Protein 4Z6M (pdb70)

Solvent-accessible surface area: 44351 Å² total; per-residue (Å²): 171,10,85,147,11,144,21,82,31,2,44,3,10,12,1,0,0,0,3,0,7,0,63,61,20,75,133,0,73,78,11,0,26,78,14,5,20,5,26,53,29,91,69,58,152,88,28,3,1,0,19,0,0,2,11,1,0,17,0,0,0,0,0,19,108,17,131,59,19,0,0,75,0,0,0,0,1,0,99,48,58,108,7,1,74,76,0,41,49,4,0,102,85,31,69,19,101,31,50,77,111,152,119,14,41,10,99,16,7,15,25,0,0,4,0,34,7,33,16,14,0,0,0,0,0,0,35,81,18,77,82,38,100,33,9,14,18,73,6,42,75,28,35,10,6,1,1,0,78,7,6,1,0,4,0,5,3,28,61,0,64,97,0,61,57,2,0,74,34,0,21,3,94,17,1,1,4,0,56,16,131,140,68,21,12,2,1,0,19,0,5,42,38,12,33,0,4,0,0,0,1,6,17,10,56,1,10,30,3,3,3,1,0,0,4,1,17,2,14,29,1,0,0,15,7,0,3,36,0,0,22,67,64,41,1,27,64,0,10,6,12,6,0,8,18,0,5,1,2,0,0,3,0,4,0,28,0,60,27,96,3,6,0,2,0,2,5,27,22,3,38,0,19,3,70,46,17,43,89,45,83,23,52,0,41,12,17,0,7,12,3,16,0,0,34,19,10,7,20,39,4,33,68,99,27,13,93,0,10,30,30,91,40,88,63,37,138,71,98,127,33,133,62,69,42,12,19,98,29,2,13,5,89,145,6,65,4,25,0,53,82,92,52,120,98,15,18,31,102,22,60,1,1,17,31,4,94,46,60,173,7,90,137,12,142,20,88,32,2,40,3,10,12,1,0,0,0,4,0,8,0,59,68,21,75,132,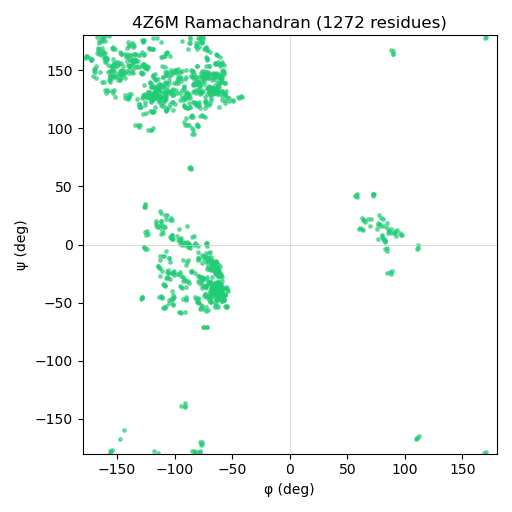0,74,73,11,0,27,76,12,4,22,6,28,54,29,92,68,51,149,77,25,2,1,0,19,1,0,3,10,0,0,16,0,0,0,0,0,18,110,14,131,60,22,0,0,75,0,0,0,0,2,0,77,48,61,109,2,1,80,73,0,40,49,4,0,94,86,30,70,20,119,34,52,65,107,128,132,14,36,10,99,16,8,16,16,0,0,7,0,27,6,32,16,14,0,1,0,0,0,0,37,81,18,77,81,38,99,34,9,12,20,73,6,43,78,30,37,9,6,2,2,0,76,6,7,1,0,4,0,5,4,26,60,0,61,99,0,50,53,2,0,74,28,1,28,4,90,5,0,0,1,0,54,16,130,146,67,21,10,2,0,0,18,0,14,79,21,24,34,0,4,0,0,0,1,6,17,10,51,0,9,34,3,3,3,1,0,1,4,1,17,2,14,29,1,0,2,14,7,0,3,37,0,0,21,66,63,41,1,28,64,1,11,6,12,7,0,8,17,0,4,0,1,0,1,3,0,4,0,30,0,62,26,96,3,7,0,2,0,2,4,28,20,3,33,0,18,1,42,36,0,42,61,45,78,25,51,0,42,13,17,0,7,11,4,15,0,0,34,18,10,8,20,39,4,32,69,100,28,12,99,0,10,28,38,96,37,89,63,32,129,72,89,128,33,136,61,70,42,13,17,95,30,2,13,0,87,146,5,68,4,28,1,55,85,91,51,120,95,13,18,38,109,18,38,2,2,21,31,4,83,54,59,146,11,81,136,11,139,20,81,34,2,45,3,9,12,0,0,0,0,3,0,8,0,67,60,21,68,125,0,70,77,11,0,26,82,22,5,20,5,28,58,26,90,70,43,134,80,28,2,1,0,19,1,0,4,10,1,0,15,0,0,0,0,0,18,119,16,131,60,20,0,0,76,0,0,0,0,1,0,89,43,66,107,6,1,81,88,0,40,47,4,0,101,86,36,69,21,109,33,51,55,110,132,132,14,36,10,99,17,8,17,16,0,0,5,0,34,7,34,15,15,0,2,0,0,0,0,37,80,18,79,82,37,97,34,9,13,20,74,6,42,78,30,37,10,4,2,2,4,80,7,10,1,0,5,0,4,3,27,60,0,61,99,0,54,74,2,0,74,25,1,22,3,115,17,1,1,1,0,55,22,147,143,57,19,11,2,0,0,19,0,10,80,41,13,29,0,4,0,0,0,1,7,17,9,56,0,9,28,4,3,3,0,0,0,12,5,21,2,15,28,1,0,2,14,6,0,3,35,0,0,23,65,63,42,1,26,61,1,9,5,12,6,0,9,16,0,5,1,0,0,0,3,0,4,0,21,0,59,30,80,3,6,0,3,0,2,4,27,21,3,36,1,22,1,28,44,17,43,74,46,78,24,45,0,28,12,17,0,7,12,3,15,0,0,34,20,11,9,19,35,4,31,67,98,26,10,93,0,10,29,31,92,38,91,57,24,128,75,101,128,32,133,61,61,42,12,17,95,30,2,13,0,85,146,5,75,3,27,1,59,82,89,50,129,99,13,23,34,105,17,55,2,2,21,33,3,90,52,59,171,8,93,142,10,144,22,85,30,2,41,3,9,13,0,0,0,0,3,0,7,0,62,55,18,76,132,0,73,76,9,0,25,79,11,5,21,6,27,55,28,92,68,55,148,81,26,2,1,0,18,0,0,2,10,1,0,16,0,0,0,0,0,18,113,16,131,59,20,0,0,76,0,0,0,0,1,0,89,48,60,111,4,1,78,67,0,38,48,4,0,102,87,32,68,22,112,34,54,54,111,126,134,13,36,10,98,16,8,16,13,0,0,7,0,33,6,32,15,16,0,1,1,0,0,0,36,79,16,79,82,38,100,34,8,14,20,73,5,43,75,29,39,10,9,2,2,0,75,7,6,1,0,4,0,5,2,24,61,0,65,93,0,75,60,2,0,66,27,0,20,3,82,15,1,1,7,0,55,27,138,168,61,28,15,2,0,0,19,0,3,63,38,12,34,0,4,0,0,0,1,7,18,10,55,1,7,32,4,3,3,1,0,0,3,1,17,2,14,28,1,0,1,14,7,0,3,40,0,0,22,68,63,41,1,26,63,0,10,5,13,6,0,8,16,1,4,1,1,0,1,3,0,4,0,31,0,59,26,95,3,7,0,2,0,2,5,27,14,1,28,0,13,2,60,44,17,42,91,46,83,24,42,0,28,12,17,0,8,11,4,15,0,0,35,19,11,7,18,40,4,34,67,99,27,12,100,0,10,30,32,90,38,89,63,38,143,66,106,126,33,132,62,74,42,13,16,97,31,3,13,0,89,147,4,76,2,26,0,63,83,90,48,119,101,18,22,36,103,28,49,2,1,21,26,4,91,56,54

Foldseek 3Di:
DQDQDPQAFFAWAFFAAWEKEDAQVVLLCCCCCVLQNWAFLDDDPFKTFTDAQQDFFRGHYIYGYDHAIFTAETETETDDQVSQVSNVVRQVRSVWDKDWDQQDDDPFFGTKMWILHPQRFTYMYGHGGHTDDRNNPVVVSDDLLGFHHWHAWEWEGQAQVVVVVVVVSSPWAWAEFEDAPVGDTAKTATDNHFANHHYIYGHWWDRFTLATETEDADLSSVVVSCVSCVVVVNNVQFQDDQAQAQRQRWGWTWGAGPSRHIYMYIDDGDTRPDPPNDHYYHYLQEQCHGGVVSAWDAVCSQVDGGFHADNVGDTDDIDGHPTDGSCCQHAAQQHKHANDPPDPVRIDGHHGPPPGHHD/DQDQDPQAFFAFAFFAAWEKEDADVVQLCCCCCVQQNWDFLDDDPFKTFTDAQQDFFRGHYIYGYDDAIFTAEGETETDDQVSQVSNVVRQVRSVWDKDWDQQDDDPFFGTKMWILHPQRFTYMYGHGGHTDDRNNPVVVSADLQGFHHWHAWEWEGQAQVVVVVVVVSSPWAWAEFEDAPVGDTAKTATDNNFANHHYIYGHWWDRFTLATETEDADLSSVVVSCVSCVVVVNNVQFQDDQAQAQRQRWGWTWGAGPSRHIYMYTYDGGTQPDPPNDYYYHYLQEQCHGGVVSAWDAVCSQVDGGFHADPVRHTDDIDGHPPDGSCCQHAAQQHKHANDPPDPVRIDGRHGPPPGHHD/DQDQDPQAFFAFAFFAAWEKEDAQVVQLCCCVCVLANWAFLDDDPFKTFTDAQQDFFRGHYIYGYDDAIFTAEGETETDDQCSQVSNVVRQVRSVWDKDWDQQDDDPFFGTKMWILHPQRFTYMYGHGGHTDDRRNPVVVSADLQGFHHFHAWEWEGQQQVVVVVVVVSSPWAWAEFEAAPVGDTAKTATDNHFANHHYIYGHWWDRFTLETETEDEDLSSVVVSCVSCVVVVNNVQFQDDQAQAQRQRWGWTWGAGPSRHIYMYIDDGDTRPDPPNDHYYHYLQAQCHGGVVSDWDAVCSQVDGGFHADPVRHTDDIGGHPPDGSCCQPAAQQHKHANDPPDPVRIDGRHGPPPGHHD/DQDQDPQAFFAFAFFAAWEKEDADVVQLCCCCCVLQNWDFLDDDPFKTFTDAQQDFFRGHYIYGYDDAIFTAEGETETDDQVSQVSNVVRQVRSVWDKDWAQQDDDPFFGTKMWTLHPQRFTYMYGHGGHTDDRRNPVVVSDDLQGFHHFHAWEWEGQAQVVVVVVVVSNPWAWAEFEAAPVGDTAKTATDNHFANHHYIYGHWWDRFTLATETEDADLSSVVVSCVSCVVVVNNVQFQDDQAQAQRQRWGWTWGAGPSRHIYMYTDDGDTRPDPPRDHYYHYLQAQCHGGVVSDWDAVCSQVDGGFHADNVRHTDDIDGHPTDGSCCQPAAQAHKHANDPPDPVRIDGRHGPPPGHHD

InterPro domains:
  IPR004360 Glyoxalase/fosfomycin resistance/dioxygenase domain [PF00903] (20-128)
  IPR004360 Glyoxalase/fosfomycin resistance/dioxygenase domain [PF00903] (152-268)
  IPR011981 3,4-dihydroxyphenylacetate 2,3-dioxygenase, Mn/Fe-type [TIGR02295] (14-309)
  IPR029068 Glyoxalase/Bleomycin resistance protein/Dihydroxybiphenyl dioxygenase [G3DSA:3.10.180.10] (4-151)
  IPR029068 Glyoxalase/Bleomycin resistance protein/Dihydroxybiphenyl dioxygenase [G3DSA:3.10.180.10] (152-290)
  IPR029068 Glyoxalase/Bleomycin resistance protein/Dihydroxybiphenyl dioxygenase [SSF54593] (11-329)
  IPR037523 Vicinal oxygen chelate (VOC), core domain [PS51819] (17-131)
  IPR037523 Vicinal oxygen chelate (VOC), core domain [PS51819] (152-271)
  IPR044904 3,4-dihydroxyphenylacetate 2,3-dioxygenase, C-terminal domain superfamily [G3DSA:4.10.1270.10] (291-365)
  IPR050383 Glyoxalase I/Fosfomycin Resistance Protein Families [PTHR21366] (15-127)

Secondary structure (DSSP, 8-state):
-PPPPSSPPP-EEEEEEEEEEES-HHHHHIIIIIIT-PEEEEE-SSEEEEE-TT--SS-SEEEEE-SS-EEEEEEEEESSHHHHHHHHHHHHHTT--EEEETT-SSTTB-SEEEEE-TTS-EEEEE--B------TT-TTT--TT---EEEEEEEEES-HHHHHHHHHHTT-EEEEEEE-TTS-EEEEEEESSSSS-SEEEEESSBSEEEEEEEE-SSHHHHHHHHHHHHHTT-GGGEEEEEEE-STT--EEEEEE-TT--EEEEEE------STT---EEEETTBTTSSSTT-PPPPHHHHH--B-BB-TTSPBPPPBPP-SPPHHHHHTSTT-EEBSSTT-STT-EESS-GGGEEE-/-PPPPSSPPP-EEEEEEEEEEES-HHHHHIIIIIIT-PEEEEE-SSEEEEE-TT--SS-SEEEEE-SS-EEEEEEEEESSTHHHHHHHHHHHHTT--EEEETT-SSTTB-SEEEEE-TTS-EEEEE--B------TT-TTT--TT---EEEEEEEEES-HHHHHHHHHHTT-EEEEEEE-TTS-EEEEEEESSSSS-SEEEEESSBSEEEEEEEE-SSHHHHHHHHHHHHHTT-GGGEEEEEEE-STT--EEEEEE-TT--EEEEEE------STT---EEEETTBTTSSSTT-PPPPHHHHH--B-BB-TTSPBPPPB---SPPHHHHHTSTT-EEBSSTT-STT-EESS-GGGEEE-/--PPPSSPPP-EEEEEEEEEEES-HHHHHIIIIIIT-PEEEEE-SSEEEEE-TT--SS-SEEEEE-SS-EEEEEEEEESSTHHHHHHHHHHHHTT--EEEETT-SSTTB-SEEEEE-TTS-EEEEE--B------TT-TTS--TT---EEEEEEEEES-HHHHHHHHHHTT-EEEEEEE-TTS-EEEEEEESSSSS-SEEEEESSBSEEEEEEEE-SSHHHHHHHHHHHHHTT-GGGEEEEEEE-STT--EEEEEE-TT--EEEEEE------STT---EEEETTBTTSSSTT-PPPPHHHHH--B-BB-TTSPBPPPBPP-SPPHHHHHTSTT-EEBSSTT-STT-EESS-STTEEE-/--PPPSSPPP-EEEEEEEEEEES-HHHHHIIIIIIT-PEEEEE-SSEEEEE-TT--SS-SEEEEE-SS-EEEEEEEEESSTHHHHHHHHHHHHTT--EEEETT-SSTTB-SEEEEE-TTS-EEEEE--B------TT-TTT--TT---EEEEEEEEES-HHHHHHHHHHTT-EEEEEEE-TTS-EEEEEEESSSSS-SEEEEESSBSEEEEEEEE-SSHHHHHHHHHHHHHTT-GGGEEEEEEE-STT--EEEEEE-TT--EEEEEE------STT---EEEETTBTTSSSTT-PPPPHHHHH--B-BB-TTSPBPPPB---SPPHHHHHTSTT-EEBSSTT-STT-EESS-GGGEEE-

Sequence (1436 aa):
EIPKPVAPAPDILRCAYAELVVTDLAKSRNNFYVDVLGLHVSYEDENQIYLRSFEEFIHHNLVLTKGPVAALKAMAFRVRTPEDVDKAEAYYQELGCRTERRKDGFVKGIGDALRVEDPLGFPYEFFFETTHVERRLHMRYDLYSSAGELVRRLDHFNQVTPDVPRGRKYLEDLGFRVTEDIQDDEGTTYAAWMHRKKGGTVQDTALTGGNGPRLHHVAFSSTHEKHNIIIQICDKMGALRISDRIERGPGRHGVSNAFYLYILDPDNNHRIEIYTQDYYTGDPDNPTITWNVHDNQRRDWWGNPVVPSWYTEASKVLDLDGNVQEIIERTDDSELEVTIGADGFSSFTRAGDEDDGSYHGQQASKGFKLGEIPKPVAPAPDILRCAYAELVVTDLAKSRNFYVDVLGLHVSYEDENQIYLRSFEEFIHHNLVLTKGPVAALKAMMAFRVRTPEDVDKAEAYYQELGCRTERRRKDGFVKGIGDALRVEDPLGFPYEFFFEETTHVERRLHMRYDLYSSAGELVRRLDHFNQVTPDVPRGRRKYLEDLGFRVTEDIQDDEGTTYAAWMHRKKGGTVQDTALTGGNGPRLHHVAFSSTHEKHNIIIQICDKMGALRISDRIERGPGRHGVSNAFYLYILDPDNNHRIEIYTQDYYTGDPDNPTTITWNVHDNQRRDWWGNPVVPSWYTEASKVLDLDGNVQEIIERTDDSELEVTIGADGFSSFTRAGDEDDGSSYHGQASKGFKLGEIPKPVAPAPDILRCAYAELVVTDLAKSRNNFYVDVLGLHVSYEDEENQIYLRSFEEFIHHNLVLTKGPVAALKAMAFRVRTPEDVDKAEAYYQELGCRTERRKDGFVKGIGDALRVEDPLGFPYEFFFETTHVERRLHMRYDLYSSAGELVRRLDHFNQVTPDVPRGRKYLEDLGFRVTEDIQDDEGTTYAAWMHRKKGGTVQDTALTGGNGPRLHHVAFSSTHEKHNIIIQICDKMGALRISDRIERGPGRHGVSNAFYLYILDPDNHRIEIYTQDYYTGDPDNPTTITWNVHDNQRRDWWGNPVVVPSWYTEASKVLDLDGNVQEIIERTDDSELEVTIGADGFSFTRAGDEDGSSYHGQASKGFKLGEIPKPVAPAPDILRCAYAELVVTDLAKSRNNFYVDVLGLHVSYEDEENQIYLRSFEEFIHHNLVLTKGPVAALKAMMAFRVRTPEDVDKAEAYYQELGCRTERRKDGFVKGIGDALRVEDPLGFPYEFFFETTHVERLHMRYDLYSSAGELVRRLDHFNQVTPDVPRGRKYLEDLLGFRVTEDIQDDEEGTTYAAWMHRKKGGTVQDTALTGGNGPRLHHVAFSSTHEKHNIIIQICDKMGALRISDRIERGPGRHGVSNAFYLYILDPDNNHRIEIYTQDYYTGDPDNPTITWNVHDNQRRDWWGNPVVPSWYTEASKVLDLDGNVQEIIIERTDDSELEVTIGADGFSFTRAGDEEDGSSYHGQASKGFKLG

Structure (mmCIF, N/CA/C/O backbone):
data_4Z6M
#
_entry.id   4Z6M
#
_cell.length_a   110.485
_cell.length_b   152.089
_cell.length_c   96.188
_cell.angle_alpha   90.000
_cell.angle_beta   90.000
_cell.angle_gamma   90.000
#
_symmetry.space_group_name_H-M   'P 21 21 2'
#
loop_
_entity.id
_entity.type
_entity.pdbx_description
1 polymer 'Homoprotocatechuate 2,3-dioxygenase'
2 non-polymer 'FE (II) ION'
3 non-polymer 'CHLORIDE ION'
4 non-polymer 'CALCIUM ION'
5 water water
#
loop_
_atom_site.group_PDB
_atom_site.id
_atom_site.type_symbol
_atom_site.label_atom_id
_atom_site.label_alt_id
_atom_site.label_comp_id
_atom_site.label_asym_id
_atom_site.label_entity_id
_atom_site.label_seq_id
_atom_site.pdbx_PDB_ins_code
_atom_site.Cartn_x
_atom_site.Cartn_y
_atom_site.Cartn_z
_atom_site.occupancy
_atom_site.B_iso_or_equiv
_atom_site.auth_seq_id
_atom_site.auth_comp_id
_atom_site.auth_asym_id
_atom_site.auth_atom_id
_atom_site.pdbx_PDB_model_num
ATOM 1 N N . GLU A 1 4 ? -0.520 68.855 -8.157 1.00 31.34 4 GLU A N 1
ATOM 2 C CA . GLU A 1 4 ? -0.111 67.534 -8.739 1.00 29.61 4 GLU A CA 1
ATOM 3 C C . GLU A 1 4 ? 1.314 67.633 -9.276 1.00 25.24 4 GLU A C 1
ATOM 4 O O . GLU A 1 4 ? 1.683 68.619 -9.919 1.00 27.64 4 GLU A O 1
ATOM 10 N N . ILE A 1 5 ? 2.116 66.617 -8.981 1.00 20.75 5 ILE A N 1
ATOM 11 C CA . ILE A 1 5 ? 3.455 66.512 -9.535 1.00 20.18 5 ILE A CA 1
ATOM 12 C C . ILE A 1 5 ? 3.321 65.869 -10.919 1.00 18.44 5 ILE A C 1
ATOM 13 O O . ILE A 1 5 ? 2.788 64.771 -11.036 1.00 20.46 5 ILE A O 1
ATOM 18 N N . PRO A 1 6 ? 3.800 66.547 -11.982 1.00 20.36 6 PRO A N 1
ATOM 19 C CA . PRO A 1 6 ? 3.549 65.990 -13.309 1.00 21.14 6 PRO A CA 1
ATOM 20 C C . PRO A 1 6 ? 4.385 64.748 -13.591 1.00 18.79 6 PRO A C 1
ATOM 21 O O . PRO A 1 6 ? 5.458 64.572 -13.013 1.00 21.37 6 PRO A O 1
ATOM 25 N N . LYS A 1 7 ? 3.885 63.890 -14.471 1.00 18.84 7 LYS A N 1
ATOM 26 C CA . LYS A 1 7 ? 4.637 62.739 -14.955 1.00 18.46 7 LYS A CA 1
ATOM 27 C C . LYS A 1 7 ? 5.593 63.189 -16.053 1.00 19.23 7 LYS A C 1
ATOM 28 O O . LYS A 1 7 ? 5.137 63.666 -17.102 1.00 21.53 7 LYS A O 1
ATOM 34 N N . PRO A 1 8 ? 6.910 63.011 -15.847 1.00 17.21 8 PRO A N 1
ATOM 35 C CA . PRO A 1 8 ? 7.843 63.396 -16.905 1.00 17.27 8 PRO A CA 1
ATOM 36 C C . PRO A 1 8 ? 7.642 62.638 -18.211 1.00 19.36 8 PRO A C 1
ATOM 37 O O . PRO A 1 8 ? 7.161 61.501 -18.215 1.00 18.95 8 PRO A O 1
ATOM 41 N N . VAL A 1 9 ? 8.032 63.254 -19.320 1.00 19.17 9 VAL A N 1
ATOM 42 C CA . VAL A 1 9 ? 8.208 62.502 -20.558 1.00 21.36 9 VAL A CA 1
ATOM 43 C C . VAL A 1 9 ? 9.411 61.547 -20.449 1.00 20.36 9 VAL A C 1
ATOM 44 O O . VAL A 1 9 ? 9.363 60.431 -20.934 1.00 19.99 9 VAL A O 1
ATOM 48 N N . ALA A 1 10 ? 10.480 62.001 -19.809 1.00 19.28 10 ALA A N 1
ATOM 49 C CA . ALA A 1 10 ? 11.689 61.191 -19.638 1.00 17.80 10 ALA A CA 1
ATOM 50 C C . ALA A 1 10 ? 11.374 59.902 -18.864 1.00 17.52 10 ALA A C 1
ATOM 51 O O . ALA A 1 10 ? 10.612 59.947 -17.908 1.00 16.07 10 ALA A O 1
ATOM 53 N N . PRO A 1 11 ? 11.966 58.760 -19.268 1.00 16.19 11 PRO A N 1
ATOM 54 C CA . PRO A 1 11 ? 11.647 57.509 -18.556 1.00 16.14 11 PRO A CA 1
ATOM 55 C C . PRO A 1 11 ? 12.204 57.472 -17.131 1.00 14.53 11 PRO A C 1
ATOM 56 O O . PRO A 1 11 ? 13.281 57.996 -16.866 1.00 16.70 11 PRO A O 1
ATOM 60 N N . ALA A 1 12 ? 11.484 56.826 -16.224 1.00 14.83 12 ALA A N 1
ATOM 61 C CA . ALA A 1 12 ? 11.974 56.667 -14.857 1.00 14.67 12 ALA A CA 1
ATOM 62 C C . ALA A 1 12 ? 13.205 55.751 -14.855 1.00 13.75 12 ALA A C 1
ATOM 63 O O . ALA A 1 12 ? 13.285 54.804 -15.654 1.00 14.96 12 ALA A O 1
ATOM 65 N N . PRO A 1 13 ? 14.138 56.000 -13.933 1.00 13.82 13 PRO A N 1
ATOM 66 C CA . PRO A 1 13 ? 15.204 55.033 -13.708 1.00 13.28 13 PRO A CA 1
ATOM 67 C C . PRO A 1 13 ? 14.604 53.742 -13.170 1.00 13.57 13 PRO A C 1
ATOM 68 O O . PRO A 1 13 ? 13.617 53.786 -12.449 1.00 13.65 13 PRO A O 1
ATOM 72 N N . ASP A 1 14 ? 15.194 52.611 -13.539 1.00 12.66 14 ASP A N 1
ATOM 73 C CA . ASP A 1 14 ? 14.798 51.296 -13.052 1.00 12.53 14 ASP A CA 1
ATOM 74 C C . ASP A 1 14 ? 15.407 51.123 -11.683 1.00 11.71 14 ASP A C 1
ATOM 75 O O . ASP A 1 14 ? 16.598 50.797 -11.553 1.00 11.37 14 ASP A O 1
ATOM 80 N N . ILE A 1 15 ? 14.581 51.296 -10.661 1.00 9.39 15 ILE A N 1
ATOM 81 C CA . ILE A 1 15 ? 15.018 51.185 -9.277 1.00 9.11 15 ILE A CA 1
ATOM 82 C C . ILE A 1 15 ? 14.911 49.721 -8.835 1.00 8.71 15 ILE A C 1
ATOM 83 O O . ILE A 1 15 ? 13.852 49.092 -8.969 1.00 9.01 15 ILE A O 1
ATOM 88 N N . LEU A 1 16 ? 15.994 49.198 -8.265 1.00 8.64 16 LEU A N 1
ATOM 89 C CA . LEU A 1 16 ? 15.992 47.833 -7.729 1.00 8.23 16 LEU A CA 1
ATOM 90 C C . LEU A 1 16 ? 15.351 47.723 -6.344 1.00 7.55 16 LEU A C 1
ATOM 91 O O . LEU A 1 16 ? 14.554 46.811 -6.091 1.00 9.18 16 LEU A O 1
ATOM 96 N N . ARG A 1 17 ? 15.764 48.596 -5.431 1.00 7.91 17 ARG A N 1
ATOM 97 C CA . ARG A 1 17 ? 15.498 48.422 -4.002 1.00 7.90 17 ARG A CA 1
ATOM 98 C C . ARG A 1 17 ? 16.042 49.603 -3.250 1.00 7.93 17 ARG A C 1
ATOM 99 O O . ARG A 1 17 ? 16.963 50.285 -3.721 1.00 8.63 17 ARG A O 1
ATOM 107 N N . CYS A 1 18 ? 15.536 49.796 -2.043 1.00 7.49 18 CYS A N 1
ATOM 108 C CA . CYS A 1 18 ? 16.272 50.570 -1.058 1.00 8.62 18 CYS A CA 1
ATOM 109 C C . CYS A 1 18 ? 17.622 49.925 -0.790 1.00 8.48 18 CYS A C 1
ATOM 110 O O . CYS A 1 18 ? 17.761 48.702 -0.815 1.00 9.37 18 CYS A O 1
ATOM 113 N N . ALA A 1 19 ? 18.629 50.755 -0.579 1.00 8.23 19 ALA A N 1
ATOM 114 C CA . ALA A 1 19 ? 20.000 50.233 -0.428 1.00 8.39 19 ALA A CA 1
ATOM 115 C C . ALA A 1 19 ? 20.742 50.711 0.807 1.00 8.22 19 ALA A C 1
ATOM 116 O O . ALA A 1 19 ? 21.404 49.917 1.466 1.00 8.51 19 ALA A O 1
ATOM 118 N N . TYR A 1 20 ? 20.694 52.012 1.106 1.00 8.01 20 TYR A N 1
ATOM 119 C CA . TYR A 1 20 ? 21.298 52.489 2.353 1.00 7.92 20 TYR A CA 1
ATOM 120 C C . TYR A 1 20 ? 20.720 53.832 2.717 1.00 7.54 20 TYR A C 1
ATOM 121 O O . TYR A 1 20 ? 20.170 54.524 1.860 1.00 8.53 20 TYR A O 1
ATOM 130 N N . ALA A 1 21 ? 20.851 54.183 3.996 1.00 8.03 21 ALA A N 1
ATOM 131 C CA . ALA A 1 21 ? 20.620 55.554 4.440 1.00 8.82 21 ALA A CA 1
ATOM 132 C C . ALA A 1 21 ? 21.909 56.125 5.012 1.00 8.95 21 ALA A C 1
ATOM 133 O O . ALA A 1 21 ? 22.678 55.420 5.645 1.00 9.63 21 ALA A O 1
ATOM 135 N N . GLU A 1 22 ? 22.090 57.432 4.822 1.00 8.87 22 GLU A N 1
ATOM 136 C CA . GLU A 1 22 ? 23.129 58.198 5.514 1.00 8.90 22 GLU A CA 1
ATOM 137 C C . GLU A 1 22 ? 22.436 59.080 6.552 1.00 9.24 22 GLU A C 1
ATOM 138 O O . GLU A 1 22 ? 21.618 59.944 6.190 1.00 9.69 22 GLU A O 1
ATOM 144 N N . LEU A 1 23 ? 22.711 58.802 7.824 1.00 8.53 23 LEU A N 1
ATOM 145 C CA . LEU A 1 23 ? 22.206 59.552 8.957 1.00 9.21 23 LEU A CA 1
ATOM 146 C C . LEU A 1 23 ? 23.309 60.403 9.546 1.00 8.50 23 LEU A C 1
ATOM 147 O O . LEU A 1 23 ? 24.394 59.899 9.826 1.00 10.03 23 LEU A O 1
ATOM 152 N N . VAL A 1 24 ? 22.998 61.674 9.807 1.00 9.22 24 VAL A N 1
ATOM 153 C CA . VAL A 1 24 ? 23.876 62.515 10.602 1.00 9.46 24 VAL A CA 1
ATOM 154 C C . VAL A 1 24 ? 23.569 62.267 12.060 1.00 9.45 24 VAL A C 1
ATOM 155 O O . VAL A 1 24 ? 22.403 62.238 12.480 1.00 10.63 24 VAL A O 1
ATOM 159 N N . VAL A 1 25 ? 24.632 62.043 12.819 1.00 9.75 25 VAL A N 1
ATOM 160 C CA . VAL A 1 25 ? 24.578 61.777 14.262 1.00 9.69 25 VAL A CA 1
ATOM 161 C C . VAL A 1 25 ? 25.479 62.765 14.993 1.00 10.92 25 VAL A C 1
ATOM 162 O O . VAL A 1 25 ? 26.426 63.272 14.412 1.00 11.94 25 VAL A O 1
ATOM 166 N N . THR A 1 26 ? 25.180 63.046 16.261 1.00 10.52 26 THR A N 1
ATOM 167 C CA . THR A 1 26 ? 25.885 64.109 16.984 1.00 12.71 26 THR A CA 1
ATOM 168 C C . THR A 1 26 ? 27.096 63.618 17.769 1.00 13.12 26 THR A C 1
ATOM 169 O O . THR A 1 26 ? 28.036 64.387 17.995 1.00 16.71 26 THR A O 1
ATOM 173 N N . ASP A 1 27 ? 27.048 62.354 18.198 1.00 12.64 27 ASP A N 1
ATOM 174 C CA . ASP A 1 27 ? 28.147 61.761 18.976 1.00 13.61 27 ASP A CA 1
ATOM 175 C C . ASP A 1 27 ? 28.409 60.394 18.361 1.00 13.57 27 ASP A C 1
ATOM 176 O O . ASP A 1 27 ? 27.633 59.440 18.554 1.00 12.96 27 ASP A O 1
ATOM 181 N N . LEU A 1 28 ? 29.471 60.311 17.578 1.00 13.10 28 LEU A N 1
ATOM 182 C CA . LEU A 1 28 ? 29.727 59.129 16.775 1.00 12.77 28 LEU A CA 1
ATOM 183 C C . LEU A 1 28 ? 29.963 57.895 17.640 1.00 11.75 28 LEU A C 1
ATOM 184 O O . LEU A 1 28 ? 29.485 56.807 17.321 1.00 12.26 28 LEU A O 1
ATOM 189 N N . ALA A 1 29 ? 30.665 58.046 18.761 1.00 11.46 29 ALA A N 1
ATOM 190 C CA . ALA A 1 29 ? 30.894 56.899 19.653 1.00 12.64 29 ALA A CA 1
ATOM 191 C C . ALA A 1 29 ? 29.628 56.350 20.295 1.00 11.70 29 ALA A C 1
ATOM 192 O O . ALA A 1 29 ? 29.459 55.134 20.408 1.00 12.47 29 ALA A O 1
ATOM 194 N N . LYS A 1 30 ? 28.737 57.247 20.708 1.00 11.56 30 LYS A N 1
ATOM 195 C CA . LYS A 1 30 ? 27.479 56.816 21.304 1.00 11.95 30 LYS A CA 1
ATOM 196 C C . LYS A 1 30 ? 26.639 56.109 20.237 1.00 10.73 30 LYS A C 1
ATOM 197 O O . LYS A 1 30 ? 26.016 55.076 20.497 1.00 11.14 30 LYS A O 1
ATOM 203 N N . SER A 1 31 ? 26.631 56.662 19.028 1.00 9.39 31 SER A N 1
ATOM 204 C CA . SER A 1 31 ? 25.914 56.010 17.932 1.00 9.89 31 SER A CA 1
ATOM 205 C C . SER A 1 31 ? 26.515 54.650 17.586 1.00 10.33 31 SER A C 1
ATOM 206 O O . SER A 1 31 ? 25.793 53.679 17.362 1.00 10.37 31 SER A O 1
ATOM 209 N N . ARG A 1 32 ? 27.845 54.554 17.593 1.00 10.45 32 ARG A N 1
ATOM 210 C CA . ARG A 1 32 ? 28.499 53.257 17.370 1.00 10.50 32 ARG A CA 1
ATOM 211 C C . ARG A 1 32 ? 28.080 52.238 18.416 1.00 9.58 32 ARG A C 1
ATOM 212 O O . ARG A 1 32 ? 27.811 51.074 18.093 1.00 10.65 32 ARG A O 1
ATOM 220 N N A ASN A 1 33 ? 28.019 52.653 19.676 0.50 10.20 33 ASN A N 1
ATOM 221 N N B ASN A 1 33 ? 28.029 52.655 19.682 0.50 10.17 33 ASN A N 1
ATOM 222 C CA A ASN A 1 33 ? 27.630 51.727 20.728 0.50 11.22 33 ASN A CA 1
ATOM 223 C CA B ASN A 1 33 ? 27.612 51.743 20.744 0.50 11.14 33 ASN A CA 1
ATOM 224 C C A ASN A 1 33 ? 26.224 51.159 20.468 0.50 10.54 33 ASN A C 1
ATOM 225 C C B ASN A 1 33 ? 26.236 51.149 20.424 0.50 10.24 33 ASN A C 1
ATOM 226 O O A ASN A 1 33 ? 25.964 49.978 20.704 0.50 11.67 33 ASN A O 1
ATOM 227 O O B ASN A 1 33 ? 26.005 49.948 20.575 0.50 11.17 33 ASN A O 1
ATOM 236 N N . PHE A 1 34 ? 25.324 52.002 19.978 1.00 9.71 34 PHE A N 1
ATOM 237 C CA . PHE A 1 34 ? 23.959 51.554 19.699 1.00 9.28 34 PHE A CA 1
ATOM 238 C C . PHE A 1 34 ? 23.948 50.598 18.501 1.00 8.29 34 PHE A C 1
ATOM 239 O O . PHE A 1 34 ? 23.413 49.487 18.580 1.00 9.59 34 PHE A O 1
ATOM 247 N N . TYR A 1 35 ? 24.492 51.034 17.363 1.00 8.48 35 TYR A N 1
ATOM 248 C CA . TYR A 1 35 ? 24.332 50.257 16.149 1.00 8.72 35 TYR A CA 1
ATOM 249 C C . TYR A 1 35 ? 25.224 49.021 16.065 1.00 8.79 35 TYR A C 1
ATOM 250 O O . TYR A 1 35 ? 24.830 48.019 15.449 1.00 8.47 35 TYR A O 1
ATOM 259 N N . VAL A 1 36 ? 26.410 49.097 16.659 1.00 9.10 36 VAL A N 1
ATOM 260 C CA . VAL A 1 36 ? 27.347 47.982 16.637 1.00 9.61 36 VAL A CA 1
ATOM 261 C C . VAL A 1 36 ? 27.176 47.143 17.891 1.00 10.14 36 VAL A C 1
ATOM 262 O O . VAL A 1 36 ? 26.937 45.937 17.796 1.00 13.12 36 VAL A O 1
ATOM 266 N N . ASP A 1 37 ? 27.343 47.725 19.068 1.00 11.13 37 ASP A N 1
ATOM 267 C CA . ASP A 1 37 ? 27.350 46.901 20.276 1.00 12.85 37 ASP A CA 1
ATOM 268 C C . ASP A 1 37 ? 25.968 46.415 20.656 1.00 12.11 37 ASP A C 1
ATOM 269 O O . ASP A 1 37 ? 25.809 45.239 20.986 1.00 16.11 37 ASP A O 1
ATOM 274 N N . VAL A 1 38 ? 24.965 47.290 20.597 1.00 10.11 38 VAL A N 1
ATOM 275 C CA . VAL A 1 38 ? 23.610 46.840 20.932 1.00 10.48 38 VAL A CA 1
ATOM 276 C C . VAL A 1 38 ? 23.003 46.044 19.794 1.00 9.21 38 VAL A C 1
ATOM 277 O O . VAL A 1 38 ? 22.594 44.903 20.010 1.00 11.24 38 VAL A O 1
ATOM 281 N N . LEU A 1 39 ? 23.009 46.599 18.589 1.00 9.27 39 LEU A N 1
ATOM 282 C CA . LEU A 1 39 ? 22.281 45.985 17.471 1.00 8.10 39 LEU A CA 1
ATOM 283 C C . LEU A 1 39 ? 23.086 44.995 16.640 1.00 8.29 39 LEU A C 1
ATOM 284 O O . LEU A 1 39 ? 22.509 44.248 15.865 1.00 8.50 39 LEU A O 1
ATOM 289 N N . GLY A 1 40 ? 24.412 45.018 16.741 1.00 8.66 40 GLY A N 1
ATOM 290 C CA . GLY A 1 40 ? 25.219 44.000 16.082 1.00 8.58 40 GLY A CA 1
ATOM 291 C C . GLY A 1 40 ? 25.449 44.196 14.589 1.00 8.59 40 GLY A C 1
ATOM 292 O O . GLY A 1 40 ? 25.881 43.259 13.901 1.00 8.86 40 GLY A O 1
ATOM 293 N N . LEU A 1 41 ? 25.205 45.390 14.054 1.00 8.07 41 LEU A N 1
ATOM 294 C CA . LEU A 1 41 ? 25.517 45.618 12.648 1.00 8.02 41 LEU A CA 1
ATOM 295 C C . LEU A 1 41 ? 27.033 45.511 12.425 1.00 7.38 41 LEU A C 1
ATOM 296 O O . LEU A 1 41 ? 27.820 45.673 13.359 1.00 8.57 41 LEU A O 1
ATOM 301 N N . HIS A 1 42 ? 27.409 45.195 11.191 1.00 7.83 42 HIS A N 1
ATOM 302 C CA . HIS A 1 42 ? 28.790 44.873 10.849 1.00 8.24 42 HIS A CA 1
ATOM 303 C C . HIS A 1 42 ? 29.499 46.064 10.236 1.00 8.85 42 HIS A C 1
ATOM 304 O O . HIS A 1 42 ? 28.966 46.692 9.328 1.00 9.67 42 HIS A O 1
ATOM 311 N N . VAL A 1 43 ? 30.706 46.355 10.713 1.00 9.57 43 VAL A N 1
ATOM 312 C CA . VAL A 1 43 ? 31.462 47.522 10.247 1.00 9.06 43 VAL A CA 1
ATOM 313 C C . VAL A 1 43 ? 32.176 47.193 8.941 1.00 9.41 43 VAL A C 1
ATOM 314 O O . VAL A 1 43 ? 33.018 46.293 8.875 1.00 11.24 43 VAL A O 1
ATOM 318 N N . SER A 1 44 ? 31.851 47.956 7.905 1.00 8.71 44 SER A N 1
ATOM 319 C CA . SER A 1 44 ? 32.553 47.882 6.629 1.00 9.09 44 SER A CA 1
ATOM 320 C C . SER A 1 44 ? 33.754 48.796 6.603 1.00 9.98 44 SER A C 1
ATOM 321 O O . SER A 1 44 ? 34.715 48.521 5.907 1.00 12.67 44 SER A O 1
ATOM 324 N N . TYR A 1 45 ? 33.649 49.925 7.299 1.00 10.28 45 TYR A N 1
ATOM 325 C CA . TYR A 1 45 ? 34.703 50.944 7.307 1.00 10.45 45 TYR A CA 1
ATOM 326 C C . TYR A 1 45 ? 34.372 51.921 8.416 1.00 8.90 45 TYR A C 1
ATOM 327 O O . TYR A 1 45 ? 33.198 52.244 8.622 1.00 9.16 45 TYR A O 1
ATOM 336 N N . GLU A 1 46 ? 35.375 52.429 9.118 1.00 9.13 46 GLU A N 1
ATOM 337 C CA . GLU A 1 46 ? 35.139 53.546 10.031 1.00 9.59 46 GLU A CA 1
ATOM 338 C C . GLU A 1 46 ? 36.371 54.415 10.168 1.00 9.65 46 GLU A C 1
ATOM 339 O O . GLU A 1 46 ? 37.501 53.961 10.006 1.00 10.32 46 GLU A O 1
ATOM 345 N N . ASP A 1 47 ? 36.107 55.670 10.486 1.00 9.13 47 ASP A N 1
ATOM 346 C CA . ASP A 1 47 ? 37.142 56.617 10.869 1.00 9.60 47 ASP A CA 1
ATOM 347 C C . ASP A 1 47 ? 36.587 57.541 11.955 1.00 10.87 47 ASP A C 1
ATOM 348 O O . ASP A 1 47 ? 35.630 57.184 12.655 1.00 11.77 47 ASP A O 1
ATOM 353 N N . GLU A 1 48 ? 37.202 58.709 12.134 1.00 11.39 48 GLU A N 1
ATOM 354 C CA . GLU A 1 48 ? 36.785 59.599 13.193 1.00 13.48 48 GLU A CA 1
ATOM 355 C C . GLU A 1 48 ? 35.492 60.354 12.896 1.00 13.13 48 GLU A C 1
ATOM 356 O O . GLU A 1 48 ? 34.927 60.990 13.793 1.00 14.37 48 GLU A O 1
ATOM 362 N N . ASN A 1 49 ? 35.095 60.365 11.629 1.00 11.82 49 ASN A N 1
ATOM 363 C CA . ASN A 1 49 ? 33.923 61.113 11.176 1.00 11.72 49 ASN A CA 1
ATOM 364 C C . ASN A 1 49 ? 32.728 60.269 10.734 1.00 11.62 49 ASN A C 1
ATOM 365 O O . ASN A 1 49 ? 31.601 60.768 10.734 1.00 11.65 49 ASN A O 1
ATOM 370 N N . GLN A 1 50 ? 32.974 59.010 10.343 1.00 9.86 50 GLN A N 1
ATOM 371 C CA . GLN A 1 50 ? 31.916 58.177 9.770 1.00 9.49 50 GLN A CA 1
ATOM 372 C C . GLN A 1 50 ? 32.089 56.724 10.163 1.00 9.34 50 GLN A C 1
ATOM 373 O O . GLN A 1 50 ? 33.199 56.242 10.351 1.00 10.57 50 GLN A O 1
ATOM 379 N N . ILE A 1 51 ? 30.965 56.037 10.261 1.00 9.18 51 ILE A N 1
ATOM 380 C CA . ILE A 1 51 ? 30.927 54.590 10.408 1.00 9.56 51 ILE A CA 1
ATOM 381 C C . ILE A 1 51 ? 30.019 54.026 9.350 1.00 9.12 51 ILE A C 1
ATOM 382 O O . ILE A 1 51 ? 28.886 54.478 9.188 1.00 9.97 51 ILE A O 1
ATOM 387 N N . TYR A 1 52 ? 30.528 53.051 8.626 1.00 8.50 52 TYR A N 1
ATOM 388 C CA . TYR A 1 52 ? 29.813 52.412 7.523 1.00 7.93 52 TYR A CA 1
ATOM 389 C C . TYR A 1 52 ? 29.444 51.009 7.987 1.00 8.65 52 TYR A C 1
ATOM 390 O O . TYR A 1 52 ? 30.321 50.245 8.375 1.00 8.69 52 TYR A O 1
ATOM 399 N N . LEU A 1 53 ? 28.151 50.683 7.940 1.00 7.29 53 LEU A N 1
ATOM 400 C CA . LEU A 1 53 ? 27.612 49.469 8.526 1.00 7.99 53 LEU A CA 1
ATOM 401 C C . LEU A 1 53 ? 26.795 48.688 7.508 1.00 7.84 53 LEU A C 1
ATOM 402 O O . LEU A 1 53 ? 26.127 49.280 6.656 1.00 7.88 53 LEU A O 1
ATOM 407 N N . ARG A 1 54 ? 26.819 47.355 7.641 1.00 8.04 54 ARG A N 1
ATOM 408 C CA . ARG A 1 54 ? 26.022 46.493 6.800 1.00 7.85 54 ARG A CA 1
ATOM 409 C C . ARG A 1 54 ? 25.366 45.388 7.602 1.00 7.77 54 ARG A C 1
ATOM 410 O O . ARG A 1 54 ? 25.820 44.990 8.674 1.00 7.18 54 ARG A O 1
ATOM 418 N N . SER A 1 55 ? 24.275 44.902 7.020 1.00 7.33 55 SER A N 1
ATOM 419 C CA . SER A 1 55 ? 23.542 43.773 7.574 1.00 7.13 55 SER A CA 1
ATOM 420 C C . SER A 1 55 ? 24.228 42.443 7.246 1.00 6.87 55 SER A C 1
ATOM 421 O O . SER A 1 55 ? 25.126 42.375 6.407 1.00 7.48 55 SER A O 1
ATOM 424 N N . PHE A 1 56 ? 23.739 41.379 7.886 1.00 6.50 56 PHE A N 1
ATOM 425 C CA . PHE A 1 56 ? 24.367 40.045 7.807 1.00 6.69 56 PHE A CA 1
ATOM 426 C C . PHE A 1 56 ? 24.442 39.520 6.383 1.00 7.00 56 PHE A C 1
ATOM 427 O O . PHE A 1 56 ? 25.388 38.833 6.037 1.00 7.94 56 PHE A O 1
ATOM 435 N N . GLU A 1 57 ? 23.406 39.761 5.573 1.00 6.66 57 GLU A N 1
ATOM 436 C CA . GLU A 1 57 ? 23.334 39.148 4.243 1.00 7.49 57 GLU A CA 1
ATOM 437 C C . GLU A 1 57 ? 23.730 40.076 3.092 1.00 7.61 57 GLU A C 1
ATOM 438 O O . GLU A 1 57 ? 23.614 39.708 1.927 1.00 9.06 57 GLU A O 1
ATOM 444 N N . GLU A 1 58 ? 24.187 41.281 3.415 1.00 7.60 58 GLU A N 1
ATOM 445 C CA . GLU A 1 58 ? 24.480 42.263 2.369 1.00 8.00 58 GLU A CA 1
ATOM 446 C C . GLU A 1 58 ? 25.816 42.009 1.685 1.00 7.80 58 GLU A C 1
ATOM 447 O O . GLU A 1 58 ? 26.775 41.597 2.325 1.00 9.27 58 GLU A O 1
ATOM 453 N N . PHE A 1 59 ? 25.882 42.273 0.383 1.00 7.53 59 PHE A N 1
ATOM 454 C CA . PHE A 1 59 ? 27.148 42.208 -0.363 1.00 8.69 59 PHE A CA 1
ATOM 455 C C . PHE A 1 59 ? 27.611 43.584 -0.868 1.00 8.69 59 PHE A C 1
ATOM 456 O O . PHE A 1 59 ? 28.781 43.748 -1.195 1.00 9.34 59 PHE A O 1
ATOM 464 N N . ILE A 1 60 ? 26.706 44.563 -0.962 1.00 7.83 60 ILE A N 1
ATOM 465 C CA . ILE A 1 60 ? 27.142 45.928 -1.309 1.00 8.17 60 ILE A CA 1
ATOM 466 C C . ILE A 1 60 ? 27.812 46.525 -0.084 1.00 8.39 60 ILE A C 1
ATOM 467 O O . ILE A 1 60 ? 27.767 45.965 1.016 1.00 8.52 60 ILE A O 1
ATOM 472 N N . HIS A 1 61 ? 28.491 47.657 -0.268 1.00 8.89 61 HIS A N 1
ATOM 473 C CA . HIS A 1 61 ? 29.439 48.087 0.741 1.00 8.99 61 HIS A CA 1
ATOM 474 C C . HIS A 1 61 ? 28.800 48.372 2.098 1.00 7.76 61 HIS A C 1
ATOM 475 O O . HIS A 1 61 ? 29.380 48.093 3.135 1.00 9.09 61 HIS A O 1
ATOM 482 N N . HIS A 1 62 ? 27.585 48.927 2.100 1.00 7.98 62 HIS A N 1
ATOM 483 C CA . HIS A 1 62 ? 26.941 49.281 3.350 1.00 7.69 62 HIS A CA 1
ATOM 484 C C . HIS A 1 62 ? 25.433 49.444 3.156 1.00 7.01 62 HIS A C 1
ATOM 485 O O . HIS A 1 62 ? 24.951 49.641 2.043 1.00 7.80 62 HIS A O 1
ATOM 492 N N . ASN A 1 63 ? 24.735 49.377 4.277 1.00 6.99 63 ASN A N 1
ATOM 493 C CA . ASN A 1 63 ? 23.310 49.704 4.376 1.00 7.26 63 ASN A CA 1
ATOM 494 C C . ASN A 1 63 ? 23.049 50.960 5.207 1.00 7.68 63 ASN A C 1
ATOM 495 O O . ASN A 1 63 ? 21.912 51.470 5.215 1.00 8.16 63 ASN A O 1
ATOM 500 N N . LEU A 1 64 ? 24.057 51.427 5.944 1.00 7.83 64 LEU A N 1
ATOM 501 C CA . LEU A 1 64 ? 23.865 52.545 6.850 1.00 7.98 64 LEU A CA 1
ATOM 502 C C . LEU A 1 64 ? 25.198 53.264 6.981 1.00 7.86 64 LEU A C 1
ATOM 503 O O . LEU A 1 64 ? 26.214 52.636 7.264 1.00 10.06 64 LEU A O 1
ATOM 508 N N . VAL A 1 65 ? 25.193 54.574 6.746 1.00 8.56 65 VAL A N 1
ATOM 509 C CA . VAL A 1 65 ? 26.349 55.427 6.995 1.00 8.49 65 VAL A CA 1
ATOM 510 C C . VAL A 1 65 ? 25.977 56.373 8.118 1.00 8.95 65 VAL A C 1
ATOM 511 O O . VAL A 1 65 ? 24.987 57.115 8.017 1.00 10.72 65 VAL A O 1
ATOM 515 N N . LEU A 1 66 ? 26.758 56.352 9.191 1.00 8.79 66 LEU A N 1
ATOM 516 C CA . LEU A 1 66 ? 26.609 57.309 10.283 1.00 9.11 66 LEU A CA 1
ATOM 517 C C . LEU A 1 66 ? 27.679 58.376 10.079 1.00 9.40 66 LEU A C 1
ATOM 518 O O . LEU A 1 66 ? 28.873 58.066 10.045 1.00 10.10 66 LEU A O 1
ATOM 523 N N . THR A 1 67 ? 27.251 59.631 9.926 1.00 9.97 67 THR A N 1
ATOM 524 C CA . THR A 1 67 ? 28.156 60.752 9.648 1.00 10.69 67 THR A CA 1
ATOM 525 C C . THR A 1 67 ? 28.049 61.736 10.797 1.00 10.19 67 THR A C 1
ATOM 526 O O . THR A 1 67 ? 26.972 62.211 11.103 1.00 11.10 67 THR A O 1
ATOM 530 N N . LYS A 1 68 ? 29.173 62.080 11.410 1.00 10.93 68 LYS A N 1
ATOM 531 C CA . LYS A 1 68 ? 29.184 63.055 12.477 1.00 12.68 68 LYS A CA 1
ATOM 532 C C . LYS A 1 68 ? 28.797 64.429 11.918 1.00 12.71 68 LYS A C 1
ATOM 533 O O . LYS A 1 68 ? 29.289 64.842 10.874 1.00 13.38 68 LYS A O 1
ATOM 539 N N . GLY A 1 69 ? 27.905 65.123 12.605 1.00 11.97 69 GLY A N 1
ATOM 540 C CA . GLY A 1 69 ? 27.575 66.488 12.237 1.00 13.08 69 GLY A CA 1
ATOM 541 C C . GLY A 1 69 ? 26.852 67.212 13.342 1.00 12.45 69 GLY A C 1
ATOM 542 O O . GLY A 1 69 ? 26.619 66.654 14.399 1.00 13.46 69 GLY A O 1
ATOM 543 N N . PRO A 1 70 ? 26.518 68.490 13.115 1.00 14.97 70 PRO A N 1
ATOM 544 C CA . PRO A 1 70 ? 26.023 69.300 14.213 1.00 15.16 70 PRO A CA 1
ATOM 545 C C . PRO A 1 70 ? 24.558 69.076 14.573 1.00 14.90 70 PRO A C 1
ATOM 546 O O . PRO A 1 70 ? 24.179 69.275 15.735 1.00 16.20 70 PRO A O 1
ATOM 550 N N . VAL A 1 71 ? 23.763 68.655 13.590 1.00 13.22 71 VAL A N 1
ATOM 551 C CA . VAL A 1 71 ? 22.329 68.489 13.755 1.00 13.05 71 VAL A CA 1
ATOM 552 C C . VAL A 1 71 ? 21.960 67.110 13.210 1.00 11.17 71 VAL A C 1
ATOM 553 O O . VAL A 1 71 ? 22.123 66.823 12.018 1.00 12.45 71 VAL A O 1
ATOM 557 N N . ALA A 1 72 ? 21.432 66.268 14.085 1.00 11.70 72 ALA A N 1
ATOM 558 C CA . ALA A 1 72 ? 20.975 64.941 13.672 1.00 11.25 72 ALA A CA 1
ATOM 559 C C . ALA A 1 72 ? 19.842 65.019 12.656 1.00 10.45 72 ALA A C 1
ATOM 560 O O . ALA A 1 72 ? 18.887 65.785 12.839 1.00 11.80 72 ALA A O 1
ATOM 562 N N . ALA A 1 73 ? 19.969 64.266 11.572 1.00 9.84 73 ALA A N 1
ATOM 563 C CA . ALA A 1 73 ? 19.087 64.397 10.409 1.00 9.37 73 ALA A CA 1
ATOM 564 C C . ALA A 1 73 ? 19.361 63.291 9.408 1.00 9.79 73 ALA A C 1
ATOM 565 O O . ALA A 1 73 ? 20.456 62.709 9.422 1.00 11.50 73 ALA A O 1
ATOM 567 N N . LEU A 1 74 ? 18.396 63.010 8.533 1.00 9.21 74 LEU A N 1
ATOM 568 C CA . LEU A 1 74 ? 18.661 62.211 7.338 1.00 10.04 74 LEU A CA 1
ATOM 569 C C . LEU A 1 74 ? 19.444 63.052 6.321 1.00 9.75 74 LEU A C 1
ATOM 570 O O . LEU A 1 74 ? 18.988 64.127 5.941 1.00 10.64 74 LEU A O 1
ATOM 575 N N . LYS A 1 75 ? 20.619 62.570 5.907 1.00 9.66 75 LYS A N 1
ATOM 576 C CA . LYS A 1 75 ? 21.382 63.212 4.832 1.00 10.74 75 LYS A CA 1
ATOM 577 C C . LYS A 1 75 ? 21.031 62.671 3.453 1.00 9.66 75 LYS A C 1
ATOM 578 O O . LYS A 1 75 ? 20.963 63.434 2.485 1.00 11.38 75 LYS A O 1
ATOM 584 N N . ALA A 1 76 ? 20.763 61.357 3.361 1.00 8.96 76 ALA A N 1
ATOM 585 C CA . ALA A 1 76 ? 20.371 60.767 2.080 1.00 9.60 76 ALA A CA 1
ATOM 586 C C . ALA A 1 76 ? 19.731 59.422 2.303 1.00 9.79 76 ALA A C 1
ATOM 587 O O . ALA A 1 76 ? 20.182 58.639 3.148 1.00 10.69 76 ALA A O 1
ATOM 589 N N . MET A 1 77 ? 18.676 59.171 1.535 1.00 9.74 77 MET A N 1
ATOM 590 C CA . MET A 1 77 ? 18.102 57.836 1.418 1.00 9.69 77 MET A CA 1
ATOM 591 C C . MET A 1 77 ? 18.355 57.348 0.015 1.00 9.11 77 MET A C 1
ATOM 592 O O . MET A 1 77 ? 17.993 58.010 -0.953 1.00 10.15 77 MET A O 1
ATOM 597 N N . ALA A 1 78 ? 19.076 56.222 -0.093 1.00 8.13 78 ALA A N 1
ATOM 598 C CA . ALA A 1 78 ? 19.650 55.785 -1.353 1.00 8.86 78 ALA A CA 1
ATOM 599 C C . ALA A 1 78 ? 18.962 54.544 -1.858 1.00 8.20 78 ALA A C 1
ATOM 600 O O . ALA A 1 78 ? 18.741 53.579 -1.097 1.00 8.44 78 ALA A O 1
ATOM 602 N N . PHE A 1 79 ? 18.679 54.558 -3.162 1.00 9.04 79 PHE A N 1
ATOM 603 C CA . PHE A 1 79 ? 18.130 53.425 -3.886 1.00 8.70 79 PHE A CA 1
ATOM 604 C C . PHE A 1 79 ? 19.126 52.993 -4.944 1.00 8.55 79 PHE A C 1
ATOM 605 O O . PHE A 1 79 ? 19.708 53.829 -5.633 1.00 9.81 79 PHE A O 1
ATOM 613 N N . ARG A 1 80 ? 19.352 51.682 -5.040 1.00 7.85 80 ARG A N 1
ATOM 614 C CA . ARG A 1 80 ? 20.167 51.152 -6.122 1.00 7.82 80 ARG A CA 1
ATOM 615 C C . ARG A 1 80 ? 19.331 50.984 -7.380 1.00 7.98 80 ARG A C 1
ATOM 616 O O . ARG A 1 80 ? 18.175 50.557 -7.312 1.00 9.03 80 ARG A O 1
ATOM 624 N N . VAL A 1 81 ? 19.916 51.357 -8.508 1.00 8.33 81 VAL A N 1
ATOM 625 C CA . VAL A 1 81 ? 19.299 51.212 -9.817 1.00 8.66 81 VAL A CA 1
ATOM 626 C C . VAL A 1 81 ? 19.957 50.091 -10.621 1.00 9.67 81 VAL A C 1
ATOM 627 O O . VAL A 1 81 ? 21.038 49.602 -10.265 1.00 10.38 81 VAL A O 1
ATOM 631 N N . ARG A 1 82 ? 19.295 49.661 -11.684 1.00 10.00 82 ARG A N 1
ATOM 632 C CA . ARG A 1 82 ? 19.665 48.390 -12.331 1.00 10.08 82 ARG A CA 1
ATOM 633 C C . ARG A 1 82 ? 20.972 48.467 -13.108 1.00 10.57 82 ARG A C 1
ATOM 634 O O . ARG A 1 82 ? 21.713 47.494 -13.139 1.00 11.92 82 ARG A O 1
ATOM 642 N N . THR A 1 83 ? 21.252 49.613 -13.731 1.00 10.67 83 THR A N 1
ATOM 643 C CA . THR A 1 83 ? 22.412 49.739 -14.627 1.00 11.63 83 THR A CA 1
ATOM 644 C C . THR A 1 83 ? 23.041 51.111 -14.432 1.00 11.99 83 THR A C 1
ATOM 645 O O . THR A 1 83 ? 22.384 52.049 -13.950 1.00 12.74 83 THR A O 1
ATOM 649 N N . PRO A 1 84 ? 24.298 51.273 -14.879 1.00 13.90 84 PRO A N 1
ATOM 650 C CA . PRO A 1 84 ? 24.888 52.595 -14.828 1.00 15.38 84 PRO A CA 1
ATOM 651 C C . PRO A 1 84 ? 24.056 53.662 -15.552 1.00 15.42 84 PRO A C 1
ATOM 652 O O . PRO A 1 84 ? 23.956 54.795 -15.084 1.00 19.05 84 PRO A O 1
ATOM 656 N N . GLU A 1 85 ? 23.445 53.280 -16.666 1.00 15.94 85 GLU A N 1
ATOM 657 C CA . GLU A 1 85 ? 22.647 54.177 -17.494 1.00 17.51 85 GLU A CA 1
ATOM 658 C C . GLU A 1 85 ? 21.386 54.670 -16.767 1.00 16.02 85 GLU A C 1
ATOM 659 O O . GLU A 1 85 ? 20.850 55.735 -17.078 1.00 15.28 85 GLU A O 1
ATOM 665 N N . ASP A 1 86 ? 20.927 53.915 -15.763 1.00 14.09 86 ASP A N 1
ATOM 666 C CA . ASP A 1 86 ? 19.797 54.366 -14.959 1.00 13.23 86 ASP A CA 1
ATOM 667 C C . ASP A 1 86 ? 20.137 55.566 -14.087 1.00 12.36 86 ASP A C 1
ATOM 668 O O . ASP A 1 86 ? 19.234 56.302 -13.695 1.00 13.52 86 ASP A O 1
ATOM 673 N N . VAL A 1 87 ? 21.415 55.791 -13.793 1.00 13.34 87 VAL A N 1
ATOM 674 C CA . VAL A 1 87 ? 21.784 57.020 -13.080 1.00 13.16 87 VAL A CA 1
ATOM 675 C C . VAL A 1 87 ? 21.573 58.240 -13.991 1.00 13.21 87 VAL A C 1
ATOM 676 O O . VAL A 1 87 ? 21.021 59.257 -13.540 1.00 15.21 87 VAL A O 1
ATOM 680 N N . ASP A 1 88 ? 21.957 58.113 -15.264 1.00 13.98 88 ASP A N 1
ATOM 681 C CA . ASP A 1 88 ? 21.635 59.138 -16.267 1.00 14.20 88 ASP A CA 1
ATOM 682 C C . ASP A 1 88 ? 20.124 59.341 -16.385 1.00 14.00 88 ASP A C 1
ATOM 683 O O . ASP A 1 88 ? 19.660 60.476 -16.457 1.00 16.49 88 ASP A O 1
ATOM 688 N N . LYS A 1 89 ? 19.356 58.250 -16.412 1.00 13.50 89 LYS A N 1
ATOM 689 C CA . LYS A 1 89 ? 17.897 58.379 -16.475 1.00 13.24 89 LYS A CA 1
ATOM 690 C C . LYS A 1 89 ? 17.359 59.125 -15.267 1.00 13.22 89 LYS A C 1
ATOM 691 O O . LYS A 1 89 ? 16.475 59.968 -15.396 1.00 14.89 89 LYS A O 1
ATOM 697 N N . ALA A 1 90 ? 17.894 58.826 -14.086 1.00 12.66 90 ALA A N 1
ATOM 698 C CA . ALA A 1 90 ? 17.441 59.513 -12.873 1.00 12.97 90 ALA A CA 1
ATOM 699 C C . ALA A 1 90 ? 17.727 61.021 -12.936 1.00 14.04 90 ALA A C 1
ATOM 700 O O . ALA A 1 90 ? 16.890 61.854 -12.567 1.00 13.50 90 ALA A O 1
ATOM 702 N N . GLU A 1 91 ? 18.896 61.379 -13.452 1.00 13.84 91 GLU A N 1
ATOM 703 C CA . GLU A 1 91 ? 19.252 62.789 -13.568 1.00 14.72 91 GLU A CA 1
ATOM 704 C C . GLU A 1 91 ? 18.289 63.516 -14.514 1.00 15.24 91 GLU A C 1
ATOM 705 O O . GLU A 1 91 ? 17.776 64.573 -14.185 1.00 15.49 91 GLU A O 1
ATOM 711 N N . ALA A 1 92 ? 18.033 62.932 -15.684 1.00 16.02 92 ALA A N 1
ATOM 712 C CA . ALA A 1 92 ? 17.110 63.521 -16.664 1.00 15.77 92 ALA A CA 1
ATOM 713 C C . ALA A 1 92 ? 15.688 63.627 -16.115 1.00 15.34 92 ALA A C 1
ATOM 714 O O . ALA A 1 92 ? 14.991 64.608 -16.353 1.00 16.19 92 ALA A O 1
ATOM 716 N N . TYR A 1 93 ? 15.274 62.613 -15.374 1.00 14.65 93 TYR A N 1
ATOM 717 C CA . TYR A 1 93 ? 13.925 62.564 -14.814 1.00 14.32 93 TYR A CA 1
ATOM 718 C C . TYR A 1 93 ? 13.720 63.689 -13.798 1.00 13.83 93 TYR A C 1
ATOM 719 O O . TYR A 1 93 ? 12.752 64.457 -13.884 1.00 15.70 93 TYR A O 1
ATOM 728 N N . TYR A 1 94 ? 14.650 63.824 -12.862 1.00 14.49 94 TYR A N 1
ATOM 729 C CA . TYR A 1 94 ? 14.525 64.843 -11.837 1.00 13.29 94 TYR A CA 1
ATOM 730 C C . TYR A 1 94 ? 14.768 66.262 -12.366 1.00 16.12 94 TYR A C 1
ATOM 731 O O . TYR A 1 94 ? 14.167 67.207 -11.869 1.00 17.17 94 TYR A O 1
ATOM 740 N N . GLN A 1 95 ? 15.604 66.398 -13.395 1.00 16.74 95 GLN A N 1
ATOM 741 C CA . GLN A 1 95 ? 15.755 67.694 -14.053 1.00 16.82 95 GLN A CA 1
ATOM 742 C C . GLN A 1 95 ? 14.452 68.101 -14.733 1.00 17.41 95 GLN A C 1
ATOM 743 O O . GLN A 1 95 ? 14.047 69.261 -14.652 1.00 19.92 95 GLN A O 1
ATOM 749 N N . GLU A 1 96 ? 13.760 67.141 -15.347 1.00 17.35 96 GLU A N 1
ATOM 750 C CA . GLU A 1 96 ? 12.461 67.446 -15.935 1.00 18.12 96 GLU A CA 1
ATOM 751 C C . GLU A 1 96 ? 11.415 67.843 -14.894 1.00 18.43 96 GLU A C 1
ATOM 752 O O . GLU A 1 96 ? 10.581 68.714 -15.159 1.00 20.57 96 GLU A O 1
ATOM 758 N N . LEU A 1 97 ? 11.470 67.230 -13.709 1.00 17.56 97 LEU A N 1
ATOM 759 C CA . LEU A 1 97 ? 10.632 67.654 -12.576 1.00 19.24 97 LEU A CA 1
ATOM 760 C C . LEU A 1 97 ? 11.001 69.000 -11.950 1.00 20.12 97 LEU A C 1
ATOM 761 O O . LEU A 1 97 ? 10.295 69.483 -11.066 1.00 24.20 97 LEU A O 1
ATOM 766 N N . GLY A 1 98 ? 12.111 69.590 -12.375 1.00 19.31 98 GLY A N 1
ATOM 767 C CA . GLY A 1 98 ? 12.550 70.882 -11.856 1.00 19.81 98 GLY A CA 1
ATOM 768 C C . GLY A 1 98 ? 13.205 70.805 -10.498 1.00 17.23 98 GLY A C 1
ATOM 769 O O . GLY A 1 98 ? 13.202 71.798 -9.744 1.00 20.56 98 GLY A O 1
ATOM 770 N N . CYS A 1 99 ? 13.771 69.637 -10.180 1.00 15.57 99 CYS A N 1
ATOM 771 C CA . CYS A 1 99 ? 14.371 69.431 -8.881 1.00 15.88 99 CYS A CA 1
ATOM 772 C C . CYS A 1 99 ? 15.853 69.701 -8.968 1.00 16.17 99 CYS A C 1
ATOM 773 O O . CYS A 1 99 ? 16.501 69.468 -10.007 1.00 19.21 99 CYS A O 1
ATOM 776 N N . ARG A 1 100 ? 16.397 70.175 -7.866 1.00 15.53 100 ARG A N 1
ATOM 777 C CA . ARG A 1 100 ? 17.834 70.257 -7.742 1.00 16.24 100 ARG A CA 1
ATOM 778 C C . ARG A 1 100 ? 18.486 68.876 -7.746 1.00 16.91 100 ARG A C 1
ATOM 779 O O . ARG A 1 100 ? 18.010 67.990 -7.058 1.00 17.10 100 ARG A O 1
ATOM 787 N N . THR A 1 101 ? 19.570 68.757 -8.523 1.00 15.04 101 THR A N 1
ATOM 788 C CA . THR A 1 101 ? 20.314 67.532 -8.649 1.00 16.41 101 THR A CA 1
ATOM 789 C C . THR A 1 101 ? 21.792 67.821 -8.450 1.00 16.13 101 THR A C 1
ATOM 790 O O . THR A 1 101 ? 22.277 68.918 -8.733 1.00 19.42 101 THR A O 1
ATOM 794 N N . GLU A 1 102 ? 22.508 66.804 -7.978 1.00 15.19 102 GLU A N 1
ATOM 795 C CA . GLU A 1 102 ? 23.952 66.862 -7.883 1.00 15.37 102 GLU A CA 1
ATOM 796 C C . GLU A 1 102 ? 24.509 65.481 -8.218 1.00 13.99 102 GLU A C 1
ATOM 797 O O . GLU A 1 102 ? 24.097 64.490 -7.617 1.00 13.58 102 GLU A O 1
ATOM 803 N N . ARG A 1 103 ? 25.432 65.451 -9.178 1.00 14.85 103 ARG A N 1
ATOM 804 C CA . ARG A 1 103 ? 25.988 64.196 -9.691 1.00 14.61 103 ARG A CA 1
ATOM 805 C C . ARG A 1 103 ? 27.479 64.133 -9.343 1.00 15.73 103 ARG A C 1
ATOM 806 O O . ARG A 1 103 ? 28.230 65.073 -9.655 1.00 16.62 103 ARG A O 1
ATOM 814 N N . ARG A 1 104 ? 27.918 63.019 -8.734 1.00 14.80 104 ARG A N 1
ATOM 815 C CA . ARG A 1 104 ? 29.350 62.824 -8.484 1.00 14.10 104 ARG A CA 1
ATOM 816 C C . ARG A 1 104 ? 29.801 61.472 -8.990 1.00 14.13 104 ARG A C 1
ATOM 817 O O . ARG A 1 104 ? 29.340 60.428 -8.507 1.00 14.72 104 ARG A O 1
ATOM 825 N N . LYS A 1 105 ? 30.718 61.489 -9.948 1.00 14.65 105 LYS A N 1
ATOM 826 C CA . LYS A 1 105 ? 31.169 60.276 -10.614 1.00 15.55 105 LYS A CA 1
ATOM 827 C C . LYS A 1 105 ? 31.861 59.297 -9.672 1.00 14.68 105 LYS A C 1
ATOM 828 O O . LYS A 1 105 ? 31.878 58.095 -9.951 1.00 17.26 105 LYS A O 1
ATOM 834 N N . ASP A 1 106 ? 32.418 59.805 -8.575 1.00 15.65 106 ASP A N 1
ATOM 835 C CA . ASP A 1 106 ? 33.101 58.969 -7.599 1.00 16.51 106 ASP A CA 1
ATOM 836 C C . ASP A 1 106 ? 32.357 58.913 -6.273 1.00 14.27 106 ASP A C 1
ATOM 837 O O . ASP A 1 106 ? 32.921 58.469 -5.280 1.00 16.01 106 ASP A O 1
ATOM 842 N N . GLY A 1 107 ? 31.081 59.303 -6.264 1.00 12.70 107 GLY A N 1
ATOM 843 C CA . GLY A 1 107 ? 30.233 59.080 -5.113 1.00 13.16 107 GLY A CA 1
ATOM 844 C C . GLY A 1 107 ? 30.272 60.169 -4.067 1.00 12.41 107 GLY A C 1
ATOM 845 O O . GLY A 1 107 ? 31.166 61.025 -4.052 1.00 15.00 107 GLY A O 1
ATOM 846 N N . PHE A 1 108 ? 29.319 60.105 -3.152 1.00 10.70 108 PHE A N 1
ATOM 847 C CA . PHE A 1 108 ? 29.241 61.017 -1.996 1.00 11.50 108 PHE A CA 1
ATOM 848 C C . PHE A 1 108 ? 29.761 60.413 -0.711 1.00 12.12 108 PHE A C 1
ATOM 849 O O . PHE A 1 108 ? 30.054 61.139 0.238 1.00 14.23 108 PHE A O 1
ATOM 857 N N . VAL A 1 109 ? 29.766 59.076 -0.645 1.00 10.78 109 VAL A N 1
ATOM 858 C CA . VAL A 1 109 ? 30.245 58.336 0.516 1.00 10.90 109 VAL A CA 1
ATOM 859 C C . VAL A 1 109 ? 31.136 57.212 0.006 1.00 9.98 109 VAL A C 1
ATOM 860 O O . VAL A 1 109 ? 31.026 56.797 -1.150 1.00 11.35 109 VAL A O 1
ATOM 864 N N . LYS A 1 110 ? 32.008 56.713 0.871 1.00 10.19 110 LYS A N 1
ATOM 865 C CA . LYS A 1 110 ? 32.896 55.611 0.507 1.00 10.95 110 LYS A CA 1
ATOM 866 C C . LYS A 1 110 ? 32.086 54.384 0.076 1.00 10.66 110 LYS A C 1
ATOM 867 O O . LYS A 1 110 ? 31.007 54.105 0.625 1.00 11.19 110 LYS A O 1
ATOM 873 N N . GLY A 1 111 ? 32.596 53.658 -0.920 1.00 10.00 111 GLY A N 1
ATOM 874 C CA . GLY A 1 111 ? 31.987 52.398 -1.333 1.00 10.71 111 GLY A CA 1
ATOM 875 C C . GLY A 1 111 ? 30.825 52.546 -2.284 1.00 11.37 111 GLY A C 1
ATOM 876 O O . GLY A 1 111 ? 30.227 51.544 -2.664 1.00 11.20 111 GLY A O 1
ATOM 877 N N . ILE A 1 112 ? 30.507 53.793 -2.671 1.00 10.57 112 ILE A N 1
ATOM 878 C CA . ILE A 1 112 ? 29.588 54.081 -3.753 1.00 10.52 112 ILE A CA 1
ATOM 879 C C . ILE A 1 112 ? 30.317 54.848 -4.839 1.00 11.38 112 ILE A C 1
ATOM 880 O O . ILE A 1 112 ? 31.105 55.748 -4.537 1.00 12.95 112 ILE A O 1
ATOM 885 N N . GLY A 1 113 ? 30.060 54.446 -6.081 1.00 11.32 113 GLY A N 1
ATOM 886 C CA . GLY A 1 113 ? 30.596 55.085 -7.271 1.00 12.12 113 GLY A CA 1
ATOM 887 C C . GLY A 1 113 ? 29.670 56.178 -7.790 1.00 11.37 113 GLY A C 1
ATOM 888 O O . GLY A 1 113 ? 29.098 56.929 -7.009 1.00 12.31 113 GLY A O 1
ATOM 889 N N . ASP A 1 114 ? 29.520 56.249 -9.111 1.00 11.44 114 ASP A N 1
ATOM 890 C CA . ASP A 1 114 ? 28.756 57.306 -9.762 1.00 11.84 114 ASP A CA 1
ATOM 891 C C . ASP A 1 114 ? 27.363 57.385 -9.128 1.00 12.47 114 ASP A C 1
ATOM 892 O O . ASP A 1 114 ? 26.636 56.394 -9.067 1.00 12.52 114 ASP A O 1
ATOM 897 N N . ALA A 1 115 ? 27.018 58.564 -8.619 1.00 11.81 115 ALA A N 1
ATOM 898 C CA . ALA A 1 115 ? 25.806 58.718 -7.816 1.00 10.87 115 ALA A CA 1
ATOM 899 C C . ALA A 1 115 ? 25.147 60.056 -8.089 1.00 11.08 115 ALA A C 1
ATOM 900 O O . ALA A 1 115 ? 25.828 61.060 -8.275 1.00 12.19 115 ALA A O 1
ATOM 902 N N . LEU A 1 116 ? 23.817 60.046 -8.089 1.00 10.80 116 LEU A N 1
ATOM 903 C CA . LEU A 1 116 ? 23.010 61.262 -8.197 1.00 11.36 116 LEU A CA 1
ATOM 904 C C . LEU A 1 116 ? 22.262 61.463 -6.894 1.00 11.39 116 LEU A C 1
ATOM 905 O O . LEU A 1 116 ? 21.508 60.574 -6.479 1.00 11.55 116 LEU A O 1
ATOM 910 N N . ARG A 1 117 ? 22.416 62.634 -6.287 1.00 10.44 117 ARG A N 1
ATOM 911 C CA . ARG A 1 117 ? 21.527 63.043 -5.218 1.00 10.46 117 ARG A CA 1
ATOM 912 C C . ARG A 1 117 ? 20.611 64.136 -5.700 1.00 11.93 117 ARG A C 1
ATOM 913 O O . ARG A 1 117 ? 20.998 64.970 -6.542 1.00 12.45 117 ARG A O 1
ATOM 921 N N . VAL A 1 118 ? 19.383 64.106 -5.179 1.00 11.16 118 VAL A N 1
ATOM 922 C CA . VAL A 1 118 ? 18.351 65.047 -5.592 1.00 12.15 118 VAL A CA 1
ATOM 923 C C . VAL A 1 118 ? 17.599 65.536 -4.375 1.00 11.79 118 VAL A C 1
ATOM 924 O O . VAL A 1 118 ? 17.475 64.811 -3.394 1.00 12.80 118 VAL A O 1
ATOM 928 N N . GLU A 1 119 ? 17.131 66.783 -4.429 1.00 11.84 119 GLU A N 1
ATOM 929 C CA . GLU A 1 119 ? 16.077 67.253 -3.537 1.00 13.04 119 GLU A CA 1
ATOM 930 C C . GLU A 1 119 ? 14.747 67.002 -4.222 1.00 13.05 119 GLU A C 1
ATOM 931 O O . GLU A 1 119 ? 14.382 67.707 -5.169 1.00 14.01 119 GLU A O 1
ATOM 937 N N . ASP A 1 120 ? 14.045 65.960 -3.785 1.00 11.57 120 ASP A N 1
ATOM 938 C CA . ASP A 1 120 ? 12.923 65.460 -4.575 1.00 12.96 120 ASP A CA 1
ATOM 939 C C . ASP A 1 120 ? 11.695 66.350 -4.348 1.00 12.14 120 ASP A C 1
ATOM 940 O O . ASP A 1 120 ? 11.742 67.289 -3.524 1.00 12.38 120 ASP A O 1
ATOM 945 N N . PRO A 1 121 ? 10.612 66.111 -5.102 1.00 12.54 121 PRO A N 1
ATOM 946 C CA . PRO A 1 121 ? 9.438 67.005 -4.998 1.00 12.87 121 PRO A CA 1
ATOM 947 C C . PRO A 1 121 ? 8.771 67.090 -3.616 1.00 12.51 121 PRO A C 1
ATOM 948 O O . PRO A 1 121 ? 7.996 68.030 -3.350 1.00 14.77 121 PRO A O 1
ATOM 952 N N . LEU A 1 122 ? 9.038 66.112 -2.760 1.00 11.57 122 LEU A N 1
ATOM 953 C CA . LEU A 1 122 ? 8.552 66.121 -1.384 1.00 11.67 122 LEU A CA 1
ATOM 954 C C . LEU A 1 122 ? 9.568 66.645 -0.391 1.00 11.92 122 LEU A C 1
ATOM 955 O O . LEU A 1 122 ? 9.337 66.610 0.821 1.00 12.00 122 LEU A O 1
ATOM 960 N N . GLY A 1 123 ? 10.717 67.091 -0.891 1.00 11.12 123 GLY A N 1
ATOM 961 C CA . GLY A 1 123 ? 11.751 67.675 -0.033 1.00 12.40 123 GLY A CA 1
ATOM 962 C C . GLY A 1 123 ? 12.773 66.696 0.512 1.00 11.36 123 GLY A C 1
ATOM 963 O O . GLY A 1 123 ? 13.556 67.056 1.393 1.00 12.95 123 GLY A O 1
ATOM 964 N N . PHE A 1 124 ? 12.767 65.459 0.007 1.00 10.16 124 PHE A N 1
ATOM 965 C CA . PHE A 1 124 ? 13.629 64.421 0.552 1.00 10.44 124 PHE A CA 1
ATOM 966 C C . PHE A 1 124 ? 14.903 64.288 -0.266 1.00 10.22 124 PHE A C 1
ATOM 967 O O . PHE A 1 124 ? 14.882 64.394 -1.488 1.00 11.50 124 PHE A O 1
ATOM 975 N N . PRO A 1 125 ? 16.022 64.008 0.421 1.00 11.18 125 PRO A N 1
ATOM 976 C CA . PRO A 1 125 ? 17.308 63.816 -0.241 1.00 10.95 125 PRO A CA 1
ATOM 977 C C . PRO A 1 125 ? 17.408 62.362 -0.692 1.00 10.67 125 PRO A C 1
ATOM 978 O O . PRO A 1 125 ? 17.820 61.488 0.085 1.00 14.99 125 PRO A O 1
ATOM 982 N N . TYR A 1 126 ? 17.044 62.114 -1.935 1.00 10.74 126 TYR A N 1
ATOM 983 C CA . TYR A 1 126 ? 17.177 60.786 -2.533 1.00 11.18 126 TYR A CA 1
ATOM 984 C C . TYR A 1 126 ? 18.533 60.650 -3.211 1.00 11.31 126 TYR A C 1
ATOM 985 O O . TYR A 1 126 ? 19.009 61.601 -3.834 1.00 12.52 126 TYR A O 1
ATOM 994 N N . GLU A 1 127 ? 19.139 59.454 -3.120 1.00 9.56 127 GLU A N 1
ATOM 995 C CA . GLU A 1 127 ? 20.286 59.111 -3.957 1.00 9.91 127 GLU A CA 1
ATOM 996 C C . GLU A 1 127 ? 19.938 57.925 -4.861 1.00 9.02 127 GLU A C 1
ATOM 997 O O . GLU A 1 127 ? 19.261 56.999 -4.430 1.00 9.72 127 GLU A O 1
ATOM 1003 N N . PHE A 1 128 ? 20.431 57.968 -6.090 1.00 8.84 128 PHE A N 1
ATOM 1004 C CA . PHE A 1 128 ? 20.391 56.855 -7.021 1.00 9.72 128 PHE A CA 1
ATOM 1005 C C . PHE A 1 128 ? 21.810 56.536 -7.446 1.00 9.31 128 PHE A C 1
ATOM 1006 O O . PHE A 1 128 ? 22.586 57.429 -7.823 1.00 11.20 128 PHE A O 1
ATOM 1014 N N . PHE A 1 129 ? 22.147 55.255 -7.387 1.00 9.26 129 PHE A N 1
ATOM 1015 C CA . PHE A 1 129 ? 23.493 54.796 -7.771 1.00 9.36 129 PHE A CA 1
ATOM 1016 C C . PHE A 1 129 ? 23.374 53.371 -8.304 1.00 8.99 129 PHE A C 1
ATOM 1017 O O . PHE A 1 129 ? 22.432 52.652 -7.928 1.00 8.91 129 PHE A O 1
ATOM 1025 N N . PHE A 1 130 ? 24.325 52.981 -9.154 1.00 9.39 130 PHE A N 1
ATOM 1026 C CA . PHE A 1 130 ? 24.552 51.573 -9.496 1.00 9.55 130 PHE A CA 1
ATOM 1027 C C . PHE A 1 130 ? 25.868 51.052 -8.891 1.00 10.00 130 PHE A C 1
ATOM 1028 O O . PHE A 1 130 ? 25.873 50.036 -8.176 1.00 10.13 130 PHE A O 1
ATOM 1036 N N . GLU A 1 131 ? 26.979 51.745 -9.156 1.00 9.98 131 GLU A N 1
ATOM 1037 C CA . GLU A 1 131 ? 28.302 51.263 -8.753 1.00 10.78 131 GLU A CA 1
ATOM 1038 C C . GLU A 1 131 ? 28.461 51.255 -7.236 1.00 10.97 131 GLU A C 1
ATOM 1039 O O . GLU A 1 131 ? 28.201 52.240 -6.566 1.00 11.04 131 GLU A O 1
ATOM 1045 N N . THR A 1 132 ? 28.920 50.116 -6.709 1.00 10.17 132 THR A N 1
ATOM 1046 C CA . THR A 1 132 ? 29.213 49.981 -5.295 1.00 10.14 132 THR A CA 1
ATOM 1047 C C . THR A 1 132 ? 30.290 48.912 -5.089 1.00 10.93 132 THR A C 1
ATOM 1048 O O . THR A 1 132 ? 30.351 47.924 -5.831 1.00 12.73 132 THR A O 1
ATOM 1052 N N . THR A 1 133 ? 31.147 49.133 -4.102 1.00 10.41 133 THR A N 1
ATOM 1053 C CA . THR A 1 133 ? 32.197 48.188 -3.769 1.00 10.49 133 THR A CA 1
ATOM 1054 C C . THR A 1 133 ? 31.580 46.963 -3.097 1.00 11.25 133 THR A C 1
ATOM 1055 O O . THR A 1 133 ? 30.917 47.085 -2.079 1.00 12.86 133 THR A O 1
ATOM 1059 N N . HIS A 1 134 ? 31.809 45.796 -3.681 1.00 10.14 134 HIS A N 1
ATOM 1060 C CA . HIS A 1 134 ? 31.365 44.551 -3.068 1.00 9.74 134 HIS A CA 1
ATOM 1061 C C . HIS A 1 134 ? 32.256 44.201 -1.907 1.00 9.24 134 HIS A C 1
ATOM 1062 O O . HIS A 1 134 ? 33.476 44.398 -1.971 1.00 11.32 134 HIS A O 1
ATOM 1069 N N . VAL A 1 135 ? 31.644 43.642 -0.868 1.00 8.79 135 VAL A N 1
ATOM 1070 C CA . VAL A 1 135 ? 32.355 43.219 0.327 1.00 9.12 135 VAL A CA 1
ATOM 1071 C C . VAL A 1 135 ? 32.007 41.767 0.637 1.00 9.62 135 VAL A C 1
ATOM 1072 O O . VAL A 1 135 ? 31.160 41.175 -0.022 1.00 11.07 135 VAL A O 1
ATOM 1076 N N . GLU A 1 136 ? 32.648 41.190 1.647 1.00 8.94 136 GLU A N 1
ATOM 1077 C CA . GLU A 1 136 ? 32.331 39.819 2.038 1.00 8.14 136 GLU A CA 1
ATOM 1078 C C . GLU A 1 136 ? 30.875 39.720 2.482 1.00 8.56 136 GLU A C 1
ATOM 1079 O O . GLU A 1 136 ? 30.463 40.344 3.455 1.00 8.67 136 GLU A O 1
ATOM 1085 N N A ARG A 1 137 ? 30.112 38.909 1.765 0.50 7.63 137 ARG A N 1
ATOM 1086 N N B ARG A 1 137 ? 30.093 38.915 1.774 0.50 7.95 137 ARG A N 1
ATOM 1087 C CA A ARG A 1 137 ? 28.742 38.624 2.142 0.50 7.44 137 ARG A CA 1
ATOM 1088 C CA B ARG A 1 137 ? 28.710 38.691 2.170 0.50 8.08 137 ARG A CA 1
ATOM 1089 C C A ARG A 1 137 ? 28.782 37.733 3.373 0.50 7.60 137 ARG A C 1
ATOM 1090 C C B ARG A 1 137 ? 28.711 37.726 3.347 0.50 7.94 137 ARG A C 1
ATOM 1091 O O A ARG A 1 137 ? 29.365 36.656 3.317 0.50 7.91 137 ARG A O 1
ATOM 1092 O O B ARG A 1 137 ? 29.172 36.593 3.219 0.50 8.13 137 ARG A O 1
ATOM 1107 N N . LEU A 1 138 ? 28.224 38.191 4.497 1.00 6.76 138 LEU A N 1
ATOM 1108 C CA . LEU A 1 138 ? 28.372 37.479 5.775 1.00 6.72 138 LEU A CA 1
ATOM 1109 C C . LEU A 1 138 ? 27.236 36.487 6.057 1.00 6.76 138 LEU A C 1
ATOM 1110 O O . LEU A 1 138 ? 27.085 36.033 7.196 1.00 7.11 138 LEU A O 1
ATOM 1115 N N . HIS A 1 139 ? 26.480 36.106 5.034 1.00 6.98 139 HIS A N 1
ATOM 1116 C CA . HIS A 1 139 ? 25.217 35.394 5.236 1.00 7.21 139 HIS A CA 1
ATOM 1117 C C . HIS A 1 139 ? 25.368 33.997 5.866 1.00 6.97 139 HIS A C 1
ATOM 1118 O O . HIS A 1 139 ? 24.386 33.456 6.389 1.00 7.09 139 HIS A O 1
ATOM 1125 N N . MET A 1 140 ? 26.579 33.420 5.793 1.00 6.73 140 MET A N 1
ATOM 1126 C CA . MET A 1 140 ? 26.848 32.117 6.445 1.00 7.26 140 MET A CA 1
ATOM 1127 C C . MET A 1 140 ? 27.881 32.226 7.528 1.00 6.77 140 MET A C 1
ATOM 1128 O O . MET A 1 140 ? 28.411 31.201 7.993 1.00 7.57 140 MET A O 1
ATOM 1133 N N . ARG A 1 141 ? 28.136 33.464 7.969 1.00 6.99 141 ARG A N 1
ATOM 1134 C CA . ARG A 1 141 ? 29.131 33.686 9.049 1.00 7.58 141 ARG A CA 1
ATOM 1135 C C . ARG A 1 141 ? 28.473 33.522 10.424 1.00 7.14 141 ARG A C 1
ATOM 1136 O O . ARG A 1 141 ? 28.347 34.431 11.235 1.00 7.76 141 ARG A O 1
ATOM 1144 N N . TYR A 1 142 ? 28.036 32.298 10.694 1.00 7.14 142 TYR A N 1
ATOM 1145 C CA . TYR A 1 142 ? 27.299 32.045 11.911 1.00 7.31 142 TYR A CA 1
ATOM 1146 C C . TYR A 1 142 ? 28.164 32.141 13.150 1.00 7.77 142 TYR A C 1
ATOM 1147 O O . TYR A 1 142 ? 27.634 32.172 14.257 1.00 8.39 142 TYR A O 1
ATOM 1156 N N . ASP A 1 143 ? 29.488 32.193 12.961 1.00 7.58 143 ASP A N 1
ATOM 1157 C CA . ASP A 1 143 ? 30.400 32.570 14.024 1.00 8.19 143 ASP A CA 1
ATOM 1158 C C . ASP A 1 143 ? 30.276 34.016 14.483 1.00 9.07 143 ASP A C 1
ATOM 1159 O O . ASP A 1 143 ? 30.693 34.324 15.598 1.00 12.25 143 ASP A O 1
ATOM 1164 N N . LEU A 1 144 ? 29.649 34.864 13.667 1.00 8.72 144 LEU A N 1
ATOM 1165 C CA . LEU A 1 144 ? 29.378 36.266 13.988 1.00 10.06 144 LEU A CA 1
ATOM 1166 C C . LEU A 1 144 ? 27.900 36.504 14.336 1.00 11.25 144 LEU A C 1
ATOM 1167 O O . LEU A 1 144 ? 27.529 37.576 14.778 1.00 18.03 144 LEU A O 1
ATOM 1172 N N . TYR A 1 145 ? 27.049 35.534 14.075 1.00 9.25 145 TYR A N 1
ATOM 1173 C CA . TYR A 1 145 ? 25.600 35.733 14.165 1.00 9.11 145 TYR A CA 1
ATOM 1174 C C . TYR A 1 145 ? 25.154 35.996 15.594 1.00 8.58 145 TYR A C 1
ATOM 1175 O O . TYR A 1 145 ? 25.416 35.205 16.513 1.00 10.50 145 TYR A O 1
ATOM 1184 N N A SER A 1 146 ? 24.452 37.110 15.744 0.70 8.32 146 SER A N 1
ATOM 1185 N N B SER A 1 146 ? 24.492 37.122 15.807 0.30 8.74 146 SER A N 1
ATOM 1186 C CA A SER A 1 146 ? 23.871 37.532 17.005 0.70 8.79 146 SER A CA 1
ATOM 1187 C CA B SER A 1 146 ? 23.976 37.430 17.129 0.30 9.05 146 SER A CA 1
ATOM 1188 C C A SER A 1 146 ? 22.492 36.908 17.220 0.70 7.92 146 SER A C 1
ATOM 1189 C C B SER A 1 146 ? 22.532 36.962 17.245 0.30 8.33 146 SER A C 1
ATOM 1190 O O A SER A 1 146 ? 21.742 36.653 16.265 0.70 8.09 146 SER A O 1
ATOM 1191 O O B SER A 1 146 ? 21.813 36.825 16.250 0.30 8.53 146 SER A O 1
ATOM 1196 N N . ALA A 1 147 ? 22.108 36.750 18.483 1.00 8.37 147 ALA A N 1
ATOM 1197 C CA . ALA A 1 147 ? 20.751 36.321 18.780 1.00 7.86 147 ALA A CA 1
ATOM 1198 C C . ALA A 1 147 ? 19.691 37.322 18.281 1.00 7.85 147 ALA A C 1
ATOM 1199 O O . ALA A 1 147 ? 18.524 36.955 18.107 1.00 8.43 147 ALA A O 1
ATOM 1201 N N . GLY A 1 148 ? 20.102 38.572 18.058 1.00 7.43 148 GLY A N 1
ATOM 1202 C CA . GLY A 1 148 ? 19.244 39.608 17.490 1.00 7.59 148 GLY A CA 1
ATOM 1203 C C . GLY A 1 148 ? 19.573 39.995 16.044 1.00 7.85 148 GLY A C 1
ATOM 1204 O O . GLY A 1 148 ? 19.236 41.108 15.630 1.00 8.12 148 GLY A O 1
ATOM 1205 N N . GLU A 1 149 ? 20.244 39.127 15.284 1.00 7.23 149 GLU A N 1
ATOM 1206 C CA . GLU A 1 149 ? 20.890 39.549 14.021 1.00 7.42 149 GLU A CA 1
ATOM 1207 C C . GLU A 1 149 ? 19.977 40.245 13.022 1.00 7.36 149 GLU A C 1
ATOM 1208 O O . GLU A 1 149 ? 18.920 39.724 12.644 1.00 7.57 149 GLU A O 1
ATOM 1214 N N . LEU A 1 150 ? 20.418 41.419 12.587 1.00 7.23 150 LEU A N 1
ATOM 1215 C CA . LEU A 1 150 ? 19.789 42.134 11.496 1.00 7.28 150 LEU A CA 1
ATOM 1216 C C . LEU A 1 150 ? 20.350 41.664 10.177 1.00 7.09 150 LEU A C 1
ATOM 1217 O O . LEU A 1 150 ? 21.538 41.781 9.907 1.00 8.17 150 LEU A O 1
ATOM 1222 N N . VAL A 1 151 ? 19.491 41.111 9.341 1.00 6.90 151 VAL A N 1
ATOM 1223 C CA . VAL A 1 151 ? 19.943 40.360 8.163 1.00 7.61 151 VAL A CA 1
ATOM 1224 C C . VAL A 1 151 ? 19.862 41.115 6.839 1.00 7.35 151 VAL A C 1
ATOM 1225 O O . VAL A 1 151 ? 20.649 40.832 5.943 1.00 7.52 151 VAL A O 1
ATOM 1229 N N A ARG A 1 152 ? 18.940 42.081 6.731 0.50 7.01 152 ARG A N 1
ATOM 1230 N N B ARG A 1 152 ? 18.917 42.055 6.707 0.50 7.03 152 ARG A N 1
ATOM 1231 C CA A ARG A 1 152 ? 18.768 42.869 5.506 0.50 7.56 152 ARG A CA 1
ATOM 1232 C CA B ARG A 1 152 ? 18.794 42.875 5.491 0.50 7.40 152 ARG A CA 1
ATOM 1233 C C A ARG A 1 152 ? 18.322 44.267 5.883 0.50 7.43 152 ARG A C 1
ATOM 1234 C C B ARG A 1 152 ? 18.324 44.262 5.876 0.50 7.31 152 ARG A C 1
ATOM 1235 O O A ARG A 1 152 ? 17.697 44.454 6.934 0.50 8.09 152 ARG A O 1
ATOM 1236 O O B ARG A 1 152 ? 17.689 44.434 6.923 0.50 8.00 152 ARG A O 1
ATOM 1251 N N . LEU A 1 153 ? 18.609 45.237 5.021 1.00 7.41 153 LEU A N 1
ATOM 1252 C CA . LEU A 1 153 ? 17.845 46.473 5.010 1.00 7.14 153 LEU A CA 1
ATOM 1253 C C . LEU A 1 153 ? 16.520 46.202 4.317 1.00 7.33 153 LEU A C 1
ATOM 1254 O O . LEU A 1 153 ? 16.517 45.679 3.194 1.00 9.63 153 LEU A O 1
ATOM 1259 N N . ASP A 1 154 ? 15.416 46.605 4.923 1.00 6.91 154 ASP A N 1
ATOM 1260 C CA . ASP A 1 154 ? 14.116 46.380 4.284 1.00 7.64 154 ASP A CA 1
ATOM 1261 C C . ASP A 1 154 ? 13.445 47.594 3.648 1.00 6.97 154 ASP A C 1
ATOM 1262 O O . ASP A 1 154 ? 12.972 47.488 2.501 1.00 7.85 154 ASP A O 1
ATOM 1267 N N . HIS A 1 155 ? 13.378 48.729 4.343 1.00 6.78 155 HIS A N 1
ATOM 1268 C CA . HIS A 1 155 ? 12.673 49.864 3.790 1.00 6.19 155 HIS A CA 1
ATOM 1269 C C . HIS A 1 155 ? 12.958 51.152 4.544 1.00 6.34 155 HIS A C 1
ATOM 1270 O O . HIS A 1 155 ? 13.535 51.152 5.635 1.00 6.40 155 HIS A O 1
ATOM 1277 N N . PHE A 1 156 ? 12.514 52.252 3.943 1.00 6.87 156 PHE A N 1
ATOM 1278 C CA . PHE A 1 156 ? 12.409 53.545 4.580 1.00 7.90 156 PHE A CA 1
ATOM 1279 C C . PHE A 1 156 ? 10.950 53.888 4.795 1.00 7.45 156 PHE A C 1
ATOM 1280 O O . PHE A 1 156 ? 10.063 53.338 4.138 1.00 8.19 156 PHE A O 1
ATOM 1288 N N . ASN A 1 157 ? 10.698 54.854 5.674 1.00 6.65 157 ASN A N 1
ATOM 1289 C CA . ASN A 1 157 ? 9.353 55.397 5.834 1.00 6.81 157 ASN A CA 1
ATOM 1290 C C . ASN A 1 157 ? 9.474 56.910 6.041 1.00 7.91 157 ASN A C 1
ATOM 1291 O O . ASN A 1 157 ? 10.235 57.349 6.897 1.00 8.46 157 ASN A O 1
ATOM 1296 N N . GLN A 1 158 ? 8.760 57.665 5.206 1.00 8.03 158 GLN A N 1
ATOM 1297 C CA . GLN A 1 158 ? 8.834 59.133 5.109 1.00 7.87 158 GLN A CA 1
ATOM 1298 C C . GLN A 1 158 ? 7.560 59.770 5.638 1.00 7.99 158 GLN A C 1
ATOM 1299 O O . GLN A 1 158 ? 6.463 59.322 5.305 1.00 9.55 158 GLN A O 1
ATOM 1305 N N . VAL A 1 159 ? 7.689 60.833 6.418 1.00 9.10 159 VAL A N 1
ATOM 1306 C CA . VAL A 1 159 ? 6.535 61.626 6.813 1.00 9.11 159 VAL A CA 1
ATOM 1307 C C . VAL A 1 159 ? 6.371 62.795 5.838 1.00 9.91 159 VAL A C 1
ATOM 1308 O O . VAL A 1 159 ? 7.305 63.570 5.612 1.00 10.33 159 VAL A O 1
ATOM 1312 N N . THR A 1 160 ? 5.166 62.922 5.288 1.00 10.48 160 THR A N 1
ATOM 1313 C CA . THR A 1 160 ? 4.878 63.920 4.268 1.00 10.05 160 THR A CA 1
ATOM 1314 C C . THR A 1 160 ? 3.420 64.383 4.464 1.00 9.80 160 THR A C 1
ATOM 1315 O O . THR A 1 160 ? 2.567 63.590 4.848 1.00 9.38 160 THR A O 1
ATOM 1319 N N . PRO A 1 161 ? 3.126 65.676 4.224 1.00 10.61 161 PRO A N 1
ATOM 1320 C CA . PRO A 1 161 ? 1.782 66.168 4.640 1.00 11.36 161 PRO A CA 1
ATOM 1321 C C . PRO A 1 161 ? 0.634 65.733 3.734 1.00 11.53 161 PRO A C 1
ATOM 1322 O O . PRO A 1 161 ? -0.494 65.637 4.217 1.00 12.34 161 PRO A O 1
ATOM 1326 N N . ASP A 1 162 ? 0.902 65.507 2.443 1.00 10.70 162 ASP A N 1
ATOM 1327 C CA . ASP A 1 162 ? -0.130 65.174 1.448 1.00 12.95 162 ASP A CA 1
ATOM 1328 C C . ASP A 1 162 ? 0.185 63.795 0.876 1.00 11.81 162 ASP A C 1
ATOM 1329 O O . ASP A 1 162 ? 1.031 63.655 -0.013 1.00 12.46 162 ASP A O 1
ATOM 1334 N N . VAL A 1 163 ? -0.498 62.755 1.357 1.00 10.41 163 VAL A N 1
ATOM 1335 C CA . VAL A 1 163 ? -0.113 61.399 0.950 1.00 10.95 163 VAL A CA 1
ATOM 1336 C C . VAL A 1 163 ? -0.468 61.108 -0.513 1.00 10.28 163 VAL A C 1
ATOM 1337 O O . VAL A 1 163 ? 0.369 60.597 -1.234 1.00 10.40 163 VAL A O 1
ATOM 1341 N N . PRO A 1 164 ? -1.685 61.469 -0.975 1.00 10.31 164 PRO A N 1
ATOM 1342 C CA . PRO A 1 164 ? -1.989 61.222 -2.374 1.00 11.91 164 PRO A CA 1
ATOM 1343 C C . PRO A 1 164 ? -1.023 61.889 -3.349 1.00 11.22 164 PRO A C 1
ATOM 1344 O O . PRO A 1 164 ? -0.676 61.296 -4.379 1.00 12.69 164 PRO A O 1
ATOM 1348 N N . ARG A 1 165 ? -0.591 63.105 -3.044 1.00 12.08 165 ARG A N 1
ATOM 1349 C CA . ARG A 1 165 ? 0.344 63.808 -3.913 1.00 12.00 165 ARG A CA 1
ATOM 1350 C C . ARG A 1 165 ? 1.663 63.052 -4.011 1.00 11.62 165 ARG A C 1
ATOM 1351 O O . ARG A 1 165 ? 2.210 62.862 -5.108 1.00 12.17 165 ARG A O 1
ATOM 1359 N N . GLY A 1 166 ? 2.165 62.604 -2.864 1.00 11.63 166 GLY A N 1
ATOM 1360 C CA . GLY A 1 166 ? 3.395 61.822 -2.851 1.00 11.58 166 GLY A CA 1
ATOM 1361 C C . GLY A 1 166 ? 3.255 60.469 -3.506 1.00 11.50 166 GLY A C 1
ATOM 1362 O O . GLY A 1 166 ? 4.156 60.017 -4.199 1.00 11.94 166 GLY A O 1
ATOM 1363 N N . ARG A 1 167 ? 2.122 59.813 -3.259 1.00 10.24 167 ARG A N 1
ATOM 1364 C CA . ARG A 1 167 ? 1.849 58.508 -3.862 1.00 10.89 167 ARG A CA 1
ATOM 1365 C C . ARG A 1 167 ? 1.894 58.546 -5.387 1.00 11.01 167 ARG A C 1
ATOM 1366 O O . ARG A 1 167 ? 2.518 57.698 -6.005 1.00 11.51 167 ARG A O 1
ATOM 1374 N N . LYS A 1 168 ? 1.233 59.526 -5.989 1.00 11.47 168 LYS A N 1
ATOM 1375 C CA . LYS A 1 168 ? 1.229 59.655 -7.444 1.00 12.76 168 LYS A CA 1
ATOM 1376 C C . LYS A 1 168 ? 2.650 59.815 -7.997 1.00 11.79 168 LYS A C 1
ATOM 1377 O O . LYS A 1 168 ? 3.023 59.160 -8.980 1.00 12.82 168 LYS A O 1
ATOM 1383 N N . TYR A 1 169 ? 3.442 60.652 -7.342 1.00 11.43 169 TYR A N 1
ATOM 1384 C CA . TYR A 1 169 ? 4.826 60.881 -7.744 1.00 11.23 169 TYR A CA 1
ATOM 1385 C C . TYR A 1 169 ? 5.653 59.589 -7.670 1.00 10.00 169 TYR A C 1
ATOM 1386 O O . TYR A 1 169 ? 6.367 59.251 -8.601 1.00 11.73 169 TYR A O 1
ATOM 1395 N N . LEU A 1 170 ? 5.503 58.844 -6.576 1.00 9.84 170 LEU A N 1
ATOM 1396 C CA . LEU A 1 170 ? 6.242 57.586 -6.423 1.00 10.91 170 LEU A CA 1
ATOM 1397 C C . LEU A 1 170 ? 5.758 56.532 -7.396 1.00 10.58 170 LEU A C 1
ATOM 1398 O O . LEU A 1 170 ? 6.562 55.741 -7.879 1.00 11.47 170 LEU A O 1
ATOM 1403 N N . GLU A 1 171 ? 4.464 56.527 -7.731 1.00 11.67 171 GLU A N 1
ATOM 1404 C CA . GLU A 1 171 ? 3.988 55.603 -8.753 1.00 12.08 171 GLU A CA 1
ATOM 1405 C C . GLU A 1 171 ? 4.572 55.898 -10.126 1.00 12.22 171 GLU A C 1
ATOM 1406 O O . GLU A 1 171 ? 4.970 54.980 -10.853 1.00 13.39 171 GLU A O 1
ATOM 1412 N N . ASP A 1 172 ? 4.645 57.178 -10.471 1.00 12.27 172 ASP A N 1
ATOM 1413 C CA . ASP A 1 172 ? 5.239 57.567 -11.753 1.00 13.20 172 ASP A CA 1
ATOM 1414 C C . ASP A 1 172 ? 6.699 57.135 -11.795 1.00 13.70 172 ASP A C 1
ATOM 1415 O O . ASP A 1 172 ? 7.224 56.745 -12.829 1.00 15.85 172 ASP A O 1
ATOM 1420 N N . LEU A 1 173 ? 7.345 57.196 -10.640 1.00 12.69 173 LEU A N 1
ATOM 1421 C CA . LEU A 1 173 ? 8.741 56.781 -10.507 1.00 13.19 173 LEU A CA 1
ATOM 1422 C C . LEU A 1 173 ? 8.945 55.268 -10.560 1.00 13.37 173 LEU A C 1
ATOM 1423 O O . LEU A 1 173 ? 10.084 54.792 -10.645 1.00 15.10 173 LEU A O 1
ATOM 1428 N N . GLY A 1 174 ? 7.841 54.521 -10.501 1.00 12.67 174 GLY A N 1
ATOM 1429 C CA . GLY A 1 174 ? 7.826 53.077 -10.703 1.00 12.81 174 GLY A CA 1
ATOM 1430 C C . GLY A 1 174 ? 7.500 52.271 -9.456 1.00 11.16 174 GLY A C 1
ATOM 1431 O O . GLY A 1 174 ? 7.388 51.042 -9.524 1.00 11.37 174 GLY A O 1
ATOM 1432 N N . PHE A 1 175 ? 7.330 52.923 -8.310 1.00 9.71 175 PHE A N 1
ATOM 1433 C CA . PHE A 1 175 ? 6.925 52.180 -7.096 1.00 10.16 175 PHE A CA 1
ATOM 1434 C C . PHE A 1 175 ? 5.469 51.749 -7.240 1.00 10.52 175 PHE A C 1
ATOM 1435 O O . PHE A 1 175 ? 4.664 52.480 -7.815 1.00 12.99 175 PHE A O 1
ATOM 1443 N N . ARG A 1 176 ? 5.148 50.560 -6.745 1.00 10.33 176 ARG A N 1
ATOM 1444 C CA . ARG A 1 176 ? 3.795 50.021 -6.826 1.00 10.46 176 ARG A CA 1
ATOM 1445 C C . ARG A 1 176 ? 3.203 49.962 -5.420 1.00 9.17 176 ARG A C 1
ATOM 1446 O O . ARG A 1 176 ? 3.808 49.398 -4.498 1.00 9.62 176 ARG A O 1
ATOM 1454 N N . VAL A 1 177 ? 2.016 50.547 -5.261 1.00 9.32 177 VAL A N 1
ATOM 1455 C CA . VAL A 1 177 ? 1.365 50.556 -3.958 1.00 8.82 177 VAL A CA 1
ATOM 1456 C C . VAL A 1 177 ? 0.876 49.165 -3.626 1.00 8.37 177 VAL A C 1
ATOM 1457 O O . VAL A 1 177 ? 0.318 48.467 -4.471 1.00 9.63 177 VAL A O 1
ATOM 1461 N N . THR A 1 178 ? 1.117 48.775 -2.391 1.00 8.09 178 THR A N 1
ATOM 1462 C CA . THR A 1 178 ? 0.683 47.485 -1.874 1.00 7.37 178 THR A CA 1
ATOM 1463 C C . THR A 1 178 ? -0.449 47.653 -0.915 1.00 9.48 178 THR A C 1
ATOM 1464 O O . THR A 1 178 ? -1.454 46.988 -1.063 1.00 14.22 178 THR A O 1
ATOM 1468 N N . GLU A 1 179 ? -0.290 48.497 0.094 1.00 7.80 179 GLU A N 1
ATOM 1469 C CA . GLU A 1 179 ? -1.333 48.737 1.081 1.00 8.02 179 GLU A CA 1
ATOM 1470 C C . GLU A 1 179 ? -1.464 50.222 1.386 1.00 7.91 179 GLU A C 1
ATOM 1471 O O . GLU A 1 179 ? -0.537 50.995 1.156 1.00 8.43 179 GLU A O 1
ATOM 1477 N N . ASP A 1 180 ? -2.617 50.617 1.908 1.00 7.55 180 ASP A N 1
ATOM 1478 C CA . ASP A 1 180 ? -2.833 51.995 2.343 1.00 8.02 180 ASP A CA 1
ATOM 1479 C C . ASP A 1 180 ? -3.880 52.059 3.431 1.00 7.24 180 ASP A C 1
ATOM 1480 O O . ASP A 1 180 ? -4.552 51.052 3.724 1.00 7.66 180 ASP A O 1
ATOM 1485 N N . ILE A 1 181 ? -3.958 53.237 4.054 1.00 7.24 181 ILE A N 1
ATOM 1486 C CA . ILE A 1 181 ? -4.948 53.483 5.088 1.00 6.74 181 ILE A CA 1
ATOM 1487 C C . ILE A 1 181 ? -5.737 54.723 4.692 1.00 7.13 181 ILE A C 1
ATOM 1488 O O . ILE A 1 181 ? -5.144 55.769 4.438 1.00 7.29 181 ILE A O 1
ATOM 1493 N N . GLN A 1 182 ? -7.060 54.593 4.683 1.00 7.30 182 GLN A N 1
ATOM 1494 C CA . GLN A 1 182 ? -7.969 55.690 4.334 1.00 7.65 182 GLN A CA 1
ATOM 1495 C C . GLN A 1 182 ? -9.119 55.747 5.310 1.00 7.95 182 GLN A C 1
ATOM 1496 O O . GLN A 1 182 ? -9.305 54.833 6.102 1.00 8.20 182 GLN A O 1
ATOM 1502 N N . ASP A 1 183 ? -9.926 56.801 5.246 1.00 8.71 183 ASP A N 1
ATOM 1503 C CA . ASP A 1 183 ? -11.223 56.775 5.919 1.00 9.20 183 ASP A CA 1
ATOM 1504 C C . ASP A 1 183 ? -12.368 56.905 4.939 1.00 9.09 183 ASP A C 1
ATOM 1505 O O . ASP A 1 183 ? -12.156 56.944 3.719 1.00 11.62 183 ASP A O 1
ATOM 1510 N N . ASP A 1 184 ? -13.585 56.940 5.478 1.00 8.46 184 ASP A N 1
ATOM 1511 C CA . ASP A 1 184 ? -14.773 57.008 4.649 1.00 9.04 184 ASP A CA 1
ATOM 1512 C C . ASP A 1 184 ? -15.126 58.428 4.201 1.00 10.35 184 ASP A C 1
ATOM 1513 O O . ASP A 1 184 ? -16.185 58.633 3.585 1.00 12.16 184 ASP A O 1
ATOM 1518 N N . GLU A 1 185 ? -14.242 59.381 4.490 1.00 10.37 185 GLU A N 1
ATOM 1519 C CA . GLU A 1 185 ? -14.424 60.787 4.132 1.00 12.73 185 GLU A CA 1
ATOM 1520 C C . GLU A 1 185 ? -13.426 61.246 3.079 1.00 12.77 185 GLU A C 1
ATOM 1521 O O . GLU A 1 185 ? -13.368 62.420 2.769 1.00 17.51 185 GLU A O 1
ATOM 1527 N N . GLY A 1 186 ? -12.680 60.304 2.519 1.00 12.84 186 GLY A N 1
ATOM 1528 C CA . GLY A 1 186 ? -11.799 60.558 1.390 1.00 14.79 186 GLY A CA 1
ATOM 1529 C C . GLY A 1 186 ? -10.384 60.934 1.784 1.00 14.97 186 GLY A C 1
ATOM 1530 O O . GLY A 1 186 ? -9.605 61.389 0.930 1.00 19.43 186 GLY A O 1
ATOM 1531 N N . THR A 1 187 ? -10.047 60.763 3.060 1.00 9.55 187 THR A N 1
ATOM 1532 C CA . THR A 1 187 ? -8.691 61.098 3.530 1.00 9.70 187 THR A CA 1
ATOM 1533 C C . THR A 1 187 ? -7.792 59.882 3.445 1.00 9.24 187 THR A C 1
ATOM 1534 O O . THR A 1 187 ? -8.198 58.790 3.833 1.00 9.78 187 THR A O 1
ATOM 1538 N N . THR A 1 188 ? -6.568 60.077 2.956 1.00 9.46 188 THR A N 1
ATOM 1539 C CA . THR A 1 188 ? -5.520 59.050 3.003 1.00 8.61 188 THR A CA 1
ATOM 1540 C C . THR A 1 188 ? -4.521 59.403 4.099 1.00 8.08 188 THR A C 1
ATOM 1541 O O . THR A 1 188 ? -4.060 60.548 4.176 1.00 8.80 188 THR A O 1
ATOM 1545 N N . TYR A 1 189 ? -4.205 58.420 4.941 1.00 7.85 189 TYR A N 1
ATOM 1546 C CA . TYR A 1 189 ? -3.324 58.608 6.068 1.00 7.73 189 TYR A CA 1
ATOM 1547 C C . TYR A 1 189 ? -1.930 58.015 5.860 1.00 7.93 189 TYR A C 1
ATOM 1548 O O . TYR A 1 189 ? -0.992 58.459 6.533 1.00 8.91 189 TYR A O 1
ATOM 1557 N N . ALA A 1 190 ? -1.797 57.010 4.983 1.00 7.40 190 ALA A N 1
ATOM 1558 C CA . ALA A 1 190 ? -0.538 56.312 4.820 1.00 7.29 190 ALA A CA 1
ATOM 1559 C C . ALA A 1 190 ? -0.625 55.437 3.590 1.00 7.38 190 ALA A C 1
ATOM 1560 O O . ALA A 1 190 ? -1.712 54.988 3.229 1.00 8.11 190 ALA A O 1
ATOM 1562 N N . ALA A 1 191 ? 0.508 55.204 2.951 1.00 7.37 191 ALA A N 1
ATOM 1563 C CA . ALA A 1 191 ? 0.607 54.301 1.821 1.00 7.62 191 ALA A CA 1
ATOM 1564 C C . ALA A 1 191 ? 1.972 53.626 1.829 1.00 7.69 191 ALA A C 1
ATOM 1565 O O . ALA A 1 191 ? 2.956 54.208 2.285 1.00 9.51 191 ALA A O 1
ATOM 1567 N N . TRP A 1 192 ? 2.001 52.390 1.324 1.00 7.20 192 TRP A N 1
ATOM 1568 C CA . TRP A 1 192 ? 3.195 51.547 1.267 1.00 6.94 192 TRP A CA 1
ATOM 1569 C C . TRP A 1 192 ? 3.457 51.187 -0.180 1.00 7.33 192 TRP A C 1
ATOM 1570 O O . TRP A 1 192 ? 2.532 50.923 -0.899 1.00 8.44 192 TRP A O 1
ATOM 1581 N N . MET A 1 193 ? 4.715 51.183 -0.609 1.00 7.05 193 MET A N 1
ATOM 1582 C CA . MET A 1 193 ? 4.980 50.954 -2.026 1.00 8.69 193 MET A CA 1
ATOM 1583 C C . MET A 1 193 ? 6.353 50.344 -2.255 1.00 7.78 193 MET A C 1
ATOM 1584 O O . MET A 1 193 ? 7.287 50.598 -1.511 1.00 8.63 193 MET A O 1
ATOM 1589 N N . HIS A 1 194 ? 6.470 49.558 -3.307 1.00 8.11 194 HIS A N 1
ATOM 1590 C CA . HIS A 1 194 ? 7.641 48.702 -3.476 1.00 8.32 194 HIS A CA 1
ATOM 1591 C C . HIS A 1 194 ? 8.213 48.705 -4.880 1.00 8.68 194 HIS A C 1
ATOM 1592 O O . HIS A 1 194 ? 7.539 49.006 -5.861 1.00 8.40 194 HIS A O 1
ATOM 1599 N N . ARG A 1 195 ? 9.476 48.304 -4.941 1.00 8.24 195 ARG A N 1
ATOM 1600 C CA . ARG A 1 195 ? 10.154 47.898 -6.161 1.00 8.93 195 ARG A CA 1
ATOM 1601 C C . ARG A 1 195 ? 10.596 46.445 -6.094 1.00 9.02 195 ARG A C 1
ATOM 1602 O O . ARG A 1 195 ? 10.365 45.704 -7.055 1.00 11.30 195 ARG A O 1
ATOM 1610 N N A LYS A 1 196 ? 11.169 45.991 -4.971 0.50 8.81 196 LYS A N 1
ATOM 1611 N N B LYS A 1 196 ? 11.302 46.074 -5.033 0.50 8.90 196 LYS A N 1
ATOM 1612 C CA A LYS A 1 196 ? 11.838 44.661 -4.915 0.50 9.12 196 LYS A CA 1
ATOM 1613 C CA B LYS A 1 196 ? 11.672 44.683 -4.861 0.50 9.34 196 LYS A CA 1
ATOM 1614 C C A LYS A 1 196 ? 11.003 43.401 -4.662 0.50 10.19 196 LYS A C 1
ATOM 1615 C C B LYS A 1 196 ? 10.411 43.993 -4.410 0.50 10.95 196 LYS A C 1
ATOM 1616 O O A LYS A 1 196 ? 11.555 42.298 -4.593 0.50 10.17 196 LYS A O 1
ATOM 1617 O O B LYS A 1 196 ? 9.419 44.643 -4.074 0.50 10.46 196 LYS A O 1
ATOM 1628 N N A GLY A 1 197 ? 9.700 43.532 -4.507 0.50 10.81 197 GLY A N 1
ATOM 1629 N N B GLY A 1 197 ? 10.405 42.679 -4.424 0.50 11.86 197 GLY A N 1
ATOM 1630 C CA A GLY A 1 197 ? 8.845 42.340 -4.378 0.50 9.99 197 GLY A CA 1
ATOM 1631 C CA B GLY A 1 197 ? 9.136 41.999 -4.301 0.50 10.12 197 GLY A CA 1
ATOM 1632 C C A GLY A 1 197 ? 8.571 41.921 -2.944 0.50 9.34 197 GLY A C 1
ATOM 1633 C C B GLY A 1 197 ? 8.636 41.835 -2.883 0.50 9.28 197 GLY A C 1
ATOM 1634 O O A GLY A 1 197 ? 8.158 40.795 -2.686 0.50 9.29 197 GLY A O 1
ATOM 1635 O O B GLY A 1 197 ? 8.107 40.779 -2.583 0.50 9.70 197 GLY A O 1
ATOM 1636 N N . THR A 1 198 ? 8.765 42.861 -2.031 1.00 7.80 198 THR A N 1
ATOM 1637 C CA . THR A 1 198 ? 8.262 42.804 -0.669 1.00 7.77 198 THR A CA 1
ATOM 1638 C C . THR A 1 198 ? 7.209 43.904 -0.517 1.00 7.75 198 THR A C 1
ATOM 1639 O O . THR A 1 198 ? 6.886 44.616 -1.462 1.00 7.41 198 THR A O 1
ATOM 1643 N N . VAL A 1 199 ? 6.643 44.059 0.663 1.00 6.99 199 VAL A N 1
ATOM 1644 C CA . VAL A 1 199 ? 5.548 45.015 0.831 1.00 7.22 199 VAL A CA 1
ATOM 1645 C C . VAL A 1 199 ? 5.986 46.456 0.532 1.00 6.94 199 VAL A C 1
ATOM 1646 O O . VAL A 1 199 ? 5.190 47.259 0.038 1.00 7.34 199 VAL A O 1
ATOM 1650 N N . GLN A 1 200 ? 7.250 46.785 0.823 1.00 6.87 200 GLN A N 1
ATOM 1651 C CA . GLN A 1 200 ? 7.684 48.150 0.749 1.00 7.20 200 GLN A CA 1
ATOM 1652 C C . GLN A 1 200 ? 9.199 48.269 0.536 1.00 7.48 200 GLN A C 1
ATOM 1653 O O . GLN A 1 200 ? 9.991 47.490 1.057 1.00 7.56 200 GLN A O 1
ATOM 1659 N N . ASP A 1 201 ? 9.558 49.299 -0.234 1.00 7.56 201 ASP A N 1
ATOM 1660 C CA . ASP A 1 201 ? 10.894 49.891 -0.216 1.00 7.48 201 ASP A CA 1
ATOM 1661 C C . ASP A 1 201 ? 10.902 51.277 0.387 1.00 7.65 201 ASP A C 1
ATOM 1662 O O . ASP A 1 201 ? 11.872 51.668 1.046 1.00 7.85 201 ASP A O 1
ATOM 1667 N N . THR A 1 202 ? 9.810 52.016 0.162 1.00 7.99 202 THR A N 1
ATOM 1668 C CA . THR A 1 202 ? 9.560 53.200 0.942 1.00 8.85 202 THR A CA 1
ATOM 1669 C C . THR A 1 202 ? 8.072 53.268 1.215 1.00 9.18 202 THR A C 1
ATOM 1670 O O . THR A 1 202 ? 7.292 52.457 0.713 1.00 9.78 202 THR A O 1
ATOM 1674 N N . ALA A 1 203 ? 7.712 54.169 2.100 1.00 8.68 203 ALA A N 1
ATOM 1675 C CA . ALA A 1 203 ? 6.339 54.267 2.564 1.00 8.30 203 ALA A CA 1
ATOM 1676 C C . ALA A 1 203 ? 6.130 55.711 2.975 1.00 8.08 203 ALA A C 1
ATOM 1677 O O . ALA A 1 203 ? 7.080 56.410 3.318 1.00 9.55 203 ALA A O 1
ATOM 1679 N N . LEU A 1 204 ? 4.873 56.132 2.950 1.00 7.86 204 LEU A N 1
ATOM 1680 C CA . LEU A 1 204 ? 4.498 57.501 3.295 1.00 8.72 204 LEU A CA 1
ATOM 1681 C C . LEU A 1 204 ? 3.545 57.446 4.484 1.00 8.70 204 LEU A C 1
ATOM 1682 O O . LEU A 1 204 ? 2.539 56.719 4.477 1.00 10.00 204 LEU A O 1
ATOM 1687 N N . THR A 1 205 ? 3.889 58.210 5.501 1.00 8.25 205 THR A N 1
ATOM 1688 C CA . THR A 1 205 ? 3.089 58.427 6.697 1.00 8.57 205 THR A CA 1
ATOM 1689 C C . THR A 1 205 ? 2.648 59.883 6.691 1.00 9.12 205 THR A C 1
ATOM 1690 O O . THR A 1 205 ? 3.477 60.793 6.603 1.00 9.41 205 THR A O 1
ATOM 1694 N N . GLY A 1 206 ? 1.339 60.106 6.759 1.00 8.91 206 GLY A N 1
ATOM 1695 C CA . GLY A 1 206 ? 0.852 61.471 6.775 1.00 10.11 206 GLY A CA 1
ATOM 1696 C C . GLY A 1 206 ? 1.287 62.220 8.014 1.00 11.16 206 GLY A C 1
ATOM 1697 O O . GLY A 1 206 ? 1.147 61.731 9.147 1.00 13.56 206 GLY A O 1
ATOM 1698 N N . GLY A 1 207 ? 1.833 63.415 7.811 1.00 9.69 207 GLY A N 1
ATOM 1699 C CA . GLY A 1 207 ? 2.263 64.229 8.927 1.00 10.66 207 GLY A CA 1
ATOM 1700 C C . GLY A 1 207 ? 3.062 65.423 8.424 1.00 10.18 207 GLY A C 1
ATOM 1701 O O . GLY A 1 207 ? 3.294 65.586 7.227 1.00 10.59 207 GLY A O 1
ATOM 1702 N N . ASN A 1 208 ? 3.491 66.262 9.340 1.00 11.94 208 ASN A N 1
ATOM 1703 C CA . ASN A 1 208 ? 4.313 67.414 8.984 1.00 12.86 208 ASN A CA 1
ATOM 1704 C C . ASN A 1 208 ? 5.636 66.921 8.390 1.00 11.13 208 ASN A C 1
ATOM 1705 O O . ASN A 1 208 ? 6.262 66.007 8.926 1.00 12.56 208 ASN A O 1
ATOM 1710 N N . GLY A 1 209 ? 6.034 67.464 7.247 1.00 12.04 209 GLY A N 1
ATOM 1711 C CA . GLY A 1 209 ? 7.272 67.013 6.618 1.00 11.98 209 GLY A CA 1
ATOM 1712 C C . GLY A 1 209 ? 7.862 67.971 5.616 1.00 11.87 209 GLY A C 1
ATOM 1713 O O . GLY A 1 209 ? 7.307 69.056 5.385 1.00 13.33 209 GLY A O 1
ATOM 1714 N N . PRO A 1 210 ? 9.014 67.605 5.024 1.00 10.81 210 PRO A N 1
ATOM 1715 C CA . PRO A 1 210 ? 9.633 66.282 5.055 1.00 10.69 210 PRO A CA 1
ATOM 1716 C C . PRO A 1 210 ? 10.309 65.939 6.391 1.00 10.26 210 PRO A C 1
ATOM 1717 O O . PRO A 1 210 ? 11.104 66.727 6.920 1.00 10.90 210 PRO A O 1
ATOM 1721 N N . ARG A 1 211 ? 10.031 64.745 6.910 1.00 9.73 211 ARG A N 1
ATOM 1722 C CA . ARG A 1 211 ? 10.789 64.168 7.995 1.00 9.43 211 ARG A CA 1
ATOM 1723 C C . ARG A 1 211 ? 10.936 62.682 7.697 1.00 9.07 211 ARG A C 1
ATOM 1724 O O . ARG A 1 211 ? 10.105 62.101 6.991 1.00 9.54 211 ARG A O 1
ATOM 1732 N N . LEU A 1 212 ? 11.984 62.073 8.244 1.00 9.43 212 LEU A N 1
ATOM 1733 C CA . LEU A 1 212 ? 12.184 60.644 8.107 1.00 8.74 212 LEU A CA 1
ATOM 1734 C C . LEU A 1 212 ? 11.543 59.956 9.284 1.00 8.21 212 LEU A C 1
ATOM 1735 O O . LEU A 1 212 ? 11.916 60.182 10.440 1.00 9.35 212 LEU A O 1
ATOM 1740 N N . HIS A 1 213 ? 10.579 59.076 9.007 1.00 7.93 213 HIS A N 1
ATOM 1741 C CA . HIS A 1 213 ? 9.936 58.362 10.090 1.00 8.16 213 HIS A CA 1
ATOM 1742 C C . HIS A 1 213 ? 10.824 57.245 10.648 1.00 7.45 213 HIS A C 1
ATOM 1743 O O . HIS A 1 213 ? 11.078 57.198 11.852 1.00 7.90 213 HIS A O 1
ATOM 1750 N N . HIS A 1 214 ? 11.307 56.361 9.775 1.00 7.14 214 HIS A N 1
ATOM 1751 C CA . HIS A 1 214 ? 12.229 55.299 10.213 1.00 6.99 214 HIS A CA 1
ATOM 1752 C C . HIS A 1 214 ? 12.980 54.679 9.082 1.00 6.68 214 HIS A C 1
ATOM 1753 O O . HIS A 1 214 ? 12.640 54.874 7.908 1.00 7.30 214 HIS A O 1
ATOM 1760 N N . VAL A 1 215 ? 14.025 53.928 9.463 1.00 7.03 215 VAL A N 1
ATOM 1761 C CA . VAL A 1 215 ? 14.689 52.968 8.598 1.00 7.15 215 VAL A CA 1
ATOM 1762 C C . VAL A 1 215 ? 14.403 51.606 9.211 1.00 7.27 215 VAL A C 1
ATOM 1763 O O . VAL A 1 215 ? 14.493 51.457 10.429 1.00 7.67 215 VAL A O 1
ATOM 1767 N N . ALA A 1 216 ? 14.104 50.616 8.370 1.00 6.53 216 ALA A N 1
ATOM 1768 C CA . ALA A 1 216 ? 13.770 49.274 8.826 1.00 6.56 216 ALA A CA 1
ATOM 1769 C C . ALA A 1 216 ? 14.760 48.229 8.363 1.00 6.10 216 ALA A C 1
ATOM 1770 O O . ALA A 1 216 ? 15.110 48.188 7.179 1.00 6.96 216 ALA A O 1
ATOM 1772 N N . PHE A 1 217 ? 15.165 47.381 9.320 1.00 6.18 217 PHE A N 1
ATOM 1773 C CA . PHE A 1 217 ? 15.983 46.215 9.055 1.00 6.30 217 PHE A CA 1
ATOM 1774 C C . PHE A 1 217 ? 15.192 44.952 9.357 1.00 7.36 217 PHE A C 1
ATOM 1775 O O . PHE A 1 217 ? 14.370 44.930 10.258 1.00 8.22 217 PHE A O 1
ATOM 1783 N N A SER A 1 218 ? 15.480 43.892 8.604 0.60 7.29 218 SER A N 1
ATOM 1784 N N B SER A 1 218 ? 15.465 43.883 8.630 0.40 7.44 218 SER A N 1
ATOM 1785 C CA A SER A 1 218 ? 14.857 42.572 8.785 0.60 7.69 218 SER A CA 1
ATOM 1786 C CA B SER A 1 218 ? 14.777 42.631 8.893 0.40 7.80 218 SER A CA 1
ATOM 1787 C C A SER A 1 218 ? 15.654 41.686 9.725 0.60 7.74 218 SER A C 1
ATOM 1788 C C B SER A 1 218 ? 15.637 41.674 9.697 0.40 7.73 218 SER A C 1
ATOM 1789 O O A SER A 1 218 ? 16.868 41.814 9.820 0.60 8.05 218 SER A O 1
ATOM 1790 O O B SER A 1 218 ? 16.861 41.778 9.714 0.40 7.93 218 SER A O 1
ATOM 1795 N N . THR A 1 219 ? 14.962 40.746 10.363 1.00 7.06 219 THR A N 1
ATOM 1796 C CA . THR A 1 219 ? 15.581 39.574 10.967 1.00 6.67 219 THR A CA 1
ATOM 1797 C C . THR A 1 219 ? 15.064 38.323 10.245 1.00 6.67 219 THR A C 1
ATOM 1798 O O . THR A 1 219 ? 14.111 38.380 9.462 1.00 7.15 219 THR A O 1
ATOM 1802 N N . HIS A 1 220 ? 15.670 37.182 10.544 1.00 6.60 220 HIS A N 1
ATOM 1803 C CA . HIS A 1 220 ? 15.182 35.911 10.036 1.00 7.22 220 HIS A CA 1
ATOM 1804 C C . HIS A 1 220 ? 13.863 35.516 10.675 1.00 7.08 220 HIS A C 1
ATOM 1805 O O . HIS A 1 220 ? 12.925 35.111 9.978 1.00 7.16 220 HIS A O 1
ATOM 1812 N N . GLU A 1 221 ? 13.807 35.610 11.999 1.00 6.11 221 GLU A N 1
ATOM 1813 C CA . GLU A 1 221 ? 12.706 35.031 12.757 1.00 6.56 221 GLU A CA 1
ATOM 1814 C C . GLU A 1 221 ? 12.201 35.989 13.823 1.00 6.81 221 GLU A C 1
ATOM 1815 O O . GLU A 1 221 ? 12.835 36.983 14.171 1.00 6.95 221 GLU A O 1
ATOM 1821 N N . LYS A 1 222 ? 11.012 35.683 14.307 1.00 6.96 222 LYS A N 1
ATOM 1822 C CA . LYS A 1 222 ? 10.371 36.518 15.292 1.00 7.23 222 LYS A CA 1
ATOM 1823 C C . LYS A 1 222 ? 11.186 36.546 16.609 1.00 7.22 222 LYS A C 1
ATOM 1824 O O . LYS A 1 222 ? 11.302 37.600 17.243 1.00 7.88 222 LYS A O 1
ATOM 1830 N N . HIS A 1 223 ? 11.794 35.425 16.979 1.00 7.57 223 HIS A N 1
ATOM 1831 C CA . HIS A 1 223 ? 12.535 35.391 18.229 1.00 7.74 223 HIS A CA 1
ATOM 1832 C C . HIS A 1 223 ? 13.742 36.313 18.189 1.00 7.22 223 HIS A C 1
ATOM 1833 O O . HIS A 1 223 ? 14.196 36.764 19.236 1.00 7.88 223 HIS A O 1
ATOM 1840 N N . ASN A 1 224 ? 14.236 36.652 16.999 1.00 6.85 224 ASN A N 1
ATOM 1841 C CA . ASN A 1 224 ? 15.366 37.582 16.912 1.00 6.60 224 ASN A CA 1
ATOM 1842 C C . ASN A 1 224 ? 14.938 38.977 17.351 1.00 7.19 224 ASN A C 1
ATOM 1843 O O . ASN A 1 224 ? 15.702 39.703 17.987 1.00 7.32 224 ASN A O 1
ATOM 1848 N N . ILE A 1 225 ? 13.700 39.352 17.016 1.00 7.12 225 ILE A N 1
ATOM 1849 C CA . ILE A 1 225 ? 13.138 40.653 17.440 1.00 6.82 225 ILE A CA 1
ATOM 1850 C C . ILE A 1 225 ? 12.880 40.651 18.944 1.00 6.39 225 ILE A C 1
ATOM 1851 O O . ILE A 1 225 ? 13.201 41.627 19.636 1.00 7.42 225 ILE A O 1
ATOM 1856 N N A ILE A 1 226 ? 12.324 39.558 19.461 0.50 6.55 226 ILE A N 1
ATOM 1857 N N B ILE A 1 226 ? 12.330 39.558 19.459 0.50 6.53 226 ILE A N 1
ATOM 1858 C CA A ILE A 1 226 ? 12.155 39.416 20.902 0.50 6.64 226 ILE A CA 1
ATOM 1859 C CA B ILE A 1 226 ? 12.163 39.414 20.895 0.50 6.51 226 ILE A CA 1
ATOM 1860 C C A ILE A 1 226 ? 13.496 39.585 21.648 0.50 7.11 226 ILE A C 1
ATOM 1861 C C B ILE A 1 226 ? 13.499 39.589 21.645 0.50 7.08 226 ILE A C 1
ATOM 1862 O O A ILE A 1 226 ? 13.568 40.261 22.681 0.50 7.52 226 ILE A O 1
ATOM 1863 O O B ILE A 1 226 ? 13.573 40.276 22.671 0.50 7.41 226 ILE A O 1
ATOM 1872 N N . GLN A 1 227 ? 14.564 38.999 21.117 1.00 6.74 227 GLN A N 1
ATOM 1873 C CA . GLN A 1 227 ? 15.875 39.132 21.747 1.00 6.70 227 GLN A CA 1
ATOM 1874 C C . GLN A 1 227 ? 16.343 40.577 21.828 1.00 6.87 227 GLN A C 1
ATOM 1875 O O . GLN A 1 227 ? 17.018 40.955 22.789 1.00 7.52 227 GLN A O 1
ATOM 1881 N N . ILE A 1 228 ? 16.062 41.371 20.805 1.00 6.55 228 ILE A N 1
ATOM 1882 C CA . ILE A 1 228 ? 16.489 42.771 20.850 1.00 7.45 228 ILE A CA 1
ATOM 1883 C C . ILE A 1 228 ? 15.828 43.436 22.058 1.00 7.62 228 ILE A C 1
ATOM 1884 O O . ILE A 1 228 ? 16.473 44.193 22.800 1.00 7.58 228 ILE A O 1
ATOM 1889 N N . CYS A 1 229 ? 14.535 43.201 22.241 1.00 7.43 229 CYS A N 1
ATOM 1890 C CA . CYS A 1 229 ? 13.840 43.707 23.417 1.00 7.30 229 CYS A CA 1
ATOM 1891 C C . CYS A 1 229 ? 14.463 43.230 24.714 1.00 7.46 229 CYS A C 1
ATOM 1892 O O . CYS A 1 229 ? 14.735 44.024 25.624 1.00 7.71 229 CYS A O 1
ATOM 1895 N N . ASP A 1 230 ? 14.731 41.923 24.773 1.00 6.77 230 ASP A N 1
ATOM 1896 C CA . ASP A 1 230 ? 15.304 41.341 25.973 1.00 7.24 230 ASP A CA 1
ATOM 1897 C C . ASP A 1 230 ? 16.672 41.958 26.299 1.00 7.44 230 ASP A C 1
ATOM 1898 O O . ASP A 1 230 ? 16.969 42.231 27.471 1.00 8.17 230 ASP A O 1
ATOM 1903 N N . LYS A 1 231 ? 17.498 42.144 25.271 1.00 7.49 231 LYS A N 1
ATOM 1904 C CA . LYS A 1 231 ? 18.814 42.727 25.426 1.00 7.35 231 LYS A CA 1
ATOM 1905 C C . LYS A 1 231 ? 18.730 44.177 25.927 1.00 8.05 231 LYS A C 1
ATOM 1906 O O . LYS A 1 231 ? 19.489 44.586 26.808 1.00 8.15 231 LYS A O 1
ATOM 1912 N N . MET A 1 232 ? 17.782 44.929 25.378 1.00 7.55 232 MET A N 1
ATOM 1913 C CA . MET A 1 232 ? 17.609 46.305 25.788 1.00 7.99 232 MET A CA 1
ATOM 1914 C C . MET A 1 232 ? 17.125 46.360 27.241 1.00 8.13 232 MET A C 1
ATOM 1915 O O . MET A 1 232 ? 17.568 47.243 28.002 1.00 9.13 232 MET A O 1
ATOM 1920 N N . GLY A 1 233 ? 16.284 45.410 27.663 1.00 7.78 233 GLY A N 1
ATOM 1921 C CA . GLY A 1 233 ? 15.960 45.316 29.085 1.00 7.93 233 GLY A CA 1
ATOM 1922 C C . GLY A 1 233 ? 17.204 45.049 29.929 1.00 8.40 233 GLY A C 1
ATOM 1923 O O . GLY A 1 233 ? 17.427 45.683 30.975 1.00 9.27 233 GLY A O 1
ATOM 1924 N N . ALA A 1 234 ? 18.030 44.091 29.507 1.00 8.27 234 ALA A N 1
ATOM 1925 C CA . ALA A 1 234 ? 19.235 43.779 30.281 1.00 8.16 234 ALA A CA 1
ATOM 1926 C C . ALA A 1 234 ? 20.201 44.945 30.370 1.00 9.19 234 ALA A C 1
ATOM 1927 O O . ALA A 1 234 ? 20.889 45.093 31.384 1.00 10.09 234 ALA A O 1
ATOM 1929 N N . LEU A 1 235 ? 20.284 45.734 29.309 1.00 8.46 235 LEU A N 1
ATOM 1930 C CA . LEU A 1 235 ? 21.123 46.939 29.295 1.00 9.04 235 LEU A CA 1
ATOM 1931 C C . LEU A 1 235 ? 20.455 48.111 29.999 1.00 9.34 235 LEU A C 1
ATOM 1932 O O . LEU A 1 235 ? 21.042 49.210 30.059 1.00 10.70 235 LEU A O 1
ATOM 1937 N N . ARG A 1 236 ? 19.225 47.905 30.505 1.00 9.21 236 ARG A N 1
ATOM 1938 C CA . ARG A 1 236 ? 18.475 48.947 31.217 1.00 9.42 236 ARG A CA 1
ATOM 1939 C C . ARG A 1 236 ? 18.285 50.178 30.341 1.00 9.15 236 ARG A C 1
ATOM 1940 O O . ARG A 1 236 ? 18.377 51.325 30.805 1.00 10.26 236 ARG A O 1
ATOM 1948 N N . ILE A 1 237 ? 17.949 49.909 29.075 1.00 9.41 237 ILE A N 1
ATOM 1949 C CA . ILE A 1 237 ? 17.617 50.946 28.092 1.00 9.26 237 ILE A CA 1
ATOM 1950 C C . ILE A 1 237 ? 16.245 50.662 27.456 1.00 9.42 237 ILE A C 1
ATOM 1951 O O . ILE A 1 237 ? 15.995 51.004 26.298 1.00 9.07 237 ILE A O 1
ATOM 1956 N N . SER A 1 238 ? 15.351 50.062 28.233 1.00 9.65 238 SER A N 1
ATOM 1957 C CA . SER A 1 238 ? 14.004 49.757 27.737 1.00 9.10 238 SER A CA 1
ATOM 1958 C C . SER A 1 238 ? 13.225 51.024 27.400 1.00 8.90 238 SER A C 1
ATOM 1959 O O . SER A 1 238 ? 12.255 50.967 26.643 1.00 9.05 238 SER A O 1
ATOM 1962 N N . ASP A 1 239 ? 13.649 52.156 27.956 1.00 9.45 239 ASP A N 1
ATOM 1963 C CA . ASP A 1 239 ? 13.061 53.421 27.563 1.00 9.88 239 ASP A CA 1
ATOM 1964 C C . ASP A 1 239 ? 13.301 53.806 26.116 1.00 10.33 239 ASP A C 1
ATOM 1965 O O . ASP A 1 239 ? 12.635 54.710 25.608 1.00 11.93 239 ASP A O 1
ATOM 1970 N N . ARG A 1 240 ? 14.244 53.138 25.458 1.00 8.69 240 ARG A N 1
ATOM 1971 C CA . ARG A 1 240 ? 14.510 53.370 24.047 1.00 9.40 240 ARG A CA 1
ATOM 1972 C C . ARG A 1 240 ? 13.774 52.369 23.152 1.00 8.09 240 ARG A C 1
ATOM 1973 O O . ARG A 1 240 ? 13.893 52.420 21.951 1.00 8.68 240 ARG A O 1
ATOM 1981 N N . ILE A 1 241 ? 12.975 51.500 23.753 1.00 8.59 241 ILE A N 1
ATOM 1982 C CA . ILE A 1 241 ? 11.972 50.729 23.008 1.00 8.27 241 ILE A CA 1
ATOM 1983 C C . ILE A 1 241 ? 10.732 51.601 22.919 1.00 8.43 241 ILE A C 1
ATOM 1984 O O . ILE A 1 241 ? 10.098 51.891 23.931 1.00 8.81 241 ILE A O 1
ATOM 1989 N N . GLU A 1 242 ? 10.423 52.068 21.716 1.00 7.76 242 GLU A N 1
ATOM 1990 C CA . GLU A 1 242 ? 9.337 53.037 21.566 1.00 7.87 242 GLU A CA 1
ATOM 1991 C C . GLU A 1 242 ? 7.983 52.333 21.520 1.00 7.84 242 GLU A C 1
ATOM 1992 O O . GLU A 1 242 ? 7.026 52.800 22.134 1.00 9.22 242 GLU A O 1
ATOM 1998 N N . ARG A 1 243 ? 7.892 51.254 20.744 1.00 7.85 243 ARG A N 1
ATOM 1999 C CA . ARG A 1 243 ? 6.600 50.650 20.426 1.00 8.12 243 ARG A CA 1
ATOM 2000 C C . ARG A 1 243 ? 6.839 49.229 19.972 1.00 7.55 243 ARG A C 1
ATOM 2001 O O . ARG A 1 243 ? 7.680 48.981 19.103 1.00 8.03 243 ARG A O 1
ATOM 2009 N N . GLY A 1 244 ? 6.059 48.312 20.518 1.00 8.49 244 GLY A N 1
ATOM 2010 C CA . GLY A 1 244 ? 6.124 46.911 20.122 1.00 7.42 244 GLY A CA 1
ATOM 2011 C C . GLY A 1 244 ? 6.699 46.053 21.241 1.00 6.94 244 GLY A C 1
ATOM 2012 O O . GLY A 1 244 ? 6.789 46.482 22.399 1.00 8.56 244 GLY A O 1
ATOM 2013 N N . PRO A 1 245 ? 7.064 44.816 20.916 1.00 6.95 245 PRO A N 1
ATOM 2014 C CA . PRO A 1 245 ? 6.936 44.195 19.607 1.00 6.75 245 PRO A CA 1
ATOM 2015 C C . PRO A 1 245 ? 5.471 43.878 19.267 1.00 6.70 245 PRO A C 1
ATOM 2016 O O . PRO A 1 245 ? 4.627 43.816 20.149 1.00 7.15 245 PRO A O 1
ATOM 2020 N N . GLY A 1 246 ? 5.181 43.732 17.986 1.00 6.83 246 GLY A N 1
ATOM 2021 C CA . GLY A 1 246 ? 3.833 43.384 17.570 1.00 7.41 246 GLY A CA 1
ATOM 2022 C C . GLY A 1 246 ? 3.810 42.682 16.242 1.00 6.62 246 GLY A C 1
ATOM 2023 O O . GLY A 1 246 ? 4.832 42.409 15.630 1.00 6.47 246 GLY A O 1
ATOM 2024 N N . ARG A 1 247 ? 2.582 42.418 15.806 1.00 7.02 247 ARG A N 1
ATOM 2025 C CA . ARG A 1 247 ? 2.289 42.023 14.438 1.00 6.70 247 ARG A CA 1
ATOM 2026 C C . ARG A 1 247 ? 1.595 43.205 13.787 1.00 6.32 247 ARG A C 1
ATOM 2027 O O . ARG A 1 247 ? 0.610 43.694 14.316 1.00 6.84 247 ARG A O 1
ATOM 2035 N N . HIS A 1 248 ? 2.058 43.619 12.609 1.00 6.64 248 HIS A N 1
ATOM 2036 C CA . HIS A 1 248 ? 1.366 44.667 11.853 1.00 6.89 248 HIS A CA 1
ATOM 2037 C C . HIS A 1 248 ? 0.126 44.068 11.183 1.00 7.13 248 HIS A C 1
ATOM 2038 O O . HIS A 1 248 ? 0.128 42.904 10.777 1.00 7.75 248 HIS A O 1
ATOM 2045 N N . GLY A 1 249 ? -0.918 44.869 11.039 1.00 6.81 249 GLY A N 1
ATOM 2046 C CA . GLY A 1 249 ? -1.986 44.557 10.107 1.00 7.54 249 GLY A CA 1
ATOM 2047 C C . GLY A 1 249 ? -1.498 44.750 8.686 1.00 7.38 249 GLY A C 1
ATOM 2048 O O . GLY A 1 249 ? -1.255 43.802 7.933 1.00 8.15 249 GLY A O 1
ATOM 2049 N N . VAL A 1 250 ? -1.314 46.018 8.353 1.00 7.47 250 VAL A N 1
ATOM 2050 C CA . VAL A 1 250 ? -0.689 46.388 7.094 1.00 9.07 250 VAL A CA 1
ATOM 2051 C C . VAL A 1 250 ? 0.708 45.743 7.076 1.00 9.34 250 VAL A C 1
ATOM 2052 O O . VAL A 1 250 ? 1.480 45.907 8.007 1.00 11.47 250 VAL A O 1
ATOM 2056 N N . SER A 1 251 ? 0.997 45.023 6.018 1.00 8.53 251 SER A N 1
ATOM 2057 C CA . SER A 1 251 ? 2.241 44.263 5.773 1.00 7.77 251 SER A CA 1
ATOM 2058 C C . SER A 1 251 ? 2.294 42.870 6.381 1.00 6.70 251 SER A C 1
ATOM 2059 O O . SER A 1 251 ? 3.078 42.045 5.896 1.00 7.41 251 SER A O 1
ATOM 2062 N N . ASN A 1 252 ? 1.518 42.621 7.451 1.00 6.20 252 ASN A N 1
ATOM 2063 C CA . ASN A 1 252 ? 1.540 41.329 8.157 1.00 6.79 252 ASN A CA 1
ATOM 2064 C C . ASN A 1 252 ? 2.890 40.989 8.811 1.00 6.28 252 ASN A C 1
ATOM 2065 O O . ASN A 1 252 ? 3.076 39.866 9.211 1.00 7.25 252 ASN A O 1
ATOM 2070 N N . ALA A 1 253 ? 3.806 41.952 8.916 1.00 6.61 253 ALA A N 1
ATOM 2071 C CA . ALA A 1 253 ? 5.125 41.669 9.453 1.00 6.53 253 ALA A CA 1
ATOM 2072 C C . ALA A 1 253 ? 5.153 41.762 10.968 1.00 6.42 253 ALA A C 1
ATOM 2073 O O . ALA A 1 253 ? 4.407 42.524 11.592 1.00 7.30 253 ALA A O 1
ATOM 2075 N N . PHE A 1 254 ? 6.032 40.981 11.570 1.00 6.17 254 PHE A N 1
ATOM 2076 C CA . PHE A 1 254 ? 6.318 41.106 12.998 1.00 6.17 254 PHE A CA 1
ATOM 2077 C C . PHE A 1 254 ? 7.308 42.294 13.129 1.00 6.09 254 PHE A C 1
ATOM 2078 O O . PHE A 1 254 ? 8.178 42.452 12.274 1.00 7.53 254 PHE A O 1
ATOM 2086 N N . TYR A 1 255 ? 7.161 43.121 14.160 1.00 5.98 255 TYR A N 1
ATOM 2087 C CA . TYR A 1 255 ? 7.855 44.404 14.193 1.00 6.07 255 TYR A CA 1
ATOM 2088 C C . TYR A 1 255 ? 8.237 44.856 15.588 1.00 6.02 255 TYR A C 1
ATOM 2089 O O . TYR A 1 255 ? 7.694 44.386 16.606 1.00 6.02 255 TYR A O 1
ATOM 2098 N N . LEU A 1 256 ? 9.129 45.852 15.593 1.00 6.09 256 LEU A N 1
ATOM 2099 C CA . LEU A 1 256 ? 9.575 46.536 16.794 1.00 6.43 256 LEU A CA 1
ATOM 2100 C C . LEU A 1 256 ? 10.083 47.907 16.380 1.00 6.26 256 LEU A C 1
ATOM 2101 O O . LEU A 1 256 ? 10.735 48.003 15.346 1.00 7.28 256 LEU A O 1
ATOM 2106 N N . TYR A 1 257 ? 9.801 48.957 17.157 1.00 7.02 257 TYR A N 1
ATOM 2107 C CA . TYR A 1 257 ? 10.426 50.262 16.921 1.00 6.52 257 TYR A CA 1
ATOM 2108 C C . TYR A 1 257 ? 11.275 50.678 18.121 1.00 7.18 257 TYR A C 1
ATOM 2109 O O . TYR A 1 257 ? 10.801 50.660 19.256 1.00 7.31 257 TYR A O 1
ATOM 2118 N N . ILE A 1 258 ? 12.520 51.060 17.845 1.00 6.72 258 ILE A N 1
ATOM 2119 C CA . ILE A 1 258 ? 13.447 51.503 18.850 1.00 7.37 258 ILE A CA 1
ATOM 2120 C C . ILE A 1 258 ? 14.030 52.853 18.426 1.00 7.47 258 ILE A C 1
ATOM 2121 O O . ILE A 1 258 ? 13.923 53.261 17.257 1.00 8.03 258 ILE A O 1
ATOM 2126 N N . LEU A 1 259 ? 14.668 53.516 19.378 1.00 7.83 259 LEU A N 1
ATOM 2127 C CA . LEU A 1 259 ? 15.199 54.871 19.161 1.00 8.26 259 LEU A CA 1
ATOM 2128 C C . LEU A 1 259 ? 16.710 54.906 19.372 1.00 8.31 259 LEU A C 1
ATOM 2129 O O . LEU A 1 259 ? 17.177 54.523 20.421 1.00 9.66 259 LEU A O 1
ATOM 2134 N N . ASP A 1 260 ? 17.439 55.428 18.394 1.00 8.58 260 ASP A N 1
ATOM 2135 C CA . ASP A 1 260 ? 18.902 55.582 18.513 1.00 8.24 260 ASP A CA 1
ATOM 2136 C C . ASP A 1 260 ? 19.238 56.796 19.399 1.00 8.78 260 ASP A C 1
ATOM 2137 O O . ASP A 1 260 ? 18.327 57.490 19.865 1.00 9.03 260 ASP A O 1
ATOM 2142 N N . PRO A 1 261 ? 20.534 57.061 19.628 1.00 9.39 261 PRO A N 1
ATOM 2143 C CA . PRO A 1 261 ? 20.884 58.122 20.567 1.00 9.50 261 PRO A CA 1
ATOM 2144 C C . PRO A 1 261 ? 20.444 59.533 20.167 1.00 10.06 261 PRO A C 1
ATOM 2145 O O . PRO A 1 261 ? 20.298 60.378 21.045 1.00 14.93 261 PRO A O 1
ATOM 2149 N N . ASP A 1 262 ? 20.257 59.768 18.862 1.00 9.69 262 ASP A N 1
ATOM 2150 C CA . ASP A 1 262 ? 19.742 61.033 18.340 1.00 10.20 262 ASP A CA 1
ATOM 2151 C C . ASP A 1 262 ? 18.234 61.002 18.088 1.00 11.00 262 ASP A C 1
ATOM 2152 O O . ASP A 1 262 ? 17.695 61.890 17.422 1.00 11.91 262 ASP A O 1
ATOM 2157 N N A ASN A 1 263 ? 17.581 59.972 18.628 0.50 10.50 263 ASN A N 1
ATOM 2158 N N B ASN A 1 263 ? 17.565 59.975 18.626 0.50 10.76 263 ASN A N 1
ATOM 2159 C CA A ASN A 1 263 ? 16.141 59.738 18.455 0.50 10.21 263 ASN A CA 1
ATOM 2160 C CA B ASN A 1 263 ? 16.124 59.707 18.392 0.50 10.77 263 ASN A CA 1
ATOM 2161 C C A ASN A 1 263 ? 15.741 59.287 17.047 0.50 9.16 263 ASN A C 1
ATOM 2162 C C B ASN A 1 263 ? 15.747 59.463 16.945 0.50 9.98 263 ASN A C 1
ATOM 2163 O O A ASN A 1 263 ? 14.540 59.159 16.787 0.50 10.96 263 ASN A O 1
ATOM 2164 O O B ASN A 1 263 ? 14.598 59.690 16.536 0.50 11.50 263 ASN A O 1
ATOM 2173 N N . HIS A 1 264 ? 16.695 59.007 16.152 1.00 9.27 264 HIS A N 1
ATOM 2174 C CA . HIS A 1 264 ? 16.342 58.367 14.879 1.00 9.02 264 HIS A CA 1
ATOM 2175 C C . HIS A 1 264 ? 15.658 57.032 15.202 1.00 8.44 264 HIS A C 1
ATOM 2176 O O . HIS A 1 264 ? 16.164 56.242 15.992 1.00 10.07 264 HIS A O 1
ATOM 2183 N N . ARG A 1 265 ? 14.509 56.792 14.576 1.00 8.29 265 ARG A N 1
ATOM 2184 C CA . ARG A 1 265 ? 13.734 55.572 14.797 1.00 7.68 265 ARG A CA 1
ATOM 2185 C C . ARG A 1 265 ? 14.153 54.477 13.847 1.00 7.63 265 ARG A C 1
ATOM 2186 O O . ARG A 1 265 ? 14.252 54.678 12.632 1.00 7.54 265 ARG A O 1
ATOM 2194 N N . ILE A 1 266 ? 14.390 53.301 14.428 1.00 8.61 266 ILE A N 1
ATOM 2195 C CA . ILE A 1 266 ? 14.731 52.107 13.665 1.00 7.45 266 ILE A CA 1
ATOM 2196 C C . ILE A 1 266 ? 13.615 51.087 13.898 1.00 6.99 266 ILE A C 1
ATOM 2197 O O . ILE A 1 266 ? 13.235 50.830 15.050 1.00 7.63 266 ILE A O 1
ATOM 2202 N N . GLU A 1 267 ? 13.091 50.535 12.809 1.00 6.69 267 GLU A N 1
ATOM 2203 C CA . GLU A 1 267 ? 12.165 49.411 12.881 1.00 6.57 267 GLU A CA 1
ATOM 2204 C C . GLU A 1 267 ? 12.953 48.127 12.639 1.00 6.33 267 GLU A C 1
ATOM 2205 O O . GLU A 1 267 ? 13.826 48.067 11.760 1.00 7.10 267 GLU A O 1
ATOM 2211 N N . ILE A 1 268 ? 12.579 47.090 13.379 1.00 5.94 268 ILE A N 1
ATOM 2212 C CA . ILE A 1 268 ? 13.010 45.729 13.113 1.00 5.98 268 ILE A CA 1
ATOM 2213 C C . ILE A 1 268 ? 11.777 44.955 12.652 1.00 5.98 268 ILE A C 1
ATOM 2214 O O . ILE A 1 268 ? 10.710 45.158 13.187 1.00 7.51 268 ILE A O 1
ATOM 2219 N N . TYR A 1 269 ? 11.919 44.134 11.615 1.00 6.30 269 TYR A N 1
ATOM 2220 C CA . TYR A 1 269 ? 10.814 43.713 10.791 1.00 7.03 269 TYR A CA 1
ATOM 2221 C C . TYR A 1 269 ? 11.054 42.304 10.279 1.00 7.40 269 TYR A C 1
ATOM 2222 O O . TYR A 1 269 ? 12.186 41.945 9.916 1.00 8.37 269 TYR A O 1
ATOM 2231 N N . THR A 1 270 ? 10.024 41.475 10.206 1.00 6.79 270 THR A N 1
ATOM 2232 C CA . THR A 1 270 ? 10.208 40.173 9.533 1.00 7.06 270 THR A CA 1
ATOM 2233 C C . THR A 1 270 ? 8.895 39.615 9.020 1.00 6.52 270 THR A C 1
ATOM 2234 O O . THR A 1 270 ? 7.849 39.857 9.606 1.00 7.11 270 THR A O 1
ATOM 2238 N N . GLN A 1 271 ? 8.983 38.869 7.916 1.00 6.30 271 GLN A N 1
ATOM 2239 C CA . GLN A 1 271 ? 7.924 37.950 7.466 1.00 6.72 271 GLN A CA 1
ATOM 2240 C C . GLN A 1 271 ? 6.686 38.631 6.904 1.00 7.09 271 GLN A C 1
ATOM 2241 O O . GLN A 1 271 ? 5.560 38.199 7.112 1.00 8.11 271 GLN A O 1
ATOM 2247 N N . ASP A 1 272 ? 6.911 39.673 6.108 1.00 7.03 272 ASP A N 1
ATOM 2248 C CA . ASP A 1 272 ? 5.890 40.121 5.160 1.00 6.94 272 ASP A CA 1
ATOM 2249 C C . ASP A 1 272 ? 5.844 39.172 3.951 1.00 8.04 272 ASP A C 1
ATOM 2250 O O . ASP A 1 272 ? 6.454 38.100 3.972 1.00 8.53 272 ASP A O 1
ATOM 2255 N N . TYR A 1 273 ? 5.083 39.551 2.931 1.00 6.79 273 TYR A N 1
ATOM 2256 C CA . TYR A 1 273 ? 4.696 38.644 1.846 1.00 6.77 273 TYR A CA 1
ATOM 2257 C C . TYR A 1 273 ? 5.223 39.144 0.493 1.00 7.07 273 TYR A C 1
ATOM 2258 O O . TYR A 1 273 ? 5.702 40.271 0.359 1.00 8.16 273 TYR A O 1
ATOM 2267 N N . TYR A 1 274 ? 5.129 38.266 -0.492 1.00 7.02 274 TYR A N 1
ATOM 2268 C CA . TYR A 1 274 ? 5.596 38.500 -1.860 1.00 7.38 274 TYR A CA 1
ATOM 2269 C C . TYR A 1 274 ? 4.635 39.362 -2.650 1.00 7.07 274 TYR A C 1
ATOM 2270 O O . TYR A 1 274 ? 3.423 39.078 -2.735 1.00 7.60 274 TYR A O 1
ATOM 2279 N N . THR A 1 275 ? 5.183 40.402 -3.271 1.00 7.53 275 THR A N 1
ATOM 2280 C CA . THR A 1 275 ? 4.386 41.375 -4.007 1.00 7.79 275 THR A CA 1
ATOM 2281 C C . THR A 1 275 ? 4.813 41.529 -5.473 1.00 8.59 275 THR A C 1
ATOM 2282 O O . THR A 1 275 ? 4.380 42.453 -6.146 1.00 9.70 275 THR A O 1
ATOM 2286 N N . GLY A 1 276 ? 5.697 40.659 -5.941 1.00 7.75 276 GLY A N 1
ATOM 2287 C CA . GLY A 1 276 ? 6.356 40.855 -7.236 1.00 9.11 276 GLY A CA 1
ATOM 2288 C C . GLY A 1 276 ? 5.505 40.675 -8.458 1.00 8.72 276 GLY A C 1
ATOM 2289 O O . GLY A 1 276 ? 5.930 41.065 -9.533 1.00 11.22 276 GLY A O 1
ATOM 2290 N N . ASP A 1 277 ? 4.311 40.091 -8.349 1.00 8.10 277 ASP A N 1
ATOM 2291 C CA . ASP A 1 277 ? 3.448 40.011 -9.523 1.00 8.08 277 ASP A CA 1
ATOM 2292 C C . ASP A 1 277 ? 2.791 41.378 -9.779 1.00 8.69 277 ASP A C 1
ATOM 2293 O O . ASP A 1 277 ? 2.435 42.090 -8.841 1.00 8.42 277 ASP A O 1
ATOM 2298 N N . PRO A 1 278 ? 2.593 41.725 -11.054 1.00 8.72 278 PRO A N 1
ATOM 2299 C CA . PRO A 1 278 ? 2.174 43.109 -11.346 1.00 9.67 278 PRO A CA 1
ATOM 2300 C C . PRO A 1 278 ? 0.727 43.436 -10.940 1.00 9.04 278 PRO A C 1
ATOM 2301 O O . PRO A 1 278 ? 0.375 44.609 -10.781 1.00 13.15 278 PRO A O 1
ATOM 2305 N N . ASP A 1 279 ? -0.082 42.388 -10.798 1.00 8.46 279 ASP A N 1
ATOM 2306 C CA . ASP A 1 279 ? -1.459 42.497 -10.334 1.00 8.87 279 ASP A CA 1
ATOM 2307 C C . ASP A 1 279 ? -1.611 42.077 -8.862 1.00 8.46 279 ASP A C 1
ATOM 2308 O O . ASP A 1 279 ? -2.689 41.732 -8.402 1.00 9.50 279 ASP A O 1
ATOM 2313 N N . ASN A 1 280 ? -0.508 42.114 -8.129 1.00 8.74 280 ASN A N 1
ATOM 2314 C CA . ASN A 1 280 ? -0.536 41.924 -6.684 1.00 7.98 280 ASN A CA 1
ATOM 2315 C C . ASN A 1 280 ? -1.715 42.660 -6.080 1.00 8.34 280 ASN A C 1
ATOM 2316 O O . ASN A 1 280 ? -1.852 43.863 -6.291 1.00 9.80 280 ASN A O 1
ATOM 2321 N N . PRO A 1 281 ? -2.556 41.963 -5.293 1.00 8.69 281 PRO A N 1
ATOM 2322 C CA . PRO A 1 281 ? -3.755 42.643 -4.820 1.00 10.16 281 PRO A CA 1
ATOM 2323 C C . PRO A 1 281 ? -3.426 43.717 -3.798 1.00 9.39 281 PRO A C 1
ATOM 2324 O O . PRO A 1 281 ? -2.697 43.468 -2.853 1.00 11.01 281 PRO A O 1
ATOM 2328 N N . THR A 1 282 ? -3.960 44.912 -3.999 1.00 10.33 282 THR A N 1
ATOM 2329 C CA . THR A 1 282 ? -3.770 45.976 -3.044 1.00 10.28 282 THR A CA 1
ATOM 2330 C C . THR A 1 282 ? -4.759 45.797 -1.881 1.00 11.19 282 THR A C 1
ATOM 2331 O O . THR A 1 282 ? -5.824 45.172 -2.008 1.00 14.85 282 THR A O 1
ATOM 2335 N N . ILE A 1 283 ? -4.387 46.305 -0.731 1.00 9.00 283 ILE A N 1
ATOM 2336 C CA . ILE A 1 283 ? -5.227 46.216 0.459 1.00 8.66 283 ILE A CA 1
ATOM 2337 C C . ILE A 1 283 ? -5.398 47.622 1.048 1.00 8.57 283 ILE A C 1
ATOM 2338 O O . ILE A 1 283 ? -4.415 48.292 1.316 1.00 8.62 283 ILE A O 1
ATOM 2343 N N . THR A 1 284 ? -6.634 48.050 1.265 1.00 9.21 284 THR A N 1
ATOM 2344 C CA . THR A 1 284 ? -6.935 49.316 1.923 1.00 8.31 284 THR A CA 1
ATOM 2345 C C . THR A 1 284 ? -7.592 49.049 3.269 1.00 7.97 284 THR A C 1
ATOM 2346 O O . THR A 1 284 ? -8.571 48.299 3.358 1.00 10.76 284 THR A O 1
ATOM 2350 N N . TRP A 1 285 ? -7.022 49.616 4.321 1.00 6.86 285 TRP A N 1
ATOM 2351 C CA . TRP A 1 285 ? -7.574 49.529 5.672 1.00 6.66 285 TRP A CA 1
ATOM 2352 C C . TRP A 1 285 ? -8.256 50.826 6.045 1.00 6.93 285 TRP A C 1
ATOM 2353 O O . TRP A 1 285 ? -7.802 51.904 5.642 1.00 8.20 285 TRP A O 1
ATOM 2364 N N . ASN A 1 286 ? -9.296 50.735 6.868 1.00 6.50 286 ASN A N 1
ATOM 2365 C CA . ASN A 1 286 ? -9.901 51.938 7.434 1.00 7.00 286 ASN A CA 1
ATOM 2366 C C . ASN A 1 286 ? -9.063 52.430 8.597 1.00 7.02 286 ASN A C 1
ATOM 2367 O O . ASN A 1 286 ? -8.617 51.630 9.428 1.00 6.71 286 ASN A O 1
ATOM 2372 N N . VAL A 1 287 ? -8.884 53.742 8.698 1.00 6.88 287 VAL A N 1
ATOM 2373 C CA . VAL A 1 287 ? -8.060 54.315 9.758 1.00 6.91 287 VAL A CA 1
ATOM 2374 C C . VAL A 1 287 ? -8.558 53.987 11.164 1.00 6.84 287 VAL A C 1
ATOM 2375 O O . VAL A 1 287 ? -7.792 54.026 12.115 1.00 8.00 287 VAL A O 1
ATOM 2379 N N . HIS A 1 288 ? -9.864 53.726 11.305 1.00 6.93 288 HIS A N 1
ATOM 2380 C CA . HIS A 1 288 ? -10.440 53.438 12.610 1.00 6.78 288 HIS A CA 1
ATOM 2381 C C . HIS A 1 288 ? -10.384 51.963 12.979 1.00 6.94 288 HIS A C 1
ATOM 2382 O O . HIS A 1 288 ? -10.785 51.599 14.082 1.00 6.97 288 HIS A O 1
ATOM 2389 N N . ASP A 1 289 ? -9.836 51.119 12.108 1.00 6.92 289 ASP A N 1
ATOM 2390 C CA . ASP A 1 289 ? -9.711 49.677 12.392 1.00 6.61 289 ASP A CA 1
ATOM 2391 C C . ASP A 1 289 ? -8.522 49.464 13.332 1.00 6.76 289 ASP A C 1
ATOM 2392 O O . ASP A 1 289 ? -7.369 49.703 12.950 1.00 6.49 289 ASP A O 1
ATOM 2397 N N . ASN A 1 290 ? -8.806 49.085 14.570 1.00 6.24 290 ASN A N 1
ATOM 2398 C CA . ASN A 1 290 ? -7.783 48.950 15.581 1.00 6.03 290 ASN A CA 1
ATOM 2399 C C . ASN A 1 290 ? -6.871 47.754 15.382 1.00 6.24 290 ASN A C 1
ATOM 2400 O O . ASN A 1 290 ? -5.974 47.585 16.180 1.00 7.16 290 ASN A O 1
ATOM 2405 N N . GLN A 1 291 ? -7.049 46.973 14.319 1.00 6.11 291 GLN A N 1
ATOM 2406 C CA . GLN A 1 291 ? -6.082 45.935 13.953 1.00 6.30 291 GLN A CA 1
ATOM 2407 C C . GLN A 1 291 ? -5.172 46.303 12.780 1.00 6.35 291 GLN A C 1
ATOM 2408 O O . GLN A 1 291 ? -4.368 45.476 12.347 1.00 6.92 291 GLN A O 1
ATOM 2414 N N . ARG A 1 292 ? -5.259 47.543 12.290 1.00 6.29 292 ARG A N 1
ATOM 2415 C CA . ARG A 1 292 ? -4.552 47.878 11.058 1.00 6.16 292 ARG A CA 1
ATOM 2416 C C . ARG A 1 292 ? -3.047 48.057 11.298 1.00 6.55 292 ARG A C 1
ATOM 2417 O O . ARG A 1 292 ? -2.267 47.740 10.416 1.00 7.65 292 ARG A O 1
ATOM 2425 N N . ARG A 1 293 ? -2.659 48.637 12.442 1.00 6.13 293 ARG A N 1
ATOM 2426 C CA . ARG A 1 293 ? -1.239 48.938 12.693 1.00 6.86 293 ARG A CA 1
ATOM 2427 C C . ARG A 1 293 ? -0.609 47.901 13.619 1.00 7.08 293 ARG A C 1
ATOM 2428 O O . ARG A 1 293 ? 0.504 47.422 13.370 1.00 8.11 293 ARG A O 1
ATOM 2436 N N . ASP A 1 294 ? -1.344 47.546 14.667 1.00 6.45 294 ASP A N 1
ATOM 2437 C CA . ASP A 1 294 ? -1.061 46.380 15.500 1.00 6.22 294 ASP A CA 1
ATOM 2438 C C . ASP A 1 294 ? -2.250 45.443 15.388 1.00 6.30 294 ASP A C 1
ATOM 2439 O O . ASP A 1 294 ? -3.357 45.766 15.830 1.00 6.29 294 ASP A O 1
ATOM 2444 N N . TRP A 1 295 ? -1.994 44.274 14.810 1.00 6.27 295 TRP A N 1
ATOM 2445 C CA . TRP A 1 295 ? -3.029 43.278 14.539 1.00 6.12 295 TRP A CA 1
ATOM 2446 C C . TRP A 1 295 ? -3.681 42.759 15.819 1.00 5.91 295 TRP A C 1
ATOM 2447 O O . TRP A 1 295 ? -4.820 42.282 15.804 1.00 6.74 295 TRP A O 1
ATOM 2458 N N . TRP A 1 296 ? -2.945 42.834 16.925 1.00 6.00 296 TRP A N 1
ATOM 2459 C CA . TRP A 1 296 ? -3.412 42.389 18.237 1.00 6.35 296 TRP A CA 1
ATOM 2460 C C . TRP A 1 296 ? -4.167 43.471 18.983 1.00 6.96 296 TRP A C 1
ATOM 2461 O O . TRP A 1 296 ? -4.621 43.254 20.119 1.00 7.25 296 TRP A O 1
ATOM 2472 N N . GLY A 1 297 ? -4.305 44.633 18.343 1.00 6.20 297 GLY A N 1
ATOM 2473 C CA . GLY A 1 297 ? -5.053 45.725 18.908 1.00 6.83 297 GLY A CA 1
ATOM 2474 C C . GLY A 1 297 ? -4.311 46.548 19.943 1.00 7.04 297 GLY A C 1
ATOM 2475 O O . GLY A 1 297 ? -4.906 47.412 20.562 1.00 7.96 297 GLY A O 1
ATOM 2476 N N . ASN A 1 298 ? -3.014 46.300 20.137 1.00 7.30 298 ASN A N 1
ATOM 2477 C CA . ASN A 1 298 ? -2.268 47.098 21.094 1.00 7.43 298 ASN A CA 1
ATOM 2478 C C . ASN A 1 298 ? -2.219 48.543 20.601 1.00 7.18 298 ASN A C 1
ATOM 2479 O O . ASN A 1 298 ? -2.213 48.804 19.389 1.00 7.86 298 ASN A O 1
ATOM 2484 N N . PRO A 1 299 ? -2.232 49.488 21.534 1.00 7.60 299 PRO A N 1
ATOM 2485 C CA . PRO A 1 299 ? -2.326 50.895 21.141 1.00 8.29 299 PRO A CA 1
ATOM 2486 C C . PRO A 1 299 ? -1.052 51.410 20.480 1.00 8.37 299 PRO A C 1
ATOM 2487 O O . PRO A 1 299 ? 0.044 50.996 20.843 1.00 8.81 299 PRO A O 1
ATOM 2491 N N . VAL A 1 300 ? -1.190 52.307 19.516 1.00 8.23 300 VAL A N 1
ATOM 2492 C CA . VAL A 1 300 ? -0.042 52.965 18.896 1.00 8.75 300 VAL A CA 1
ATOM 2493 C C . VAL A 1 300 ? 0.382 54.103 19.793 1.00 9.95 300 VAL A C 1
ATOM 2494 O O . VAL A 1 300 ? -0.401 54.992 20.102 1.00 10.79 300 VAL A O 1
ATOM 2498 N N . VAL A 1 301 ? 1.641 54.051 20.222 1.00 10.04 301 VAL A N 1
ATOM 2499 C CA . VAL A 1 301 ? 2.172 55.050 21.114 1.00 11.24 301 VAL A CA 1
ATOM 2500 C C . VAL A 1 301 ? 2.152 56.432 20.432 1.00 9.85 301 VAL A C 1
ATOM 2501 O O . VAL A 1 301 ? 2.428 56.557 19.245 1.00 9.98 301 VAL A O 1
ATOM 2505 N N . PRO A 1 302 ? 1.789 57.479 21.165 1.00 10.31 302 PRO A N 1
ATOM 2506 C CA . PRO A 1 302 ? 1.567 58.788 20.517 1.00 11.51 302 PRO A CA 1
ATOM 2507 C C . PRO A 1 302 ? 2.815 59.355 19.831 1.00 10.52 302 PRO A C 1
ATOM 2508 O O . PRO A 1 302 ? 2.710 59.992 18.780 1.00 11.13 302 PRO A O 1
ATOM 2512 N N . SER A 1 303 ? 3.995 59.100 20.408 1.00 9.63 303 SER A N 1
ATOM 2513 C CA . SER A 1 303 ? 5.232 59.553 19.772 1.00 9.62 303 SER A CA 1
ATOM 2514 C C . SER A 1 303 ? 5.426 59.002 18.368 1.00 9.22 303 SER A C 1
ATOM 2515 O O . SER A 1 303 ? 6.122 59.618 17.558 1.00 9.83 303 SER A O 1
ATOM 2518 N N . TRP A 1 304 ? 4.860 57.828 18.094 1.00 8.97 304 TRP A N 1
ATOM 2519 C CA . TRP A 1 304 ? 4.939 57.248 16.765 1.00 9.02 304 TRP A CA 1
ATOM 2520 C C . TRP A 1 304 ? 4.313 58.171 15.727 1.00 8.73 304 TRP A C 1
ATOM 2521 O O . TRP A 1 304 ? 4.784 58.257 14.596 1.00 10.42 304 TRP A O 1
ATOM 2532 N N . TYR A 1 305 ? 3.247 58.864 16.115 1.00 9.53 305 TYR A N 1
ATOM 2533 C CA . TYR A 1 305 ? 2.597 59.781 15.207 1.00 10.35 305 TYR A CA 1
ATOM 2534 C C . TYR A 1 305 ? 3.197 61.174 15.173 1.00 12.63 305 TYR A C 1
ATOM 2535 O O . TYR A 1 305 ? 2.951 61.894 14.215 1.00 21.01 305 TYR A O 1
ATOM 2544 N N . THR A 1 306 ? 3.888 61.601 16.227 1.00 10.95 306 THR A N 1
ATOM 2545 C CA . THR A 1 306 ? 4.329 62.984 16.342 1.00 11.67 306 THR A CA 1
ATOM 2546 C C . THR A 1 306 ? 5.815 63.202 16.068 1.00 11.64 306 THR A C 1
ATOM 2547 O O . THR A 1 306 ? 6.204 64.298 15.637 1.00 12.85 306 THR A O 1
ATOM 2551 N N . GLU A 1 307 ? 6.644 62.198 16.345 1.00 10.77 307 GLU A N 1
ATOM 2552 C CA . GLU A 1 307 ? 8.102 62.370 16.291 1.00 10.36 307 GLU A CA 1
ATOM 2553 C C . GLU A 1 307 ? 8.682 61.729 15.051 1.00 9.68 307 GLU A C 1
ATOM 2554 O O . GLU A 1 307 ? 8.262 60.632 14.667 1.00 9.61 307 GLU A O 1
ATOM 2560 N N . ALA A 1 308 ? 9.634 62.416 14.437 1.00 8.91 308 ALA A N 1
ATOM 2561 C CA . ALA A 1 308 ? 10.346 61.908 13.259 1.00 9.67 308 ALA A CA 1
ATOM 2562 C C . ALA A 1 308 ? 11.582 62.775 13.043 1.00 9.98 308 ALA A C 1
ATOM 2563 O O . ALA A 1 308 ? 11.671 63.878 13.577 1.00 13.87 308 ALA A O 1
ATOM 2565 N N . SER A 1 309 ? 12.519 62.293 12.239 1.00 9.01 309 SER A N 1
ATOM 2566 C CA . SER A 1 309 ? 13.800 62.968 12.066 1.00 10.09 309 SER A CA 1
ATOM 2567 C C . SER A 1 309 ? 13.761 64.078 11.017 1.00 9.44 309 SER A C 1
ATOM 2568 O O . SER A 1 309 ? 13.144 63.942 9.975 1.00 10.09 309 SER A O 1
ATOM 2571 N N . LYS A 1 310 ? 14.518 65.150 11.273 1.00 10.65 310 LYS A N 1
ATOM 2572 C CA . LYS A 1 310 ? 14.804 66.166 10.274 1.00 11.07 310 LYS A CA 1
ATOM 2573 C C . LYS A 1 310 ? 15.458 65.554 9.045 1.00 9.65 310 LYS A C 1
ATOM 2574 O O . LYS A 1 310 ? 16.130 64.508 9.159 1.00 10.05 310 LYS A O 1
ATOM 2580 N N . VAL A 1 311 ? 15.309 66.201 7.889 1.00 9.40 311 VAL A N 1
ATOM 2581 C CA . VAL A 1 311 ? 16.047 65.816 6.701 1.00 9.91 311 VAL A CA 1
ATOM 2582 C C . VAL A 1 311 ? 16.829 67.016 6.182 1.00 10.06 311 VAL A C 1
ATOM 2583 O O . VAL A 1 311 ? 16.415 68.153 6.345 1.00 11.30 311 VAL A O 1
ATOM 2587 N N . LEU A 1 312 ? 17.950 66.739 5.532 1.00 10.78 312 LEU A N 1
ATOM 2588 C CA . LEU A 1 312 ? 18.805 67.797 4.985 1.00 10.57 312 LEU A CA 1
ATOM 2589 C C . LEU A 1 312 ? 18.567 67.999 3.507 1.00 11.37 312 LEU A C 1
ATOM 2590 O O . LEU A 1 312 ? 18.200 67.074 2.791 1.00 12.36 312 LEU A O 1
ATOM 2595 N N . ASP A 1 313 ? 18.781 69.243 3.060 1.00 12.00 313 ASP A N 1
ATOM 2596 C CA . ASP A 1 313 ? 18.919 69.532 1.652 1.00 13.36 313 ASP A CA 1
ATOM 2597 C C . ASP A 1 313 ? 20.362 69.253 1.189 1.00 13.73 313 ASP A C 1
ATOM 2598 O O . ASP A 1 313 ? 21.200 68.773 1.974 1.00 13.98 313 ASP A O 1
ATOM 2603 N N . LEU A 1 314 ? 20.660 69.517 -0.081 1.00 13.38 314 LEU A N 1
ATOM 2604 C CA . LEU A 1 314 ? 21.943 69.133 -0.645 1.00 14.73 314 LEU A CA 1
ATOM 2605 C C . LEU A 1 314 ? 23.102 70.031 -0.197 1.00 15.78 314 LEU A C 1
ATOM 2606 O O . LEU A 1 314 ? 24.269 69.726 -0.476 1.00 19.65 314 LEU A O 1
ATOM 2611 N N . ASP A 1 315 ? 22.777 71.140 0.467 1.00 14.58 315 ASP A N 1
ATOM 2612 C CA . ASP A 1 315 ? 23.777 72.012 1.107 1.00 14.00 315 ASP A CA 1
ATOM 2613 C C . ASP A 1 315 ? 24.013 71.689 2.587 1.00 14.82 315 ASP A C 1
ATOM 2614 O O . ASP A 1 315 ? 24.817 72.343 3.257 1.00 17.91 315 ASP A O 1
ATOM 2619 N N . GLY A 1 316 ? 23.303 70.697 3.103 1.00 14.78 316 GLY A N 1
ATOM 2620 C CA . GLY A 1 316 ? 23.497 70.239 4.467 1.00 15.90 316 GLY A CA 1
ATOM 2621 C C . GLY A 1 316 ? 22.676 70.972 5.494 1.00 14.92 316 GLY A C 1
ATOM 2622 O O . GLY A 1 316 ? 22.902 70.826 6.687 1.00 16.14 316 GLY A O 1
ATOM 2623 N N . ASN A 1 317 ? 21.699 71.738 5.029 1.00 13.83 317 ASN A N 1
ATOM 2624 C CA . ASN A 1 317 ? 20.813 72.469 5.921 1.00 14.23 317 ASN A CA 1
ATOM 2625 C C . ASN A 1 317 ? 19.472 71.769 6.072 1.00 13.11 317 ASN A C 1
ATOM 2626 O O . ASN A 1 317 ? 18.991 71.093 5.162 1.00 13.29 317 ASN A O 1
ATOM 2631 N N . VAL A 1 318 ? 18.887 71.901 7.252 1.00 12.32 318 VAL A N 1
ATOM 2632 C CA . VAL A 1 318 ? 17.597 71.256 7.528 1.00 12.82 318 VAL A CA 1
ATOM 2633 C C . VAL A 1 318 ? 16.508 71.818 6.623 1.00 13.32 318 VAL A C 1
ATOM 2634 O O . VAL A 1 318 ? 16.356 73.040 6.461 1.00 16.33 318 VAL A O 1
ATOM 2638 N N . GLN A 1 319 ? 15.729 70.911 6.038 1.00 14.18 319 GLN A N 1
ATOM 2639 C CA . GLN A 1 319 ? 14.571 71.272 5.247 1.00 14.84 319 GLN A CA 1
ATOM 2640 C C . GLN A 1 319 ? 13.456 71.828 6.128 1.00 15.77 319 GLN A C 1
ATOM 2641 O O . GLN A 1 319 ? 13.138 71.272 7.182 1.00 16.29 319 GLN A O 1
ATOM 2647 N N . GLU A 1 320 ? 12.869 72.938 5.687 1.00 17.00 320 GLU A N 1
ATOM 2648 C CA . GLU A 1 320 ? 11.701 73.504 6.342 1.00 17.90 320 GLU A CA 1
ATOM 2649 C C . GLU A 1 320 ? 10.537 72.512 6.345 1.00 17.07 320 GLU A C 1
ATOM 2650 O O . GLU A 1 320 ? 10.316 71.799 5.367 1.00 17.76 320 GLU A O 1
ATOM 2656 N N . ILE A 1 321 ? 9.808 72.495 7.450 1.00 17.19 321 ILE A N 1
ATOM 2657 C CA . ILE A 1 321 ? 8.702 71.577 7.628 1.00 17.84 321 ILE A CA 1
ATOM 2658 C C . ILE A 1 321 ? 7.395 72.274 7.244 1.00 18.09 321 ILE A C 1
ATOM 2659 O O . ILE A 1 321 ? 7.128 73.426 7.637 1.00 24.35 321 ILE A O 1
ATOM 2664 N N . ILE A 1 322 ? 6.624 71.578 6.405 1.00 15.73 322 ILE A N 1
ATOM 2665 C CA . ILE A 1 322 ? 5.306 72.009 6.002 1.00 17.68 322 ILE A CA 1
ATOM 2666 C C . ILE A 1 322 ? 4.268 71.217 6.761 1.00 17.22 322 ILE A C 1
ATOM 2667 O O . ILE A 1 322 ? 4.330 69.992 6.811 1.00 17.68 322 ILE A O 1
ATOM 2672 N N . GLU A 1 323 ? 3.286 71.909 7.309 1.00 16.70 323 GLU A N 1
ATOM 2673 C CA . GLU A 1 323 ? 2.314 71.275 8.188 1.00 18.06 323 GLU A CA 1
ATOM 2674 C C . GLU A 1 323 ? 1.245 70.544 7.380 1.00 16.14 323 GLU A C 1
ATOM 2675 O O . GLU A 1 323 ? 0.776 71.021 6.344 1.00 17.63 323 GLU A O 1
ATOM 2681 N N . ARG A 1 324 ? 0.896 69.359 7.860 1.00 14.09 324 ARG A N 1
ATOM 2682 C CA . ARG A 1 324 ? -0.261 68.636 7.371 1.00 13.18 324 ARG A CA 1
ATOM 2683 C C . ARG A 1 324 ? -1.556 69.375 7.710 1.00 13.72 324 ARG A C 1
ATOM 2684 O O . ARG A 1 324 ? -1.776 69.777 8.853 1.00 14.86 324 ARG A O 1
ATOM 2692 N N . THR A 1 325 ? -2.424 69.489 6.716 1.00 14.10 325 THR A N 1
ATOM 2693 C CA . THR A 1 325 ? -3.775 70.041 6.908 1.00 14.14 325 THR A CA 1
ATOM 2694 C C . THR A 1 325 ? -4.879 68.990 6.876 1.00 13.00 325 THR A C 1
ATOM 2695 O O . THR A 1 325 ? -5.963 69.216 7.438 1.00 14.93 325 THR A O 1
ATOM 2699 N N . ASP A 1 326 ? -4.618 67.868 6.206 1.00 11.97 326 ASP A N 1
ATOM 2700 C CA . ASP A 1 326 ? -5.526 66.708 6.275 1.00 12.58 326 ASP A CA 1
ATOM 2701 C C . ASP A 1 326 ? -5.637 66.222 7.726 1.00 11.86 326 ASP A C 1
ATOM 2702 O O . ASP A 1 326 ? -4.783 66.516 8.576 1.00 11.83 326 ASP A O 1
ATOM 2707 N N . ASP A 1 327 ? -6.690 65.458 8.017 1.00 12.06 327 ASP A N 1
ATOM 2708 C CA . ASP A 1 327 ? -6.905 64.956 9.366 1.00 11.01 327 ASP A CA 1
ATOM 2709 C C . ASP A 1 327 ? -5.706 64.117 9.878 1.00 10.60 327 ASP A C 1
ATOM 2710 O O . ASP A 1 327 ? -4.993 63.460 9.098 1.00 11.04 327 ASP A O 1
ATOM 2715 N N . SER A 1 328 ? -5.534 64.169 11.198 1.00 10.81 328 SER A N 1
ATOM 2716 C CA . SER A 1 328 ? -4.432 63.526 11.902 1.00 10.63 328 SER A CA 1
ATOM 2717 C C . SER A 1 328 ? -4.849 62.130 12.318 1.00 9.47 328 SER A C 1
ATOM 2718 O O . SER A 1 328 ? -5.849 61.948 13.016 1.00 9.89 328 SER A O 1
ATOM 2721 N N . GLU A 1 329 ? -4.068 61.134 11.918 1.00 8.70 329 GLU A N 1
ATOM 2722 C CA . GLU A 1 329 ? -4.346 59.755 12.333 1.00 9.18 329 GLU A CA 1
ATOM 2723 C C . GLU A 1 329 ? -4.393 59.620 13.862 1.00 8.98 329 GLU A C 1
ATOM 2724 O O . GLU A 1 329 ? -5.281 58.949 14.402 1.00 9.41 329 GLU A O 1
ATOM 2730 N N . LEU A 1 330 ? -3.467 60.263 14.571 1.00 9.05 330 LEU A N 1
ATOM 2731 C CA . LEU A 1 330 ? -3.506 60.260 16.030 1.00 9.26 330 LEU A CA 1
ATOM 2732 C C . LEU A 1 330 ? -4.863 60.794 16.511 1.00 10.23 330 LEU A C 1
ATOM 2733 O O . LEU A 1 330 ? -5.560 60.161 17.309 1.00 9.94 330 LEU A O 1
ATOM 2738 N N . GLU A 1 331 ? -5.242 61.976 16.021 1.00 9.85 331 GLU A N 1
ATOM 2739 C CA . GLU A 1 331 ? -6.450 62.610 16.540 1.00 10.28 331 GLU A CA 1
ATOM 2740 C C . GLU A 1 331 ? -7.715 61.798 16.257 1.00 9.57 331 GLU A C 1
ATOM 2741 O O . GLU A 1 331 ? -8.578 61.680 17.129 1.00 12.17 331 GLU A O 1
ATOM 2747 N N . VAL A 1 332 ? -7.818 61.221 15.066 1.00 9.40 332 VAL A N 1
ATOM 2748 C CA . VAL A 1 332 ? -9.058 60.534 14.701 1.00 9.19 332 VAL A CA 1
ATOM 2749 C C . VAL A 1 332 ? -9.165 59.143 15.304 1.00 8.76 332 VAL A C 1
ATOM 2750 O O . VAL A 1 332 ? -10.263 58.571 15.312 1.00 9.67 332 VAL A O 1
ATOM 2754 N N . THR A 1 333 ? -8.059 58.602 15.848 1.00 8.54 333 THR A N 1
ATOM 2755 C CA . THR A 1 333 ? -8.072 57.256 16.434 1.00 8.62 333 THR A CA 1
ATOM 2756 C C . THR A 1 333 ? -7.926 57.204 17.947 1.00 9.46 333 THR A C 1
ATOM 2757 O O . THR A 1 333 ? -8.638 56.436 18.598 1.00 11.11 333 THR A O 1
ATOM 2761 N N . ILE A 1 334 ? -6.980 57.970 18.505 1.00 9.54 334 ILE A N 1
ATOM 2762 C CA . ILE A 1 334 ? -6.660 57.847 19.938 1.00 10.12 334 ILE A CA 1
ATOM 2763 C C . ILE A 1 334 ? -6.715 59.152 20.711 1.00 11.34 334 ILE A C 1
ATOM 2764 O O . ILE A 1 334 ? -6.513 59.146 21.917 1.00 13.33 334 ILE A O 1
ATOM 2769 N N . GLY A 1 335 ? -6.989 60.258 20.030 1.00 10.90 335 GLY A N 1
ATOM 2770 C CA . GLY A 1 335 ? -7.133 61.541 20.696 1.00 13.20 335 GLY A CA 1
ATOM 2771 C C . GLY A 1 335 ? -8.483 61.659 21.372 1.00 14.23 335 GLY A C 1
ATOM 2772 O O . GLY A 1 335 ? -9.293 60.726 21.358 1.00 14.73 335 GLY A O 1
ATOM 2773 N N . ALA A 1 336 ? -8.732 62.821 21.981 1.00 16.21 336 ALA A N 1
ATOM 2774 C CA . ALA A 1 336 ? -9.910 62.999 22.811 1.00 17.46 336 ALA A CA 1
ATOM 2775 C C . ALA A 1 336 ? -11.235 62.871 22.047 1.00 16.79 336 ALA A C 1
ATOM 2776 O O . ALA A 1 336 ? -12.252 62.541 22.639 1.00 19.40 336 ALA A O 1
ATOM 2778 N N . ASP A 1 337 ? -11.214 63.147 20.747 1.00 15.75 337 ASP A N 1
ATOM 2779 C CA . ASP A 1 337 ? -12.387 62.989 19.910 1.00 18.54 337 ASP A CA 1
ATOM 2780 C C . ASP A 1 337 ? -12.236 61.844 18.900 1.00 17.64 337 ASP A C 1
ATOM 2781 O O . ASP A 1 337 ? -12.944 61.805 17.887 1.00 19.33 337 ASP A O 1
ATOM 2786 N N . GLY A 1 338 ? -11.319 60.921 19.183 1.00 13.70 338 GLY A N 1
ATOM 2787 C CA . GLY A 1 338 ? -11.044 59.815 18.278 1.00 13.45 338 GLY A CA 1
ATOM 2788 C C . GLY A 1 338 ? -11.939 58.607 18.496 1.00 13.25 338 GLY A C 1
ATOM 2789 O O . GLY A 1 338 ? -12.729 58.541 19.440 1.00 13.42 338 GLY A O 1
ATOM 2790 N N . PHE A 1 339 ? -11.793 57.643 17.598 1.00 10.43 339 PHE A N 1
ATOM 2791 C CA . PHE A 1 339 ? -12.563 56.415 17.637 1.00 9.40 339 PHE A CA 1
ATOM 2792 C C . PHE A 1 339 ? -11.766 55.312 16.976 1.00 7.77 339 PHE A C 1
ATOM 2793 O O . PHE A 1 339 ? -11.143 55.520 15.935 1.00 8.15 339 PHE A O 1
ATOM 2801 N N A SER A 1 340 ? -11.817 54.118 17.555 0.50 7.81 340 SER A N 1
ATOM 2802 N N B SER A 1 340 ? -11.847 54.116 17.548 0.50 7.87 340 SER A N 1
ATOM 2803 C CA A SER A 1 340 ? -11.428 52.910 16.835 0.50 7.93 340 SER A CA 1
ATOM 2804 C CA B SER A 1 340 ? -11.409 52.906 16.866 0.50 8.13 340 SER A CA 1
ATOM 2805 C C A SER A 1 340 ? -12.318 51.733 17.178 0.50 8.00 340 SER A C 1
ATOM 2806 C C B SER A 1 340 ? -12.302 51.723 17.191 0.50 8.07 340 SER A C 1
ATOM 2807 O O A SER A 1 340 ? -12.987 51.722 18.216 0.50 8.33 340 SER A O 1
ATOM 2808 O O B SER A 1 340 ? -12.946 51.692 18.244 0.50 8.41 340 SER A O 1
ATOM 2813 N N . PHE A 1 341 ? -12.319 50.736 16.297 1.00 7.42 341 PHE A N 1
ATOM 2814 C CA . PHE A 1 341 ? -13.137 49.539 16.471 1.00 7.48 341 PHE A CA 1
ATOM 2815 C C . PHE A 1 341 ? -12.298 48.279 16.373 1.00 7.51 341 PHE A C 1
ATOM 2816 O O . PHE A 1 341 ? -11.240 48.265 15.743 1.00 7.90 341 PHE A O 1
ATOM 2824 N N . THR A 1 342 ? -12.823 47.210 16.960 1.00 7.27 342 THR A N 1
ATOM 2825 C CA . THR A 1 342 ? -12.277 45.864 16.763 1.00 7.27 342 THR A CA 1
ATOM 2826 C C . THR A 1 342 ? -12.995 45.164 15.611 1.00 7.61 342 THR A C 1
ATOM 2827 O O . THR A 1 342 ? -12.370 44.610 14.723 1.00 8.05 342 THR A O 1
ATOM 2831 N N . ARG A 1 343 ? -14.323 45.250 15.624 1.00 7.89 343 ARG A N 1
ATOM 2832 C CA . ARG A 1 343 ? -15.148 44.732 14.553 1.00 8.02 343 ARG A CA 1
ATOM 2833 C C . ARG A 1 343 ? -15.984 45.876 14.012 1.00 8.33 343 ARG A C 1
ATOM 2834 O O . ARG A 1 343 ? -16.667 46.566 14.772 1.00 9.66 343 ARG A O 1
ATOM 2842 N N . ALA A 1 344 ? -15.958 46.063 12.687 1.00 8.76 344 ALA A N 1
ATOM 2843 C CA . ALA A 1 344 ? -16.695 47.159 12.082 1.00 9.84 344 ALA A CA 1
ATOM 2844 C C . ALA A 1 344 ? -18.160 47.037 12.421 1.00 10.29 344 ALA A C 1
ATOM 2845 O O . ALA A 1 344 ? -18.751 45.970 12.328 1.00 11.60 344 ALA A O 1
ATOM 2847 N N . GLY A 1 345 ? -18.737 48.142 12.865 1.00 11.79 345 GLY A N 1
ATOM 2848 C CA . GLY A 1 345 ? -20.156 48.172 13.166 1.00 13.16 345 GLY A CA 1
ATOM 2849 C C . GLY A 1 345 ? -20.532 47.677 14.547 1.00 12.56 345 GLY A C 1
ATOM 2850 O O . GLY A 1 345 ? -21.702 47.723 14.915 1.00 18.26 345 GLY A O 1
ATOM 2851 N N . ASP A 1 346 ? -19.554 47.210 15.328 1.00 13.08 346 ASP A N 1
ATOM 2852 C CA . ASP A 1 346 ? -19.814 46.625 16.652 1.00 12.61 346 ASP A CA 1
ATOM 2853 C C . ASP A 1 346 ? -19.315 47.594 17.723 1.00 12.51 346 ASP A C 1
ATOM 2854 O O . ASP A 1 346 ? -18.145 47.928 17.758 1.00 12.15 346 ASP A O 1
ATOM 2859 N N . GLU A 1 347 ? -20.219 48.068 18.564 1.00 13.91 347 GLU A N 1
ATOM 2860 C CA . GLU A 1 347 ? -19.859 48.920 19.684 1.00 14.25 347 GLU A CA 1
ATOM 2861 C C . GLU A 1 347 ? -18.958 48.200 20.713 1.00 12.42 347 GLU A C 1
ATOM 2862 O O . GLU A 1 347 ? -18.070 48.802 21.317 1.00 13.05 347 GLU A O 1
ATOM 2868 N N A ASP A 1 348 ? -19.184 46.908 20.875 0.50 12.66 348 ASP A N 1
ATOM 2869 N N B ASP A 1 348 ? -19.198 46.902 20.910 0.50 13.00 348 ASP A N 1
ATOM 2870 C CA A ASP A 1 348 ? -18.375 46.105 21.767 0.50 13.42 348 ASP A CA 1
ATOM 2871 C CA B ASP A 1 348 ? -18.349 46.083 21.787 0.50 13.53 348 ASP A CA 1
ATOM 2872 C C A ASP A 1 348 ? -16.944 45.970 21.232 0.50 11.45 348 ASP A C 1
ATOM 2873 C C B ASP A 1 348 ? -16.940 46.003 21.227 0.50 11.41 348 ASP A C 1
ATOM 2874 O O A ASP A 1 348 ? -16.759 45.609 20.082 0.50 12.09 348 ASP A O 1
ATOM 2875 O O B ASP A 1 348 ? -16.764 45.687 20.063 0.50 12.06 348 ASP A O 1
ATOM 2884 N N . GLY A 1 349 ? -15.937 46.278 22.050 1.00 11.80 349 GLY A N 1
ATOM 2885 C CA . GLY A 1 349 ? -14.559 46.344 21.560 1.00 11.90 349 GLY A CA 1
ATOM 2886 C C . GLY A 1 349 ? -14.176 47.607 20.800 1.00 10.14 349 GLY A C 1
ATOM 2887 O O . GLY A 1 349 ? -13.158 47.640 20.117 1.00 9.86 349 GLY A O 1
ATOM 2888 N N . SER A 1 350 ? -14.989 48.649 20.917 1.00 8.89 350 SER A N 1
ATOM 2889 C CA . SER A 1 350 ? -14.656 49.940 20.335 1.00 9.38 350 SER A CA 1
ATOM 2890 C C . SER A 1 350 ? -14.190 50.888 21.423 1.00 9.65 350 SER A C 1
ATOM 2891 O O . SER A 1 350 ? -14.446 50.670 22.627 1.00 10.43 350 SER A O 1
ATOM 2894 N N . TYR A 1 351 ? -13.523 51.943 20.983 1.00 9.66 351 TYR A N 1
ATOM 2895 C CA . TYR A 1 351 ? -12.819 52.881 21.864 1.00 10.03 351 TYR A CA 1
ATOM 2896 C C . TYR A 1 351 ? -13.191 54.284 21.437 1.00 10.19 351 TYR A C 1
ATOM 2897 O O . TYR A 1 351 ? -13.047 54.629 20.277 1.00 10.81 351 TYR A O 1
ATOM 2906 N N . HIS A 1 352 ? -13.691 55.074 22.380 1.00 12.07 352 HIS A N 1
ATOM 2907 C CA . HIS A 1 352 ? -14.092 56.451 22.150 1.00 12.71 352 HIS A CA 1
ATOM 2908 C C . HIS A 1 352 ? -13.237 57.391 22.978 1.00 12.69 352 HIS A C 1
ATOM 2909 O O . HIS A 1 352 ? -13.281 57.341 24.208 1.00 13.97 352 HIS A O 1
ATOM 2916 N N . GLY A 1 353 ? -12.494 58.264 22.308 1.00 12.47 353 GLY A N 1
ATOM 2917 C CA . GLY A 1 353 ? -11.722 59.283 23.006 1.00 14.69 353 GLY A CA 1
ATOM 2918 C C . GLY A 1 353 ? -10.567 58.733 23.828 1.00 15.63 353 GLY A C 1
ATOM 2919 O O . GLY A 1 353 ? -10.089 59.385 24.741 1.00 17.65 353 GLY A O 1
ATOM 2920 N N A GLN A 1 354 ? -10.110 57.530 23.484 0.50 14.15 354 GLN A N 1
ATOM 2921 N N B GLN A 1 354 ? -10.100 57.536 23.497 0.50 14.50 354 GLN A N 1
ATOM 2922 C CA A GLN A 1 354 ? -9.019 56.893 24.196 0.50 14.14 354 GLN A CA 1
ATOM 2923 C CA B GLN A 1 354 ? -8.872 57.050 24.081 0.50 14.60 354 GLN A CA 1
ATOM 2924 C C A GLN A 1 354 ? -8.369 55.873 23.290 0.50 13.35 354 GLN A C 1
ATOM 2925 C C B GLN A 1 354 ? -8.365 55.874 23.293 0.50 13.50 354 GLN A C 1
ATOM 2926 O O A GLN A 1 354 ? -8.879 55.587 22.206 0.50 14.11 354 GLN A O 1
ATOM 2927 O O B GLN A 1 354 ? -8.970 55.470 22.298 0.50 14.65 354 GLN A O 1
ATOM 2938 N N . ALA A 1 355 ? -7.217 55.366 23.721 1.00 12.10 355 ALA A N 1
ATOM 2939 C CA . ALA A 1 355 ? -6.565 54.265 23.071 1.00 11.27 355 ALA A CA 1
ATOM 2940 C C . ALA A 1 355 ? -7.156 52.944 23.514 1.00 11.36 355 ALA A C 1
ATOM 2941 O O . ALA A 1 355 ? -7.968 52.887 24.435 1.00 12.98 355 ALA A O 1
ATOM 2943 N N . SER A 1 356 ? -6.733 51.874 22.864 1.00 10.62 356 SER A N 1
ATOM 2944 C CA . SER A 1 356 ? -7.119 50.540 23.261 1.00 10.70 356 SER A CA 1
ATOM 2945 C C . SER A 1 356 ? -6.436 50.126 24.570 1.00 10.90 356 SER A C 1
ATOM 2946 O O . SER A 1 356 ? -5.504 50.793 25.055 1.00 12.23 356 SER A O 1
ATOM 2949 N N . LYS A 1 357 ? -6.927 49.025 25.137 1.00 11.32 357 LYS A N 1
ATOM 2950 C CA . LYS A 1 357 ? -6.331 48.336 26.284 1.00 12.68 357 LYS A CA 1
ATOM 2951 C C . LYS A 1 357 ? -6.317 49.163 27.569 1.00 13.46 357 LYS A C 1
ATOM 2952 O O . LYS A 1 357 ? -5.546 48.889 28.498 1.00 17.59 357 LYS A O 1
ATOM 2958 N N . GLY A 1 358 ? -7.176 50.168 27.647 1.00 12.41 358 GLY A N 1
ATOM 2959 C CA . GLY A 1 358 ? -7.377 50.881 28.905 1.00 12.78 358 GLY A CA 1
ATOM 2960 C C . GLY A 1 358 ? -6.606 52.177 29.075 1.00 12.55 358 GLY A C 1
ATOM 2961 O O . GLY A 1 358 ? -6.626 52.743 30.162 1.00 15.58 358 GLY A O 1
ATOM 2962 N N . PHE A 1 359 ? -5.947 52.657 28.022 1.00 12.65 359 PHE A N 1
ATOM 2963 C CA . PHE A 1 359 ? -5.061 53.819 28.093 1.00 13.34 359 PHE A CA 1
ATOM 2964 C C . PHE A 1 359 ? -5.657 55.051 27.400 1.00 14.95 359 PHE A C 1
ATOM 2965 O O . PHE A 1 359 ? -6.387 54.933 26.428 1.00 15.58 359 PHE A O 1
ATOM 2973 N N . LYS A 1 360 ? -5.324 56.227 27.923 1.00 16.70 360 LYS A N 1
ATOM 2974 C CA . LYS A 1 360 ? -5.498 57.523 27.256 1.00 18.53 360 LYS A CA 1
ATOM 2975 C C . LYS A 1 360 ? -4.129 58.089 26.940 1.00 19.16 360 LYS A C 1
ATOM 2976 O O . LYS A 1 360 ? -3.108 57.532 27.363 1.00 17.54 360 LYS A O 1
ATOM 2982 N N . LEU A 1 361 ? -4.090 59.211 26.231 1.00 22.50 361 LEU A N 1
ATOM 2983 C CA . LEU A 1 361 ? -2.801 59.835 25.920 1.00 22.63 361 LEU A CA 1
ATOM 2984 C C . LEU A 1 361 ? -2.239 60.601 27.104 1.00 23.05 361 LEU A C 1
ATOM 2985 O O . LEU A 1 361 ? -2.962 61.332 27.757 1.00 24.36 361 LEU A O 1
ATOM 2990 N N . GLY A 1 362 ? -0.945 60.421 27.368 1.00 23.31 362 GLY A N 1
ATOM 2991 C CA . GLY A 1 362 ? -0.262 61.095 28.474 1.00 25.75 362 GLY A CA 1
ATOM 2992 C C . GLY A 1 362 ? 0.067 62.550 28.173 1.00 34.19 362 GLY A C 1
ATOM 2993 O O . GLY A 1 362 ? -0.242 63.044 27.086 1.00 37.65 362 GLY A O 1
ATOM 2994 N N . GLU B 1 4 ? 25.430 23.135 -28.279 1.00 26.18 4 GLU B N 1
ATOM 2995 C CA . GLU B 1 4 ? 24.984 24.412 -27.646 1.00 22.19 4 GLU B CA 1
ATOM 2996 C C . GLU B 1 4 ? 23.611 24.812 -28.162 1.00 19.56 4 GLU B C 1
ATOM 2997 O O . GLU B 1 4 ? 23.297 24.666 -29.354 1.00 22.72 4 GLU B O 1
ATOM 3003 N N . ILE B 1 5 ? 22.786 25.300 -27.254 1.00 16.37 5 ILE B N 1
ATOM 3004 C CA . ILE B 1 5 ? 21.464 25.803 -27.612 1.00 15.68 5 ILE B CA 1
ATOM 3005 C C . ILE B 1 5 ? 21.621 27.272 -27.997 1.00 17.09 5 ILE B C 1
ATOM 3006 O O . ILE B 1 5 ? 22.123 28.059 -27.211 1.00 18.28 5 ILE B O 1
ATOM 3011 N N . PRO B 1 6 ? 21.235 27.640 -29.230 1.00 18.97 6 PRO B N 1
ATOM 3012 C CA . PRO B 1 6 ? 21.494 29.032 -29.649 1.00 17.61 6 PRO B CA 1
ATOM 3013 C C . PRO B 1 6 ? 20.633 30.033 -28.925 1.00 16.60 6 PRO B C 1
ATOM 3014 O O . PRO B 1 6 ? 19.545 29.698 -28.481 1.00 19.20 6 PRO B O 1
ATOM 3018 N N . LYS B 1 7 ? 21.125 31.257 -28.808 1.00 17.13 7 LYS B N 1
ATOM 3019 C CA . LYS B 1 7 ? 20.311 32.360 -28.337 1.00 15.85 7 LYS B CA 1
ATOM 3020 C C . LYS B 1 7 ? 19.398 32.855 -29.451 1.00 16.13 7 LYS B C 1
ATOM 3021 O O . LYS B 1 7 ? 19.883 33.322 -30.464 1.00 19.05 7 LYS B O 1
ATOM 3027 N N . PRO B 1 8 ? 18.066 32.766 -29.269 1.00 14.99 8 PRO B N 1
ATOM 3028 C CA . PRO B 1 8 ? 17.169 33.258 -30.308 1.00 14.94 8 PRO B CA 1
ATOM 3029 C C . PRO B 1 8 ? 17.336 34.758 -30.582 1.00 16.02 8 PRO B C 1
ATOM 3030 O O . PRO B 1 8 ? 17.767 35.524 -29.719 1.00 15.95 8 PRO B O 1
ATOM 3034 N N . VAL B 1 9 ? 16.975 35.172 -31.785 1.00 16.47 9 VAL B N 1
ATOM 3035 C CA . VAL B 1 9 ? 16.783 36.578 -32.066 1.00 17.17 9 VAL B CA 1
ATOM 3036 C C . VAL B 1 9 ? 15.548 37.129 -31.356 1.00 16.20 9 VAL B C 1
ATOM 3037 O O . VAL B 1 9 ? 15.579 38.231 -30.821 1.00 16.51 9 VAL B O 1
ATOM 3041 N N . ALA B 1 10 ? 14.476 36.344 -31.334 1.00 15.05 10 ALA B N 1
ATOM 3042 C CA . ALA B 1 10 ? 13.247 36.729 -30.648 1.00 14.25 10 ALA B CA 1
ATOM 3043 C C . ALA B 1 10 ? 13.516 37.014 -29.158 1.00 14.73 10 ALA B C 1
ATOM 3044 O O . ALA B 1 10 ? 14.271 36.277 -28.517 1.00 16.05 10 ALA B O 1
ATOM 3046 N N . PRO B 1 11 ? 12.887 38.061 -28.604 1.00 14.09 11 PRO B N 1
ATOM 3047 C CA . PRO B 1 11 ? 13.091 38.396 -27.185 1.00 14.28 11 PRO B CA 1
ATOM 3048 C C . PRO B 1 11 ? 12.524 37.325 -26.249 1.00 13.23 11 PRO B C 1
ATOM 3049 O O . PRO B 1 11 ? 11.480 36.736 -26.528 1.00 13.14 11 PRO B O 1
ATOM 3053 N N . ALA B 1 12 ? 13.205 37.075 -25.142 1.00 13.94 12 ALA B N 1
ATOM 3054 C CA . ALA B 1 12 ? 12.688 36.154 -24.142 1.00 12.98 12 ALA B CA 1
ATOM 3055 C C . ALA B 1 12 ? 11.414 36.723 -23.508 1.00 11.65 12 ALA B C 1
ATOM 3056 O O . ALA B 1 12 ? 11.283 37.952 -23.328 1.00 13.37 12 ALA B O 1
ATOM 3058 N N . PRO B 1 13 ? 10.463 35.843 -23.174 1.00 12.35 13 PRO B N 1
ATOM 3059 C CA . PRO B 1 13 ? 9.365 36.308 -22.343 1.00 11.94 13 PRO B CA 1
ATOM 3060 C C . PRO B 1 13 ? 9.899 36.752 -20.991 1.00 11.18 13 PRO B C 1
ATOM 3061 O O . PRO B 1 13 ? 10.872 36.174 -20.520 1.00 11.73 13 PRO B O 1
ATOM 3065 N N . ASP B 1 14 ? 9.275 37.779 -20.420 1.00 10.70 14 ASP B N 1
ATOM 3066 C CA . ASP B 1 14 ? 9.615 38.288 -19.098 1.00 10.64 14 ASP B CA 1
ATOM 3067 C C . ASP B 1 14 ? 8.949 37.393 -18.053 1.00 9.40 14 ASP B C 1
ATOM 3068 O O . ASP B 1 14 ? 7.740 37.491 -17.804 1.00 9.80 14 ASP B O 1
ATOM 3073 N N . ILE B 1 15 ? 9.751 36.513 -17.462 1.00 8.54 15 ILE B N 1
ATOM 3074 C CA . ILE B 1 15 ? 9.266 35.554 -16.478 1.00 7.76 15 ILE B CA 1
ATOM 3075 C C . ILE B 1 15 ? 9.327 36.177 -15.087 1.00 7.73 15 ILE B C 1
ATOM 3076 O O . ILE B 1 15 ? 10.371 36.688 -14.657 1.00 8.07 15 ILE B O 1
ATOM 3081 N N . LEU B 1 16 ? 8.215 36.117 -14.369 1.00 7.28 16 LEU B N 1
ATOM 3082 C CA . LEU B 1 16 ? 8.148 36.615 -12.991 1.00 6.76 16 LEU B CA 1
ATOM 3083 C C . LEU B 1 16 ? 8.734 35.648 -11.971 1.00 6.92 16 LEU B C 1
ATOM 3084 O O . LEU B 1 16 ? 9.512 36.041 -11.098 1.00 7.78 16 LEU B O 1
ATOM 3089 N N . ARG B 1 17 ? 8.309 34.392 -12.066 1.00 6.40 17 ARG B N 1
ATOM 3090 C CA . ARG B 1 17 ? 8.555 33.413 -10.991 1.00 6.25 17 ARG B CA 1
ATOM 3091 C C . ARG B 1 17 ? 8.021 32.056 -11.411 1.00 6.89 17 ARG B C 1
ATOM 3092 O O . ARG B 1 17 ? 7.158 31.972 -12.281 1.00 6.83 17 ARG B O 1
ATOM 3100 N N . CYS B 1 18 ? 8.469 30.999 -10.742 1.00 6.39 18 CYS B N 1
ATOM 3101 C CA . CYS B 1 18 ? 7.742 29.743 -10.731 1.00 6.52 18 CYS B CA 1
ATOM 3102 C C . CYS B 1 18 ? 6.359 30.009 -10.117 1.00 6.25 18 CYS B C 1
ATOM 3103 O O . CYS B 1 18 ? 6.214 30.823 -9.203 1.00 7.49 18 CYS B O 1
ATOM 3106 N N . ALA B 1 19 ? 5.364 29.316 -10.622 1.00 5.81 19 ALA B N 1
ATOM 3107 C CA . ALA B 1 19 ? 3.976 29.557 -10.209 1.00 6.03 19 ALA B CA 1
ATOM 3108 C C . ALA B 1 19 ? 3.208 28.303 -9.776 1.00 5.92 19 ALA B C 1
ATOM 3109 O O . ALA B 1 19 ? 2.526 28.326 -8.748 1.00 6.92 19 ALA B O 1
ATOM 3111 N N . TYR B 1 20 ? 3.311 27.216 -10.534 1.00 5.81 20 TYR B N 1
ATOM 3112 C CA . TYR B 1 20 ? 2.691 25.969 -10.115 1.00 5.72 20 TYR B CA 1
ATOM 3113 C C . TYR B 1 20 ? 3.292 24.811 -10.851 1.00 5.67 20 TYR B C 1
ATOM 3114 O O . TYR B 1 20 ? 3.884 24.983 -11.925 1.00 6.47 20 TYR B O 1
ATOM 3123 N N . ALA B 1 21 ? 3.127 23.616 -10.304 1.00 5.86 21 ALA B N 1
ATOM 3124 C CA . ALA B 1 21 ? 3.434 22.380 -11.015 1.00 6.77 21 ALA B CA 1
ATOM 3125 C C . ALA B 1 21 ? 2.168 21.566 -11.148 1.00 6.87 21 ALA B C 1
ATOM 3126 O O . ALA B 1 21 ? 1.359 21.539 -10.226 1.00 6.87 21 ALA B O 1
ATOM 3128 N N . GLU B 1 22 ? 2.036 20.855 -12.272 1.00 6.62 22 GLU B N 1
ATOM 3129 C CA . GLU B 1 22 ? 1.014 19.836 -12.431 1.00 6.77 22 GLU B CA 1
ATOM 3130 C C . GLU B 1 22 ? 1.685 18.466 -12.394 1.00 6.72 22 GLU B C 1
ATOM 3131 O O . GLU B 1 22 ? 2.514 18.153 -13.260 1.00 7.45 22 GLU B O 1
ATOM 3137 N N . LEU B 1 23 ? 1.343 17.684 -11.373 1.00 6.66 23 LEU B N 1
ATOM 3138 C CA . LEU B 1 23 ? 1.860 16.338 -11.175 1.00 6.94 23 LEU B CA 1
ATOM 3139 C C . LEU B 1 23 ? 0.767 15.331 -11.466 1.00 6.98 23 LEU B C 1
ATOM 3140 O O . LEU B 1 23 ? -0.346 15.454 -10.951 1.00 8.06 23 LEU B O 1
ATOM 3145 N N . VAL B 1 24 ? 1.093 14.325 -12.276 1.00 7.25 24 VAL B N 1
ATOM 3146 C CA . VAL B 1 24 ? 0.212 13.168 -12.439 1.00 7.49 24 VAL B CA 1
ATOM 3147 C C . VAL B 1 24 ? 0.460 12.234 -11.262 1.00 7.69 24 VAL B C 1
ATOM 3148 O O . VAL B 1 24 ? 1.609 11.907 -10.926 1.00 7.64 24 VAL B O 1
ATOM 3152 N N . VAL B 1 25 ? -0.637 11.783 -10.677 1.00 7.68 25 VAL B N 1
ATOM 3153 C CA . VAL B 1 25 ? -0.629 10.895 -9.529 1.00 7.76 25 VAL B CA 1
ATOM 3154 C C . VAL B 1 25 ? -1.519 9.691 -9.814 1.00 8.33 25 VAL B C 1
ATOM 3155 O O . VAL B 1 25 ? -2.423 9.781 -10.627 1.00 8.88 25 VAL B O 1
ATOM 3159 N N . THR B 1 26 ? -1.242 8.553 -9.179 1.00 9.22 26 THR B N 1
ATOM 3160 C CA . THR B 1 26 ? -1.965 7.344 -9.525 1.00 9.96 26 THR B CA 1
ATOM 3161 C C . THR B 1 26 ? -3.213 7.122 -8.683 1.00 10.26 26 THR B C 1
ATOM 3162 O O . THR B 1 26 ? -4.155 6.484 -9.132 1.00 12.73 26 THR B O 1
ATOM 3166 N N . ASP B 1 27 ? -3.216 7.599 -7.436 1.00 10.37 27 ASP B N 1
ATOM 3167 C CA . ASP B 1 27 ? -4.362 7.416 -6.539 1.00 10.48 27 ASP B CA 1
ATOM 3168 C C . ASP B 1 27 ? -4.670 8.775 -5.931 1.00 9.85 27 ASP B C 1
ATOM 3169 O O . ASP B 1 27 ? -3.948 9.274 -5.068 1.00 10.12 27 ASP B O 1
ATOM 3174 N N . LEU B 1 28 ? -5.702 9.412 -6.446 1.00 9.30 28 LEU B N 1
ATOM 3175 C CA . LEU B 1 28 ? -5.978 10.784 -6.105 1.00 9.18 28 LEU B CA 1
ATOM 3176 C C . LEU B 1 28 ? -6.246 10.942 -4.600 1.00 8.67 28 LEU B C 1
ATOM 3177 O O . LEU B 1 28 ? -5.785 11.897 -3.969 1.00 10.15 28 LEU B O 1
ATOM 3182 N N . ALA B 1 29 ? -7.000 10.009 -4.017 1.00 9.46 29 ALA B N 1
ATOM 3183 C CA . ALA B 1 29 ? -7.323 10.097 -2.597 1.00 9.51 29 ALA B CA 1
ATOM 3184 C C . ALA B 1 29 ? -6.077 9.964 -1.720 1.00 9.43 29 ALA B C 1
ATOM 3185 O O . ALA B 1 29 ? -5.931 10.676 -0.720 1.00 9.19 29 ALA B O 1
ATOM 3187 N N . LYS B 1 30 ? -5.175 9.046 -2.071 1.00 8.84 30 LYS B N 1
ATOM 3188 C CA . LYS B 1 30 ? -3.929 8.904 -1.320 1.00 9.57 30 LYS B CA 1
ATOM 3189 C C . LYS B 1 30 ? -3.074 10.167 -1.421 1.00 8.91 30 LYS B C 1
ATOM 3190 O O . LYS B 1 30 ? -2.460 10.609 -0.452 1.00 8.44 30 LYS B O 1
ATOM 3196 N N . SER B 1 31 ? -3.024 10.735 -2.624 1.00 8.16 31 SER B N 1
ATOM 3197 C CA . SER B 1 31 ? -2.283 11.980 -2.822 1.00 7.38 31 SER B CA 1
ATOM 3198 C C . SER B 1 31 ? -2.910 13.134 -2.038 1.00 7.35 31 SER B C 1
ATOM 3199 O O . SER B 1 31 ? -2.191 13.953 -1.430 1.00 7.65 31 SER B O 1
ATOM 3202 N N . ARG B 1 32 ? -4.238 13.203 -2.019 1.00 8.15 32 ARG B N 1
ATOM 3203 C CA . ARG B 1 32 ? -4.916 14.226 -1.243 1.00 8.57 32 ARG B CA 1
ATOM 3204 C C . ARG B 1 32 ? -4.571 14.110 0.228 1.00 8.71 32 ARG B C 1
ATOM 3205 O O . ARG B 1 32 ? -4.329 15.123 0.892 1.00 8.43 32 ARG B O 1
ATOM 3213 N N . ASN B 1 33 ? -4.532 12.875 0.731 1.00 8.11 33 ASN B N 1
ATOM 3214 C CA . ASN B 1 33 ? -4.202 12.679 2.122 1.00 8.72 33 ASN B CA 1
ATOM 3215 C C . ASN B 1 33 ? -2.823 13.292 2.430 1.00 8.45 33 ASN B C 1
ATOM 3216 O O . ASN B 1 33 ? -2.625 13.964 3.456 1.00 9.55 33 ASN B O 1
ATOM 3221 N N . PHE B 1 34 ? -1.862 13.058 1.553 1.00 7.98 34 PHE B N 1
ATOM 3222 C CA . PHE B 1 34 ? -0.500 13.584 1.759 1.00 7.14 34 PHE B CA 1
ATOM 3223 C C . PHE B 1 34 ? -0.477 15.119 1.710 1.00 7.03 34 PHE B C 1
ATOM 3224 O O . PHE B 1 34 ? 0.034 15.766 2.621 1.00 7.76 34 PHE B O 1
ATOM 3232 N N . TYR B 1 35 ? -0.996 15.698 0.636 1.00 5.75 35 TYR B N 1
ATOM 3233 C CA . TYR B 1 35 ? -0.817 17.129 0.440 1.00 6.05 35 TYR B CA 1
ATOM 3234 C C . TYR B 1 35 ? -1.752 17.991 1.289 1.00 6.94 35 TYR B C 1
ATOM 3235 O O . TYR B 1 35 ? -1.403 19.126 1.625 1.00 6.99 35 TYR B O 1
ATOM 3244 N N . VAL B 1 36 ? -2.947 17.477 1.567 1.00 7.06 36 VAL B N 1
ATOM 3245 C CA . VAL B 1 36 ? -3.916 18.229 2.341 1.00 7.77 36 VAL B CA 1
ATOM 3246 C C . VAL B 1 36 ? -3.842 17.821 3.811 1.00 8.40 36 VAL B C 1
ATOM 3247 O O . VAL B 1 36 ? -3.622 18.677 4.667 1.00 11.01 36 VAL B O 1
ATOM 3251 N N . ASP B 1 37 ? -4.032 16.537 4.117 1.00 8.95 37 ASP B N 1
ATOM 3252 C CA . ASP B 1 37 ? -4.098 16.155 5.519 1.00 10.06 37 ASP B CA 1
ATOM 3253 C C . ASP B 1 37 ? -2.730 16.186 6.200 1.00 9.69 37 ASP B C 1
ATOM 3254 O O . ASP B 1 37 ? -2.639 16.641 7.342 1.00 13.82 37 ASP B O 1
ATOM 3259 N N . VAL B 1 38 ? -1.675 15.704 5.555 1.00 7.24 38 VAL B N 1
ATOM 3260 C CA . VAL B 1 38 ? -0.356 15.753 6.163 1.00 7.71 38 VAL B CA 1
ATOM 3261 C C . VAL B 1 38 ? 0.242 17.151 6.057 1.00 7.60 38 VAL B C 1
ATOM 3262 O O . VAL B 1 38 ? 0.595 17.740 7.076 1.00 8.57 38 VAL B O 1
ATOM 3266 N N . LEU B 1 39 ? 0.338 17.682 4.839 1.00 6.78 39 LEU B N 1
ATOM 3267 C CA . LEU B 1 39 ? 1.064 18.948 4.618 1.00 6.95 39 LEU B CA 1
ATOM 3268 C C . LEU B 1 39 ? 0.240 20.213 4.757 1.00 6.01 39 LEU B C 1
ATOM 3269 O O . LEU B 1 39 ? 0.814 21.287 4.840 1.00 7.16 39 LEU B O 1
ATOM 3274 N N . GLY B 1 40 ? -1.090 20.103 4.755 1.00 6.51 40 GLY B N 1
ATOM 3275 C CA . GLY B 1 40 ? -1.913 21.262 5.052 1.00 7.07 40 GLY B CA 1
ATOM 3276 C C . GLY B 1 40 ? -2.095 22.269 3.931 1.00 6.32 40 GLY B C 1
ATOM 3277 O O . GLY B 1 40 ? -2.501 23.388 4.182 1.00 7.21 40 GLY B O 1
ATOM 3278 N N . LEU B 1 41 ? -1.815 21.889 2.681 1.00 5.65 41 LEU B N 1
ATOM 3279 C CA . LEU B 1 41 ? -2.103 22.797 1.580 1.00 6.13 41 LEU B CA 1
ATOM 3280 C C . LEU B 1 41 ? -3.606 23.045 1.466 1.00 6.38 41 LEU B C 1
ATOM 3281 O O . LEU B 1 41 ? -4.410 22.236 1.884 1.00 7.23 41 LEU B O 1
ATOM 3286 N N . HIS B 1 42 ? -3.953 24.185 0.886 1.00 6.00 42 HIS B N 1
ATOM 3287 C CA . HIS B 1 42 ? -5.327 24.679 0.836 1.00 6.44 42 HIS B CA 1
ATOM 3288 C C . HIS B 1 42 ? -5.964 24.342 -0.481 1.00 6.16 42 HIS B C 1
ATOM 3289 O O . HIS B 1 42 ? -5.377 24.570 -1.543 1.00 6.70 42 HIS B O 1
ATOM 3296 N N . VAL B 1 43 ? -7.159 23.768 -0.429 1.00 6.54 43 VAL B N 1
ATOM 3297 C CA . VAL B 1 43 ? -7.855 23.361 -1.637 1.00 6.88 43 VAL B CA 1
ATOM 3298 C C . VAL B 1 43 ? -8.531 24.549 -2.308 1.00 6.72 43 VAL B C 1
ATOM 3299 O O . VAL B 1 43 ? -9.398 25.200 -1.731 1.00 9.45 43 VAL B O 1
ATOM 3303 N N . SER B 1 44 ? -8.137 24.820 -3.547 1.00 6.71 44 SER B N 1
ATOM 3304 C CA . SER B 1 44 ? -8.811 25.824 -4.379 1.00 6.72 44 SER B CA 1
ATOM 3305 C C . SER B 1 44 ? -9.972 25.228 -5.177 1.00 6.91 44 SER B C 1
ATOM 3306 O O . SER B 1 44 ? -10.944 25.923 -5.461 1.00 9.79 44 SER B O 1
ATOM 3309 N N . TYR B 1 45 ? -9.843 23.957 -5.543 1.00 7.04 45 TYR B N 1
ATOM 3310 C CA . TYR B 1 45 ? -10.887 23.243 -6.294 1.00 6.92 45 TYR B CA 1
ATOM 3311 C C . TYR B 1 45 ? -10.524 21.767 -6.299 1.00 6.55 45 TYR B C 1
ATOM 3312 O O . TYR B 1 45 ? -9.341 21.415 -6.318 1.00 7.59 45 TYR B O 1
ATOM 3321 N N . GLU B 1 46 ? -11.510 20.894 -6.324 1.00 7.42 46 GLU B N 1
ATOM 3322 C CA . GLU B 1 46 ? -11.239 19.487 -6.570 1.00 7.75 46 GLU B CA 1
ATOM 3323 C C . GLU B 1 46 ? -12.442 18.809 -7.174 1.00 8.32 46 GLU B C 1
ATOM 3324 O O . GLU B 1 46 ? -13.594 19.210 -6.956 1.00 9.73 46 GLU B O 1
ATOM 3330 N N . ASP B 1 47 ? -12.142 17.752 -7.908 1.00 9.48 47 ASP B N 1
ATOM 3331 C CA . ASP B 1 47 ? -13.168 16.882 -8.452 1.00 9.82 47 ASP B CA 1
ATOM 3332 C C . ASP B 1 47 ? -12.607 15.458 -8.498 1.00 11.07 47 ASP B C 1
ATOM 3333 O O . ASP B 1 47 ? -11.597 15.155 -7.837 1.00 12.33 47 ASP B O 1
ATOM 3338 N N . GLU B 1 48 ? -13.297 14.563 -9.192 1.00 12.75 48 GLU B N 1
ATOM 3339 C CA . GLU B 1 48 ? -12.896 13.162 -9.231 1.00 14.49 48 GLU B CA 1
ATOM 3340 C C . GLU B 1 48 ? -11.581 12.916 -9.950 1.00 14.78 48 GLU B C 1
ATOM 3341 O O . GLU B 1 48 ? -11.038 11.819 -9.850 1.00 15.41 48 GLU B O 1
ATOM 3347 N N . ASN B 1 49 ? -11.101 13.915 -10.696 1.00 11.51 49 ASN B N 1
ATOM 3348 C CA . ASN B 1 49 ? -9.914 13.773 -11.539 1.00 11.80 49 ASN B CA 1
ATOM 3349 C C . ASN B 1 49 ? -8.724 14.586 -11.076 1.00 10.01 49 ASN B C 1
ATOM 3350 O O . ASN B 1 49 ? -7.609 14.234 -11.393 1.00 10.31 49 ASN B O 1
ATOM 3355 N N . GLN B 1 50 ? -8.966 15.691 -10.381 1.00 8.25 50 GLN B N 1
ATOM 3356 C CA . GLN B 1 50 ? -7.903 16.666 -10.080 1.00 7.45 50 GLN B CA 1
ATOM 3357 C C . GLN B 1 50 ? -8.115 17.307 -8.716 1.00 7.65 50 GLN B C 1
ATOM 3358 O O . GLN B 1 50 ? -9.242 17.510 -8.273 1.00 9.09 50 GLN B O 1
ATOM 3364 N N . ILE B 1 51 ? -7.016 17.680 -8.079 1.00 7.67 51 ILE B N 1
ATOM 3365 C CA . ILE B 1 51 ? -7.054 18.504 -6.874 1.00 7.23 51 ILE B CA 1
ATOM 3366 C C . ILE B 1 51 ? -6.149 19.704 -7.132 1.00 6.45 51 ILE B C 1
ATOM 3367 O O . ILE B 1 51 ? -4.993 19.545 -7.550 1.00 6.91 51 ILE B O 1
ATOM 3372 N N . TYR B 1 52 ? -6.683 20.894 -6.899 1.00 5.52 52 TYR B N 1
ATOM 3373 C CA . TYR B 1 52 ? -5.957 22.150 -7.076 1.00 5.96 52 TYR B CA 1
ATOM 3374 C C . TYR B 1 52 ? -5.648 22.712 -5.696 1.00 5.72 52 TYR B C 1
ATOM 3375 O O . TYR B 1 52 ? -6.563 22.935 -4.890 1.00 6.43 52 TYR B O 1
ATOM 3384 N N . LEU B 1 53 ? -4.374 22.981 -5.432 1.00 5.51 53 LEU B N 1
ATOM 3385 C CA . LEU B 1 53 ? -3.907 23.350 -4.096 1.00 5.81 53 LEU B CA 1
ATOM 3386 C C . LEU B 1 53 ? -3.083 24.617 -4.134 1.00 5.70 53 LEU B C 1
ATOM 3387 O O . LEU B 1 53 ? -2.362 24.871 -5.100 1.00 5.97 53 LEU B O 1
ATOM 3392 N N . ARG B 1 54 ? -3.143 25.388 -3.052 1.00 5.60 54 ARG B N 1
ATOM 3393 C CA . ARG B 1 54 ? -2.317 26.578 -2.942 1.00 5.84 54 ARG B CA 1
ATOM 3394 C C . ARG B 1 54 ? -1.737 26.711 -1.541 1.00 6.04 54 ARG B C 1
ATOM 3395 O O . ARG B 1 54 ? -2.262 26.183 -0.556 1.00 5.71 54 ARG B O 1
ATOM 3403 N N . SER B 1 55 ? -0.651 27.473 -1.462 1.00 5.57 55 SER B N 1
ATOM 3404 C CA . SER B 1 55 ? 0.017 27.818 -0.220 1.00 5.98 55 SER B CA 1
ATOM 3405 C C . SER B 1 55 ? -0.679 28.979 0.508 1.00 5.91 55 SER B C 1
ATOM 3406 O O . SER B 1 55 ? -1.558 29.648 -0.013 1.00 6.35 55 SER B O 1
ATOM 3409 N N . PHE B 1 56 ? -0.270 29.187 1.752 1.00 5.47 56 PHE B N 1
ATOM 3410 C CA . PHE B 1 56 ? -0.930 30.134 2.664 1.00 5.48 56 PHE B CA 1
ATOM 3411 C C . PHE B 1 56 ? -0.954 31.573 2.150 1.00 5.94 56 PHE B C 1
ATOM 3412 O O . PHE B 1 56 ? -1.908 32.316 2.383 1.00 7.45 56 PHE B O 1
ATOM 3420 N N . GLU B 1 57 ? 0.108 31.994 1.477 1.00 5.93 57 GLU B N 1
ATOM 3421 C CA . GLU B 1 57 ? 0.196 33.411 1.083 1.00 6.49 57 GLU B CA 1
ATOM 3422 C C . GLU B 1 57 ? -0.136 33.641 -0.395 1.00 6.33 57 GLU B C 1
ATOM 3423 O O . GLU B 1 57 ? 0.009 34.749 -0.879 1.00 7.89 57 GLU B O 1
ATOM 3429 N N . GLU B 1 58 ? -0.613 32.619 -1.100 1.00 6.15 58 GLU B N 1
ATOM 3430 C CA . GLU B 1 58 ? -0.819 32.744 -2.549 1.00 5.88 58 GLU B CA 1
ATOM 3431 C C . GLU B 1 58 ? -2.139 33.430 -2.865 1.00 6.43 58 GLU B C 1
ATOM 3432 O O . GLU B 1 58 ? -3.132 33.239 -2.168 1.00 7.09 58 GLU B O 1
ATOM 3438 N N . PHE B 1 59 ? -2.152 34.232 -3.923 1.00 6.45 59 PHE B N 1
ATOM 3439 C CA . PHE B 1 59 ? -3.402 34.797 -4.435 1.00 6.68 59 PHE B CA 1
ATOM 3440 C C . PHE B 1 59 ? -3.782 34.307 -5.809 1.00 6.84 59 PHE B C 1
ATOM 3441 O O . PHE B 1 59 ? -4.947 34.477 -6.207 1.00 7.08 59 PHE B O 1
ATOM 3449 N N . ILE B 1 60 ? -2.836 33.751 -6.564 1.00 6.53 60 ILE B N 1
ATOM 3450 C CA . ILE B 1 60 ? -3.234 33.108 -7.818 1.00 6.85 60 ILE B CA 1
ATOM 3451 C C . ILE B 1 60 ? -3.952 31.780 -7.506 1.00 6.92 60 ILE B C 1
ATOM 3452 O O . ILE B 1 60 ? -3.948 31.293 -6.361 1.00 6.41 60 ILE B O 1
ATOM 3457 N N . HIS B 1 61 ? -4.576 31.173 -8.506 1.00 6.61 61 HIS B N 1
ATOM 3458 C CA . HIS B 1 61 ? -5.537 30.113 -8.206 1.00 6.78 61 HIS B CA 1
ATOM 3459 C C . HIS B 1 61 ? -4.912 28.918 -7.496 1.00 6.55 61 HIS B C 1
ATOM 3460 O O . HIS B 1 61 ? -5.534 28.308 -6.628 1.00 8.28 61 HIS B O 1
ATOM 3467 N N . HIS B 1 62 ? -3.699 28.559 -7.873 1.00 6.24 62 HIS B N 1
ATOM 3468 C CA . HIS B 1 62 ? -3.068 27.362 -7.321 1.00 5.92 62 HIS B CA 1
ATOM 3469 C C . HIS B 1 62 ? -1.565 27.388 -7.506 1.00 5.67 62 HIS B C 1
ATOM 3470 O O . HIS B 1 62 ? -1.043 28.085 -8.381 1.00 6.71 62 HIS B O 1
ATOM 3477 N N . ASN B 1 63 ? -0.893 26.618 -6.637 1.00 5.49 63 ASN B N 1
ATOM 3478 C CA . ASN B 1 63 ? 0.538 26.299 -6.781 1.00 5.31 63 ASN B CA 1
ATOM 3479 C C . ASN B 1 63 ? 0.826 24.844 -7.148 1.00 5.11 63 ASN B C 1
ATOM 3480 O O . ASN B 1 63 ? 1.964 24.499 -7.469 1.00 5.66 63 ASN B O 1
ATOM 3485 N N . LEU B 1 64 ? -0.191 24.001 -7.105 1.00 5.84 64 LEU B N 1
ATOM 3486 C CA . LEU B 1 64 ? 0.000 22.579 -7.354 1.00 6.11 64 LEU B CA 1
ATOM 3487 C C . LEU B 1 64 ? -1.302 22.021 -7.877 1.00 6.54 64 LEU B C 1
ATOM 3488 O O . LEU B 1 64 ? -2.352 22.249 -7.289 1.00 6.65 64 LEU B O 1
ATOM 3493 N N . VAL B 1 65 ? -1.213 21.284 -8.986 1.00 6.40 65 VAL B N 1
ATOM 3494 C CA . VAL B 1 65 ? -2.362 20.560 -9.522 1.00 5.96 65 VAL B CA 1
ATOM 3495 C C . VAL B 1 65 ? -1.984 19.087 -9.497 1.00 6.36 65 VAL B C 1
ATOM 3496 O O . VAL B 1 65 ? -0.944 18.719 -10.044 1.00 7.34 65 VAL B O 1
ATOM 3500 N N . LEU B 1 66 ? -2.831 18.274 -8.880 1.00 6.82 66 LEU B N 1
ATOM 3501 C CA . LEU B 1 66 ? -2.673 16.825 -8.870 1.00 6.63 66 LEU B CA 1
ATOM 3502 C C . LEU B 1 66 ? -3.688 16.274 -9.839 1.00 7.41 66 LEU B C 1
ATOM 3503 O O . LEU B 1 66 ? -4.893 16.497 -9.675 1.00 7.96 66 LEU B O 1
ATOM 3508 N N . THR B 1 67 ? -3.215 15.564 -10.862 1.00 7.26 67 THR B N 1
ATOM 3509 C CA . THR B 1 67 ? -4.081 15.039 -11.918 1.00 7.69 67 THR B CA 1
ATOM 3510 C C . THR B 1 67 ? -3.976 13.525 -11.930 1.00 7.88 67 THR B C 1
ATOM 3511 O O . THR B 1 67 ? -2.882 12.973 -12.056 1.00 7.89 67 THR B O 1
ATOM 3515 N N . LYS B 1 68 ? -5.114 12.845 -11.839 1.00 8.11 68 LYS B N 1
ATOM 3516 C CA . LYS B 1 68 ? -5.108 11.395 -11.881 1.00 9.23 68 LYS B CA 1
ATOM 3517 C C . LYS B 1 68 ? -4.631 10.941 -13.242 1.00 8.82 68 LYS B C 1
ATOM 3518 O O . LYS B 1 68 ? -5.081 11.485 -14.275 1.00 10.55 68 LYS B O 1
ATOM 3524 N N . GLY B 1 69 ? -3.771 9.927 -13.268 1.00 9.54 69 GLY B N 1
ATOM 3525 C CA . GLY B 1 69 ? -3.405 9.298 -14.532 1.00 10.01 69 GLY B CA 1
ATOM 3526 C C . GLY B 1 69 ? -2.684 8.004 -14.281 1.00 10.80 69 GLY B C 1
ATOM 3527 O O . GLY B 1 69 ? -2.444 7.628 -13.128 1.00 11.49 69 GLY B O 1
ATOM 3528 N N . PRO B 1 70 ? -2.319 7.303 -15.360 1.00 11.62 70 PRO B N 1
ATOM 3529 C CA . PRO B 1 70 ? -1.845 5.937 -15.222 1.00 12.91 70 PRO B CA 1
ATOM 3530 C C . PRO B 1 70 ? -0.396 5.823 -14.787 1.00 11.96 70 PRO B C 1
ATOM 3531 O O . PRO B 1 70 ? -0.031 4.813 -14.194 1.00 14.94 70 PRO B O 1
ATOM 3535 N N . VAL B 1 71 ? 0.411 6.838 -15.107 1.00 11.11 71 VAL B N 1
ATOM 3536 C CA . VAL B 1 71 ? 1.845 6.827 -14.811 1.00 10.17 71 VAL B CA 1
ATOM 3537 C C . VAL B 1 71 ? 2.210 8.133 -14.104 1.00 8.98 71 VAL B C 1
ATOM 3538 O O . VAL B 1 71 ? 2.043 9.210 -14.648 1.00 9.42 71 VAL B O 1
ATOM 3542 N N . ALA B 1 72 ? 2.693 8.023 -12.871 1.00 9.07 72 ALA B N 1
ATOM 3543 C CA . ALA B 1 72 ? 3.082 9.212 -12.137 1.00 9.03 72 ALA B CA 1
ATOM 3544 C C . ALA B 1 72 ? 4.245 9.916 -12.842 1.00 8.20 72 ALA B C 1
ATOM 3545 O O . ALA B 1 72 ? 5.216 9.290 -13.269 1.00 9.16 72 ALA B O 1
ATOM 3547 N N . ALA B 1 73 ? 4.127 11.227 -12.962 1.00 7.73 73 ALA B N 1
ATOM 3548 C CA . ALA B 1 73 ? 5.058 12.013 -13.788 1.00 7.31 73 ALA B CA 1
ATOM 3549 C C . ALA B 1 73 ? 4.774 13.484 -13.586 1.00 7.37 73 ALA B C 1
ATOM 3550 O O . ALA B 1 73 ? 3.661 13.866 -13.213 1.00 9.09 73 ALA B O 1
ATOM 3552 N N . LEU B 1 74 ? 5.755 14.322 -13.883 1.00 7.36 74 LEU B N 1
ATOM 3553 C CA . LEU B 1 74 ? 5.499 15.761 -14.080 1.00 7.62 74 LEU B CA 1
ATOM 3554 C C . LEU B 1 74 ? 4.798 15.982 -15.398 1.00 7.31 74 LEU B C 1
ATOM 3555 O O . LEU B 1 74 ? 5.323 15.599 -16.451 1.00 8.48 74 LEU B O 1
ATOM 3560 N N . LYS B 1 75 ? 3.660 16.677 -15.365 1.00 7.36 75 LYS B N 1
ATOM 3561 C CA . LYS B 1 75 ? 2.968 17.065 -16.608 1.00 7.54 75 LYS B CA 1
ATOM 3562 C C . LYS B 1 75 ? 3.319 18.476 -17.065 1.00 8.15 75 LYS B C 1
ATOM 3563 O O . LYS B 1 75 ? 3.429 18.721 -18.276 1.00 9.28 75 LYS B O 1
ATOM 3569 N N . ALA B 1 76 ? 3.519 19.403 -16.142 1.00 8.06 76 ALA B N 1
ATOM 3570 C CA . ALA B 1 76 ? 3.960 20.747 -16.506 1.00 8.19 76 ALA B CA 1
ATOM 3571 C C . ALA B 1 76 ? 4.568 21.465 -15.331 1.00 7.21 76 ALA B C 1
ATOM 3572 O O . ALA B 1 76 ? 4.045 21.368 -14.208 1.00 7.94 76 ALA B O 1
ATOM 3574 N N A MET B 1 77 ? 5.648 22.194 -15.551 0.50 7.23 77 MET B N 1
ATOM 3575 N N B MET B 1 77 ? 5.689 22.164 -15.572 0.50 7.34 77 MET B N 1
ATOM 3576 C CA A MET B 1 77 ? 6.120 23.136 -14.567 0.50 7.31 77 MET B CA 1
ATOM 3577 C CA B MET B 1 77 ? 6.274 23.182 -14.678 0.50 7.13 77 MET B CA 1
ATOM 3578 C C A MET B 1 77 ? 5.887 24.522 -15.155 0.50 7.05 77 MET B C 1
ATOM 3579 C C B MET B 1 77 ? 5.879 24.556 -15.202 0.50 7.06 77 MET B C 1
ATOM 3580 O O A MET B 1 77 ? 6.333 24.811 -16.271 0.50 7.67 77 MET B O 1
ATOM 3581 O O B MET B 1 77 ? 6.275 24.906 -16.317 0.50 7.75 77 MET B O 1
ATOM 3590 N N . ALA B 1 78 ? 5.103 25.320 -14.442 1.00 7.39 78 ALA B N 1
ATOM 3591 C CA . ALA B 1 78 ? 4.537 26.559 -14.943 1.00 7.02 78 ALA B CA 1
ATOM 3592 C C . ALA B 1 78 ? 5.178 27.777 -14.309 1.00 6.61 78 ALA B C 1
ATOM 3593 O O . ALA B 1 78 ? 5.339 27.848 -13.076 1.00 7.36 78 ALA B O 1
ATOM 3595 N N . PHE B 1 79 ? 5.531 28.727 -15.164 1.00 7.16 79 PHE B N 1
ATOM 3596 C CA . PHE B 1 79 ? 6.062 30.023 -14.804 1.00 7.05 79 PHE B CA 1
ATOM 3597 C C . PHE B 1 79 ? 5.075 31.103 -15.193 1.00 6.98 79 PHE B C 1
ATOM 3598 O O . PHE B 1 79 ? 4.539 31.091 -16.309 1.00 8.07 79 PHE B O 1
ATOM 3606 N N . ARG B 1 80 ? 4.831 32.042 -14.285 1.00 6.43 80 ARG B N 1
ATOM 3607 C CA . ARG B 1 80 ? 4.006 33.194 -14.634 1.00 7.11 80 ARG B CA 1
ATOM 3608 C C . ARG B 1 80 ? 4.876 34.244 -15.309 1.00 7.13 80 ARG B C 1
ATOM 3609 O O . ARG B 1 80 ? 6.002 34.499 -14.881 1.00 7.47 80 ARG B O 1
ATOM 3617 N N . VAL B 1 81 ? 4.339 34.833 -16.363 1.00 7.58 81 VAL B N 1
ATOM 3618 C CA . VAL B 1 81 ? 5.017 35.919 -17.091 1.00 7.80 81 VAL B CA 1
ATOM 3619 C C . VAL B 1 81 ? 4.364 37.265 -16.803 1.00 7.77 81 VAL B C 1
ATOM 3620 O O . VAL B 1 81 ? 3.254 37.316 -16.260 1.00 8.78 81 VAL B O 1
ATOM 3624 N N . ARG B 1 82 ? 5.047 38.359 -17.136 1.00 8.31 82 ARG B N 1
ATOM 3625 C CA . ARG B 1 82 ? 4.655 39.676 -16.619 1.00 9.49 82 ARG B CA 1
ATOM 3626 C C . ARG B 1 82 ? 3.387 40.224 -17.250 1.00 9.98 82 ARG B C 1
ATOM 3627 O O . ARG B 1 82 ? 2.609 40.913 -16.567 1.00 10.88 82 ARG B O 1
ATOM 3635 N N . THR B 1 83 ? 3.198 39.959 -18.557 1.00 9.88 83 THR B N 1
ATOM 3636 C CA . THR B 1 83 ? 2.054 40.495 -19.285 1.00 11.24 83 THR B CA 1
ATOM 3637 C C . THR B 1 83 ? 1.448 39.444 -20.193 1.00 10.65 83 THR B C 1
ATOM 3638 O O . THR B 1 83 ? 2.108 38.463 -20.540 1.00 10.43 83 THR B O 1
ATOM 3642 N N . PRO B 1 84 ? 0.210 39.684 -20.649 1.00 11.91 84 PRO B N 1
ATOM 3643 C CA . PRO B 1 84 ? -0.393 38.795 -21.633 1.00 12.69 84 PRO B CA 1
ATOM 3644 C C . PRO B 1 84 ? 0.488 38.617 -22.864 1.00 12.53 84 PRO B C 1
ATOM 3645 O O . PRO B 1 84 ? 0.612 37.498 -23.375 1.00 15.10 84 PRO B O 1
ATOM 3649 N N . GLU B 1 85 ? 1.118 39.711 -23.304 1.00 12.18 85 GLU B N 1
ATOM 3650 C CA . GLU B 1 85 ? 1.937 39.697 -24.507 1.00 13.64 85 GLU B CA 1
ATOM 3651 C C . GLU B 1 85 ? 3.184 38.818 -24.362 1.00 12.32 85 GLU B C 1
ATOM 3652 O O . GLU B 1 85 ? 3.757 38.344 -25.362 1.00 13.44 85 GLU B O 1
ATOM 3658 N N . ASP B 1 86 ? 3.600 38.581 -23.117 1.00 11.56 86 ASP B N 1
ATOM 3659 C CA . ASP B 1 86 ? 4.719 37.673 -22.883 1.00 10.88 86 ASP B CA 1
ATOM 3660 C C . ASP B 1 86 ? 4.430 36.219 -23.234 1.00 10.45 86 ASP B C 1
ATOM 3661 O O . ASP B 1 86 ? 5.380 35.451 -23.465 1.00 11.18 86 ASP B O 1
ATOM 3666 N N . VAL B 1 87 ? 3.157 35.819 -23.276 1.00 11.62 87 VAL B N 1
ATOM 3667 C CA . VAL B 1 87 ? 2.821 34.468 -23.728 1.00 11.01 87 VAL B CA 1
ATOM 3668 C C . VAL B 1 87 ? 3.126 34.346 -25.227 1.00 10.86 87 VAL B C 1
ATOM 3669 O O . VAL B 1 87 ? 3.741 33.370 -25.654 1.00 11.40 87 VAL B O 1
ATOM 3673 N N . ASP B 1 88 ? 2.747 35.351 -26.023 1.00 12.24 88 ASP B N 1
ATOM 3674 C CA . ASP B 1 88 ? 3.163 35.381 -27.428 1.00 12.16 88 ASP B CA 1
ATOM 3675 C C . ASP B 1 88 ? 4.684 35.392 -27.575 1.00 11.42 88 ASP B C 1
ATOM 3676 O O . ASP B 1 88 ? 5.227 34.706 -28.431 1.00 13.06 88 ASP B O 1
ATOM 3681 N N . LYS B 1 89 ? 5.379 36.151 -26.735 1.00 11.57 89 LYS B N 1
ATOM 3682 C CA . LYS B 1 89 ? 6.841 36.145 -26.779 1.00 12.02 89 LYS B CA 1
ATOM 3683 C C . LYS B 1 89 ? 7.414 34.744 -26.508 1.00 10.89 89 LYS B C 1
ATOM 3684 O O . LYS B 1 89 ? 8.350 34.304 -27.168 1.00 10.79 89 LYS B O 1
ATOM 3690 N N . ALA B 1 90 ? 6.879 34.077 -25.491 1.00 11.18 90 ALA B N 1
ATOM 3691 C CA . ALA B 1 90 ? 7.288 32.702 -25.191 1.00 11.31 90 ALA B CA 1
ATOM 3692 C C . ALA B 1 90 ? 7.093 31.790 -26.399 1.00 10.07 90 ALA B C 1
ATOM 3693 O O . ALA B 1 90 ? 7.962 30.971 -26.724 1.00 10.77 90 ALA B O 1
ATOM 3695 N N . GLU B 1 91 ? 5.949 31.929 -27.069 1.00 11.09 91 GLU B N 1
ATOM 3696 C CA . GLU B 1 91 ? 5.665 31.081 -28.215 1.00 12.05 91 GLU B CA 1
ATOM 3697 C C . GLU B 1 91 ? 6.676 31.297 -29.326 1.00 11.65 91 GLU B C 1
ATOM 3698 O O . GLU B 1 91 ? 7.222 30.333 -29.865 1.00 11.70 91 GLU B O 1
ATOM 3704 N N . ALA B 1 92 ? 6.964 32.557 -29.626 1.00 10.59 92 ALA B N 1
ATOM 3705 C CA . ALA B 1 92 ? 7.895 32.863 -30.724 1.00 11.89 92 ALA B CA 1
ATOM 3706 C C . ALA B 1 92 ? 9.305 32.381 -30.363 1.00 11.15 92 ALA B C 1
ATOM 3707 O O . ALA B 1 92 ? 10.040 31.886 -31.220 1.00 12.61 92 ALA B O 1
ATOM 3709 N N . TYR B 1 93 ? 9.660 32.515 -29.083 1.00 10.67 93 TYR B N 1
ATOM 3710 C CA . TYR B 1 93 ? 11.006 32.174 -28.594 1.00 10.62 93 TYR B CA 1
ATOM 3711 C C . TYR B 1 93 ? 11.253 30.677 -28.752 1.00 10.69 93 TYR B C 1
ATOM 3712 O O . TYR B 1 93 ? 12.247 30.246 -29.328 1.00 11.01 93 TYR B O 1
ATOM 3721 N N . TYR B 1 94 ? 10.324 29.874 -28.244 1.00 10.62 94 TYR B N 1
ATOM 3722 C CA . TYR B 1 94 ? 10.460 28.438 -28.334 1.00 10.84 94 TYR B CA 1
ATOM 3723 C C . TYR B 1 94 ? 10.299 27.907 -29.755 1.00 11.61 94 TYR B C 1
ATOM 3724 O O . TYR B 1 94 ? 10.933 26.914 -30.111 1.00 11.96 94 TYR B O 1
ATOM 3733 N N . GLN B 1 95 ? 9.452 28.538 -30.569 1.00 11.91 95 GLN B N 1
ATOM 3734 C CA . GLN B 1 95 ? 9.417 28.178 -31.995 1.00 12.68 95 GLN B CA 1
ATOM 3735 C C . GLN B 1 95 ? 10.754 28.395 -32.684 1.00 12.69 95 GLN B C 1
ATOM 3736 O O . GLN B 1 95 ? 11.197 27.532 -33.463 1.00 16.31 95 GLN B O 1
ATOM 3742 N N . GLU B 1 96 ? 11.417 29.507 -32.369 1.00 13.12 96 GLU B N 1
ATOM 3743 C CA . GLU B 1 96 ? 12.751 29.778 -32.911 1.00 14.79 96 GLU B CA 1
ATOM 3744 C C . GLU B 1 96 ? 13.766 28.728 -32.466 1.00 14.89 96 GLU B C 1
ATOM 3745 O O . GLU B 1 96 ? 14.635 28.323 -33.239 1.00 18.06 96 GLU B O 1
ATOM 3751 N N . LEU B 1 97 ? 13.642 28.273 -31.219 1.00 14.50 97 LEU B N 1
ATOM 3752 C CA . LEU B 1 97 ? 14.468 27.183 -30.696 1.00 14.50 97 LEU B CA 1
ATOM 3753 C C . LEU B 1 97 ? 14.165 25.812 -31.308 1.00 15.61 97 LEU B C 1
ATOM 3754 O O . LEU B 1 97 ? 14.869 24.836 -31.020 1.00 19.10 97 LEU B O 1
ATOM 3759 N N . GLY B 1 98 ? 13.122 25.719 -32.133 1.00 15.50 98 GLY B N 1
ATOM 3760 C CA . GLY B 1 98 ? 12.746 24.457 -32.767 1.00 15.94 98 GLY B CA 1
ATOM 3761 C C . GLY B 1 98 ? 11.965 23.490 -31.900 1.00 14.30 98 GLY B C 1
ATOM 3762 O O . GLY B 1 98 ? 11.917 22.290 -32.176 1.00 17.57 98 GLY B O 1
ATOM 3763 N N . CYS B 1 99 ? 11.311 24.024 -30.880 1.00 12.74 99 CYS B N 1
ATOM 3764 C CA . CYS B 1 99 ? 10.595 23.208 -29.911 1.00 13.27 99 CYS B CA 1
ATOM 3765 C C . CYS B 1 99 ? 9.124 23.094 -30.275 1.00 12.45 99 CYS B C 1
ATOM 3766 O O . CYS B 1 99 ? 8.542 24.032 -30.802 1.00 15.21 99 CYS B O 1
ATOM 3769 N N . ARG B 1 100 ? 8.516 21.952 -29.942 1.00 11.95 100 ARG B N 1
ATOM 3770 C CA . ARG B 1 100 ? 7.069 21.788 -30.067 1.00 11.91 100 ARG B CA 1
ATOM 3771 C C . ARG B 1 100 ? 6.356 22.627 -29.026 1.00 11.46 100 ARG B C 1
ATOM 3772 O O . ARG B 1 100 ? 6.746 22.632 -27.854 1.00 12.63 100 ARG B O 1
ATOM 3780 N N . THR B 1 101 ? 5.301 23.306 -29.454 1.00 11.18 101 THR B N 1
ATOM 3781 C CA . THR B 1 101 ? 4.528 24.191 -28.618 1.00 11.82 101 THR B CA 1
ATOM 3782 C C . THR B 1 101 ? 3.051 23.936 -28.791 1.00 11.38 101 THR B C 1
ATOM 3783 O O . THR B 1 101 ? 2.601 23.484 -29.845 1.00 14.08 101 THR B O 1
ATOM 3787 N N . GLU B 1 102 ? 2.291 24.241 -27.741 1.00 11.35 102 GLU B N 1
ATOM 3788 C CA . GLU B 1 102 ? 0.842 24.113 -27.774 1.00 10.37 102 GLU B CA 1
ATOM 3789 C C . GLU B 1 102 ? 0.227 25.308 -27.063 1.00 10.50 102 GLU B C 1
ATOM 3790 O O . GLU B 1 102 ? 0.570 25.594 -25.908 1.00 11.13 102 GLU B O 1
ATOM 3796 N N . ARG B 1 103 ? -0.679 25.996 -27.735 1.00 11.14 103 ARG B N 1
ATOM 3797 C CA . ARG B 1 103 ? -1.285 27.233 -27.229 1.00 11.44 103 ARG B CA 1
ATOM 3798 C C . ARG B 1 103 ? -2.753 26.973 -26.943 1.00 11.92 103 ARG B C 1
ATOM 3799 O O . ARG B 1 103 ? -3.475 26.501 -27.822 1.00 13.56 103 ARG B O 1
ATOM 3807 N N A ARG B 1 104 ? -3.199 27.264 -25.719 0.50 11.14 104 ARG B N 1
ATOM 3808 N N B ARG B 1 104 ? -3.199 27.285 -25.726 0.50 11.12 104 ARG B N 1
ATOM 3809 C CA A ARG B 1 104 ? -4.620 27.176 -25.373 0.50 11.38 104 ARG B CA 1
ATOM 3810 C CA B ARG B 1 104 ? -4.614 27.192 -25.383 0.50 11.35 104 ARG B CA 1
ATOM 3811 C C A ARG B 1 104 ? -5.112 28.487 -24.779 0.50 11.39 104 ARG B C 1
ATOM 3812 C C B ARG B 1 104 ? -5.117 28.487 -24.777 0.50 11.36 104 ARG B C 1
ATOM 3813 O O A ARG B 1 104 ? -4.714 28.858 -23.670 0.50 11.39 104 ARG B O 1
ATOM 3814 O O B ARG B 1 104 ? -4.736 28.844 -23.658 0.50 11.46 104 ARG B O 1
ATOM 3829 N N . LYS B 1 105 ? -5.980 29.183 -25.512 1.00 12.04 105 LYS B N 1
ATOM 3830 C CA . LYS B 1 105 ? -6.487 30.496 -25.106 1.00 13.06 105 LYS B CA 1
ATOM 3831 C C . LYS B 1 105 ? -7.241 30.479 -23.784 1.00 12.24 105 LYS B C 1
ATOM 3832 O O . LYS B 1 105 ? -7.319 31.499 -23.118 1.00 13.50 105 LYS B O 1
ATOM 3838 N N . ASP B 1 106 ? -7.813 29.337 -23.422 1.00 11.75 106 ASP B N 1
ATOM 3839 C CA . ASP B 1 106 ? -8.532 29.244 -22.154 1.00 12.39 106 ASP B CA 1
ATOM 3840 C C . ASP B 1 106 ? -7.873 28.270 -21.198 1.00 11.87 106 ASP B C 1
ATOM 3841 O O . ASP B 1 106 ? -8.505 27.807 -20.259 1.00 13.50 106 ASP B O 1
ATOM 3846 N N . GLY B 1 107 ? -6.592 27.974 -21.426 1.00 10.18 107 GLY B N 1
ATOM 3847 C CA . GLY B 1 107 ? -5.782 27.265 -20.448 1.00 9.92 107 GLY B CA 1
ATOM 3848 C C . GLY B 1 107 ? -5.802 25.751 -20.564 1.00 9.52 107 GLY B C 1
ATOM 3849 O O . GLY B 1 107 ? -6.641 25.163 -21.253 1.00 10.44 107 GLY B O 1
ATOM 3850 N N . PHE B 1 108 ? -4.865 25.114 -19.872 1.00 8.22 108 PHE B N 1
ATOM 3851 C CA . PHE B 1 108 ? -4.764 23.660 -19.788 1.00 7.83 108 PHE B CA 1
ATOM 3852 C C . PHE B 1 108 ? -5.383 23.081 -18.509 1.00 8.68 108 PHE B C 1
ATOM 3853 O O . PHE B 1 108 ? -5.726 21.898 -18.454 1.00 10.59 108 PHE B O 1
ATOM 3861 N N . VAL B 1 109 ? -5.435 23.905 -17.469 1.00 8.45 109 VAL B N 1
ATOM 3862 C CA . VAL B 1 109 ? -5.972 23.538 -16.165 1.00 7.76 109 VAL B CA 1
ATOM 3863 C C . VAL B 1 109 ? -6.891 24.650 -15.696 1.00 7.75 109 VAL B C 1
ATOM 3864 O O . VAL B 1 109 ? -6.776 25.804 -16.131 1.00 8.63 109 VAL B O 1
ATOM 3868 N N . LYS B 1 110 ? -7.805 24.309 -14.780 1.00 8.14 110 LYS B N 1
ATOM 3869 C CA . LYS B 1 110 ? -8.695 25.321 -14.224 1.00 8.66 110 LYS B CA 1
ATOM 3870 C C . LYS B 1 110 ? -7.924 26.433 -13.530 1.00 7.54 110 LYS B C 1
ATOM 3871 O O . LYS B 1 110 ? -6.880 26.214 -12.920 1.00 8.33 110 LYS B O 1
ATOM 3877 N N . GLY B 1 111 ? -8.458 27.639 -13.637 1.00 7.95 111 GLY B N 1
ATOM 3878 C CA . GLY B 1 111 ? -7.906 28.798 -12.953 1.00 9.29 111 GLY B CA 1
ATOM 3879 C C . GLY B 1 111 ? -6.734 29.439 -13.654 1.00 8.16 111 GLY B C 1
ATOM 3880 O O . GLY B 1 111 ? -6.152 30.366 -13.114 1.00 8.02 111 GLY B O 1
ATOM 3881 N N . ILE B 1 112 ? -6.372 28.940 -14.845 1.00 8.71 112 ILE B N 1
ATOM 3882 C CA . ILE B 1 112 ? -5.358 29.553 -15.712 1.00 8.56 112 ILE B CA 1
ATOM 3883 C C . ILE B 1 112 ? -6.037 29.889 -17.031 1.00 8.45 112 ILE B C 1
ATOM 3884 O O . ILE B 1 112 ? -6.828 29.079 -17.536 1.00 9.88 112 ILE B O 1
ATOM 3889 N N . GLY B 1 113 ? -5.776 31.091 -17.548 1.00 8.61 113 GLY B N 1
ATOM 3890 C CA . GLY B 1 113 ? -6.263 31.494 -18.850 1.00 9.32 113 GLY B CA 1
ATOM 3891 C C . GLY B 1 113 ? -5.281 31.168 -19.944 1.00 10.40 113 GLY B C 1
ATOM 3892 O O . GLY B 1 113 ? -4.726 30.078 -19.978 1.00 10.35 113 GLY B O 1
ATOM 3893 N N . ASP B 1 114 ? -5.083 32.119 -20.854 1.00 9.01 114 ASP B N 1
ATOM 3894 C CA . ASP B 1 114 ? -4.252 31.884 -22.028 1.00 9.99 114 ASP B CA 1
ATOM 3895 C C . ASP B 1 114 ? -2.882 31.356 -21.617 1.00 9.11 114 ASP B C 1
ATOM 3896 O O . ASP B 1 114 ? -2.199 31.950 -20.771 1.00 9.60 114 ASP B O 1
ATOM 3901 N N . ALA B 1 115 ? -2.503 30.217 -22.183 1.00 8.71 115 ALA B N 1
ATOM 3902 C CA . ALA B 1 115 ? -1.303 29.523 -21.751 1.00 9.43 115 ALA B CA 1
ATOM 3903 C C . ALA B 1 115 ? -0.602 28.833 -22.905 1.00 9.72 115 ALA B C 1
ATOM 3904 O O . ALA B 1 115 ? -1.235 28.366 -23.846 1.00 9.94 115 ALA B O 1
ATOM 3906 N N . LEU B 1 116 ? 0.726 28.772 -22.810 1.00 9.28 116 LEU B N 1
ATOM 3907 C CA . LEU B 1 116 ? 1.557 28.079 -23.766 1.00 9.94 116 LEU B CA 1
ATOM 3908 C C . LEU B 1 116 ? 2.289 26.961 -23.042 1.00 8.67 116 LEU B C 1
ATOM 3909 O O . LEU B 1 116 ? 2.934 27.213 -22.023 1.00 9.76 116 LEU B O 1
ATOM 3914 N N . ARG B 1 117 ? 2.187 25.741 -23.528 1.00 8.11 117 ARG B N 1
ATOM 3915 C CA . ARG B 1 117 ? 3.052 24.668 -23.073 1.00 7.93 117 ARG B CA 1
ATOM 3916 C C . ARG B 1 117 ? 4.024 24.286 -24.163 1.00 8.33 117 ARG B C 1
ATOM 3917 O O . ARG B 1 117 ? 3.709 24.366 -25.363 1.00 9.80 117 ARG B O 1
ATOM 3925 N N . VAL B 1 118 ? 5.235 23.943 -23.747 1.00 8.59 118 VAL B N 1
ATOM 3926 C CA . VAL B 1 118 ? 6.315 23.636 -24.684 1.00 9.43 118 VAL B CA 1
ATOM 3927 C C . VAL B 1 118 ? 7.056 22.393 -24.218 1.00 9.10 118 VAL B C 1
ATOM 3928 O O . VAL B 1 118 ? 7.146 22.140 -23.013 1.00 9.93 118 VAL B O 1
ATOM 3932 N N . GLU B 1 119 ? 7.616 21.641 -25.153 1.00 9.08 119 GLU B N 1
ATOM 3933 C CA . GLU B 1 119 ? 8.648 20.669 -24.861 1.00 10.20 119 GLU B CA 1
ATOM 3934 C C . GLU B 1 119 ? 9.958 21.403 -25.037 1.00 9.56 119 GLU B C 1
ATOM 3935 O O . GLU B 1 119 ? 10.374 21.686 -26.158 1.00 11.03 119 GLU B O 1
ATOM 3941 N N . ASP B 1 120 ? 10.612 21.744 -23.935 1.00 9.05 120 ASP B N 1
ATOM 3942 C CA . ASP B 1 120 ? 11.770 22.618 -24.015 1.00 9.67 120 ASP B CA 1
ATOM 3943 C C . ASP B 1 120 ? 13.006 21.843 -24.509 1.00 9.51 120 ASP B C 1
ATOM 3944 O O . ASP B 1 120 ? 12.954 20.628 -24.737 1.00 9.66 120 ASP B O 1
ATOM 3949 N N . PRO B 1 121 ? 14.125 22.551 -24.745 1.00 10.22 121 PRO B N 1
ATOM 3950 C CA . PRO B 1 121 ? 15.262 21.868 -25.375 1.00 11.30 121 PRO B CA 1
ATOM 3951 C C . PRO B 1 121 ? 15.909 20.795 -24.504 1.00 10.74 121 PRO B C 1
ATOM 3952 O O . PRO B 1 121 ? 16.676 19.978 -25.007 1.00 12.73 121 PRO B O 1
ATOM 3956 N N . LEU B 1 122 ? 15.605 20.817 -23.204 1.00 10.00 122 LEU B N 1
ATOM 3957 C CA . LEU B 1 122 ? 16.058 19.771 -22.280 1.00 10.19 122 LEU B CA 1
ATOM 3958 C C . LEU B 1 122 ? 15.014 18.676 -22.072 1.00 9.47 122 LEU B C 1
ATOM 3959 O O . LEU B 1 122 ? 15.194 17.777 -21.257 1.00 10.34 122 LEU B O 1
ATOM 3964 N N . GLY B 1 123 ? 13.924 18.771 -22.818 1.00 9.50 123 GLY B N 1
ATOM 3965 C CA . GLY B 1 123 ? 12.855 17.800 -22.773 1.00 9.05 123 GLY B CA 1
ATOM 3966 C C . GLY B 1 123 ? 11.817 17.994 -21.679 1.00 9.07 123 GLY B C 1
ATOM 3967 O O . GLY B 1 123 ? 11.034 17.084 -21.401 1.00 9.73 123 GLY B O 1
ATOM 3968 N N . PHE B 1 124 ? 11.805 19.163 -21.045 1.00 8.43 124 PHE B N 1
ATOM 3969 C CA . PHE B 1 124 ? 10.870 19.413 -19.952 1.00 8.31 124 PHE B CA 1
ATOM 3970 C C . PHE B 1 124 ? 9.620 20.110 -20.425 1.00 8.29 124 PHE B C 1
ATOM 3971 O O . PHE B 1 124 ? 9.684 20.981 -21.310 1.00 8.62 124 PHE B O 1
ATOM 3979 N N . PRO B 1 125 ? 8.480 19.754 -19.824 1.00 8.10 125 PRO B N 1
ATOM 3980 C CA . PRO B 1 125 ? 7.235 20.433 -20.158 1.00 8.43 125 PRO B CA 1
ATOM 3981 C C . PRO B 1 125 ? 7.077 21.716 -19.350 1.00 8.05 125 PRO B C 1
ATOM 3982 O O . PRO B 1 125 ? 6.782 21.676 -18.167 1.00 11.77 125 PRO B O 1
ATOM 3986 N N . TYR B 1 126 ? 7.377 22.839 -19.964 1.00 8.41 126 TYR B N 1
ATOM 3987 C CA . TYR B 1 126 ? 7.202 24.157 -19.366 1.00 8.01 126 TYR B CA 1
ATOM 3988 C C . TYR B 1 126 ? 5.885 24.766 -19.799 1.00 8.39 126 TYR B C 1
ATOM 3989 O O . TYR B 1 126 ? 5.492 24.617 -20.974 1.00 9.47 126 TYR B O 1
ATOM 3998 N N . GLU B 1 127 ? 5.223 25.484 -18.886 1.00 7.10 127 GLU B N 1
ATOM 3999 C CA . GLU B 1 127 ? 4.088 26.328 -19.215 1.00 7.52 127 GLU B CA 1
ATOM 4000 C C . GLU B 1 127 ? 4.435 27.768 -18.918 1.00 7.34 127 GLU B C 1
ATOM 4001 O O . GLU B 1 127 ? 5.079 28.072 -17.906 1.00 8.01 127 GLU B O 1
ATOM 4007 N N . PHE B 1 128 ? 3.966 28.660 -19.787 1.00 7.11 128 PHE B N 1
ATOM 4008 C CA . PHE B 1 128 ? 3.984 30.102 -19.557 1.00 7.41 128 PHE B CA 1
ATOM 4009 C C . PHE B 1 128 ? 2.569 30.638 -19.622 1.00 8.22 128 PHE B C 1
ATOM 4010 O O . PHE B 1 128 ? 1.832 30.330 -20.561 1.00 8.73 128 PHE B O 1
ATOM 4018 N N . PHE B 1 129 ? 2.183 31.435 -18.626 1.00 7.03 129 PHE B N 1
ATOM 4019 C CA . PHE B 1 129 ? 0.858 32.023 -18.610 1.00 7.46 129 PHE B CA 1
ATOM 4020 C C . PHE B 1 129 ? 0.964 33.362 -17.898 1.00 6.85 129 PHE B C 1
ATOM 4021 O O . PHE B 1 129 ? 1.857 33.562 -17.047 1.00 7.43 129 PHE B O 1
ATOM 4029 N N . PHE B 1 130 ? 0.022 34.250 -18.176 1.00 7.75 130 PHE B N 1
ATOM 4030 C CA . PHE B 1 130 ? -0.240 35.447 -17.354 1.00 8.48 130 PHE B CA 1
ATOM 4031 C C . PHE B 1 130 ? -1.570 35.354 -16.604 1.00 8.35 130 PHE B C 1
ATOM 4032 O O . PHE B 1 130 ? -1.615 35.506 -15.377 1.00 8.50 130 PHE B O 1
ATOM 4040 N N A GLU B 1 131 ? -2.643 35.092 -17.347 0.50 7.84 131 GLU B N 1
ATOM 4041 N N B GLU B 1 131 ? -2.652 35.108 -17.324 0.50 7.79 131 GLU B N 1
ATOM 4042 C CA A GLU B 1 131 ? -4.021 35.082 -16.828 0.50 8.41 131 GLU B CA 1
ATOM 4043 C CA B GLU B 1 131 ? -3.972 35.210 -16.719 0.50 8.24 131 GLU B CA 1
ATOM 4044 C C A GLU B 1 131 ? -4.241 33.993 -15.778 0.50 8.62 131 GLU B C 1
ATOM 4045 C C B GLU B 1 131 ? -4.239 34.037 -15.779 0.50 8.59 131 GLU B C 1
ATOM 4046 O O A GLU B 1 131 ? -3.988 32.826 -16.045 0.50 7.66 131 GLU B O 1
ATOM 4047 O O B GLU B 1 131 ? -4.002 32.882 -16.110 0.50 7.67 131 GLU B O 1
ATOM 4058 N N . THR B 1 132 ? -4.752 34.357 -14.604 1.00 8.38 132 THR B N 1
ATOM 4059 C CA . THR B 1 132 ? -5.096 33.357 -13.591 1.00 8.51 132 THR B CA 1
ATOM 4060 C C . THR B 1 132 ? -6.183 33.911 -12.694 1.00 8.78 132 THR B C 1
ATOM 4061 O O . THR B 1 132 ? -6.213 35.111 -12.422 1.00 11.05 132 THR B O 1
ATOM 4065 N N . THR B 1 133 ? -7.093 33.041 -12.272 1.00 8.43 133 THR B N 1
ATOM 4066 C CA . THR B 1 133 ? -8.164 33.427 -11.366 1.00 8.02 133 THR B CA 1
ATOM 4067 C C . THR B 1 133 ? -7.616 33.731 -9.977 1.00 8.06 133 THR B C 1
ATOM 4068 O O . THR B 1 133 ? -6.997 32.887 -9.354 1.00 10.30 133 THR B O 1
ATOM 4072 N N . HIS B 1 134 ? -7.851 34.947 -9.505 1.00 7.89 134 HIS B N 1
ATOM 4073 C CA . HIS B 1 134 ? -7.440 35.286 -8.151 1.00 8.00 134 HIS B CA 1
ATOM 4074 C C . HIS B 1 134 ? -8.374 34.647 -7.146 1.00 8.13 134 HIS B C 1
ATOM 4075 O O . HIS B 1 134 ? -9.566 34.522 -7.389 1.00 9.10 134 HIS B O 1
ATOM 4082 N N . VAL B 1 135 ? -7.806 34.260 -6.008 1.00 7.78 135 VAL B N 1
ATOM 4083 C CA . VAL B 1 135 ? -8.552 33.653 -4.919 1.00 7.15 135 VAL B CA 1
ATOM 4084 C C . VAL B 1 135 ? -8.262 34.402 -3.632 1.00 7.57 135 VAL B C 1
ATOM 4085 O O . VAL B 1 135 ? -7.412 35.300 -3.617 1.00 8.18 135 VAL B O 1
ATOM 4089 N N . GLU B 1 136 ? -8.957 34.043 -2.546 1.00 7.06 136 GLU B N 1
ATOM 4090 C CA . GLU B 1 136 ? -8.695 34.668 -1.256 1.00 7.60 136 GLU B CA 1
ATOM 4091 C C . GLU B 1 136 ? -7.252 34.416 -0.820 1.00 6.80 136 GLU B C 1
ATOM 4092 O O . GLU B 1 136 ? -6.848 33.269 -0.639 1.00 7.25 136 GLU B O 1
ATOM 4098 N N A ARG B 1 137 ? -6.496 35.481 -0.630 0.70 6.94 137 ARG B N 1
ATOM 4099 N N B ARG B 1 137 ? -6.464 35.477 -0.672 0.30 7.14 137 ARG B N 1
ATOM 4100 C CA A ARG B 1 137 ? -5.130 35.363 -0.143 0.70 6.68 137 ARG B CA 1
ATOM 4101 C CA B ARG B 1 137 ? -5.098 35.329 -0.165 0.30 7.02 137 ARG B CA 1
ATOM 4102 C C A ARG B 1 137 ? -5.200 35.078 1.348 0.70 6.62 137 ARG B C 1
ATOM 4103 C C B ARG B 1 137 ? -5.182 35.079 1.336 0.30 6.71 137 ARG B C 1
ATOM 4104 O O A ARG B 1 137 ? -5.692 35.908 2.109 0.70 7.04 137 ARG B O 1
ATOM 4105 O O B ARG B 1 137 ? -5.689 35.923 2.081 0.30 6.96 137 ARG B O 1
ATOM 4120 N N . LEU B 1 138 ? -4.696 33.917 1.777 1.00 5.84 138 LEU B N 1
ATOM 4121 C CA . LEU B 1 138 ? -4.909 33.480 3.167 1.00 5.75 138 LEU B CA 1
ATOM 4122 C C . LEU B 1 138 ? -3.826 33.946 4.138 1.00 5.91 138 LEU B C 1
ATOM 4123 O O . LEU B 1 138 ? -3.724 33.425 5.221 1.00 6.04 138 LEU B O 1
ATOM 4128 N N . HIS B 1 139 ? -3.036 34.961 3.776 1.00 5.33 139 HIS B N 1
ATOM 4129 C CA . HIS B 1 139 ? -1.803 35.286 4.487 1.00 5.88 139 HIS B CA 1
ATOM 4130 C C . HIS B 1 139 ? -1.998 35.739 5.934 1.00 5.90 139 HIS B C 1
ATOM 4131 O O . HIS B 1 139 ? -1.058 35.658 6.730 1.00 6.39 139 HIS B O 1
ATOM 4138 N N . MET B 1 140 ? -3.196 36.216 6.278 1.00 5.84 140 MET B N 1
ATOM 4139 C CA . MET B 1 140 ? -3.510 36.582 7.657 1.00 6.52 140 MET B CA 1
ATOM 4140 C C . MET B 1 140 ? -4.597 35.721 8.256 1.00 6.47 140 MET B C 1
ATOM 4141 O O . MET B 1 140 ? -5.136 36.045 9.307 1.00 6.38 140 MET B O 1
ATOM 4146 N N . ARG B 1 141 ? -4.841 34.570 7.640 1.00 6.15 141 ARG B N 1
ATOM 4147 C CA . ARG B 1 141 ? -5.860 33.648 8.138 1.00 6.50 141 ARG B CA 1
ATOM 4148 C C . ARG B 1 141 ? -5.241 32.735 9.172 1.00 6.76 141 ARG B C 1
ATOM 4149 O O . ARG B 1 141 ? -5.133 31.519 9.004 1.00 6.33 141 ARG B O 1
ATOM 4157 N N . TYR B 1 142 ? -4.844 33.329 10.294 1.00 5.85 142 TYR B N 1
ATOM 4158 C CA . TYR B 1 142 ? -4.176 32.581 11.345 1.00 6.79 142 TYR B CA 1
ATOM 4159 C C . TYR B 1 142 ? -5.076 31.583 12.044 1.00 7.12 142 TYR B C 1
ATOM 4160 O O . TYR B 1 142 ? -4.591 30.717 12.743 1.00 8.49 142 TYR B O 1
ATOM 4169 N N . ASP B 1 143 ? -6.383 31.715 11.824 1.00 6.59 143 ASP B N 1
ATOM 4170 C CA . ASP B 1 143 ? -7.341 30.691 12.229 1.00 7.81 143 ASP B CA 1
ATOM 4171 C C . ASP B 1 143 ? -7.190 29.392 11.462 1.00 7.92 143 ASP B C 1
ATOM 4172 O O . ASP B 1 143 ? -7.701 28.371 11.899 1.00 10.86 143 ASP B O 1
ATOM 4177 N N . LEU B 1 144 ? -6.526 29.448 10.310 1.00 8.16 144 LEU B N 1
ATOM 4178 C CA . LEU B 1 144 ? -6.249 28.268 9.491 1.00 8.95 144 LEU B CA 1
ATOM 4179 C C . LEU B 1 144 ? -4.786 27.791 9.590 1.00 9.83 144 LEU B C 1
ATOM 4180 O O . LEU B 1 144 ? -4.461 26.720 9.114 1.00 17.60 144 LEU B O 1
ATOM 4185 N N . TYR B 1 145 ? -3.913 28.619 10.121 1.00 7.50 145 TYR B N 1
ATOM 4186 C CA . TYR B 1 145 ? -2.472 28.378 10.075 1.00 7.03 145 TYR B CA 1
ATOM 4187 C C . TYR B 1 145 ? -2.081 27.115 10.840 1.00 7.18 145 TYR B C 1
ATOM 4188 O O . TYR B 1 145 ? -2.386 26.993 12.025 1.00 8.26 145 TYR B O 1
ATOM 4197 N N A SER B 1 146 ? -1.350 26.244 10.157 0.70 7.33 146 SER B N 1
ATOM 4198 N N B SER B 1 146 ? -1.415 26.183 10.179 0.30 7.39 146 SER B N 1
ATOM 4199 C CA A SER B 1 146 ? -0.813 24.978 10.664 0.70 7.33 146 SER B CA 1
ATOM 4200 C CA B SER B 1 146 ? -0.956 24.972 10.842 0.30 7.31 146 SER B CA 1
ATOM 4201 C C A SER B 1 146 ? 0.518 25.211 11.328 0.70 6.82 146 SER B C 1
ATOM 4202 C C B SER B 1 146 ? 0.473 25.154 11.307 0.30 6.86 146 SER B C 1
ATOM 4203 O O A SER B 1 146 ? 1.280 26.089 10.930 0.70 6.87 146 SER B O 1
ATOM 4204 O O B SER B 1 146 ? 1.227 25.955 10.763 0.30 6.75 146 SER B O 1
ATOM 4209 N N . ALA B 1 147 ? 0.837 24.379 12.321 1.00 6.79 147 ALA B N 1
ATOM 4210 C CA . ALA B 1 147 ? 2.182 24.386 12.876 1.00 6.59 147 ALA B CA 1
ATOM 4211 C C . ALA B 1 147 ? 3.267 24.078 11.839 1.00 6.35 147 ALA B C 1
ATOM 4212 O O . ALA B 1 147 ? 4.432 24.413 12.037 1.00 7.03 147 ALA B O 1
ATOM 4214 N N . GLY B 1 148 ? 2.894 23.453 10.719 1.00 5.96 148 GLY B N 1
ATOM 4215 C CA . GLY B 1 148 ? 3.797 23.204 9.612 1.00 6.19 148 GLY B CA 1
ATOM 4216 C C . GLY B 1 148 ? 3.521 23.974 8.351 1.00 6.08 148 GLY B C 1
ATOM 4217 O O . GLY B 1 148 ? 3.866 23.529 7.268 1.00 6.88 148 GLY B O 1
ATOM 4218 N N . GLU B 1 149 ? 2.902 25.143 8.464 1.00 5.68 149 GLU B N 1
ATOM 4219 C CA . GLU B 1 149 ? 2.280 25.787 7.298 1.00 5.91 149 GLU B CA 1
ATOM 4220 C C . GLU B 1 149 ? 3.252 26.045 6.161 1.00 5.68 149 GLU B C 1
ATOM 4221 O O . GLU B 1 149 ? 4.303 26.676 6.340 1.00 6.65 149 GLU B O 1
ATOM 4227 N N . LEU B 1 150 ? 2.839 25.636 4.956 1.00 5.49 150 LEU B N 1
ATOM 4228 C CA . LEU B 1 150 ? 3.558 25.949 3.724 1.00 6.00 150 LEU B CA 1
ATOM 4229 C C . LEU B 1 150 ? 3.047 27.276 3.172 1.00 5.64 150 LEU B C 1
ATOM 4230 O O . LEU B 1 150 ? 1.858 27.407 2.852 1.00 5.91 150 LEU B O 1
ATOM 4235 N N . VAL B 1 151 ? 3.925 28.264 3.097 1.00 5.85 151 VAL B N 1
ATOM 4236 C CA . VAL B 1 151 ? 3.504 29.634 2.872 1.00 6.14 151 VAL B CA 1
ATOM 4237 C C . VAL B 1 151 ? 3.625 30.112 1.420 1.00 5.86 151 VAL B C 1
ATOM 4238 O O . VAL B 1 151 ? 2.851 30.973 1.020 1.00 6.44 151 VAL B O 1
ATOM 4242 N N A ARG B 1 152 ? 4.568 29.552 0.657 0.50 5.89 152 ARG B N 1
ATOM 4243 N N B ARG B 1 152 ? 4.586 29.579 0.659 0.50 5.91 152 ARG B N 1
ATOM 4244 C CA A ARG B 1 152 ? 4.808 29.923 -0.740 0.50 6.34 152 ARG B CA 1
ATOM 4245 C CA B ARG B 1 152 ? 4.798 29.942 -0.747 0.50 6.22 152 ARG B CA 1
ATOM 4246 C C A ARG B 1 152 ? 5.281 28.704 -1.495 0.50 6.04 152 ARG B C 1
ATOM 4247 C C B ARG B 1 152 ? 5.297 28.727 -1.496 0.50 5.97 152 ARG B C 1
ATOM 4248 O O A ARG B 1 152 ? 5.881 27.800 -0.905 0.50 6.90 152 ARG B O 1
ATOM 4249 O O B ARG B 1 152 ? 5.927 27.846 -0.904 0.50 6.83 152 ARG B O 1
ATOM 4264 N N . LEU B 1 153 ? 5.066 28.722 -2.808 1.00 5.67 153 LEU B N 1
ATOM 4265 C CA . LEU B 1 153 ? 5.861 27.928 -3.724 1.00 6.16 153 LEU B CA 1
ATOM 4266 C C . LEU B 1 153 ? 7.204 28.628 -3.934 1.00 6.32 153 LEU B C 1
ATOM 4267 O O . LEU B 1 153 ? 7.253 29.810 -4.256 1.00 7.91 153 LEU B O 1
ATOM 4272 N N . ASP B 1 154 ? 8.295 27.889 -3.769 1.00 5.10 154 ASP B N 1
ATOM 4273 C CA . ASP B 1 154 ? 9.632 28.474 -3.945 1.00 6.02 154 ASP B CA 1
ATOM 4274 C C . ASP B 1 154 ? 10.313 28.161 -5.274 1.00 5.63 154 ASP B C 1
ATOM 4275 O O . ASP B 1 154 ? 10.853 29.073 -5.898 1.00 6.72 154 ASP B O 1
ATOM 4280 N N . HIS B 1 155 ? 10.393 26.886 -5.649 1.00 5.26 155 HIS B N 1
ATOM 4281 C CA . HIS B 1 155 ? 11.191 26.538 -6.831 1.00 5.02 155 HIS B CA 1
ATOM 4282 C C . HIS B 1 155 ? 10.915 25.151 -7.309 1.00 5.08 155 HIS B C 1
ATOM 4283 O O . HIS B 1 155 ? 10.294 24.341 -6.608 1.00 5.21 155 HIS B O 1
ATOM 4290 N N . PHE B 1 156 ? 11.429 24.890 -8.506 1.00 5.37 156 PHE B N 1
ATOM 4291 C CA . PHE B 1 156 ? 11.540 23.553 -9.053 1.00 5.64 156 PHE B CA 1
ATOM 4292 C C . PHE B 1 156 ? 13.019 23.163 -9.130 1.00 5.00 156 PHE B C 1
ATOM 4293 O O . PHE B 1 156 ? 13.901 24.005 -9.107 1.00 6.40 156 PHE B O 1
ATOM 4301 N N . ASN B 1 157 ? 13.273 21.863 -9.248 1.00 5.30 157 ASN B N 1
ATOM 4302 C CA . ASN B 1 157 ? 14.622 21.372 -9.483 1.00 5.60 157 ASN B CA 1
ATOM 4303 C C . ASN B 1 157 ? 14.533 20.229 -10.487 1.00 5.79 157 ASN B C 1
ATOM 4304 O O . ASN B 1 157 ? 13.759 19.282 -10.303 1.00 6.33 157 ASN B O 1
ATOM 4309 N N . GLN B 1 158 ? 15.318 20.352 -11.556 1.00 5.89 158 GLN B N 1
ATOM 4310 C CA . GLN B 1 158 ? 15.302 19.464 -12.717 1.00 5.99 158 GLN B CA 1
ATOM 4311 C C . GLN B 1 158 ? 16.576 18.642 -12.819 1.00 6.27 158 GLN B C 1
ATOM 4312 O O . GLN B 1 158 ? 17.661 19.198 -12.667 1.00 6.83 158 GLN B O 1
ATOM 4318 N N . VAL B 1 159 ? 16.447 17.355 -13.140 1.00 6.30 159 VAL B N 1
ATOM 4319 C CA . VAL B 1 159 ? 17.612 16.516 -13.424 1.00 6.80 159 VAL B CA 1
ATOM 4320 C C . VAL B 1 159 ? 17.857 16.479 -14.924 1.00 7.17 159 VAL B C 1
ATOM 4321 O O . VAL B 1 159 ? 16.974 16.153 -15.705 1.00 7.60 159 VAL B O 1
ATOM 4325 N N . THR B 1 160 ? 19.074 16.842 -15.325 1.00 7.31 160 THR B N 1
ATOM 4326 C CA . THR B 1 160 ? 19.432 16.898 -16.739 1.00 7.36 160 THR B CA 1
ATOM 4327 C C . THR B 1 160 ? 20.900 16.461 -16.882 1.00 7.72 160 THR B C 1
ATOM 4328 O O . THR B 1 160 ? 21.703 16.678 -15.978 1.00 8.08 160 THR B O 1
ATOM 4332 N N . PRO B 1 161 ? 21.252 15.818 -18.010 1.00 8.50 161 PRO B N 1
ATOM 4333 C CA . PRO B 1 161 ? 22.593 15.202 -18.075 1.00 8.67 161 PRO B CA 1
ATOM 4334 C C . PRO B 1 161 ? 23.760 16.170 -18.273 1.00 8.57 161 PRO B C 1
ATOM 4335 O O . PRO B 1 161 ? 24.862 15.876 -17.820 1.00 9.56 161 PRO B O 1
ATOM 4339 N N . ASP B 1 162 ? 23.516 17.302 -18.935 1.00 9.56 162 ASP B N 1
ATOM 4340 C CA . ASP B 1 162 ? 24.562 18.239 -19.315 1.00 9.50 162 ASP B CA 1
ATOM 4341 C C . ASP B 1 162 ? 24.195 19.602 -18.697 1.00 9.49 162 ASP B C 1
ATOM 4342 O O . ASP B 1 162 ? 23.384 20.345 -19.224 1.00 9.54 162 ASP B O 1
ATOM 4347 N N . VAL B 1 163 ? 24.796 19.920 -17.557 1.00 8.99 163 VAL B N 1
ATOM 4348 C CA . VAL B 1 163 ? 24.369 21.077 -16.804 1.00 8.90 163 VAL B CA 1
ATOM 4349 C C . VAL B 1 163 ? 24.767 22.371 -17.539 1.00 8.75 163 VAL B C 1
ATOM 4350 O O . VAL B 1 163 ? 23.939 23.255 -17.667 1.00 8.86 163 VAL B O 1
ATOM 4354 N N . PRO B 1 164 ? 26.015 22.469 -18.047 1.00 8.86 164 PRO B N 1
ATOM 4355 C CA . PRO B 1 164 ? 26.358 23.708 -18.747 1.00 8.71 164 PRO B CA 1
ATOM 4356 C C . PRO B 1 164 ? 25.453 24.015 -19.935 1.00 8.46 164 PRO B C 1
ATOM 4357 O O . PRO B 1 164 ? 25.098 25.183 -20.179 1.00 9.83 164 PRO B O 1
ATOM 4361 N N . ARG B 1 165 ? 25.074 22.986 -20.673 1.00 9.25 165 ARG B N 1
ATOM 4362 C CA . ARG B 1 165 ? 24.188 23.183 -21.824 1.00 10.26 165 ARG B CA 1
ATOM 4363 C C . ARG B 1 165 ? 22.843 23.784 -21.397 1.00 10.10 165 ARG B C 1
ATOM 4364 O O . ARG B 1 165 ? 22.336 24.738 -21.998 1.00 9.99 165 ARG B O 1
ATOM 4372 N N . GLY B 1 166 ? 22.298 23.220 -20.329 1.00 9.24 166 GLY B N 1
ATOM 4373 C CA . GLY B 1 166 ? 21.053 23.710 -19.765 1.00 9.84 166 GLY B CA 1
ATOM 4374 C C . GLY B 1 166 ? 21.165 25.093 -19.160 1.00 9.31 166 GLY B C 1
ATOM 4375 O O . GLY B 1 166 ? 20.268 25.930 -19.304 1.00 9.79 166 GLY B O 1
ATOM 4376 N N A ARG B 1 167 ? 22.266 25.329 -18.461 0.60 8.89 167 ARG B N 1
ATOM 4377 N N B ARG B 1 167 ? 22.271 25.341 -18.457 0.40 9.21 167 ARG B N 1
ATOM 4378 C CA A ARG B 1 167 ? 22.497 26.619 -17.831 0.60 9.07 167 ARG B CA 1
ATOM 4379 C CA B ARG B 1 167 ? 22.501 26.638 -17.814 0.40 9.75 167 ARG B CA 1
ATOM 4380 C C A ARG B 1 167 ? 22.497 27.769 -18.853 0.60 9.61 167 ARG B C 1
ATOM 4381 C C B ARG B 1 167 ? 22.514 27.779 -18.842 0.40 9.85 167 ARG B C 1
ATOM 4382 O O A ARG B 1 167 ? 21.908 28.827 -18.629 0.60 9.90 167 ARG B O 1
ATOM 4383 O O B ARG B 1 167 ? 21.913 28.832 -18.624 0.40 10.10 167 ARG B O 1
ATOM 4398 N N . LYS B 1 168 ? 23.219 27.577 -19.953 1.00 9.32 168 LYS B N 1
ATOM 4399 C CA . LYS B 1 168 ? 23.298 28.605 -21.001 1.00 10.56 168 LYS B CA 1
ATOM 4400 C C . LYS B 1 168 ? 21.914 28.924 -21.549 1.00 10.39 168 LYS B C 1
ATOM 4401 O O . LYS B 1 168 ? 21.550 30.099 -21.721 1.00 11.41 168 LYS B O 1
ATOM 4407 N N . TYR B 1 169 ? 21.141 27.879 -21.829 1.00 10.16 169 TYR B N 1
ATOM 4408 C CA . TYR B 1 169 ? 19.771 28.054 -22.301 1.00 10.58 169 TYR B CA 1
ATOM 4409 C C . TYR B 1 169 ? 18.922 28.845 -21.298 1.00 9.56 169 TYR B C 1
ATOM 4410 O O . TYR B 1 169 ? 18.206 29.779 -21.668 1.00 10.28 169 TYR B O 1
ATOM 4419 N N . LEU B 1 170 ? 19.012 28.508 -20.017 1.00 8.23 170 LEU B N 1
ATOM 4420 C CA . LEU B 1 170 ? 18.226 29.221 -19.019 1.00 8.57 170 LEU B CA 1
ATOM 4421 C C . LEU B 1 170 ? 18.704 30.646 -18.814 1.00 9.16 170 LEU B C 1
ATOM 4422 O O . LEU B 1 170 ? 17.895 31.532 -18.567 1.00 9.34 170 LEU B O 1
ATOM 4427 N N . GLU B 1 171 ? 20.014 30.894 -18.929 1.00 9.47 171 GLU B N 1
ATOM 4428 C CA . GLU B 1 171 ? 20.508 32.258 -18.849 1.00 10.09 171 GLU B CA 1
ATOM 4429 C C . GLU B 1 171 ? 19.971 33.107 -20.009 1.00 10.22 171 GLU B C 1
ATOM 4430 O O . GLU B 1 171 ? 19.596 34.251 -19.819 1.00 11.18 171 GLU B O 1
ATOM 4436 N N . ASP B 1 172 ? 19.966 32.558 -21.215 1.00 10.39 172 ASP B N 1
ATOM 4437 C CA . ASP B 1 172 ? 19.401 33.279 -22.355 1.00 11.89 172 ASP B CA 1
ATOM 4438 C C . ASP B 1 172 ? 17.927 33.610 -22.147 1.00 11.32 172 ASP B C 1
ATOM 4439 O O . ASP B 1 172 ? 17.454 34.670 -22.555 1.00 12.24 172 ASP B O 1
ATOM 4444 N N . LEU B 1 173 ? 17.211 32.681 -21.508 1.00 10.95 173 LEU B N 1
ATOM 4445 C CA . LEU B 1 173 ? 15.808 32.858 -21.181 1.00 11.29 173 LEU B CA 1
ATOM 4446 C C . LEU B 1 173 ? 15.579 33.891 -20.069 1.00 10.72 173 LEU B C 1
ATOM 4447 O O . LEU B 1 173 ? 14.433 34.300 -19.823 1.00 14.88 173 LEU B O 1
ATOM 4452 N N . GLY B 1 174 ? 16.652 34.307 -19.402 1.00 11.10 174 GLY B N 1
ATOM 4453 C CA . GLY B 1 174 ? 16.635 35.383 -18.422 1.00 10.87 174 GLY B CA 1
ATOM 4454 C C . GLY B 1 174 ? 16.876 34.997 -16.976 1.00 9.35 174 GLY B C 1
ATOM 4455 O O . GLY B 1 174 ? 16.923 35.864 -16.112 1.00 9.78 174 GLY B O 1
ATOM 4456 N N . PHE B 1 175 ? 17.076 33.710 -16.710 1.00 9.62 175 PHE B N 1
ATOM 4457 C CA . PHE B 1 175 ? 17.394 33.283 -15.350 1.00 9.55 175 PHE B CA 1
ATOM 4458 C C . PHE B 1 175 ? 18.841 33.668 -15.075 1.00 10.49 175 PHE B C 1
ATOM 4459 O O . PHE B 1 175 ? 19.682 33.642 -15.978 1.00 14.32 175 PHE B O 1
ATOM 4467 N N . ARG B 1 176 ? 19.143 34.072 -13.856 1.00 10.07 176 ARG B N 1
ATOM 4468 C CA . ARG B 1 176 ? 20.525 34.364 -13.476 1.00 10.20 176 ARG B CA 1
ATOM 4469 C C . ARG B 1 176 ? 20.996 33.309 -12.496 1.00 8.46 176 ARG B C 1
ATOM 4470 O O . ARG B 1 176 ? 20.312 33.017 -11.500 1.00 8.42 176 ARG B O 1
ATOM 4478 N N . VAL B 1 177 ? 22.183 32.776 -12.753 1.00 8.20 177 VAL B N 1
ATOM 4479 C CA . VAL B 1 177 ? 22.773 31.773 -11.877 1.00 8.00 177 VAL B CA 1
ATOM 4480 C C . VAL B 1 177 ? 23.228 32.436 -10.582 1.00 7.59 177 VAL B C 1
ATOM 4481 O O . VAL B 1 177 ? 23.941 33.463 -10.611 1.00 9.60 177 VAL B O 1
ATOM 4485 N N . THR B 1 178 ? 22.818 31.851 -9.467 1.00 6.72 178 THR B N 1
ATOM 4486 C CA . THR B 1 178 ? 23.176 32.325 -8.151 1.00 7.05 178 THR B CA 1
ATOM 4487 C C . THR B 1 178 ? 24.283 31.503 -7.499 1.00 8.01 178 THR B C 1
ATOM 4488 O O . THR B 1 178 ? 25.185 32.063 -6.846 1.00 9.99 178 THR B O 1
ATOM 4492 N N . GLU B 1 179 ? 24.216 30.182 -7.671 1.00 6.90 179 GLU B N 1
ATOM 4493 C CA . GLU B 1 179 ? 25.194 29.262 -7.105 1.00 7.53 179 GLU B CA 1
ATOM 4494 C C . GLU B 1 179 ? 25.379 28.102 -8.051 1.00 7.00 179 GLU B C 1
ATOM 4495 O O . GLU B 1 179 ? 24.476 27.791 -8.824 1.00 7.56 179 GLU B O 1
ATOM 4501 N N . ASP B 1 180 ? 26.539 27.451 -7.962 1.00 6.90 180 ASP B N 1
ATOM 4502 C CA . ASP B 1 180 ? 26.757 26.202 -8.679 1.00 7.29 180 ASP B CA 1
ATOM 4503 C C . ASP B 1 180 ? 27.762 25.340 -7.933 1.00 6.60 180 ASP B C 1
ATOM 4504 O O . ASP B 1 180 ? 28.371 25.773 -6.955 1.00 7.03 180 ASP B O 1
ATOM 4509 N N . ILE B 1 181 ? 27.856 24.082 -8.354 1.00 6.43 181 ILE B N 1
ATOM 4510 C CA . ILE B 1 181 ? 28.823 23.130 -7.837 1.00 6.40 181 ILE B CA 1
ATOM 4511 C C . ILE B 1 181 ? 29.651 22.637 -9.007 1.00 5.83 181 ILE B C 1
ATOM 4512 O O . ILE B 1 181 ? 29.093 22.153 -10.016 1.00 6.86 181 ILE B O 1
ATOM 4517 N N . GLN B 1 182 ? 30.987 22.764 -8.877 1.00 6.80 182 GLN B N 1
ATOM 4518 C CA . GLN B 1 182 ? 31.917 22.321 -9.915 1.00 6.99 182 GLN B CA 1
ATOM 4519 C C . GLN B 1 182 ? 33.060 21.596 -9.229 1.00 6.26 182 GLN B C 1
ATOM 4520 O O . GLN B 1 182 ? 33.192 21.642 -8.020 1.00 7.11 182 GLN B O 1
ATOM 4526 N N . ASP B 1 183 ? 33.902 20.940 -10.017 1.00 7.50 183 ASP B N 1
ATOM 4527 C CA . ASP B 1 183 ? 35.189 20.471 -9.520 1.00 8.26 183 ASP B CA 1
ATOM 4528 C C . ASP B 1 183 ? 36.308 21.199 -10.222 1.00 8.68 183 ASP B C 1
ATOM 4529 O O . ASP B 1 183 ? 36.064 22.075 -11.056 1.00 11.01 183 ASP B O 1
ATOM 4534 N N . ASP B 1 184 ? 37.542 20.863 -9.880 1.00 8.37 184 ASP B N 1
ATOM 4535 C CA . ASP B 1 184 ? 38.718 21.541 -10.422 1.00 9.92 184 ASP B CA 1
ATOM 4536 C C . ASP B 1 184 ? 39.130 20.950 -11.766 1.00 9.30 184 ASP B C 1
ATOM 4537 O O . ASP B 1 184 ? 40.148 21.326 -12.319 1.00 11.83 184 ASP B O 1
ATOM 4542 N N . GLU B 1 185 ? 38.318 20.031 -12.294 1.00 10.42 185 GLU B N 1
ATOM 4543 C CA . GLU B 1 185 ? 38.588 19.363 -13.565 1.00 11.89 185 GLU B CA 1
ATOM 4544 C C . GLU B 1 185 ? 37.624 19.802 -14.647 1.00 11.18 185 GLU B C 1
ATOM 4545 O O . GLU B 1 185 ? 37.568 19.205 -15.716 1.00 13.53 185 GLU B O 1
ATOM 4551 N N . GLY B 1 186 ? 36.844 20.835 -14.356 1.00 11.05 186 GLY B N 1
ATOM 4552 C CA . GLY B 1 186 ? 35.982 21.440 -15.348 1.00 12.12 186 GLY B CA 1
ATOM 4553 C C . GLY B 1 186 ? 34.561 20.876 -15.409 1.00 11.60 186 GLY B C 1
ATOM 4554 O O . GLY B 1 186 ? 33.801 21.226 -16.318 1.00 12.01 186 GLY B O 1
ATOM 4555 N N . THR B 1 187 ? 34.175 20.010 -14.475 1.00 8.49 187 THR B N 1
ATOM 4556 C CA . THR B 1 187 ? 32.812 19.454 -14.492 1.00 7.86 187 THR B CA 1
ATOM 4557 C C . THR B 1 187 ? 31.880 20.290 -13.655 1.00 7.70 187 THR B C 1
ATOM 4558 O O . THR B 1 187 ? 32.238 20.687 -12.539 1.00 8.64 187 THR B O 1
ATOM 4562 N N . THR B 1 188 ? 30.688 20.549 -14.193 1.00 7.25 188 THR B N 1
ATOM 4563 C CA . THR B 1 188 ? 29.608 21.134 -13.435 1.00 7.26 188 THR B CA 1
ATOM 4564 C C . THR B 1 188 ? 28.607 20.062 -13.029 1.00 6.49 188 THR B C 1
ATOM 4565 O O . THR B 1 188 ? 28.170 19.248 -13.851 1.00 7.80 188 THR B O 1
ATOM 4569 N N . TYR B 1 189 ? 28.290 20.032 -11.734 1.00 6.22 189 TYR B N 1
ATOM 4570 C CA . TYR B 1 189 ? 27.383 19.035 -11.163 1.00 6.60 189 TYR B CA 1
ATOM 4571 C C . TYR B 1 189 ? 25.974 19.566 -10.927 1.00 6.41 189 TYR B C 1
ATOM 4572 O O . TYR B 1 189 ? 25.026 18.788 -10.882 1.00 6.89 189 TYR B O 1
ATOM 4581 N N . ALA B 1 190 ? 25.823 20.878 -10.769 1.00 6.04 190 ALA B N 1
ATOM 4582 C CA . ALA B 1 190 ? 24.526 21.475 -10.409 1.00 5.98 190 ALA B CA 1
ATOM 4583 C C . ALA B 1 190 ? 24.627 23.007 -10.550 1.00 6.12 190 ALA B C 1
ATOM 4584 O O . ALA B 1 190 ? 25.690 23.583 -10.366 1.00 7.07 190 ALA B O 1
ATOM 4586 N N . ALA B 1 191 ? 23.495 23.637 -10.847 1.00 6.35 191 ALA B N 1
ATOM 4587 C CA . ALA B 1 191 ? 23.386 25.090 -10.879 1.00 6.12 191 ALA B CA 1
ATOM 4588 C C . ALA B 1 191 ? 22.010 25.500 -10.397 1.00 6.70 191 ALA B C 1
ATOM 4589 O O . ALA B 1 191 ? 21.051 24.756 -10.562 1.00 8.46 191 ALA B O 1
ATOM 4591 N N . TRP B 1 192 ? 21.939 26.706 -9.860 1.00 6.74 192 TRP B N 1
ATOM 4592 C CA . TRP B 1 192 ? 20.712 27.275 -9.304 1.00 6.60 192 TRP B CA 1
ATOM 4593 C C . TRP B 1 192 ? 20.492 28.615 -9.960 1.00 6.61 192 TRP B C 1
ATOM 4594 O O . TRP B 1 192 ? 21.458 29.376 -10.125 1.00 8.29 192 TRP B O 1
ATOM 4605 N N . MET B 1 193 ? 19.251 28.933 -10.339 1.00 6.45 193 MET B N 1
ATOM 4606 C CA . MET B 1 193 ? 19.034 30.153 -11.124 1.00 7.49 193 MET B CA 1
ATOM 4607 C C . MET B 1 193 ? 17.667 30.750 -10.872 1.00 6.35 193 MET B C 1
ATOM 4608 O O . MET B 1 193 ? 16.702 30.032 -10.608 1.00 6.89 193 MET B O 1
ATOM 4613 N N . HIS B 1 194 ? 17.601 32.085 -10.931 1.00 7.00 194 HIS B N 1
ATOM 4614 C CA . HIS B 1 194 ? 16.408 32.792 -10.466 1.00 6.73 194 HIS B CA 1
ATOM 4615 C C . HIS B 1 194 ? 15.883 33.837 -11.433 1.00 7.09 194 HIS B C 1
ATOM 4616 O O . HIS B 1 194 ? 16.621 34.356 -12.284 1.00 7.70 194 HIS B O 1
ATOM 4623 N N . ARG B 1 195 ? 14.590 34.136 -11.257 1.00 7.32 195 ARG B N 1
ATOM 4624 C CA . ARG B 1 195 ? 13.950 35.341 -11.752 1.00 8.08 195 ARG B CA 1
ATOM 4625 C C . ARG B 1 195 ? 13.464 36.260 -10.621 1.00 7.26 195 ARG B C 1
ATOM 4626 O O . ARG B 1 195 ? 13.667 37.478 -10.699 1.00 10.00 195 ARG B O 1
ATOM 4634 N N A LYS B 1 196 ? 12.734 35.708 -9.653 0.50 7.69 196 LYS B N 1
ATOM 4635 N N B LYS B 1 196 ? 12.863 35.707 -9.564 0.50 7.58 196 LYS B N 1
ATOM 4636 C CA A LYS B 1 196 ? 12.207 36.509 -8.560 0.50 7.96 196 LYS B CA 1
ATOM 4637 C CA B LYS B 1 196 ? 12.153 36.532 -8.572 0.50 7.63 196 LYS B CA 1
ATOM 4638 C C A LYS B 1 196 ? 13.378 36.690 -7.625 0.50 10.33 196 LYS B C 1
ATOM 4639 C C B LYS B 1 196 ? 12.961 37.186 -7.437 0.50 8.87 196 LYS B C 1
ATOM 4640 O O A LYS B 1 196 ? 14.430 36.086 -7.841 0.50 11.79 196 LYS B O 1
ATOM 4641 O O B LYS B 1 196 ? 12.376 37.842 -6.604 0.50 9.73 196 LYS B O 1
ATOM 4652 N N A GLY B 1 197 ? 13.248 37.495 -6.596 0.50 11.90 197 GLY B N 1
ATOM 4653 N N B GLY B 1 197 ? 14.263 37.002 -7.381 0.50 9.90 197 GLY B N 1
ATOM 4654 C CA A GLY B 1 197 ? 14.454 37.873 -5.883 0.50 11.82 197 GLY B CA 1
ATOM 4655 C CA B GLY B 1 197 ? 15.083 37.657 -6.372 0.50 9.08 197 GLY B CA 1
ATOM 4656 C C A GLY B 1 197 ? 15.112 36.866 -4.949 0.50 9.27 197 GLY B C 1
ATOM 4657 C C B GLY B 1 197 ? 15.294 36.847 -5.105 0.50 8.56 197 GLY B C 1
ATOM 4658 O O A GLY B 1 197 ? 15.696 37.301 -3.971 0.50 9.97 197 GLY B O 1
ATOM 4659 O O B GLY B 1 197 ? 15.714 37.381 -4.074 0.50 9.71 197 GLY B O 1
ATOM 4660 N N . THR B 1 198 ? 15.021 35.546 -5.197 1.00 7.62 198 THR B N 1
ATOM 4661 C CA . THR B 1 198 ? 15.486 34.554 -4.215 1.00 7.02 198 THR B CA 1
ATOM 4662 C C . THR B 1 198 ? 16.581 33.696 -4.895 1.00 7.05 198 THR B C 1
ATOM 4663 O O . THR B 1 198 ? 16.956 33.933 -6.057 1.00 7.09 198 THR B O 1
ATOM 4667 N N . VAL B 1 199 ? 17.117 32.705 -4.196 1.00 6.59 199 VAL B N 1
ATOM 4668 C CA . VAL B 1 199 ? 18.204 31.926 -4.785 1.00 6.56 199 VAL B CA 1
ATOM 4669 C C . VAL B 1 199 ? 17.818 31.227 -6.087 1.00 6.48 199 VAL B C 1
ATOM 4670 O O . VAL B 1 199 ? 18.645 31.080 -6.983 1.00 6.38 199 VAL B O 1
ATOM 4674 N N . GLN B 1 200 ? 16.560 30.790 -6.195 1.00 6.56 200 GLN B N 1
ATOM 4675 C CA . GLN B 1 200 ? 16.172 29.968 -7.326 1.00 6.76 200 GLN B CA 1
ATOM 4676 C C . GLN B 1 200 ? 14.681 30.051 -7.622 1.00 6.04 200 GLN B C 1
ATOM 4677 O O . GLN B 1 200 ? 13.859 30.151 -6.707 1.00 6.67 200 GLN B O 1
ATOM 4683 N N . ASP B 1 201 ? 14.363 29.977 -8.915 1.00 6.03 201 ASP B N 1
ATOM 4684 C CA . ASP B 1 201 ? 13.047 29.565 -9.403 1.00 6.34 201 ASP B CA 1
ATOM 4685 C C . ASP B 1 201 ? 13.079 28.194 -10.028 1.00 6.50 201 ASP B C 1
ATOM 4686 O O . ASP B 1 201 ? 12.101 27.457 -9.956 1.00 6.05 201 ASP B O 1
ATOM 4691 N N . THR B 1 202 ? 14.196 27.873 -10.685 1.00 6.57 202 THR B N 1
ATOM 4692 C CA . THR B 1 202 ? 14.472 26.484 -11.039 1.00 6.35 202 THR B CA 1
ATOM 4693 C C . THR B 1 202 ? 15.949 26.231 -10.842 1.00 6.88 202 THR B C 1
ATOM 4694 O O . THR B 1 202 ? 16.714 27.123 -10.501 1.00 7.70 202 THR B O 1
ATOM 4698 N N . ALA B 1 203 ? 16.329 24.996 -11.003 1.00 6.35 203 ALA B N 1
ATOM 4699 C CA . ALA B 1 203 ? 17.682 24.566 -10.691 1.00 6.31 203 ALA B CA 1
ATOM 4700 C C . ALA B 1 203 ? 17.940 23.308 -11.472 1.00 6.48 203 ALA B C 1
ATOM 4701 O O . ALA B 1 203 ? 17.003 22.587 -11.817 1.00 7.39 203 ALA B O 1
ATOM 4703 N N . LEU B 1 204 ? 19.206 23.055 -11.756 1.00 6.87 204 LEU B N 1
ATOM 4704 C CA . LEU B 1 204 ? 19.608 21.877 -12.499 1.00 7.28 204 LEU B CA 1
ATOM 4705 C C . LEU B 1 204 ? 20.490 21.013 -11.618 1.00 7.11 204 LEU B C 1
ATOM 4706 O O . LEU B 1 204 ? 21.479 21.485 -11.055 1.00 8.02 204 LEU B O 1
ATOM 4711 N N . THR B 1 205 ? 20.162 19.739 -11.568 1.00 6.89 205 THR B N 1
ATOM 4712 C CA . THR B 1 205 ? 20.952 18.702 -10.910 1.00 7.35 205 THR B CA 1
ATOM 4713 C C . THR B 1 205 ? 21.446 17.762 -11.996 1.00 7.20 205 THR B C 1
ATOM 4714 O O . THR B 1 205 ? 20.652 17.229 -12.763 1.00 7.94 205 THR B O 1
ATOM 4718 N N . GLY B 1 206 ? 22.760 17.556 -12.067 1.00 7.36 206 GLY B N 1
ATOM 4719 C CA . GLY B 1 206 ? 23.326 16.624 -13.048 1.00 8.25 206 GLY B CA 1
ATOM 4720 C C . GLY B 1 206 ? 22.833 15.208 -12.829 1.00 8.38 206 GLY B C 1
ATOM 4721 O O . GLY B 1 206 ? 22.881 14.686 -11.724 1.00 10.43 206 GLY B O 1
ATOM 4722 N N . GLY B 1 207 ? 22.345 14.577 -13.891 1.00 8.06 207 GLY B N 1
ATOM 4723 C CA . GLY B 1 207 ? 21.910 13.190 -13.808 1.00 8.49 207 GLY B CA 1
ATOM 4724 C C . GLY B 1 207 ? 21.164 12.808 -15.064 1.00 8.07 207 GLY B C 1
ATOM 4725 O O . GLY B 1 207 ? 20.997 13.618 -15.970 1.00 8.49 207 GLY B O 1
ATOM 4726 N N . ASN B 1 208 ? 20.752 11.546 -15.144 1.00 8.95 208 ASN B N 1
ATOM 4727 C CA . ASN B 1 208 ? 19.992 11.105 -16.297 1.00 9.16 208 ASN B CA 1
ATOM 4728 C C . ASN B 1 208 ? 18.677 11.865 -16.359 1.00 8.54 208 ASN B C 1
ATOM 4729 O O . ASN B 1 208 ? 18.022 12.046 -15.342 1.00 9.65 208 ASN B O 1
ATOM 4734 N N . GLY B 1 209 ? 18.291 12.336 -17.537 1.00 8.46 209 GLY B N 1
ATOM 4735 C CA . GLY B 1 209 ? 17.108 13.150 -17.626 1.00 8.70 209 GLY B CA 1
ATOM 4736 C C . GLY B 1 209 ? 16.583 13.266 -19.044 1.00 9.13 209 GLY B C 1
ATOM 4737 O O . GLY B 1 209 ? 17.183 12.731 -19.989 1.00 10.56 209 GLY B O 1
ATOM 4738 N N . PRO B 1 210 ? 15.432 13.919 -19.208 1.00 8.54 210 PRO B N 1
ATOM 4739 C CA . PRO B 1 210 ? 14.757 14.782 -18.210 1.00 8.11 210 PRO B CA 1
ATOM 4740 C C . PRO B 1 210 ? 14.004 14.030 -17.128 1.00 8.19 210 PRO B C 1
ATOM 4741 O O . PRO B 1 210 ? 13.238 13.132 -17.429 1.00 8.78 210 PRO B O 1
ATOM 4745 N N . ARG B 1 211 ? 14.242 14.409 -15.878 1.00 7.22 211 ARG B N 1
ATOM 4746 C CA . ARG B 1 211 ? 13.416 13.980 -14.749 1.00 7.54 211 ARG B CA 1
ATOM 4747 C C . ARG B 1 211 ? 13.226 15.173 -13.835 1.00 6.78 211 ARG B C 1
ATOM 4748 O O . ARG B 1 211 ? 14.060 16.086 -13.808 1.00 7.58 211 ARG B O 1
ATOM 4756 N N . LEU B 1 212 ? 12.125 15.170 -13.079 1.00 6.73 212 LEU B N 1
ATOM 4757 C CA . LEU B 1 212 ? 11.876 16.219 -12.103 1.00 6.98 212 LEU B CA 1
ATOM 4758 C C . LEU B 1 212 ? 12.458 15.803 -10.764 1.00 6.87 212 LEU B C 1
ATOM 4759 O O . LEU B 1 212 ? 12.057 14.783 -10.218 1.00 7.31 212 LEU B O 1
ATOM 4764 N N . HIS B 1 213 ? 13.422 16.562 -10.259 1.00 6.07 213 HIS B N 1
ATOM 4765 C CA . HIS B 1 213 ? 13.989 16.246 -8.958 1.00 6.10 213 HIS B CA 1
ATOM 4766 C C . HIS B 1 213 ? 13.029 16.533 -7.832 1.00 5.66 213 HIS B C 1
ATOM 4767 O O . HIS B 1 213 ? 12.743 15.656 -7.007 1.00 6.17 213 HIS B O 1
ATOM 4774 N N . HIS B 1 214 ? 12.556 17.779 -7.748 1.00 5.38 214 HIS B N 1
ATOM 4775 C CA . HIS B 1 214 ? 11.606 18.137 -6.691 1.00 5.21 214 HIS B CA 1
ATOM 4776 C C . HIS B 1 214 ? 10.865 19.418 -6.997 1.00 5.43 214 HIS B C 1
ATOM 4777 O O . HIS B 1 214 ? 11.250 20.170 -7.897 1.00 6.13 214 HIS B O 1
ATOM 4784 N N . VAL B 1 215 ? 9.778 19.615 -6.251 1.00 5.60 215 VAL B N 1
ATOM 4785 C CA . VAL B 1 215 ? 9.098 20.922 -6.115 1.00 5.84 215 VAL B CA 1
ATOM 4786 C C . VAL B 1 215 ? 9.292 21.365 -4.671 1.00 5.52 215 VAL B C 1
ATOM 4787 O O . VAL B 1 215 ? 9.169 20.544 -3.754 1.00 6.09 215 VAL B O 1
ATOM 4791 N N . ALA B 1 216 ? 9.588 22.646 -4.454 1.00 4.98 216 ALA B N 1
ATOM 4792 C CA . ALA B 1 216 ? 9.897 23.148 -3.132 1.00 5.22 216 ALA B CA 1
ATOM 4793 C C . ALA B 1 216 ? 8.867 24.181 -2.704 1.00 5.03 216 ALA B C 1
ATOM 4794 O O . ALA B 1 216 ? 8.560 25.109 -3.449 1.00 5.76 216 ALA B O 1
ATOM 4796 N N . PHE B 1 217 ? 8.431 24.057 -1.449 1.00 5.15 217 PHE B N 1
ATOM 4797 C CA . PHE B 1 217 ? 7.573 25.032 -0.760 1.00 5.31 217 PHE B CA 1
ATOM 4798 C C . PHE B 1 217 ? 8.304 25.618 0.422 1.00 5.65 217 PHE B C 1
ATOM 4799 O O . PHE B 1 217 ? 9.121 24.942 1.050 1.00 6.85 217 PHE B O 1
ATOM 4807 N N A SER B 1 218 ? 8.033 26.876 0.733 0.40 5.76 218 SER B N 1
ATOM 4808 N N B SER B 1 218 ? 8.005 26.890 0.704 0.60 5.65 218 SER B N 1
ATOM 4809 C CA A SER B 1 218 ? 8.692 27.487 1.870 0.40 6.13 218 SER B CA 1
ATOM 4810 C CA B SER B 1 218 ? 8.582 27.633 1.835 0.60 6.07 218 SER B CA 1
ATOM 4811 C C A SER B 1 218 ? 7.782 27.574 3.074 0.40 5.89 218 SER B C 1
ATOM 4812 C C B SER B 1 218 ? 7.752 27.540 3.089 0.60 5.76 218 SER B C 1
ATOM 4813 O O A SER B 1 218 ? 6.549 27.522 2.951 0.40 6.70 218 SER B O 1
ATOM 4814 O O B SER B 1 218 ? 6.520 27.393 3.013 0.60 6.78 218 SER B O 1
ATOM 4819 N N . THR B 1 219 ? 8.417 27.677 4.237 1.00 5.61 219 THR B N 1
ATOM 4820 C CA . THR B 1 219 ? 7.754 27.992 5.501 1.00 5.80 219 THR B CA 1
ATOM 4821 C C . THR B 1 219 ? 8.242 29.353 5.988 1.00 5.86 219 THR B C 1
ATOM 4822 O O . THR B 1 219 ? 9.243 29.881 5.481 1.00 6.36 219 THR B O 1
ATOM 4826 N N . HIS B 1 220 ? 7.579 29.912 6.999 1.00 5.84 220 HIS B N 1
ATOM 4827 C CA . HIS B 1 220 ? 8.095 31.121 7.643 1.00 5.95 220 HIS B CA 1
ATOM 4828 C C . HIS B 1 220 ? 9.371 30.876 8.421 1.00 6.05 220 HIS B C 1
ATOM 4829 O O . HIS B 1 220 ? 10.306 31.663 8.327 1.00 6.95 220 HIS B O 1
ATOM 4836 N N . GLU B 1 221 ? 9.369 29.835 9.248 1.00 5.89 221 GLU B N 1
ATOM 4837 C CA . GLU B 1 221 ? 10.423 29.636 10.226 1.00 5.64 221 GLU B CA 1
ATOM 4838 C C . GLU B 1 221 ? 10.907 28.190 10.222 1.00 5.68 221 GLU B C 1
ATOM 4839 O O . GLU B 1 221 ? 10.268 27.265 9.686 1.00 6.08 221 GLU B O 1
ATOM 4845 N N . LYS B 1 222 ? 12.064 28.007 10.833 1.00 6.11 222 LYS B N 1
ATOM 4846 C CA . LYS B 1 222 ? 12.679 26.686 10.863 1.00 6.95 222 LYS B CA 1
ATOM 4847 C C . LYS B 1 222 ? 11.816 25.702 11.668 1.00 6.46 222 LYS B C 1
ATOM 4848 O O . LYS B 1 222 ? 11.720 24.528 11.340 1.00 6.53 222 LYS B O 1
ATOM 4854 N N . HIS B 1 223 ? 11.200 26.171 12.752 1.00 6.26 223 HIS B N 1
ATOM 4855 C CA . HIS B 1 223 ? 10.373 25.285 13.569 1.00 7.04 223 HIS B CA 1
ATOM 4856 C C . HIS B 1 223 ? 9.197 24.705 12.794 1.00 6.42 223 HIS B C 1
ATOM 4857 O O . HIS B 1 223 ? 8.721 23.636 13.118 1.00 6.82 223 HIS B O 1
ATOM 4864 N N . ASN B 1 224 ? 8.744 25.390 11.740 1.00 6.19 224 ASN B N 1
ATOM 4865 C CA . ASN B 1 224 ? 7.667 24.851 10.927 1.00 5.93 224 ASN B CA 1
ATOM 4866 C C . ASN B 1 224 ? 8.124 23.586 10.177 1.00 6.00 224 ASN B C 1
ATOM 4867 O O . ASN B 1 224 ? 7.345 22.652 10.019 1.00 6.54 224 ASN B O 1
ATOM 4872 N N . ILE B 1 225 ? 9.376 23.570 9.715 1.00 5.62 225 ILE B N 1
ATOM 4873 C CA . ILE B 1 225 ? 9.945 22.386 9.067 1.00 6.12 225 ILE B CA 1
ATOM 4874 C C . ILE B 1 225 ? 10.131 21.245 10.057 1.00 5.85 225 ILE B C 1
ATOM 4875 O O . ILE B 1 225 ? 9.818 20.078 9.768 1.00 6.61 225 ILE B O 1
ATOM 4880 N N A ILE B 1 226 ? 10.638 21.586 11.238 0.50 6.04 226 ILE B N 1
ATOM 4881 N N B ILE B 1 226 ? 10.639 21.582 11.240 0.50 6.10 226 ILE B N 1
ATOM 4882 C CA A ILE B 1 226 ? 10.755 20.625 12.328 0.50 6.15 226 ILE B CA 1
ATOM 4883 C CA B ILE B 1 226 ? 10.754 20.612 12.326 0.50 6.39 226 ILE B CA 1
ATOM 4884 C C A ILE B 1 226 ? 9.400 19.955 12.623 0.50 5.66 226 ILE B C 1
ATOM 4885 C C B ILE B 1 226 ? 9.396 19.949 12.619 0.50 5.71 226 ILE B C 1
ATOM 4886 O O A ILE B 1 226 ? 9.320 18.723 12.779 0.50 5.58 226 ILE B O 1
ATOM 4887 O O B ILE B 1 226 ? 9.308 18.718 12.779 0.50 5.62 226 ILE B O 1
ATOM 4896 N N . GLN B 1 227 ? 8.341 20.756 12.696 1.00 5.22 227 GLN B N 1
ATOM 4897 C CA . GLN B 1 227 ? 6.990 20.215 12.926 1.00 5.60 227 GLN B CA 1
ATOM 4898 C C . GLN B 1 227 ? 6.555 19.235 11.854 1.00 5.41 227 GLN B C 1
ATOM 4899 O O . GLN B 1 227 ? 5.899 18.250 12.165 1.00 5.85 227 GLN B O 1
ATOM 4905 N N . ILE B 1 228 ? 6.910 19.469 10.592 1.00 4.80 228 ILE B N 1
ATOM 4906 C CA . ILE B 1 228 ? 6.526 18.517 9.546 1.00 5.03 228 ILE B CA 1
ATOM 4907 C C . ILE B 1 228 ? 7.166 17.152 9.841 1.00 5.05 228 ILE B C 1
ATOM 4908 O O . ILE B 1 228 ? 6.512 16.092 9.767 1.00 5.74 228 ILE B O 1
ATOM 4913 N N . CYS B 1 229 ? 8.452 17.173 10.218 1.00 5.13 229 CYS B N 1
ATOM 4914 C CA . CYS B 1 229 ? 9.142 15.935 10.617 1.00 5.73 229 CYS B CA 1
ATOM 4915 C C . CYS B 1 229 ? 8.428 15.283 11.792 1.00 5.69 229 CYS B C 1
ATOM 4916 O O . CYS B 1 229 ? 8.189 14.073 11.803 1.00 5.72 229 CYS B O 1
ATOM 4919 N N . ASP B 1 230 ? 8.128 16.085 12.813 1.00 5.11 230 ASP B N 1
ATOM 4920 C CA . ASP B 1 230 ? 7.512 15.571 14.033 1.00 5.14 230 ASP B CA 1
ATOM 4921 C C . ASP B 1 230 ? 6.154 14.929 13.745 1.00 4.86 230 ASP B C 1
ATOM 4922 O O . ASP B 1 230 ? 5.811 13.849 14.263 1.00 5.38 230 ASP B O 1
ATOM 4927 N N . LYS B 1 231 ? 5.392 15.596 12.878 1.00 4.85 231 LYS B N 1
ATOM 4928 C CA . LYS B 1 231 ? 4.067 15.106 12.485 1.00 5.77 231 LYS B CA 1
ATOM 4929 C C . LYS B 1 231 ? 4.190 13.800 11.713 1.00 5.68 231 LYS B C 1
ATOM 4930 O O . LYS B 1 231 ? 3.394 12.872 11.911 1.00 5.91 231 LYS B O 1
ATOM 4936 N N . MET B 1 232 ? 5.159 13.727 10.804 1.00 5.61 232 MET B N 1
ATOM 4937 C CA . MET B 1 232 ? 5.362 12.495 10.061 1.00 5.96 232 MET B CA 1
ATOM 4938 C C . MET B 1 232 ? 5.773 11.349 10.995 1.00 5.86 232 MET B C 1
ATOM 4939 O O . MET B 1 232 ? 5.345 10.212 10.804 1.00 6.17 232 MET B O 1
ATOM 4944 N N . GLY B 1 233 ? 6.578 11.626 12.022 1.00 5.62 233 GLY B N 1
ATOM 4945 C CA . GLY B 1 233 ? 6.833 10.610 13.055 1.00 6.09 233 GLY B CA 1
ATOM 4946 C C . GLY B 1 233 ? 5.549 10.160 13.748 1.00 5.49 233 GLY B C 1
ATOM 4947 O O . GLY B 1 233 ? 5.297 8.961 13.931 1.00 6.02 233 GLY B O 1
ATOM 4948 N N . ALA B 1 234 ? 4.709 11.120 14.120 1.00 5.74 234 ALA B N 1
ATOM 4949 C CA . ALA B 1 234 ? 3.462 10.779 14.836 1.00 6.00 234 ALA B CA 1
ATOM 4950 C C . ALA B 1 234 ? 2.494 9.961 13.969 1.00 5.88 234 ALA B C 1
ATOM 4951 O O . ALA B 1 234 ? 1.783 9.083 14.465 1.00 7.66 234 ALA B O 1
ATOM 4953 N N . LEU B 1 235 ? 2.499 10.220 12.663 1.00 5.65 235 LEU B N 1
ATOM 4954 C CA . LEU B 1 235 ? 1.684 9.485 11.717 1.00 5.99 235 LEU B CA 1
ATOM 4955 C C . LEU B 1 235 ? 2.357 8.172 11.300 1.00 5.93 235 LEU B C 1
ATOM 4956 O O . LEU B 1 235 ? 1.806 7.421 10.503 1.00 7.77 235 LEU B O 1
ATOM 4961 N N . ARG B 1 236 ? 3.549 7.911 11.832 1.00 6.02 236 ARG B N 1
ATOM 4962 C CA . ARG B 1 236 ? 4.297 6.676 11.548 1.00 6.48 236 ARG B CA 1
ATOM 4963 C C . ARG B 1 236 ? 4.566 6.538 10.045 1.00 6.90 236 ARG B C 1
ATOM 4964 O O . ARG B 1 236 ? 4.520 5.443 9.478 1.00 8.43 236 ARG B O 1
ATOM 4972 N N . ILE B 1 237 ? 4.957 7.672 9.448 1.00 6.17 237 ILE B N 1
ATOM 4973 C CA . ILE B 1 237 ? 5.388 7.747 8.045 1.00 6.33 237 ILE B CA 1
ATOM 4974 C C . ILE B 1 237 ? 6.758 8.401 7.935 1.00 6.43 237 ILE B C 1
ATOM 4975 O O . ILE B 1 237 ? 7.085 8.998 6.913 1.00 6.96 237 ILE B O 1
ATOM 4980 N N . SER B 1 238 ? 7.605 8.205 8.944 1.00 5.97 238 SER B N 1
ATOM 4981 C CA . SER B 1 238 ? 8.976 8.709 8.880 1.00 5.85 238 SER B CA 1
ATOM 4982 C C . SER B 1 238 ? 9.813 8.082 7.761 1.00 6.36 238 SER B C 1
ATOM 4983 O O . SER B 1 238 ? 10.821 8.672 7.340 1.00 5.94 238 SER B O 1
ATOM 4986 N N . ASP B 1 239 ? 9.389 6.918 7.255 1.00 6.38 239 ASP B N 1
ATOM 4987 C CA . ASP B 1 239 ? 10.017 6.362 6.069 1.00 6.76 239 ASP B CA 1
ATOM 4988 C C . ASP B 1 239 ? 9.843 7.204 4.824 1.00 6.72 239 ASP B C 1
ATOM 4989 O O . ASP B 1 239 ? 10.533 6.972 3.819 1.00 8.37 239 ASP B O 1
ATOM 4994 N N . ARG B 1 240 ? 8.925 8.176 4.859 1.00 6.75 240 ARG B N 1
ATOM 4995 C CA . ARG B 1 240 ? 8.702 9.062 3.741 1.00 6.16 240 ARG B CA 1
ATOM 4996 C C . ARG B 1 240 ? 9.493 10.374 3.906 1.00 6.04 240 ARG B C 1
ATOM 4997 O O . ARG B 1 240 ? 9.384 11.270 3.064 1.00 6.66 240 ARG B O 1
ATOM 5005 N N . ILE B 1 241 ? 10.251 10.500 5.003 1.00 5.70 241 ILE B N 1
ATOM 5006 C CA . ILE B 1 241 ? 11.266 11.543 5.120 1.00 5.69 241 ILE B CA 1
ATOM 5007 C C . ILE B 1 241 ? 12.513 11.012 4.460 1.00 6.52 241 ILE B C 1
ATOM 5008 O O . ILE B 1 241 ? 13.094 10.030 4.916 1.00 6.87 241 ILE B O 1
ATOM 5013 N N . GLU B 1 242 ? 12.874 11.598 3.327 1.00 6.25 242 GLU B N 1
ATOM 5014 C CA . GLU B 1 242 ? 13.995 11.070 2.571 1.00 6.29 242 GLU B CA 1
ATOM 5015 C C . GLU B 1 242 ? 15.322 11.547 3.141 1.00 6.15 242 GLU B C 1
ATOM 5016 O O . GLU B 1 242 ? 16.281 10.776 3.235 1.00 7.35 242 GLU B O 1
ATOM 5022 N N . ARG B 1 243 ? 15.402 12.845 3.406 1.00 6.23 243 ARG B N 1
ATOM 5023 C CA . ARG B 1 243 ? 16.686 13.467 3.729 1.00 5.99 243 ARG B CA 1
ATOM 5024 C C . ARG B 1 243 ? 16.442 14.742 4.493 1.00 6.13 243 ARG B C 1
ATOM 5025 O O . ARG B 1 243 ? 15.631 15.554 4.087 1.00 6.70 243 ARG B O 1
ATOM 5033 N N . GLY B 1 244 ? 17.156 14.904 5.590 1.00 6.95 244 GLY B N 1
ATOM 5034 C CA . GLY B 1 244 ? 17.072 16.108 6.386 1.00 6.35 244 GLY B CA 1
ATOM 5035 C C . GLY B 1 244 ? 16.410 15.861 7.717 1.00 6.00 244 GLY B C 1
ATOM 5036 O O . GLY B 1 244 ? 16.257 14.711 8.141 1.00 7.01 244 GLY B O 1
ATOM 5037 N N . PRO B 1 245 ? 16.038 16.929 8.413 1.00 5.60 245 PRO B N 1
ATOM 5038 C CA . PRO B 1 245 ? 16.224 18.320 8.022 1.00 5.88 245 PRO B CA 1
ATOM 5039 C C . PRO B 1 245 ? 17.682 18.750 8.134 1.00 5.92 245 PRO B C 1
ATOM 5040 O O . PRO B 1 245 ? 18.493 18.108 8.806 1.00 6.41 245 PRO B O 1
ATOM 5044 N N . GLY B 1 246 ? 18.006 19.836 7.452 1.00 5.60 246 GLY B N 1
ATOM 5045 C CA . GLY B 1 246 ? 19.369 20.314 7.448 1.00 6.00 246 GLY B CA 1
ATOM 5046 C C . GLY B 1 246 ? 19.448 21.800 7.146 1.00 5.31 246 GLY B C 1
ATOM 5047 O O . GLY B 1 246 ? 18.437 22.473 6.905 1.00 5.61 246 GLY B O 1
ATOM 5048 N N . ARG B 1 247 ? 20.673 22.301 7.127 1.00 6.73 247 ARG B N 1
ATOM 5049 C CA . ARG B 1 247 ? 21.013 23.622 6.568 1.00 6.48 247 ARG B CA 1
ATOM 5050 C C . ARG B 1 247 ? 21.756 23.348 5.277 1.00 6.13 247 ARG B C 1
ATOM 5051 O O . ARG B 1 247 ? 22.716 22.573 5.273 1.00 7.00 247 ARG B O 1
ATOM 5059 N N . HIS B 1 248 ? 21.313 23.955 4.178 1.00 6.26 248 HIS B N 1
ATOM 5060 C CA . HIS B 1 248 ? 22.046 23.835 2.934 1.00 6.65 248 HIS B CA 1
ATOM 5061 C C . HIS B 1 248 ? 23.309 24.708 2.992 1.00 7.32 248 HIS B C 1
ATOM 5062 O O . HIS B 1 248 ? 23.303 25.779 3.592 1.00 8.35 248 HIS B O 1
ATOM 5069 N N . GLY B 1 249 ? 24.366 24.280 2.295 1.00 6.76 249 GLY B N 1
ATOM 5070 C CA . GLY B 1 249 ? 25.465 25.175 1.949 1.00 7.68 249 GLY B CA 1
ATOM 5071 C C . GLY B 1 249 ? 24.997 26.096 0.832 1.00 7.41 249 GLY B C 1
ATOM 5072 O O . GLY B 1 249 ? 24.746 27.289 1.037 1.00 8.17 249 GLY B O 1
ATOM 5073 N N . VAL B 1 250 ? 24.841 25.530 -0.352 1.00 8.43 250 VAL B N 1
ATOM 5074 C CA . VAL B 1 250 ? 24.244 26.222 -1.482 1.00 9.27 250 VAL B CA 1
ATOM 5075 C C . VAL B 1 250 ? 22.820 26.655 -1.075 1.00 9.55 250 VAL B C 1
ATOM 5076 O O . VAL B 1 250 ? 22.046 25.836 -0.636 1.00 11.83 250 VAL B O 1
ATOM 5080 N N . SER B 1 251 ? 22.558 27.940 -1.190 1.00 8.73 251 SER B N 1
ATOM 5081 C CA . SER B 1 251 ? 21.310 28.627 -0.837 1.00 7.74 251 SER B CA 1
ATOM 5082 C C . SER B 1 251 ? 21.236 29.096 0.603 1.00 7.19 251 SER B C 1
ATOM 5083 O O . SER B 1 251 ? 20.462 29.994 0.878 1.00 8.27 251 SER B O 1
ATOM 5086 N N . ASN B 1 252 ? 21.971 28.459 1.515 1.00 6.27 252 ASN B N 1
ATOM 5087 C CA . ASN B 1 252 ? 21.901 28.759 2.957 1.00 6.72 252 ASN B CA 1
ATOM 5088 C C . ASN B 1 252 ? 20.526 28.529 3.594 1.00 6.64 252 ASN B C 1
ATOM 5089 O O . ASN B 1 252 ? 20.308 28.936 4.717 1.00 7.03 252 ASN B O 1
ATOM 5094 N N . ALA B 1 253 ? 19.623 27.831 2.906 1.00 5.86 253 ALA B N 1
ATOM 5095 C CA . ALA B 1 253 ? 18.280 27.588 3.420 1.00 5.98 253 ALA B CA 1
ATOM 5096 C C . ALA B 1 253 ? 18.227 26.391 4.360 1.00 6.00 253 ALA B C 1
ATOM 5097 O O . ALA B 1 253 ? 18.959 25.408 4.203 1.00 7.10 253 ALA B O 1
ATOM 5099 N N . PHE B 1 254 ? 17.327 26.459 5.341 1.00 5.52 254 PHE B N 1
ATOM 5100 C CA . PHE B 1 254 ? 16.953 25.285 6.120 1.00 5.85 254 PHE B CA 1
ATOM 5101 C C . PHE B 1 254 ? 15.996 24.445 5.290 1.00 5.55 254 PHE B C 1
ATOM 5102 O O . PHE B 1 254 ? 15.143 24.989 4.599 1.00 6.73 254 PHE B O 1
ATOM 5110 N N . TYR B 1 255 ? 16.174 23.128 5.297 1.00 4.76 255 TYR B N 1
ATOM 5111 C CA . TYR B 1 255 ? 15.512 22.269 4.320 1.00 5.03 255 TYR B CA 1
ATOM 5112 C C . TYR B 1 255 ? 15.075 20.923 4.860 1.00 4.98 255 TYR B C 1
ATOM 5113 O O . TYR B 1 255 ? 15.546 20.455 5.903 1.00 5.37 255 TYR B O 1
ATOM 5122 N N . LEU B 1 256 ? 14.189 20.300 4.087 1.00 5.05 256 LEU B N 1
ATOM 5123 C CA . LEU B 1 256 ? 13.765 18.911 4.307 1.00 5.46 256 LEU B CA 1
ATOM 5124 C C . LEU B 1 256 ? 13.294 18.348 2.991 1.00 5.44 256 LEU B C 1
ATOM 5125 O O . LEU B 1 256 ? 12.648 19.056 2.241 1.00 6.06 256 LEU B O 1
ATOM 5130 N N . TYR B 1 257 ? 13.570 17.061 2.731 1.00 4.88 257 TYR B N 1
ATOM 5131 C CA . TYR B 1 257 ? 13.030 16.369 1.570 1.00 5.66 257 TYR B CA 1
ATOM 5132 C C . TYR B 1 257 ? 12.144 15.202 1.997 1.00 5.84 257 TYR B C 1
ATOM 5133 O O . TYR B 1 257 ? 12.565 14.354 2.783 1.00 6.13 257 TYR B O 1
ATOM 5142 N N . ILE B 1 258 ? 10.924 15.205 1.470 1.00 5.70 258 ILE B N 1
ATOM 5143 C CA . ILE B 1 258 ? 9.938 14.156 1.722 1.00 5.85 258 ILE B CA 1
ATOM 5144 C C . ILE B 1 258 ? 9.402 13.592 0.412 1.00 5.58 258 ILE B C 1
ATOM 5145 O O . ILE B 1 258 ? 9.590 14.185 -0.658 1.00 6.03 258 ILE B O 1
ATOM 5150 N N . LEU B 1 259 ? 8.778 12.415 0.486 1.00 5.94 259 LEU B N 1
ATOM 5151 C CA . LEU B 1 259 ? 8.312 11.718 -0.722 1.00 5.98 259 LEU B CA 1
ATOM 5152 C C . LEU B 1 259 ? 6.817 11.517 -0.651 1.00 6.16 259 LEU B C 1
ATOM 5153 O O . LEU B 1 259 ? 6.297 11.001 0.341 1.00 7.55 259 LEU B O 1
ATOM 5158 N N . ASP B 1 260 ? 6.132 11.912 -1.709 1.00 5.69 260 ASP B N 1
ATOM 5159 C CA . ASP B 1 260 ? 4.674 11.732 -1.804 1.00 6.24 260 ASP B CA 1
ATOM 5160 C C . ASP B 1 260 ? 4.348 10.279 -2.186 1.00 6.63 260 ASP B C 1
ATOM 5161 O O . ASP B 1 260 ? 5.240 9.475 -2.364 1.00 7.40 260 ASP B O 1
ATOM 5166 N N . PRO B 1 261 ? 3.053 9.937 -2.268 1.00 7.43 261 PRO B N 1
ATOM 5167 C CA . PRO B 1 261 ? 2.704 8.535 -2.452 1.00 7.95 261 PRO B CA 1
ATOM 5168 C C . PRO B 1 261 ? 3.209 7.905 -3.757 1.00 8.21 261 PRO B C 1
ATOM 5169 O O . PRO B 1 261 ? 3.328 6.669 -3.845 1.00 10.44 261 PRO B O 1
ATOM 5173 N N . ASP B 1 262 ? 3.475 8.731 -4.765 1.00 7.45 262 ASP B N 1
ATOM 5174 C CA . ASP B 1 262 ? 4.044 8.297 -6.035 1.00 7.89 262 ASP B CA 1
ATOM 5175 C C . ASP B 1 262 ? 5.547 8.509 -6.116 1.00 7.68 262 ASP B C 1
ATOM 5176 O O . ASP B 1 262 ? 6.133 8.416 -7.186 1.00 10.01 262 ASP B O 1
ATOM 5181 N N A ASN B 1 263 ? 6.143 8.802 -4.967 0.50 7.83 263 ASN B N 1
ATOM 5182 N N B ASN B 1 263 ? 6.173 8.762 -4.971 0.50 7.98 263 ASN B N 1
ATOM 5183 C CA A ASN B 1 263 ? 7.563 9.059 -4.834 0.50 7.92 263 ASN B CA 1
ATOM 5184 C CA B ASN B 1 263 ? 7.598 9.082 -4.877 0.50 8.26 263 ASN B CA 1
ATOM 5185 C C A ASN B 1 263 ? 8.017 10.376 -5.438 0.50 8.06 263 ASN B C 1
ATOM 5186 C C B ASN B 1 263 ? 8.011 10.330 -5.639 0.50 8.29 263 ASN B C 1
ATOM 5187 O O A ASN B 1 263 ? 9.226 10.627 -5.481 0.50 8.74 263 ASN B O 1
ATOM 5188 O O B ASN B 1 263 ? 9.170 10.479 -6.038 0.50 9.51 263 ASN B O 1
ATOM 5197 N N . HIS B 1 264 ? 7.075 11.252 -5.810 1.00 7.14 264 HIS B N 1
ATOM 5198 C CA . HIS B 1 264 ? 7.442 12.626 -6.151 1.00 6.63 264 HIS B CA 1
ATOM 5199 C C . HIS B 1 264 ? 8.051 13.279 -4.921 1.00 6.40 264 HIS B C 1
ATOM 5200 O O . HIS B 1 264 ? 7.495 13.218 -3.842 1.00 7.24 264 HIS B O 1
ATOM 5207 N N . ARG B 1 265 ? 9.201 13.917 -5.092 1.00 6.17 265 ARG B N 1
ATOM 5208 C CA . ARG B 1 265 ? 9.942 14.509 -4.007 1.00 5.74 265 ARG B CA 1
ATOM 5209 C C . ARG B 1 265 ? 9.534 15.975 -3.796 1.00 5.73 265 ARG B C 1
ATOM 5210 O O . ARG B 1 265 ? 9.464 16.752 -4.755 1.00 5.90 265 ARG B O 1
ATOM 5218 N N . ILE B 1 266 ? 9.251 16.305 -2.534 1.00 5.66 266 ILE B N 1
ATOM 5219 C CA . ILE B 1 266 ? 8.899 17.658 -2.136 1.00 5.69 266 ILE B CA 1
ATOM 5220 C C . ILE B 1 266 ? 9.959 18.149 -1.179 1.00 6.07 266 ILE B C 1
ATOM 5221 O O . ILE B 1 266 ? 10.307 17.447 -0.213 1.00 6.20 266 ILE B O 1
ATOM 5226 N N . GLU B 1 267 ? 10.465 19.364 -1.439 1.00 5.35 267 GLU B N 1
ATOM 5227 C CA . GLU B 1 267 ? 11.361 20.032 -0.497 1.00 5.23 267 GLU B CA 1
ATOM 5228 C C . GLU B 1 267 ? 10.574 21.061 0.285 1.00 5.04 267 GLU B C 1
ATOM 5229 O O . GLU B 1 267 ? 9.735 21.762 -0.277 1.00 5.67 267 GLU B O 1
ATOM 5235 N N . ILE B 1 268 ? 10.867 21.123 1.582 1.00 4.91 268 ILE B N 1
ATOM 5236 C CA . ILE B 1 268 ? 10.406 22.240 2.417 1.00 5.14 268 ILE B CA 1
ATOM 5237 C C . ILE B 1 268 ? 11.628 23.108 2.726 1.00 5.04 268 ILE B C 1
ATOM 5238 O O . ILE B 1 268 ? 12.697 22.565 2.992 1.00 6.11 268 ILE B O 1
ATOM 5243 N N . TYR B 1 269 ? 11.481 24.430 2.683 1.00 5.35 269 TYR B N 1
ATOM 5244 C CA . TYR B 1 269 ? 12.620 25.337 2.513 1.00 5.81 269 TYR B CA 1
ATOM 5245 C C . TYR B 1 269 ? 12.343 26.640 3.229 1.00 5.99 269 TYR B C 1
ATOM 5246 O O . TYR B 1 269 ? 11.227 27.147 3.175 1.00 6.77 269 TYR B O 1
ATOM 5255 N N . THR B 1 270 ? 13.350 27.226 3.850 1.00 5.53 270 THR B N 1
ATOM 5256 C CA . THR B 1 270 ? 13.161 28.567 4.379 1.00 5.97 270 THR B CA 1
ATOM 5257 C C . THR B 1 270 ? 14.485 29.310 4.486 1.00 5.68 270 THR B C 1
ATOM 5258 O O . THR B 1 270 ? 15.511 28.709 4.757 1.00 6.20 270 THR B O 1
ATOM 5262 N N . GLN B 1 271 ? 14.413 30.629 4.327 1.00 6.09 271 GLN B N 1
ATOM 5263 C CA . GLN B 1 271 ? 15.464 31.575 4.781 1.00 6.27 271 GLN B CA 1
ATOM 5264 C C . GLN B 1 271 ? 16.723 31.547 3.946 1.00 6.12 271 GLN B C 1
ATOM 5265 O O . GLN B 1 271 ? 17.842 31.647 4.467 1.00 8.54 271 GLN B O 1
ATOM 5271 N N . ASP B 1 272 ? 16.543 31.501 2.630 1.00 6.75 272 ASP B N 1
ATOM 5272 C CA . ASP B 1 272 ? 17.602 31.875 1.716 1.00 7.54 272 ASP B CA 1
ATOM 5273 C C . ASP B 1 272 ? 17.690 33.410 1.645 1.00 7.66 272 ASP B C 1
ATOM 5274 O O . ASP B 1 272 ? 17.057 34.104 2.446 1.00 9.13 272 ASP B O 1
ATOM 5279 N N . TYR B 1 273 ? 18.463 33.931 0.695 1.00 7.24 273 TYR B N 1
ATOM 5280 C CA . TYR B 1 273 ? 18.879 35.329 0.713 1.00 7.51 273 TYR B CA 1
ATOM 5281 C C . TYR B 1 273 ? 18.419 36.027 -0.578 1.00 7.20 273 TYR B C 1
ATOM 5282 O O . TYR B 1 273 ? 17.984 35.384 -1.548 1.00 7.98 273 TYR B O 1
ATOM 5291 N N . TYR B 1 274 ? 18.536 37.352 -0.569 1.00 7.36 274 TYR B N 1
ATOM 5292 C CA . TYR B 1 274 ? 18.119 38.191 -1.686 1.00 7.26 274 TYR B CA 1
ATOM 5293 C C . TYR B 1 274 ? 19.135 38.199 -2.809 1.00 7.48 274 TYR B C 1
ATOM 5294 O O . TYR B 1 274 ? 20.329 38.434 -2.588 1.00 8.57 274 TYR B O 1
ATOM 5303 N N . THR B 1 275 ? 18.648 38.011 -4.028 1.00 7.02 275 THR B N 1
ATOM 5304 C CA . THR B 1 275 ? 19.494 37.904 -5.218 1.00 7.52 275 THR B CA 1
ATOM 5305 C C . THR B 1 275 ? 19.127 38.889 -6.312 1.00 8.73 275 THR B C 1
ATOM 5306 O O . THR B 1 275 ? 19.606 38.773 -7.437 1.00 9.36 275 THR B O 1
ATOM 5310 N N . GLY B 1 276 ? 18.232 39.822 -6.022 1.00 8.28 276 GLY B N 1
ATOM 5311 C CA . GLY B 1 276 ? 17.639 40.660 -7.054 1.00 9.16 276 GLY B CA 1
ATOM 5312 C C . GLY B 1 276 ? 18.541 41.668 -7.734 1.00 9.12 276 GLY B C 1
ATOM 5313 O O . GLY B 1 276 ? 18.187 42.197 -8.790 1.00 11.81 276 GLY B O 1
ATOM 5314 N N . ASP B 1 277 ? 19.689 41.975 -7.164 1.00 8.23 277 ASP B N 1
ATOM 5315 C CA . ASP B 1 277 ? 20.619 42.887 -7.840 1.00 9.38 277 ASP B CA 1
ATOM 5316 C C . ASP B 1 277 ? 21.295 42.158 -9.008 1.00 9.24 277 ASP B C 1
ATOM 5317 O O . ASP B 1 277 ? 21.624 40.981 -8.898 1.00 9.27 277 ASP B O 1
ATOM 5322 N N . PRO B 1 278 ? 21.502 42.844 -10.142 1.00 9.90 278 PRO B N 1
ATOM 5323 C CA . PRO B 1 278 ? 21.925 42.144 -11.361 1.00 10.47 278 PRO B CA 1
ATOM 5324 C C . PRO B 1 278 ? 23.361 41.639 -11.314 1.00 10.12 278 PRO B C 1
ATOM 5325 O O . PRO B 1 278 ? 23.720 40.769 -12.091 1.00 12.98 278 PRO B O 1
ATOM 5329 N N . ASP B 1 279 ? 24.161 42.183 -10.404 1.00 9.82 279 ASP B N 1
ATOM 5330 C CA . ASP B 1 279 ? 25.529 41.724 -10.170 1.00 9.95 279 ASP B CA 1
ATOM 5331 C C . ASP B 1 279 ? 25.639 40.897 -8.892 1.00 9.21 279 ASP B C 1
ATOM 5332 O O . ASP B 1 279 ? 26.712 40.781 -8.312 1.00 10.29 279 ASP B O 1
ATOM 5337 N N . ASN B 1 280 ? 24.515 40.354 -8.438 1.00 8.59 280 ASN B N 1
ATOM 5338 C CA . ASN B 1 280 ? 24.533 39.435 -7.324 1.00 9.51 280 ASN B CA 1
ATOM 5339 C C . ASN B 1 280 ? 25.715 38.460 -7.461 1.00 9.05 280 ASN B C 1
ATOM 5340 O O . ASN B 1 280 ? 25.865 37.826 -8.502 1.00 9.99 280 ASN B O 1
ATOM 5345 N N . PRO B 1 281 ? 26.541 38.323 -6.417 1.00 9.93 281 PRO B N 1
ATOM 5346 C CA . PRO B 1 281 ? 27.726 37.483 -6.563 1.00 10.88 281 PRO B CA 1
ATOM 5347 C C . PRO B 1 281 ? 27.381 36.012 -6.724 1.00 10.66 281 PRO B C 1
ATOM 5348 O O . PRO B 1 281 ? 26.655 35.462 -5.905 1.00 13.18 281 PRO B O 1
ATOM 5352 N N A THR B 1 282 ? 27.917 35.381 -7.764 0.60 10.77 282 THR B N 1
ATOM 5353 N N B THR B 1 282 ? 27.857 35.402 -7.800 0.40 10.92 282 THR B N 1
ATOM 5354 C CA A THR B 1 282 ? 27.685 33.960 -8.019 0.60 10.63 282 THR B CA 1
ATOM 5355 C CA B THR B 1 282 ? 27.725 33.971 -7.961 0.40 10.90 282 THR B CA 1
ATOM 5356 C C A THR B 1 282 ? 28.667 33.106 -7.218 0.60 10.74 282 THR B C 1
ATOM 5357 C C B THR B 1 282 ? 28.587 33.301 -6.900 0.40 10.59 282 THR B C 1
ATOM 5358 O O A THR B 1 282 ? 29.872 33.290 -7.343 0.60 12.86 282 THR B O 1
ATOM 5359 O O B THR B 1 282 ? 29.592 33.857 -6.436 0.40 11.19 282 THR B O 1
ATOM 5366 N N . ILE B 1 283 ? 28.157 32.132 -6.457 1.00 8.89 283 ILE B N 1
ATOM 5367 C CA . ILE B 1 283 ? 28.957 31.352 -5.506 1.00 9.03 283 ILE B CA 1
ATOM 5368 C C . ILE B 1 283 ? 29.193 29.977 -6.118 1.00 7.95 283 ILE B C 1
ATOM 5369 O O . ILE B 1 283 ? 28.238 29.286 -6.468 1.00 9.20 283 ILE B O 1
ATOM 5374 N N . THR B 1 284 ? 30.464 29.590 -6.263 1.00 8.13 284 THR B N 1
ATOM 5375 C CA . THR B 1 284 ? 30.811 28.257 -6.728 1.00 8.11 284 THR B CA 1
ATOM 5376 C C . THR B 1 284 ? 31.391 27.452 -5.567 1.00 8.24 284 THR B C 1
ATOM 5377 O O . THR B 1 284 ? 32.373 27.851 -4.928 1.00 10.74 284 THR B O 1
ATOM 5381 N N . TRP B 1 285 ? 30.793 26.286 -5.339 1.00 7.12 285 TRP B N 1
ATOM 5382 C CA . TRP B 1 285 ? 31.289 25.317 -4.363 1.00 6.73 285 TRP B CA 1
ATOM 5383 C C . TRP B 1 285 ? 31.989 24.189 -5.073 1.00 6.88 285 TRP B C 1
ATOM 5384 O O . TRP B 1 285 ? 31.588 23.790 -6.170 1.00 7.88 285 TRP B O 1
ATOM 5395 N N . ASN B 1 286 ? 33.024 23.663 -4.430 1.00 6.52 286 ASN B N 1
ATOM 5396 C CA . ASN B 1 286 ? 33.671 22.460 -4.915 1.00 6.69 286 ASN B CA 1
ATOM 5397 C C . ASN B 1 286 ? 32.857 21.240 -4.572 1.00 6.28 286 ASN B C 1
ATOM 5398 O O . ASN B 1 286 ? 32.363 21.124 -3.449 1.00 6.67 286 ASN B O 1
ATOM 5403 N N . VAL B 1 287 ? 32.736 20.303 -5.517 1.00 6.18 287 VAL B N 1
ATOM 5404 C CA . VAL B 1 287 ? 31.935 19.105 -5.313 1.00 6.11 287 VAL B CA 1
ATOM 5405 C C . VAL B 1 287 ? 32.420 18.273 -4.136 1.00 6.54 287 VAL B C 1
ATOM 5406 O O . VAL B 1 287 ? 31.650 17.506 -3.583 1.00 6.88 287 VAL B O 1
ATOM 5410 N N . HIS B 1 288 ? 33.706 18.356 -3.783 1.00 6.01 288 HIS B N 1
ATOM 5411 C CA . HIS B 1 288 ? 34.244 17.555 -2.683 1.00 6.72 288 HIS B CA 1
ATOM 5412 C C . HIS B 1 288 ? 34.081 18.192 -1.318 1.00 6.15 288 HIS B C 1
ATOM 5413 O O . HIS B 1 288 ? 34.475 17.634 -0.293 1.00 7.93 288 HIS B O 1
ATOM 5420 N N . ASP B 1 289 ? 33.527 19.414 -1.295 1.00 6.15 289 ASP B N 1
ATOM 5421 C CA . ASP B 1 289 ? 33.303 20.127 -0.030 1.00 6.20 289 ASP B CA 1
ATOM 5422 C C . ASP B 1 289 ? 32.100 19.521 0.688 1.00 5.95 289 ASP B C 1
ATOM 5423 O O . ASP B 1 289 ? 30.959 19.639 0.216 1.00 7.07 289 ASP B O 1
ATOM 5428 N N . ASN B 1 290 ? 32.350 18.847 1.803 1.00 6.06 290 ASN B N 1
ATOM 5429 C CA . ASN B 1 290 ? 31.287 18.139 2.511 1.00 6.47 290 ASN B CA 1
ATOM 5430 C C . ASN B 1 290 ? 30.307 19.071 3.241 1.00 6.18 290 ASN B C 1
ATOM 5431 O O . ASN B 1 290 ? 29.356 18.581 3.859 1.00 6.28 290 ASN B O 1
ATOM 5436 N N . GLN B 1 291 ? 30.503 20.393 3.159 1.00 5.86 291 GLN B N 1
ATOM 5437 C CA . GLN B 1 291 ? 29.502 21.332 3.681 1.00 5.78 291 GLN B CA 1
ATOM 5438 C C . GLN B 1 291 ? 28.645 21.965 2.581 1.00 5.84 291 GLN B C 1
ATOM 5439 O O . GLN B 1 291 ? 27.847 22.849 2.882 1.00 6.45 291 GLN B O 1
ATOM 5445 N N . ARG B 1 292 ? 28.792 21.550 1.318 1.00 5.78 292 ARG B N 1
ATOM 5446 C CA . ARG B 1 292 ? 28.135 22.267 0.219 1.00 6.48 292 ARG B CA 1
ATOM 5447 C C . ARG B 1 292 ? 26.621 21.989 0.136 1.00 6.43 292 ARG B C 1
ATOM 5448 O O . ARG B 1 292 ? 25.847 22.855 -0.255 1.00 7.58 292 ARG B O 1
ATOM 5456 N N . ARG B 1 293 ? 26.218 20.757 0.452 1.00 5.99 293 ARG B N 1
ATOM 5457 C CA . ARG B 1 293 ? 24.807 20.357 0.360 1.00 6.10 293 ARG B CA 1
ATOM 5458 C C . ARG B 1 293 ? 24.113 20.352 1.694 1.00 6.35 293 ARG B C 1
ATOM 5459 O O . ARG B 1 293 ? 23.000 20.868 1.839 1.00 7.58 293 ARG B O 1
ATOM 5467 N N . ASP B 1 294 ? 24.789 19.786 2.676 1.00 6.10 294 ASP B N 1
ATOM 5468 C CA . ASP B 1 294 ? 24.426 19.909 4.074 1.00 5.68 294 ASP B CA 1
ATOM 5469 C C . ASP B 1 294 ? 25.595 20.570 4.798 1.00 5.81 294 ASP B C 1
ATOM 5470 O O . ASP B 1 294 ? 26.685 20.026 4.868 1.00 6.12 294 ASP B O 1
ATOM 5475 N N . TRP B 1 295 ? 25.341 21.782 5.281 1.00 6.02 295 TRP B N 1
ATOM 5476 C CA . TRP B 1 295 ? 26.354 22.622 5.900 1.00 5.69 295 TRP B CA 1
ATOM 5477 C C . TRP B 1 295 ? 26.926 22.003 7.167 1.00 6.14 295 TRP B C 1
ATOM 5478 O O . TRP B 1 295 ? 28.044 22.338 7.566 1.00 6.89 295 TRP B O 1
ATOM 5489 N N . TRP B 1 296 ? 26.154 21.117 7.795 1.00 6.19 296 TRP B N 1
ATOM 5490 C CA . TRP B 1 296 ? 26.566 20.446 9.021 1.00 6.46 296 TRP B CA 1
ATOM 5491 C C . TRP B 1 296 ? 27.332 19.147 8.725 1.00 6.13 296 TRP B C 1
ATOM 5492 O O . TRP B 1 296 ? 27.744 18.439 9.647 1.00 7.31 296 TRP B O 1
ATOM 5503 N N . GLY B 1 297 ? 27.532 18.880 7.438 1.00 6.14 297 GLY B N 1
ATOM 5504 C CA . GLY B 1 297 ? 28.285 17.736 6.996 1.00 6.54 297 GLY B CA 1
ATOM 5505 C C . GLY B 1 297 ? 27.545 16.423 6.996 1.00 6.55 297 GLY B C 1
ATOM 5506 O O . GLY B 1 297 ? 28.159 15.390 6.755 1.00 6.97 297 GLY B O 1
ATOM 5507 N N . ASN B 1 298 ? 26.232 16.438 7.233 1.00 6.33 298 ASN B N 1
ATOM 5508 C CA . ASN B 1 298 ? 25.489 15.192 7.217 1.00 6.63 298 ASN B CA 1
ATOM 5509 C C . ASN B 1 298 ? 25.509 14.629 5.808 1.00 6.58 298 ASN B C 1
ATOM 5510 O O . ASN B 1 298 ? 25.568 15.367 4.850 1.00 6.95 298 ASN B O 1
ATOM 5515 N N . PRO B 1 299 ? 25.523 13.290 5.691 1.00 6.74 299 PRO B N 1
ATOM 5516 C CA . PRO B 1 299 ? 25.696 12.685 4.387 1.00 6.88 299 PRO B CA 1
ATOM 5517 C C . PRO B 1 299 ? 24.467 12.882 3.520 1.00 6.85 299 PRO B C 1
ATOM 5518 O O . PRO B 1 299 ? 23.336 12.881 4.009 1.00 7.74 299 PRO B O 1
ATOM 5522 N N . VAL B 1 300 ? 24.684 13.007 2.220 1.00 6.81 300 VAL B N 1
ATOM 5523 C CA . VAL B 1 300 ? 23.566 13.088 1.279 1.00 6.94 300 VAL B CA 1
ATOM 5524 C C . VAL B 1 300 ? 23.115 11.667 0.988 1.00 7.63 300 VAL B C 1
ATOM 5525 O O . VAL B 1 300 ? 23.884 10.820 0.538 1.00 9.79 300 VAL B O 1
ATOM 5529 N N . VAL B 1 301 ? 21.843 11.411 1.248 1.00 7.87 301 VAL B N 1
ATOM 5530 C CA . VAL B 1 301 ? 21.273 10.085 1.046 1.00 8.83 301 VAL B CA 1
ATOM 5531 C C . VAL B 1 301 ? 21.358 9.684 -0.432 1.00 7.96 301 VAL B C 1
ATOM 5532 O O . VAL B 1 301 ? 21.088 10.481 -1.316 1.00 8.06 301 VAL B O 1
ATOM 5536 N N . PRO B 1 302 ? 21.752 8.437 -0.713 1.00 8.59 302 PRO B N 1
ATOM 5537 C CA . PRO B 1 302 ? 22.012 8.100 -2.101 1.00 9.12 302 PRO B CA 1
ATOM 5538 C C . PRO B 1 302 ? 20.810 8.243 -3.030 1.00 8.12 302 PRO B C 1
ATOM 5539 O O . PRO B 1 302 ? 20.990 8.596 -4.204 1.00 8.38 302 PRO B O 1
ATOM 5543 N N . SER B 1 303 ? 19.596 7.977 -2.542 1.00 7.69 303 SER B N 1
ATOM 5544 C CA . SER B 1 303 ? 18.433 8.136 -3.395 1.00 7.55 303 SER B CA 1
ATOM 5545 C C . SER B 1 303 ? 18.235 9.565 -3.879 1.00 7.00 303 SER B C 1
ATOM 5546 O O . SER B 1 303 ? 17.612 9.791 -4.917 1.00 7.75 303 SER B O 1
ATOM 5549 N N . TRP B 1 304 ? 18.814 10.526 -3.171 1.00 7.42 304 TRP B N 1
ATOM 5550 C CA . TRP B 1 304 ? 18.727 11.919 -3.589 1.00 7.73 304 TRP B CA 1
ATOM 5551 C C . TRP B 1 304 ? 19.435 12.095 -4.927 1.00 8.13 304 TRP B C 1
ATOM 5552 O O . TRP B 1 304 ? 19.032 12.896 -5.770 1.00 9.13 304 TRP B O 1
ATOM 5563 N N . TYR B 1 305 ? 20.510 11.347 -5.134 1.00 7.12 305 TYR B N 1
ATOM 5564 C CA . TYR B 1 305 ? 21.259 11.415 -6.380 1.00 8.34 305 TYR B CA 1
ATOM 5565 C C . TYR B 1 305 ? 20.709 10.528 -7.486 1.00 10.07 305 TYR B C 1
ATOM 5566 O O . TYR B 1 305 ? 21.042 10.744 -8.653 1.00 15.67 305 TYR B O 1
ATOM 5575 N N . THR B 1 306 ? 19.966 9.473 -7.152 1.00 8.05 306 THR B N 1
ATOM 5576 C CA . THR B 1 306 ? 19.578 8.467 -8.148 1.00 9.45 306 THR B CA 1
ATOM 5577 C C . THR B 1 306 ? 18.107 8.550 -8.565 1.00 8.16 306 THR B C 1
ATOM 5578 O O . THR B 1 306 ? 17.778 8.164 -9.683 1.00 9.76 306 THR B O 1
ATOM 5582 N N . GLU B 1 307 ? 17.233 9.026 -7.680 1.00 7.51 307 GLU B N 1
ATOM 5583 C CA . GLU B 1 307 ? 15.788 8.931 -7.882 1.00 7.46 307 GLU B CA 1
ATOM 5584 C C . GLU B 1 307 ? 15.196 10.283 -8.233 1.00 7.01 307 GLU B C 1
ATOM 5585 O O . GLU B 1 307 ? 15.545 11.303 -7.636 1.00 7.75 307 GLU B O 1
ATOM 5591 N N . ALA B 1 308 ? 14.308 10.279 -9.215 1.00 7.30 308 ALA B N 1
ATOM 5592 C CA . ALA B 1 308 ? 13.594 11.485 -9.619 1.00 7.79 308 ALA B CA 1
ATOM 5593 C C . ALA B 1 308 ? 12.405 11.070 -10.475 1.00 7.86 308 ALA B C 1
ATOM 5594 O O . ALA B 1 308 ? 12.308 9.909 -10.895 1.00 10.73 308 ALA B O 1
ATOM 5596 N N . SER B 1 309 ? 11.484 11.999 -10.687 1.00 7.14 309 SER B N 1
ATOM 5597 C CA . SER B 1 309 ? 10.208 11.692 -11.366 1.00 7.15 309 SER B CA 1
ATOM 5598 C C . SER B 1 309 ? 10.334 11.771 -12.873 1.00 7.29 309 SER B C 1
ATOM 5599 O O . SER B 1 309 ? 11.007 12.629 -13.428 1.00 7.59 309 SER B O 1
ATOM 5602 N N . LYS B 1 310 ? 9.600 10.885 -13.530 1.00 7.14 310 LYS B N 1
ATOM 5603 C CA . LYS B 1 310 ? 9.416 10.967 -14.975 1.00 8.00 310 LYS B CA 1
ATOM 5604 C C . LYS B 1 310 ? 8.787 12.303 -15.342 1.00 7.13 310 LYS B C 1
ATOM 5605 O O . LYS B 1 310 ? 8.074 12.896 -14.519 1.00 7.32 310 LYS B O 1
ATOM 5611 N N . VAL B 1 311 ? 8.983 12.731 -16.601 1.00 7.53 311 VAL B N 1
ATOM 5612 C CA . VAL B 1 311 ? 8.251 13.864 -17.136 1.00 7.79 311 VAL B CA 1
ATOM 5613 C C . VAL B 1 311 ? 7.546 13.472 -18.410 1.00 7.96 311 VAL B C 1
ATOM 5614 O O . VAL B 1 311 ? 7.990 12.570 -19.127 1.00 8.72 311 VAL B O 1
ATOM 5618 N N . LEU B 1 312 ? 6.437 14.157 -18.686 1.00 7.96 312 LEU B N 1
ATOM 5619 C CA . LEU B 1 312 ? 5.659 13.901 -19.877 1.00 8.33 312 LEU B CA 1
ATOM 5620 C C . LEU B 1 312 ? 5.976 14.863 -21.002 1.00 8.83 312 LEU B C 1
ATOM 5621 O O . LEU B 1 312 ? 6.289 16.030 -20.776 1.00 9.49 312 LEU B O 1
ATOM 5626 N N . ASP B 1 313 ? 5.798 14.380 -22.227 1.00 9.63 313 ASP B N 1
ATOM 5627 C CA . ASP B 1 313 ? 5.725 15.237 -23.399 1.00 10.28 313 ASP B CA 1
ATOM 5628 C C . ASP B 1 313 ? 4.301 15.771 -23.596 1.00 10.72 313 ASP B C 1
ATOM 5629 O O . ASP B 1 313 ? 3.416 15.505 -22.771 1.00 10.84 313 ASP B O 1
ATOM 5634 N N . LEU B 1 314 ? 4.057 16.544 -24.657 1.00 10.75 314 LEU B N 1
ATOM 5635 C CA . LEU B 1 314 ? 2.757 17.216 -24.814 1.00 11.75 314 LEU B CA 1
ATOM 5636 C C . LEU B 1 314 ? 1.632 16.269 -25.194 1.00 13.26 314 LEU B C 1
ATOM 5637 O O . LEU B 1 314 ? 0.455 16.642 -25.081 1.00 16.80 314 LEU B O 1
ATOM 5642 N N . ASP B 1 315 ? 1.986 15.064 -25.625 1.00 13.08 315 ASP B N 1
ATOM 5643 C CA . ASP B 1 315 ? 1.004 14.010 -25.903 1.00 14.99 315 ASP B CA 1
ATOM 5644 C C . ASP B 1 315 ? 0.652 13.178 -24.671 1.00 14.90 315 ASP B C 1
ATOM 5645 O O . ASP B 1 315 ? -0.147 12.246 -24.754 1.00 16.89 315 ASP B O 1
ATOM 5650 N N . GLY B 1 316 ? 1.292 13.464 -23.537 1.00 13.58 316 GLY B N 1
ATOM 5651 C CA . GLY B 1 316 ? 1.058 12.706 -22.325 1.00 14.22 316 GLY B CA 1
ATOM 5652 C C . GLY B 1 316 ? 1.886 11.449 -22.146 1.00 13.72 316 GLY B C 1
ATOM 5653 O O . GLY B 1 316 ? 1.605 10.650 -21.264 1.00 14.22 316 GLY B O 1
ATOM 5654 N N . ASN B 1 317 ? 2.914 11.290 -22.984 1.00 12.70 317 ASN B N 1
ATOM 5655 C CA . ASN B 1 317 ? 3.796 10.133 -22.939 1.00 12.53 317 ASN B CA 1
ATOM 5656 C C . ASN B 1 317 ? 5.075 10.491 -22.199 1.00 10.77 317 ASN B C 1
ATOM 5657 O O . ASN B 1 317 ? 5.531 11.632 -22.258 1.00 12.32 317 ASN B O 1
ATOM 5662 N N . VAL B 1 318 ? 5.660 9.508 -21.525 1.00 10.69 318 VAL B N 1
ATOM 5663 C CA . VAL B 1 318 ? 6.884 9.736 -20.772 1.00 10.22 318 VAL B CA 1
ATOM 5664 C C . VAL B 1 318 ? 8.024 10.057 -21.748 1.00 10.96 318 VAL B C 1
ATOM 5665 O O . VAL B 1 318 ? 8.187 9.378 -22.769 1.00 12.78 318 VAL B O 1
ATOM 5669 N N . GLN B 1 319 ? 8.781 11.120 -21.440 1.00 10.06 319 GLN B N 1
ATOM 5670 C CA . GLN B 1 319 ? 9.988 11.462 -22.187 1.00 11.86 319 GLN B CA 1
ATOM 5671 C C . GLN B 1 319 ? 11.089 10.434 -21.959 1.00 12.62 319 GLN B C 1
ATOM 5672 O O . GLN B 1 319 ? 11.356 10.049 -20.815 1.00 12.53 319 GLN B O 1
ATOM 5678 N N . GLU B 1 320 ? 11.756 10.032 -23.039 1.00 13.24 320 GLU B N 1
ATOM 5679 C CA . GLU B 1 320 ? 12.919 9.145 -22.945 1.00 15.14 320 GLU B CA 1
ATOM 5680 C C . GLU B 1 320 ? 14.026 9.797 -22.151 1.00 14.66 320 GLU B C 1
ATOM 5681 O O . GLU B 1 320 ? 14.229 11.009 -22.229 1.00 13.60 320 GLU B O 1
ATOM 5687 N N . ILE B 1 321 ? 14.731 8.970 -21.393 1.00 13.99 321 ILE B N 1
ATOM 5688 C CA . ILE B 1 321 ? 15.822 9.414 -20.547 1.00 15.63 321 ILE B CA 1
ATOM 5689 C C . ILE B 1 321 ? 17.116 9.319 -21.318 1.00 15.17 321 ILE B C 1
ATOM 5690 O O . ILE B 1 321 ? 17.405 8.290 -21.939 1.00 19.89 321 ILE B O 1
ATOM 5695 N N . ILE B 1 322 ? 17.914 10.376 -21.238 1.00 12.67 322 ILE B N 1
ATOM 5696 C CA . ILE B 1 322 ? 19.261 10.407 -21.786 1.00 13.23 322 ILE B CA 1
ATOM 5697 C C . ILE B 1 322 ? 20.232 10.322 -20.628 1.00 11.83 322 ILE B C 1
ATOM 5698 O O . ILE B 1 322 ? 20.106 11.058 -19.648 1.00 11.63 322 ILE B O 1
ATOM 5703 N N . GLU B 1 323 ? 21.212 9.434 -20.744 1.00 12.03 323 GLU B N 1
ATOM 5704 C CA . GLU B 1 323 ? 22.141 9.172 -19.651 1.00 12.74 323 GLU B CA 1
ATOM 5705 C C . GLU B 1 323 ? 23.201 10.268 -19.566 1.00 12.84 323 GLU B C 1
ATOM 5706 O O . GLU B 1 323 ? 23.723 10.728 -20.573 1.00 13.60 323 GLU B O 1
ATOM 5712 N N . ARG B 1 324 ? 23.500 10.677 -18.341 1.00 10.14 324 ARG B N 1
ATOM 5713 C CA . ARG B 1 324 ? 24.642 11.544 -18.060 1.00 9.42 324 ARG B CA 1
ATOM 5714 C C . ARG B 1 324 ? 25.946 10.812 -18.330 1.00 10.60 324 ARG B C 1
ATOM 5715 O O . ARG B 1 324 ? 26.117 9.674 -17.900 1.00 11.97 324 ARG B O 1
ATOM 5723 N N . THR B 1 325 ? 26.856 11.489 -19.029 1.00 10.10 325 THR B N 1
ATOM 5724 C CA . THR B 1 325 ? 28.207 10.987 -19.284 1.00 11.13 325 THR B CA 1
ATOM 5725 C C . THR B 1 325 ? 29.257 11.718 -18.456 1.00 11.17 325 THR B C 1
ATOM 5726 O O . THR B 1 325 ? 30.303 11.154 -18.215 1.00 11.96 325 THR B O 1
ATOM 5730 N N . ASP B 1 326 ? 28.968 12.950 -18.017 1.00 9.80 326 ASP B N 1
ATOM 5731 C CA . ASP B 1 326 ? 29.830 13.648 -17.088 1.00 9.79 326 ASP B CA 1
ATOM 5732 C C . ASP B 1 326 ? 29.884 12.881 -15.773 1.00 8.84 326 ASP B C 1
ATOM 5733 O O . ASP B 1 326 ? 29.043 12.047 -15.491 1.00 9.68 326 ASP B O 1
ATOM 5738 N N . ASP B 1 327 ? 30.888 13.195 -14.964 1.00 9.47 327 ASP B N 1
ATOM 5739 C CA . ASP B 1 327 ? 31.065 12.502 -13.704 1.00 10.05 327 ASP B CA 1
ATOM 5740 C C . ASP B 1 327 ? 29.831 12.611 -12.814 1.00 9.36 327 ASP B C 1
ATOM 5741 O O . ASP B 1 327 ? 29.102 13.615 -12.835 1.00 8.92 327 ASP B O 1
ATOM 5746 N N . SER B 1 328 ? 29.625 11.565 -12.026 1.00 8.56 328 SER B N 1
ATOM 5747 C CA . SER B 1 328 ? 28.538 11.495 -11.059 1.00 8.35 328 SER B CA 1
ATOM 5748 C C . SER B 1 328 ? 28.908 12.104 -9.718 1.00 7.80 328 SER B C 1
ATOM 5749 O O . SER B 1 328 ? 29.897 11.704 -9.123 1.00 8.35 328 SER B O 1
ATOM 5752 N N . GLU B 1 329 ? 28.099 13.052 -9.242 1.00 7.77 329 GLU B N 1
ATOM 5753 C CA . GLU B 1 329 ? 28.310 13.619 -7.924 1.00 7.05 329 GLU B CA 1
ATOM 5754 C C . GLU B 1 329 ? 28.313 12.550 -6.816 1.00 7.39 329 GLU B C 1
ATOM 5755 O O . GLU B 1 329 ? 29.180 12.586 -5.927 1.00 7.35 329 GLU B O 1
ATOM 5761 N N . LEU B 1 330 ? 27.380 11.598 -6.875 1.00 7.65 330 LEU B N 1
ATOM 5762 C CA . LEU B 1 330 ? 27.413 10.486 -5.923 1.00 8.06 330 LEU B CA 1
ATOM 5763 C C . LEU B 1 330 ? 28.760 9.796 -5.960 1.00 7.76 330 LEU B C 1
ATOM 5764 O O . LEU B 1 330 ? 29.403 9.614 -4.927 1.00 8.45 330 LEU B O 1
ATOM 5769 N N . GLU B 1 331 ? 29.191 9.404 -7.151 1.00 7.62 331 GLU B N 1
ATOM 5770 C CA . GLU B 1 331 ? 30.397 8.584 -7.249 1.00 8.59 331 GLU B CA 1
ATOM 5771 C C . GLU B 1 331 ? 31.632 9.326 -6.769 1.00 9.11 331 GLU B C 1
ATOM 5772 O O . GLU B 1 331 ? 32.479 8.741 -6.071 1.00 10.01 331 GLU B O 1
ATOM 5778 N N . VAL B 1 332 ? 31.743 10.607 -7.108 1.00 8.11 332 VAL B N 1
ATOM 5779 C CA . VAL B 1 332 ? 32.968 11.324 -6.762 1.00 8.46 332 VAL B CA 1
ATOM 5780 C C . VAL B 1 332 ? 33.015 11.781 -5.308 1.00 8.05 332 VAL B C 1
ATOM 5781 O O . VAL B 1 332 ? 34.073 12.176 -4.831 1.00 8.49 332 VAL B O 1
ATOM 5785 N N . THR B 1 333 ? 31.886 11.705 -4.590 1.00 7.80 333 THR B N 1
ATOM 5786 C CA . THR B 1 333 ? 31.853 12.133 -3.201 1.00 8.13 333 THR B CA 1
ATOM 5787 C C . THR B 1 333 ? 31.681 11.040 -2.153 1.00 8.38 333 THR B C 1
ATOM 5788 O O . THR B 1 333 ? 32.360 11.078 -1.109 1.00 9.87 333 THR B O 1
ATOM 5792 N N . ILE B 1 334 ? 30.740 10.130 -2.399 1.00 8.67 334 ILE B N 1
ATOM 5793 C CA . ILE B 1 334 ? 30.385 9.099 -1.410 1.00 9.26 334 ILE B CA 1
ATOM 5794 C C . ILE B 1 334 ? 30.489 7.664 -1.919 1.00 9.43 334 ILE B C 1
ATOM 5795 O O . ILE B 1 334 ? 30.290 6.714 -1.158 1.00 12.87 334 ILE B O 1
ATOM 5800 N N . GLY B 1 335 ? 30.799 7.509 -3.199 1.00 9.95 335 GLY B N 1
ATOM 5801 C CA . GLY B 1 335 ? 31.031 6.174 -3.756 1.00 11.84 335 GLY B CA 1
ATOM 5802 C C . GLY B 1 335 ? 32.406 5.618 -3.404 1.00 13.13 335 GLY B C 1
ATOM 5803 O O . GLY B 1 335 ? 33.188 6.245 -2.674 1.00 13.83 335 GLY B O 1
ATOM 5804 N N . ALA B 1 336 ? 32.700 4.417 -3.908 1.00 15.21 336 ALA B N 1
ATOM 5805 C CA . ALA B 1 336 ? 33.872 3.679 -3.464 1.00 16.59 336 ALA B CA 1
ATOM 5806 C C . ALA B 1 336 ? 35.188 4.374 -3.797 1.00 14.97 336 ALA B C 1
ATOM 5807 O O . ALA B 1 336 ? 36.186 4.137 -3.120 1.00 16.79 336 ALA B O 1
ATOM 5809 N N . ASP B 1 337 ? 35.197 5.210 -4.835 1.00 14.91 337 ASP B N 1
ATOM 5810 C CA . ASP B 1 337 ? 36.407 5.968 -5.191 1.00 16.58 337 ASP B CA 1
ATOM 5811 C C . ASP B 1 337 ? 36.178 7.459 -4.931 1.00 15.97 337 ASP B C 1
ATOM 5812 O O . ASP B 1 337 ? 36.897 8.307 -5.455 1.00 17.87 337 ASP B O 1
ATOM 5817 N N . GLY B 1 338 ? 35.197 7.766 -4.096 1.00 12.82 338 GLY B N 1
ATOM 5818 C CA . GLY B 1 338 ? 34.869 9.164 -3.814 1.00 13.47 338 GLY B CA 1
ATOM 5819 C C . GLY B 1 338 ? 35.776 9.803 -2.776 1.00 11.79 338 GLY B C 1
ATOM 5820 O O . GLY B 1 338 ? 36.581 9.154 -2.079 1.00 14.08 338 GLY B O 1
ATOM 5821 N N . PHE B 1 339 ? 35.588 11.100 -2.617 1.00 9.04 339 PHE B N 1
ATOM 5822 C CA . PHE B 1 339 ? 36.340 11.851 -1.634 1.00 8.79 339 PHE B CA 1
ATOM 5823 C C . PHE B 1 339 ? 35.534 13.073 -1.234 1.00 8.24 339 PHE B C 1
ATOM 5824 O O . PHE B 1 339 ? 34.899 13.715 -2.071 1.00 8.30 339 PHE B O 1
ATOM 5832 N N A SER B 1 340 ? 35.566 13.402 0.047 0.50 8.18 340 SER B N 1
ATOM 5833 N N B SER B 1 340 ? 35.564 13.405 0.047 0.50 8.25 340 SER B N 1
ATOM 5834 C CA A SER B 1 340 ? 35.077 14.699 0.496 0.50 8.30 340 SER B CA 1
ATOM 5835 C CA B SER B 1 340 ? 35.085 14.712 0.477 0.50 8.45 340 SER B CA 1
ATOM 5836 C C A SER B 1 340 ? 35.933 15.219 1.627 0.50 7.57 340 SER B C 1
ATOM 5837 C C B SER B 1 340 ? 35.835 15.208 1.695 0.50 7.71 340 SER B C 1
ATOM 5838 O O A SER B 1 340 ? 36.658 14.466 2.264 0.50 8.16 340 SER B O 1
ATOM 5839 O O B SER B 1 340 ? 36.361 14.428 2.476 0.50 8.94 340 SER B O 1
ATOM 5844 N N . PHE B 1 341 ? 35.865 16.529 1.857 1.00 7.86 341 PHE B N 1
ATOM 5845 C CA . PHE B 1 341 ? 36.655 17.175 2.902 1.00 7.87 341 PHE B CA 1
ATOM 5846 C C . PHE B 1 341 ? 35.770 18.064 3.755 1.00 7.44 341 PHE B C 1
ATOM 5847 O O . PHE B 1 341 ? 34.732 18.544 3.294 1.00 7.73 341 PHE B O 1
ATOM 5855 N N . THR B 1 342 ? 36.210 18.290 4.999 1.00 8.01 342 THR B N 1
ATOM 5856 C CA . THR B 1 342 ? 35.621 19.322 5.844 1.00 7.87 342 THR B CA 1
ATOM 5857 C C . THR B 1 342 ? 36.336 20.657 5.669 1.00 7.51 342 THR B C 1
ATOM 5858 O O . THR B 1 342 ? 35.693 21.716 5.527 1.00 9.32 342 THR B O 1
ATOM 5862 N N . ARG B 1 343 ? 37.664 20.598 5.714 1.00 8.74 343 ARG B N 1
ATOM 5863 C CA . ARG B 1 343 ? 38.539 21.755 5.509 1.00 9.26 343 ARG B CA 1
ATOM 5864 C C . ARG B 1 343 ? 39.437 21.457 4.328 1.00 10.51 343 ARG B C 1
ATOM 5865 O O . ARG B 1 343 ? 40.125 20.405 4.313 1.00 9.65 343 ARG B O 1
ATOM 5873 N N . ALA B 1 344 ? 39.445 22.348 3.335 1.00 10.75 344 ALA B N 1
ATOM 5874 C CA . ALA B 1 344 ? 40.291 22.127 2.152 1.00 12.77 344 ALA B CA 1
ATOM 5875 C C . ALA B 1 344 ? 41.750 21.931 2.579 1.00 13.47 344 ALA B C 1
ATOM 5876 O O . ALA B 1 344 ? 42.254 22.656 3.429 1.00 15.57 344 ALA B O 1
ATOM 5878 N N . GLY B 1 345 ? 42.385 20.899 2.038 1.00 14.56 345 GLY B N 1
ATOM 5879 C CA . GLY B 1 345 ? 43.784 20.589 2.351 1.00 14.55 345 GLY B CA 1
ATOM 5880 C C . GLY B 1 345 ? 44.057 19.916 3.685 1.00 15.46 345 GLY B C 1
ATOM 5881 O O . GLY B 1 345 ? 45.212 19.714 4.047 1.00 21.50 345 GLY B O 1
ATOM 5882 N N . ASP B 1 346 ? 43.014 19.572 4.421 1.00 13.12 346 ASP B N 1
ATOM 5883 C CA . ASP B 1 346 ? 43.170 18.873 5.684 1.00 13.28 346 ASP B CA 1
ATOM 5884 C C . ASP B 1 346 ? 42.669 17.442 5.527 1.00 12.69 346 ASP B C 1
ATOM 5885 O O . ASP B 1 346 ? 41.510 17.206 5.172 1.00 13.41 346 ASP B O 1
ATOM 5890 N N . GLU B 1 347 ? 43.552 16.491 5.785 1.00 15.11 347 GLU B N 1
ATOM 5891 C CA . GLU B 1 347 ? 43.185 15.080 5.860 1.00 16.17 347 GLU B CA 1
ATOM 5892 C C . GLU B 1 347 ? 42.258 14.755 7.008 1.00 14.31 347 GLU B C 1
ATOM 5893 O O . GLU B 1 347 ? 41.405 13.897 6.897 1.00 14.14 347 GLU B O 1
ATOM 5899 N N A ASP B 1 348 ? 42.434 15.443 8.117 0.50 13.87 348 ASP B N 1
ATOM 5900 N N B ASP B 1 348 ? 42.446 15.430 8.143 0.50 14.03 348 ASP B N 1
ATOM 5901 C CA A ASP B 1 348 ? 41.564 15.254 9.232 0.50 14.15 348 ASP B CA 1
ATOM 5902 C CA B ASP B 1 348 ? 41.542 15.292 9.275 0.50 14.39 348 ASP B CA 1
ATOM 5903 C C A ASP B 1 348 ? 40.180 15.791 8.866 0.50 12.44 348 ASP B C 1
ATOM 5904 C C B ASP B 1 348 ? 40.173 15.785 8.843 0.50 12.36 348 ASP B C 1
ATOM 5905 O O A ASP B 1 348 ? 40.067 16.919 8.387 0.50 11.85 348 ASP B O 1
ATOM 5906 O O B ASP B 1 348 ? 40.058 16.891 8.315 0.50 11.73 348 ASP B O 1
ATOM 5915 N N . GLY B 1 349 ? 39.145 14.983 9.085 1.00 12.61 349 GLY B N 1
ATOM 5916 C CA . GLY B 1 349 ? 37.781 15.344 8.703 1.00 11.97 349 GLY B CA 1
ATOM 5917 C C . GLY B 1 349 ? 37.493 15.149 7.230 1.00 10.73 349 GLY B C 1
ATOM 5918 O O . GLY B 1 349 ? 36.513 15.665 6.722 1.00 11.08 349 GLY B O 1
ATOM 5919 N N A SER B 1 350 ? 38.340 14.377 6.549 0.60 10.10 350 SER B N 1
ATOM 5920 N N B SER B 1 350 ? 38.345 14.385 6.547 0.40 10.66 350 SER B N 1
ATOM 5921 C CA A SER B 1 350 ? 38.073 13.988 5.173 0.60 9.92 350 SER B CA 1
ATOM 5922 C CA B SER B 1 350 ? 38.085 13.991 5.166 0.40 11.12 350 SER B CA 1
ATOM 5923 C C A SER B 1 350 ? 37.579 12.554 5.134 0.60 10.09 350 SER B C 1
ATOM 5924 C C B SER B 1 350 ? 37.659 12.533 5.097 0.40 10.63 350 SER B C 1
ATOM 5925 O O A SER B 1 350 ? 37.717 11.808 6.106 0.60 12.01 350 SER B O 1
ATOM 5926 O O B SER B 1 350 ? 37.951 11.742 5.995 0.40 12.13 350 SER B O 1
ATOM 5931 N N . TYR B 1 351 ? 36.978 12.200 4.008 1.00 10.10 351 TYR B N 1
ATOM 5932 C CA . TYR B 1 351 ? 36.278 10.914 3.834 1.00 9.57 351 TYR B CA 1
ATOM 5933 C C . TYR B 1 351 ? 36.728 10.339 2.516 1.00 10.29 351 TYR B C 1
ATOM 5934 O O . TYR B 1 351 ? 36.679 11.014 1.487 1.00 10.98 351 TYR B O 1
ATOM 5943 N N . HIS B 1 352 ? 37.186 9.089 2.554 1.00 11.16 352 HIS B N 1
ATOM 5944 C CA . HIS B 1 352 ? 37.711 8.426 1.383 1.00 12.01 352 HIS B CA 1
ATOM 5945 C C . HIS B 1 352 ? 36.885 7.164 1.135 1.00 11.92 352 HIS B C 1
ATOM 5946 O O . HIS B 1 352 ? 36.902 6.244 1.950 1.00 13.90 352 HIS B O 1
ATOM 5953 N N . GLY B 1 353 ? 36.163 7.110 0.023 1.00 11.43 353 GLY B N 1
ATOM 5954 C CA . GLY B 1 353 ? 35.418 5.896 -0.347 1.00 12.87 353 GLY B CA 1
ATOM 5955 C C . GLY B 1 353 ? 34.217 5.609 0.538 1.00 12.41 353 GLY B C 1
ATOM 5956 O O . GLY B 1 353 ? 33.728 4.475 0.603 1.00 16.09 353 GLY B O 1
ATOM 5957 N N . GLN B 1 354 ? 33.714 6.642 1.198 1.00 13.11 354 GLN B N 1
ATOM 5958 C CA . GLN B 1 354 ? 32.508 6.501 1.985 1.00 14.52 354 GLN B CA 1
ATOM 5959 C C . GLN B 1 354 ? 31.890 7.845 2.278 1.00 12.43 354 GLN B C 1
ATOM 5960 O O . GLN B 1 354 ? 32.424 8.872 1.893 1.00 12.45 354 GLN B O 1
ATOM 5966 N N . ALA B 1 355 ? 30.743 7.819 2.936 1.00 10.63 355 ALA B N 1
ATOM 5967 C CA . ALA B 1 355 ? 30.051 9.034 3.314 1.00 10.30 355 ALA B CA 1
ATOM 5968 C C . ALA B 1 355 ? 30.571 9.536 4.656 1.00 8.97 355 ALA B C 1
ATOM 5969 O O . ALA B 1 355 ? 31.350 8.874 5.364 1.00 11.63 355 ALA B O 1
ATOM 5971 N N . SER B 1 356 ? 30.093 10.712 5.028 1.00 9.53 356 SER B N 1
ATOM 5972 C CA . SER B 1 356 ? 30.382 11.272 6.322 1.00 9.21 356 SER B CA 1
ATOM 5973 C C . SER B 1 356 ? 29.638 10.564 7.443 1.00 9.59 356 SER B C 1
ATOM 5974 O O . SER B 1 356 ? 28.737 9.759 7.209 1.00 9.91 356 SER B O 1
ATOM 5977 N N . LYS B 1 357 ? 30.036 10.887 8.669 1.00 9.15 357 LYS B N 1
ATOM 5978 C CA . LYS B 1 357 ? 29.355 10.491 9.906 1.00 11.05 357 LYS B CA 1
ATOM 5979 C C . LYS B 1 357 ? 29.341 8.978 10.124 1.00 11.47 357 LYS B C 1
ATOM 5980 O O . LYS B 1 357 ? 28.529 8.469 10.912 1.00 15.29 357 LYS B O 1
ATOM 5986 N N . GLY B 1 358 ? 30.253 8.256 9.481 1.00 10.23 358 GLY B N 1
ATOM 5987 C CA . GLY B 1 358 ? 30.402 6.828 9.745 1.00 11.04 358 GLY B CA 1
ATOM 5988 C C . GLY B 1 358 ? 29.632 5.861 8.860 1.00 11.48 358 GLY B C 1
ATOM 5989 O O . GLY B 1 358 ? 29.551 4.666 9.171 1.00 12.10 358 GLY B O 1
ATOM 5990 N N . PHE B 1 359 ? 29.088 6.363 7.756 1.00 10.54 359 PHE B N 1
ATOM 5991 C CA . PHE B 1 359 ? 28.249 5.580 6.856 1.00 10.75 359 PHE B CA 1
ATOM 5992 C C . PHE B 1 359 ? 28.899 5.290 5.499 1.00 12.73 359 PHE B C 1
ATOM 5993 O O . PHE B 1 359 ? 29.744 6.042 5.041 1.00 14.38 359 PHE B O 1
ATOM 6001 N N . LYS B 1 360 ? 28.468 4.185 4.890 1.00 13.52 360 LYS B N 1
ATOM 6002 C CA . LYS B 1 360 ? 28.752 3.824 3.501 1.00 14.72 360 LYS B CA 1
ATOM 6003 C C . LYS B 1 360 ? 27.442 3.666 2.787 1.00 13.49 360 LYS B C 1
ATOM 6004 O O . LYS B 1 360 ? 26.393 3.658 3.430 1.00 14.10 360 LYS B O 1
ATOM 6010 N N . LEU B 1 361 ? 27.502 3.580 1.461 1.00 17.48 361 LEU B N 1
ATOM 6011 C CA . LEU B 1 361 ? 26.295 3.373 0.634 1.00 19.44 361 LEU B CA 1
ATOM 6012 C C . LEU B 1 361 ? 25.688 2.014 0.948 1.00 17.58 361 LEU B C 1
ATOM 6013 O O . LEU B 1 361 ? 26.402 1.004 0.938 1.00 20.30 361 LEU B O 1
ATOM 6018 N N . GLY B 1 362 ? 24.372 1.967 1.163 1.00 18.96 362 GLY B N 1
ATOM 6019 C CA . GLY B 1 362 ? 23.670 0.702 1.363 1.00 23.35 362 GLY B CA 1
ATOM 6020 C C . GLY B 1 362 ? 23.540 -0.126 0.097 1.00 28.71 362 GLY B C 1
ATOM 6021 O O . GLY B 1 362 ? 23.953 0.288 -1.003 1.00 30.49 362 GLY B O 1
ATOM 6022 N N . GLU C 1 4 ? -2.552 36.656 62.211 1.00 26.26 4 GLU C N 1
ATOM 6023 C CA . GLU C 1 4 ? -1.721 35.588 61.584 1.00 25.51 4 GLU C CA 1
ATOM 6024 C C . GLU C 1 4 ? -2.478 34.268 61.554 1.00 24.29 4 GLU C C 1
ATOM 6025 O O . GLU C 1 4 ? -3.304 33.975 62.425 1.00 26.88 4 GLU C O 1
ATOM 6031 N N . ILE C 1 5 ? -2.183 33.485 60.525 1.00 19.32 5 ILE C N 1
ATOM 6032 C CA . ILE C 1 5 ? -2.719 32.138 60.401 1.00 19.04 5 ILE C CA 1
ATOM 6033 C C . ILE C 1 5 ? -1.725 31.207 61.093 1.00 18.72 5 ILE C C 1
ATOM 6034 O O . ILE C 1 5 ? -0.622 31.061 60.615 1.00 20.52 5 ILE C O 1
ATOM 6039 N N . PRO C 1 6 ? -2.068 30.641 62.281 1.00 19.38 6 PRO C N 1
ATOM 6040 C CA . PRO C 1 6 ? -1.006 29.891 62.967 1.00 17.02 6 PRO C CA 1
ATOM 6041 C C . PRO C 1 6 ? -0.674 28.577 62.256 1.00 15.26 6 PRO C C 1
ATOM 6042 O O . PRO C 1 6 ? -1.543 27.961 61.688 1.00 19.91 6 PRO C O 1
ATOM 6046 N N . LYS C 1 7 ? 0.574 28.149 62.335 1.00 16.52 7 LYS C N 1
ATOM 6047 C CA . LYS C 1 7 ? 0.966 26.881 61.752 1.00 16.14 7 LYS C CA 1
ATOM 6048 C C . LYS C 1 7 ? 0.335 25.718 62.522 1.00 13.85 7 LYS C C 1
ATOM 6049 O O . LYS C 1 7 ? 0.495 25.616 63.741 1.00 14.56 7 LYS C O 1
ATOM 6055 N N . PRO C 1 8 ? -0.409 24.839 61.842 1.00 13.98 8 PRO C N 1
ATOM 6056 C CA . PRO C 1 8 ? -0.908 23.638 62.504 1.00 13.65 8 PRO C CA 1
ATOM 6057 C C . PRO C 1 8 ? 0.186 22.756 63.071 1.00 12.85 8 PRO C C 1
ATOM 6058 O O . PRO C 1 8 ? 1.283 22.713 62.540 1.00 14.47 8 PRO C O 1
ATOM 6062 N N . VAL C 1 9 ? -0.110 22.058 64.162 1.00 13.38 9 VAL C N 1
ATOM 6063 C CA . VAL C 1 9 ? 0.756 20.961 64.589 1.00 15.11 9 VAL C CA 1
ATOM 6064 C C . VAL C 1 9 ? 0.644 19.769 63.638 1.00 16.55 9 VAL C C 1
ATOM 6065 O O . VAL C 1 9 ? 1.611 19.044 63.444 1.00 17.53 9 VAL C O 1
ATOM 6069 N N . ALA C 1 10 ? -0.531 19.569 63.056 1.00 14.92 10 ALA C N 1
ATOM 6070 C CA . ALA C 1 10 ? -0.719 18.508 62.061 1.00 15.04 10 ALA C CA 1
ATOM 6071 C C . ALA C 1 10 ? 0.196 18.726 60.849 1.00 14.64 10 ALA C C 1
ATOM 6072 O O . ALA C 1 10 ? 0.390 19.844 60.412 1.00 15.09 10 ALA C O 1
ATOM 6074 N N . PRO C 1 11 ? 0.787 17.650 60.329 1.00 14.48 11 PRO C N 1
ATOM 6075 C CA . PRO C 1 11 ? 1.712 17.797 59.210 1.00 15.83 11 PRO C CA 1
ATOM 6076 C C . PRO C 1 11 ? 1.010 18.249 57.930 1.00 15.01 11 PRO C C 1
ATOM 6077 O O . PRO C 1 11 ? -0.108 17.828 57.641 1.00 14.37 11 PRO C O 1
ATOM 6081 N N . ALA C 1 12 ? 1.663 19.109 57.167 1.00 15.27 12 ALA C N 1
ATOM 6082 C CA . ALA C 1 12 ? 1.112 19.552 55.893 1.00 14.91 12 ALA C CA 1
ATOM 6083 C C . ALA C 1 12 ? 1.019 18.380 54.916 1.00 13.57 12 ALA C C 1
ATOM 6084 O O . ALA C 1 12 ? 1.886 17.505 54.896 1.00 14.75 12 ALA C O 1
ATOM 6086 N N . PRO C 1 13 ? -0.032 18.367 54.089 1.00 13.77 13 PRO C N 1
ATOM 6087 C CA . PRO C 1 13 ? -0.020 17.441 52.936 1.00 12.77 13 PRO C CA 1
ATOM 6088 C C . PRO C 1 13 ? 1.155 17.749 52.028 1.00 13.03 13 PRO C C 1
ATOM 6089 O O . PRO C 1 13 ? 1.492 18.924 51.869 1.00 13.60 13 PRO C O 1
ATOM 6093 N N . ASP C 1 14 ? 1.765 16.706 51.460 1.00 12.06 14 ASP C N 1
ATOM 6094 C CA . ASP C 1 14 ? 2.843 16.847 50.488 1.00 11.30 14 ASP C CA 1
ATOM 6095 C C . ASP C 1 14 ? 2.257 17.163 49.125 1.00 10.93 14 ASP C C 1
ATOM 6096 O O . ASP C 1 14 ? 1.724 16.273 48.464 1.00 10.97 14 ASP C O 1
ATOM 6101 N N . ILE C 1 15 ? 2.318 18.433 48.742 1.00 9.86 15 ILE C N 1
ATOM 6102 C CA . ILE C 1 15 ? 1.747 18.906 47.489 1.00 9.31 15 ILE C CA 1
ATOM 6103 C C . ILE C 1 15 ? 2.763 18.759 46.359 1.00 8.64 15 ILE C C 1
ATOM 6104 O O . ILE C 1 15 ? 3.906 19.205 46.481 1.00 8.97 15 ILE C O 1
ATOM 6109 N N . LEU C 1 16 ? 2.338 18.114 45.272 1.00 9.16 16 LEU C N 1
ATOM 6110 C CA . LEU C 1 16 ? 3.198 17.970 44.084 1.00 9.13 16 LEU C CA 1
ATOM 6111 C C . LEU C 1 16 ? 3.217 19.220 43.210 1.00 8.21 16 LEU C C 1
ATOM 6112 O O . LEU C 1 16 ? 4.282 19.685 42.795 1.00 9.52 16 LEU C O 1
ATOM 6117 N N . ARG C 1 17 ? 2.037 19.729 42.895 1.00 7.71 17 ARG C N 1
ATOM 6118 C CA . ARG C 1 17 ? 1.875 20.737 41.827 1.00 8.04 17 ARG C CA 1
ATOM 6119 C C . ARG C 1 17 ? 0.440 21.194 41.770 1.00 7.83 17 ARG C C 1
ATOM 6120 O O . ARG C 1 17 ? -0.469 20.482 42.198 1.00 8.58 17 ARG C O 1
ATOM 6128 N N . CYS C 1 18 ? 0.221 22.350 41.148 1.00 8.19 18 CYS C N 1
ATOM 6129 C CA . CYS C 1 18 ? -1.105 22.651 40.628 1.00 8.92 18 CYS C CA 1
ATOM 6130 C C . CYS C 1 18 ? -1.504 21.590 39.624 1.00 8.33 18 CYS C C 1
ATOM 6131 O O . CYS C 1 18 ? -0.656 21.100 38.887 1.00 9.02 18 CYS C O 1
ATOM 6134 N N . ALA C 1 19 ? -2.785 21.249 39.570 1.00 7.72 19 ALA C N 1
ATOM 6135 C CA . ALA C 1 19 ? -3.249 20.151 38.725 1.00 8.61 19 ALA C CA 1
ATOM 6136 C C . ALA C 1 19 ? -4.417 20.506 37.813 1.00 7.82 19 ALA C C 1
ATOM 6137 O O . ALA C 1 19 ? -4.412 20.162 36.617 1.00 8.40 19 ALA C O 1
ATOM 6139 N N . TYR C 1 20 ? -5.433 21.165 38.352 1.00 7.78 20 TYR C N 1
ATOM 6140 C CA . TYR C 1 20 ? -6.562 21.617 37.519 1.00 8.21 20 TYR C CA 1
ATOM 6141 C C . TYR C 1 20 ? -7.344 22.725 38.197 1.00 8.57 20 TYR C C 1
ATOM 6142 O O . TYR C 1 20 ? -7.266 22.872 39.427 1.00 9.31 20 TYR C O 1
ATOM 6151 N N . ALA C 1 21 ? -8.085 23.501 37.409 1.00 8.64 21 ALA C N 1
ATOM 6152 C CA . ALA C 1 21 ? -9.079 24.404 37.953 1.00 9.51 21 ALA C CA 1
ATOM 6153 C C . ALA C 1 21 ? -10.439 24.018 37.435 1.00 8.58 21 ALA C C 1
ATOM 6154 O O . ALA C 1 21 ? -10.570 23.588 36.286 1.00 9.19 21 ALA C O 1
ATOM 6156 N N . GLU C 1 22 ? -11.452 24.203 38.269 1.00 9.24 22 GLU C N 1
ATOM 6157 C CA . GLU C 1 22 ? -12.838 24.104 37.847 1.00 9.24 22 GLU C CA 1
ATOM 6158 C C . GLU C 1 22 ? -13.406 25.513 37.819 1.00 9.33 22 GLU C C 1
ATOM 6159 O O . GLU C 1 22 ? -13.500 26.166 38.864 1.00 10.70 22 GLU C O 1
ATOM 6165 N N . LEU C 1 23 ? -13.782 25.970 36.622 1.00 9.96 23 LEU C N 1
ATOM 6166 C CA . LEU C 1 23 ? -14.380 27.280 36.416 1.00 9.84 23 LEU C CA 1
ATOM 6167 C C . LEU C 1 23 ? -15.856 27.116 36.107 1.00 10.55 23 LEU C C 1
ATOM 6168 O O . LEU C 1 23 ? -16.221 26.327 35.224 1.00 11.34 23 LEU C O 1
ATOM 6173 N N . VAL C 1 24 ? -16.695 27.907 36.774 1.00 10.47 24 VAL C N 1
ATOM 6174 C CA . VAL C 1 24 ? -18.098 28.013 36.382 1.00 10.94 24 VAL C CA 1
ATOM 6175 C C . VAL C 1 24 ? -18.196 29.028 35.254 1.00 10.13 24 VAL C C 1
ATOM 6176 O O . VAL C 1 24 ? -17.600 30.123 35.318 1.00 10.50 24 VAL C O 1
ATOM 6180 N N . VAL C 1 25 ? -18.910 28.622 34.205 1.00 10.28 25 VAL C N 1
ATOM 6181 C CA . VAL C 1 25 ? -19.124 29.416 33.010 1.00 10.73 25 VAL C CA 1
ATOM 6182 C C . VAL C 1 25 ? -20.629 29.518 32.752 1.00 11.65 25 VAL C C 1
ATOM 6183 O O . VAL C 1 25 ? -21.402 28.631 33.124 1.00 12.26 25 VAL C O 1
ATOM 6187 N N . THR C 1 26 ? -21.035 30.592 32.101 1.00 10.93 26 THR C N 1
ATOM 6188 C CA . THR C 1 26 ? -22.465 30.858 31.915 1.00 11.77 26 THR C CA 1
ATOM 6189 C C . THR C 1 26 ? -23.034 30.254 30.619 1.00 12.92 26 THR C C 1
ATOM 6190 O O . THR C 1 26 ? -24.216 29.904 30.573 1.00 15.93 26 THR C O 1
ATOM 6194 N N . ASP C 1 27 ? -22.223 30.155 29.568 1.00 13.01 27 ASP C N 1
ATOM 6195 C CA . ASP C 1 27 ? -22.671 29.587 28.302 1.00 13.42 27 ASP C CA 1
ATOM 6196 C C . ASP C 1 27 ? -21.649 28.557 27.885 1.00 12.07 27 ASP C C 1
ATOM 6197 O O . ASP C 1 27 ? -20.541 28.897 27.452 1.00 12.47 27 ASP C O 1
ATOM 6202 N N . LEU C 1 28 ? -21.994 27.296 28.080 1.00 12.33 28 LEU C N 1
ATOM 6203 C CA . LEU C 1 28 ? -21.025 26.232 27.906 1.00 12.29 28 LEU C CA 1
ATOM 6204 C C . LEU C 1 28 ? -20.513 26.156 26.465 1.00 11.64 28 LEU C C 1
ATOM 6205 O O . LEU C 1 28 ? -19.307 25.963 26.256 1.00 11.76 28 LEU C O 1
ATOM 6210 N N . ALA C 1 29 ? -21.393 26.342 25.479 1.00 11.35 29 ALA C N 1
ATOM 6211 C CA . ALA C 1 29 ? -20.969 26.256 24.077 1.00 11.75 29 ALA C CA 1
ATOM 6212 C C . ALA C 1 29 ? -19.999 27.386 23.728 1.00 12.18 29 ALA C C 1
ATOM 6213 O O . ALA C 1 29 ? -19.012 27.167 23.033 1.00 12.06 29 ALA C O 1
ATOM 6215 N N . LYS C 1 30 ? -20.256 28.593 24.219 1.00 11.19 30 LYS C N 1
ATOM 6216 C CA . LYS C 1 30 ? -19.343 29.702 23.967 1.00 11.93 30 LYS C CA 1
ATOM 6217 C C . LYS C 1 30 ? -18.004 29.486 24.627 1.00 10.62 30 LYS C C 1
ATOM 6218 O O . LYS C 1 30 ? -16.954 29.793 24.063 1.00 11.58 30 LYS C O 1
ATOM 6224 N N . SER C 1 31 ? -18.023 28.963 25.842 1.00 10.19 31 SER C N 1
ATOM 6225 C CA . SER C 1 31 ? -16.777 28.598 26.515 1.00 10.04 31 SER C CA 1
ATOM 6226 C C . SER C 1 31 ? -16.028 27.496 25.784 1.00 9.86 31 SER C C 1
ATOM 6227 O O . SER C 1 31 ? -14.815 27.564 25.631 1.00 10.08 31 SER C O 1
ATOM 6230 N N . ARG C 1 32 ? -16.744 26.497 25.286 1.00 10.00 32 ARG C N 1
ATOM 6231 C CA . ARG C 1 32 ? -16.110 25.454 24.489 1.00 10.91 32 ARG C CA 1
ATOM 6232 C C . ARG C 1 32 ? -15.439 26.025 23.265 1.00 10.80 32 ARG C C 1
ATOM 6233 O O . ARG C 1 32 ? -14.302 25.647 22.927 1.00 10.88 32 ARG C O 1
ATOM 6241 N N A ASN C 1 33 ? -16.130 26.929 22.574 0.50 10.49 33 ASN C N 1
ATOM 6242 N N B ASN C 1 33 ? -16.100 26.947 22.582 0.50 10.60 33 ASN C N 1
ATOM 6243 C CA A ASN C 1 33 ? -15.534 27.569 21.406 0.50 10.78 33 ASN C CA 1
ATOM 6244 C CA B ASN C 1 33 ? -15.489 27.522 21.392 0.50 10.74 33 ASN C CA 1
ATOM 6245 C C A ASN C 1 33 ? -14.159 28.141 21.775 0.50 9.88 33 ASN C C 1
ATOM 6246 C C B ASN C 1 33 ? -14.175 28.255 21.712 0.50 10.04 33 ASN C C 1
ATOM 6247 O O A ASN C 1 33 ? -13.166 27.862 21.106 0.50 10.75 33 ASN C O 1
ATOM 6248 O O B ASN C 1 33 ? -13.242 28.247 20.917 0.50 11.02 33 ASN C O 1
ATOM 6257 N N . PHE C 1 34 ? -14.097 28.886 22.878 1.00 9.31 34 PHE C N 1
ATOM 6258 C CA . PHE C 1 34 ? -12.848 29.538 23.296 1.00 9.04 34 PHE C CA 1
ATOM 6259 C C . PHE C 1 34 ? -11.770 28.531 23.640 1.00 9.30 34 PHE C C 1
ATOM 6260 O O . PHE C 1 34 ? -10.656 28.602 23.114 1.00 9.20 34 PHE C O 1
ATOM 6268 N N . TYR C 1 35 ? -12.074 27.601 24.536 1.00 8.71 35 TYR C N 1
ATOM 6269 C CA . TYR C 1 35 ? -11.010 26.747 25.053 1.00 8.10 35 TYR C CA 1
ATOM 6270 C C . TYR C 1 35 ? -10.610 25.618 24.114 1.00 8.51 35 TYR C C 1
ATOM 6271 O O . TYR C 1 35 ? -9.446 25.232 24.090 1.00 8.36 35 TYR C O 1
ATOM 6280 N N . VAL C 1 36 ? -11.572 25.094 23.355 1.00 9.41 36 VAL C N 1
ATOM 6281 C CA . VAL C 1 36 ? -11.293 24.045 22.382 1.00 9.99 36 VAL C CA 1
ATOM 6282 C C . VAL C 1 36 ? -10.970 24.605 21.010 1.00 10.09 36 VAL C C 1
ATOM 6283 O O . VAL C 1 36 ? -9.890 24.360 20.481 1.00 12.48 36 VAL C O 1
ATOM 6287 N N . ASP C 1 37 ? -11.873 25.375 20.426 1.00 10.28 37 ASP C N 1
ATOM 6288 C CA . ASP C 1 37 ? -11.633 25.825 19.065 1.00 10.83 37 ASP C CA 1
ATOM 6289 C C . ASP C 1 37 ? -10.563 26.893 18.969 1.00 11.21 37 ASP C C 1
ATOM 6290 O O . ASP C 1 37 ? -9.695 26.791 18.113 1.00 16.57 37 ASP C O 1
ATOM 6295 N N . VAL C 1 38 ? -10.586 27.901 19.829 1.00 9.81 38 VAL C N 1
ATOM 6296 C CA . VAL C 1 38 ? -9.560 28.934 19.760 1.00 9.38 38 VAL C CA 1
ATOM 6297 C C . VAL C 1 38 ? -8.228 28.421 20.329 1.00 8.29 38 VAL C C 1
ATOM 6298 O O . VAL C 1 38 ? -7.201 28.492 19.660 1.00 8.59 38 VAL C O 1
ATOM 6302 N N . LEU C 1 39 ? -8.246 27.943 21.576 1.00 7.61 39 LEU C N 1
ATOM 6303 C CA . LEU C 1 39 ? -7.015 27.581 22.263 1.00 7.23 39 LEU C CA 1
ATOM 6304 C C . LEU C 1 39 ? -6.514 26.146 22.069 1.00 7.52 39 LEU C C 1
ATOM 6305 O O . LEU C 1 39 ? -5.361 25.866 22.383 1.00 8.75 39 LEU C O 1
ATOM 6310 N N . GLY C 1 40 ? -7.333 25.256 21.535 1.00 7.47 40 GLY C N 1
ATOM 6311 C CA . GLY C 1 40 ? -6.883 23.926 21.183 1.00 7.80 40 GLY C CA 1
ATOM 6312 C C . GLY C 1 40 ? -6.694 22.938 22.315 1.00 7.85 40 GLY C C 1
ATOM 6313 O O . GLY C 1 40 ? -6.031 21.930 22.116 1.00 8.35 40 GLY C O 1
ATOM 6314 N N . LEU C 1 41 ? -7.283 23.183 23.484 1.00 7.60 41 LEU C N 1
ATOM 6315 C CA . LEU C 1 41 ? -7.200 22.192 24.564 1.00 7.94 41 LEU C CA 1
ATOM 6316 C C . LEU C 1 41 ? -7.941 20.916 24.151 1.00 7.26 41 LEU C C 1
ATOM 6317 O O . LEU C 1 41 ? -8.818 20.939 23.282 1.00 8.65 41 LEU C O 1
ATOM 6322 N N . HIS C 1 42 ? -7.559 19.805 24.754 1.00 7.59 42 HIS C N 1
ATOM 6323 C CA . HIS C 1 42 ? -8.024 18.481 24.352 1.00 7.85 42 HIS C CA 1
ATOM 6324 C C . HIS C 1 42 ? -9.110 17.961 25.258 1.00 8.33 42 HIS C C 1
ATOM 6325 O O . HIS C 1 42 ? -8.993 18.027 26.476 1.00 8.79 42 HIS C O 1
ATOM 6332 N N . VAL C 1 43 ? -10.171 17.434 24.668 1.00 8.88 43 VAL C N 1
ATOM 6333 C CA . VAL C 1 43 ? -11.317 16.971 25.423 1.00 9.55 43 VAL C CA 1
ATOM 6334 C C . VAL C 1 43 ? -11.065 15.596 26.046 1.00 9.34 43 VAL C C 1
ATOM 6335 O O . VAL C 1 43 ? -10.803 14.599 25.357 1.00 11.34 43 VAL C O 1
ATOM 6339 N N . SER C 1 44 ? -11.192 15.547 27.368 1.00 8.59 44 SER C N 1
ATOM 6340 C CA . SER C 1 44 ? -11.149 14.287 28.120 1.00 9.30 44 SER C CA 1
ATOM 6341 C C . SER C 1 44 ? -12.532 13.699 28.420 1.00 9.80 44 SER C C 1
ATOM 6342 O O . SER C 1 44 ? -12.655 12.515 28.669 1.00 12.95 44 SER C O 1
ATOM 6345 N N . TYR C 1 45 ? -13.535 14.550 28.467 1.00 9.53 45 TYR C N 1
ATOM 6346 C CA . TYR C 1 45 ? -14.916 14.143 28.675 1.00 10.49 45 TYR C CA 1
ATOM 6347 C C . TYR C 1 45 ? -15.774 15.360 28.435 1.00 10.55 45 TYR C C 1
ATOM 6348 O O . TYR C 1 45 ? -15.371 16.477 28.761 1.00 10.18 45 TYR C O 1
ATOM 6357 N N . GLU C 1 46 ? -16.965 15.186 27.870 1.00 11.00 46 GLU C N 1
ATOM 6358 C CA . GLU C 1 46 ? -17.912 16.284 27.913 1.00 12.98 46 GLU C CA 1
ATOM 6359 C C . GLU C 1 46 ? -19.359 15.798 27.876 1.00 13.64 46 GLU C C 1
ATOM 6360 O O . GLU C 1 46 ? -19.667 14.708 27.373 1.00 14.72 46 GLU C O 1
ATOM 6366 N N . ASP C 1 47 ? -20.221 16.617 28.460 1.00 13.13 47 ASP C N 1
ATOM 6367 C CA . ASP C 1 47 ? -21.658 16.418 28.358 1.00 14.09 47 ASP C CA 1
ATOM 6368 C C . ASP C 1 47 ? -22.336 17.791 28.267 1.00 15.26 47 ASP C C 1
ATOM 6369 O O . ASP C 1 47 ? -21.666 18.778 27.981 1.00 16.21 47 ASP C O 1
ATOM 6374 N N A GLU C 1 48 ? -23.646 17.851 28.514 0.50 16.66 48 GLU C N 1
ATOM 6375 N N B GLU C 1 48 ? -23.649 17.860 28.504 0.50 16.72 48 GLU C N 1
ATOM 6376 C CA A GLU C 1 48 ? -24.407 19.093 28.387 0.50 17.55 48 GLU C CA 1
ATOM 6377 C CA B GLU C 1 48 ? -24.384 19.118 28.357 0.50 17.98 48 GLU C CA 1
ATOM 6378 C C A GLU C 1 48 ? -24.096 20.094 29.505 0.50 16.03 48 GLU C C 1
ATOM 6379 C C B GLU C 1 48 ? -24.121 20.091 29.517 0.50 16.20 48 GLU C C 1
ATOM 6380 O O A GLU C 1 48 ? -24.464 21.261 29.421 0.50 16.90 48 GLU C O 1
ATOM 6381 O O B GLU C 1 48 ? -24.545 21.241 29.470 0.50 17.00 48 GLU C O 1
ATOM 6392 N N . ASN C 1 49 ? -23.433 19.630 30.558 1.00 14.13 49 ASN C N 1
ATOM 6393 C CA . ASN C 1 49 ? -23.186 20.443 31.747 1.00 13.93 49 ASN C CA 1
ATOM 6394 C C . ASN C 1 49 ? -21.729 20.795 31.985 1.00 12.59 49 ASN C C 1
ATOM 6395 O O . ASN C 1 49 ? -21.470 21.804 32.642 1.00 13.79 49 ASN C O 1
ATOM 6400 N N . GLN C 1 50 ? -20.808 19.937 31.519 1.00 10.59 50 GLN C N 1
ATOM 6401 C CA . GLN C 1 50 ? -19.383 20.096 31.804 1.00 10.53 50 GLN C CA 1
ATOM 6402 C C . GLN C 1 50 ? -18.540 19.730 30.606 1.00 11.54 50 GLN C C 1
ATOM 6403 O O . GLN C 1 50 ? -18.901 18.839 29.828 1.00 11.79 50 GLN C O 1
ATOM 6409 N N . ILE C 1 51 ? -17.391 20.402 30.494 1.00 10.28 51 ILE C N 1
ATOM 6410 C CA . ILE C 1 51 ? -16.341 20.034 29.548 1.00 10.42 51 ILE C CA 1
ATOM 6411 C C . ILE C 1 51 ? -15.049 19.872 30.338 1.00 8.55 51 ILE C C 1
ATOM 6412 O O . ILE C 1 51 ? -14.669 20.774 31.131 1.00 10.07 51 ILE C O 1
ATOM 6417 N N . TYR C 1 52 ? -14.401 18.723 30.143 1.00 8.21 52 TYR C N 1
ATOM 6418 C CA . TYR C 1 52 ? -13.142 18.386 30.823 1.00 7.93 52 TYR C CA 1
ATOM 6419 C C . TYR C 1 52 ? -12.016 18.446 29.804 1.00 8.19 52 TYR C C 1
ATOM 6420 O O . TYR C 1 52 ? -12.103 17.798 28.750 1.00 7.78 52 TYR C O 1
ATOM 6429 N N . LEU C 1 53 ? -10.985 19.247 30.087 1.00 8.12 53 LEU C N 1
ATOM 6430 C CA . LEU C 1 53 ? -9.965 19.561 29.094 1.00 7.73 53 LEU C CA 1
ATOM 6431 C C . LEU C 1 53 ? -8.588 19.329 29.659 1.00 7.19 53 LEU C C 1
ATOM 6432 O O . LEU C 1 53 ? -8.373 19.565 30.857 1.00 8.15 53 LEU C O 1
ATOM 6437 N N . ARG C 1 54 ? -7.643 18.931 28.807 1.00 7.12 54 ARG C N 1
ATOM 6438 C CA . ARG C 1 54 ? -6.261 18.786 29.218 1.00 6.78 54 ARG C CA 1
ATOM 6439 C C . ARG C 1 54 ? -5.295 19.360 28.190 1.00 6.27 54 ARG C C 1
ATOM 6440 O O . ARG C 1 54 ? -5.605 19.483 26.979 1.00 7.26 54 ARG C O 1
ATOM 6448 N N . SER C 1 55 ? -4.096 19.663 28.675 1.00 6.51 55 SER C N 1
ATOM 6449 C CA . SER C 1 55 ? -3.003 20.121 27.839 1.00 6.85 55 SER C CA 1
ATOM 6450 C C . SER C 1 55 ? -2.265 18.972 27.139 1.00 6.76 55 SER C C 1
ATOM 6451 O O . SER C 1 55 ? -2.503 17.784 27.396 1.00 7.20 55 SER C O 1
ATOM 6454 N N . PHE C 1 56 ? -1.385 19.336 26.219 1.00 6.61 56 PHE C N 1
ATOM 6455 C CA . PHE C 1 56 ? -0.772 18.358 25.300 1.00 6.64 56 PHE C CA 1
ATOM 6456 C C . PHE C 1 56 ? 0.050 17.298 25.990 1.00 6.56 56 PHE C C 1
ATOM 6457 O O . PHE C 1 56 ? 0.098 16.168 25.528 1.00 7.67 56 PHE C O 1
ATOM 6465 N N . GLU C 1 57 ? 0.722 17.660 27.094 1.00 6.59 57 GLU C N 1
ATOM 6466 C CA . GLU C 1 57 ? 1.673 16.748 27.733 1.00 7.59 57 GLU C CA 1
ATOM 6467 C C . GLU C 1 57 ? 1.110 16.094 28.999 1.00 7.57 57 GLU C C 1
ATOM 6468 O O . GLU C 1 57 ? 1.809 15.360 29.680 1.00 9.03 57 GLU C O 1
ATOM 6474 N N . GLU C 1 58 ? -0.169 16.305 29.267 1.00 7.33 58 GLU C N 1
ATOM 6475 C CA . GLU C 1 58 ? -0.754 15.845 30.522 1.00 6.97 58 GLU C CA 1
ATOM 6476 C C . GLU C 1 58 ? -1.154 14.358 30.439 1.00 7.80 58 GLU C C 1
ATOM 6477 O O . GLU C 1 58 ? -1.636 13.909 29.406 1.00 8.65 58 GLU C O 1
ATOM 6483 N N . PHE C 1 59 ? -0.964 13.627 31.544 1.00 7.75 59 PHE C N 1
ATOM 6484 C CA . PHE C 1 59 ? -1.478 12.245 31.667 1.00 7.84 59 PHE C CA 1
ATOM 6485 C C . PHE C 1 59 ? -2.589 12.091 32.694 1.00 7.79 59 PHE C C 1
ATOM 6486 O O . PHE C 1 59 ? -3.326 11.106 32.634 1.00 8.59 59 PHE C O 1
ATOM 6494 N N . ILE C 1 60 ? -2.729 13.023 33.639 1.00 8.36 60 ILE C N 1
ATOM 6495 C CA . ILE C 1 60 ? -3.912 12.985 34.496 1.00 8.69 60 ILE C CA 1
ATOM 6496 C C . ILE C 1 60 ? -5.154 13.411 33.714 1.00 8.28 60 ILE C C 1
ATOM 6497 O O . ILE C 1 60 ? -5.071 13.895 32.567 1.00 8.92 60 ILE C O 1
ATOM 6502 N N . HIS C 1 61 ? -6.337 13.170 34.284 1.00 8.75 61 HIS C N 1
ATOM 6503 C CA . HIS C 1 61 ? -7.540 13.218 33.470 1.00 8.69 61 HIS C CA 1
ATOM 6504 C C . HIS C 1 61 ? -7.782 14.575 32.831 1.00 8.19 61 HIS C C 1
ATOM 6505 O O . HIS C 1 61 ? -8.231 14.651 31.704 1.00 9.50 61 HIS C O 1
ATOM 6512 N N . HIS C 1 62 ? -7.501 15.646 33.552 1.00 7.93 62 HIS C N 1
ATOM 6513 C CA . HIS C 1 62 ? -7.755 16.982 33.063 1.00 7.78 62 HIS C CA 1
ATOM 6514 C C . HIS C 1 62 ? -6.951 18.032 33.789 1.00 7.85 62 HIS C C 1
ATOM 6515 O O . HIS C 1 62 ? -6.507 17.795 34.925 1.00 8.09 62 HIS C O 1
ATOM 6522 N N . ASN C 1 63 ? -6.826 19.193 33.145 1.00 7.61 63 ASN C N 1
ATOM 6523 C CA . ASN C 1 63 ? -6.289 20.416 33.741 1.00 7.63 63 ASN C CA 1
ATOM 6524 C C . ASN C 1 63 ? -7.311 21.523 33.911 1.00 7.60 63 ASN C C 1
ATOM 6525 O O . ASN C 1 63 ? -7.031 22.517 34.570 1.00 8.08 63 ASN C O 1
ATOM 6530 N N . LEU C 1 64 ? -8.496 21.357 33.326 1.00 7.85 64 LEU C N 1
ATOM 6531 C CA . LEU C 1 64 ? -9.519 22.379 33.389 1.00 8.30 64 LEU C CA 1
ATOM 6532 C C . LEU C 1 64 ? -10.863 21.702 33.263 1.00 8.82 64 LEU C C 1
ATOM 6533 O O . LEU C 1 64 ? -11.075 20.855 32.378 1.00 9.62 64 LEU C O 1
ATOM 6538 N N . VAL C 1 65 ? -11.774 22.081 34.153 1.00 8.57 65 VAL C N 1
ATOM 6539 C CA . VAL C 1 65 ? -13.169 21.649 34.073 1.00 9.07 65 VAL C CA 1
ATOM 6540 C C . VAL C 1 65 ? -14.008 22.901 33.945 1.00 9.10 65 VAL C C 1
ATOM 6541 O O . VAL C 1 65 ? -13.896 23.821 34.766 1.00 10.36 65 VAL C O 1
ATOM 6545 N N . LEU C 1 66 ? -14.830 22.945 32.892 1.00 9.87 66 LEU C N 1
ATOM 6546 C CA . LEU C 1 66 ? -15.783 24.026 32.680 1.00 9.95 66 LEU C CA 1
ATOM 6547 C C . LEU C 1 66 ? -17.134 23.479 33.101 1.00 10.60 66 LEU C C 1
ATOM 6548 O O . LEU C 1 66 ? -17.581 22.458 32.546 1.00 10.67 66 LEU C O 1
ATOM 6553 N N . THR C 1 67 ? -17.772 24.158 34.062 1.00 10.46 67 THR C N 1
ATOM 6554 C CA . THR C 1 67 ? -19.043 23.735 34.606 1.00 10.26 67 THR C CA 1
ATOM 6555 C C . THR C 1 67 ? -20.057 24.833 34.378 1.00 11.13 67 THR C C 1
ATOM 6556 O O . THR C 1 67 ? -19.852 25.979 34.790 1.00 11.23 67 THR C O 1
ATOM 6560 N N . LYS C 1 68 ? -21.154 24.493 33.703 1.00 12.12 68 LYS C N 1
ATOM 6561 C CA . LYS C 1 68 ? -22.238 25.445 33.534 1.00 13.08 68 LYS C CA 1
ATOM 6562 C C . LYS C 1 68 ? -22.825 25.851 34.883 1.00 12.07 68 LYS C C 1
ATOM 6563 O O . LYS C 1 68 ? -23.071 25.013 35.747 1.00 13.11 68 LYS C O 1
ATOM 6569 N N . GLY C 1 69 ? -23.048 27.148 35.049 1.00 11.37 69 GLY C N 1
ATOM 6570 C CA . GLY C 1 69 ? -23.702 27.660 36.246 1.00 12.78 69 GLY C CA 1
ATOM 6571 C C . GLY C 1 69 ? -24.168 29.083 36.079 1.00 13.51 69 GLY C C 1
ATOM 6572 O O . GLY C 1 69 ? -23.903 29.724 35.054 1.00 14.37 69 GLY C O 1
ATOM 6573 N N . PRO C 1 70 ? -24.864 29.597 37.092 1.00 15.33 70 PRO C N 1
ATOM 6574 C CA . PRO C 1 70 ? -25.525 30.896 36.957 1.00 17.35 70 PRO C CA 1
ATOM 6575 C C . PRO C 1 70 ? -24.598 32.112 37.056 1.00 15.94 70 PRO C C 1
ATOM 6576 O O . PRO C 1 70 ? -24.884 33.151 36.450 1.00 17.15 70 PRO C O 1
ATOM 6580 N N . VAL C 1 71 ? -23.496 31.976 37.797 1.00 14.15 71 VAL C N 1
ATOM 6581 C CA . VAL C 1 71 ? -22.567 33.083 38.030 1.00 13.00 71 VAL C CA 1
ATOM 6582 C C . VAL C 1 71 ? -21.164 32.557 37.731 1.00 14.12 71 VAL C C 1
ATOM 6583 O O . VAL C 1 71 ? -20.717 31.565 38.331 1.00 13.98 71 VAL C O 1
ATOM 6587 N N . ALA C 1 72 ? -20.496 33.197 36.778 1.00 13.22 72 ALA C N 1
ATOM 6588 C CA . ALA C 1 72 ? -19.126 32.809 36.458 1.00 11.46 72 ALA C CA 1
ATOM 6589 C C . ALA C 1 72 ? -18.212 33.059 37.640 1.00 11.36 72 ALA C C 1
ATOM 6590 O O . ALA C 1 72 ? -18.253 34.138 38.236 1.00 12.83 72 ALA C O 1
ATOM 6592 N N . ALA C 1 73 ? -17.407 32.057 37.968 1.00 10.43 73 ALA C N 1
ATOM 6593 C CA . ALA C 1 73 ? -16.590 32.063 39.183 1.00 10.05 73 ALA C CA 1
ATOM 6594 C C . ALA C 1 73 ? -15.634 30.888 39.170 1.00 10.12 73 ALA C C 1
ATOM 6595 O O . ALA C 1 73 ? -15.877 29.897 38.500 1.00 11.26 73 ALA C O 1
ATOM 6597 N N . LEU C 1 74 ? -14.576 30.998 39.975 1.00 9.75 74 LEU C N 1
ATOM 6598 C CA . LEU C 1 74 ? -13.765 29.842 40.339 1.00 11.36 74 LEU C CA 1
ATOM 6599 C C . LEU C 1 74 ? -14.519 28.944 41.322 1.00 10.89 74 LEU C C 1
ATOM 6600 O O . LEU C 1 74 ? -14.944 29.401 42.392 1.00 12.69 74 LEU C O 1
ATOM 6605 N N . LYS C 1 75 ? -14.687 27.674 40.971 1.00 10.90 75 LYS C N 1
ATOM 6606 C CA . LYS C 1 75 ? -15.312 26.715 41.862 1.00 11.40 75 LYS C CA 1
ATOM 6607 C C . LYS C 1 75 ? -14.272 25.958 42.691 1.00 11.59 75 LYS C C 1
ATOM 6608 O O . LYS C 1 75 ? -14.514 25.663 43.873 1.00 12.82 75 LYS C O 1
ATOM 6614 N N . ALA C 1 76 ? -13.131 25.632 42.091 1.00 10.55 76 ALA C N 1
ATOM 6615 C CA . ALA C 1 76 ? -12.035 24.980 42.822 1.00 10.80 76 ALA C CA 1
ATOM 6616 C C . ALA C 1 76 ? -10.725 25.112 42.104 1.00 9.82 76 ALA C C 1
ATOM 6617 O O . ALA C 1 76 ? -10.656 25.003 40.878 1.00 11.23 76 ALA C O 1
ATOM 6619 N N . MET C 1 77 ? -9.673 25.349 42.870 1.00 10.19 77 MET C N 1
ATOM 6620 C CA . MET C 1 77 ? -8.310 25.259 42.370 1.00 10.74 77 MET C CA 1
ATOM 6621 C C . MET C 1 77 ? -7.693 24.060 43.029 1.00 9.24 77 MET C C 1
ATOM 6622 O O . MET C 1 77 ? -7.646 23.976 44.267 1.00 10.14 77 MET C O 1
ATOM 6627 N N . ALA C 1 78 ? -7.274 23.094 42.219 1.00 8.22 78 ALA C N 1
ATOM 6628 C CA . ALA C 1 78 ? -6.882 21.777 42.708 1.00 8.84 78 ALA C CA 1
ATOM 6629 C C . ALA C 1 78 ? -5.391 21.559 42.595 1.00 8.71 78 ALA C C 1
ATOM 6630 O O . ALA C 1 78 ? -4.775 21.845 41.552 1.00 8.78 78 ALA C O 1
ATOM 6632 N N . PHE C 1 79 ? -4.839 21.012 43.675 1.00 8.38 79 PHE C N 1
ATOM 6633 C CA . PHE C 1 79 ? -3.435 20.587 43.779 1.00 8.17 79 PHE C CA 1
ATOM 6634 C C . PHE C 1 79 ? -3.384 19.099 43.961 1.00 8.26 79 PHE C C 1
ATOM 6635 O O . PHE C 1 79 ? -4.140 18.553 44.759 1.00 10.05 79 PHE C O 1
ATOM 6643 N N . ARG C 1 80 ? -2.508 18.440 43.210 1.00 8.13 80 ARG C N 1
ATOM 6644 C CA . ARG C 1 80 ? -2.275 17.021 43.417 1.00 7.53 80 ARG C CA 1
ATOM 6645 C C . ARG C 1 80 ? -1.271 16.832 44.533 1.00 8.23 80 ARG C C 1
ATOM 6646 O O . ARG C 1 80 ? -0.250 17.522 44.602 1.00 8.81 80 ARG C O 1
ATOM 6654 N N . VAL C 1 81 ? -1.568 15.858 45.384 1.00 9.06 81 VAL C N 1
ATOM 6655 C CA . VAL C 1 81 ? -0.707 15.489 46.498 1.00 9.27 81 VAL C CA 1
ATOM 6656 C C . VAL C 1 81 ? -0.002 14.154 46.238 1.00 9.42 81 VAL C C 1
ATOM 6657 O O . VAL C 1 81 ? -0.375 13.413 45.324 1.00 10.67 81 VAL C O 1
ATOM 6661 N N . ARG C 1 82 ? 1.039 13.854 47.013 1.00 10.24 82 ARG C N 1
ATOM 6662 C CA . ARG C 1 82 ? 1.959 12.801 46.641 1.00 10.43 82 ARG C CA 1
ATOM 6663 C C . ARG C 1 82 ? 1.388 11.410 46.809 1.00 11.10 82 ARG C C 1
ATOM 6664 O O . ARG C 1 82 ? 1.719 10.508 46.011 1.00 11.87 82 ARG C O 1
ATOM 6672 N N . THR C 1 83 ? 0.575 11.222 47.859 1.00 11.24 83 THR C N 1
ATOM 6673 C CA . THR C 1 83 ? 0.052 9.895 48.205 1.00 11.84 83 THR C CA 1
ATOM 6674 C C . THR C 1 83 ? -1.405 9.987 48.598 1.00 12.06 83 THR C C 1
ATOM 6675 O O . THR C 1 83 ? -1.884 11.072 48.977 1.00 11.84 83 THR C O 1
ATOM 6679 N N . PRO C 1 84 ? -2.101 8.842 48.597 1.00 13.06 84 PRO C N 1
ATOM 6680 C CA . PRO C 1 84 ? -3.464 8.841 49.098 1.00 14.59 84 PRO C CA 1
ATOM 6681 C C . PRO C 1 84 ? -3.597 9.404 50.510 1.00 14.15 84 PRO C C 1
ATOM 6682 O O . PRO C 1 84 ? -4.561 10.138 50.797 1.00 16.52 84 PRO C O 1
ATOM 6686 N N . GLU C 1 85 ? -2.628 9.081 51.364 1.00 14.14 85 GLU C N 1
ATOM 6687 C CA . GLU C 1 85 ? -2.605 9.537 52.766 1.00 14.89 85 GLU C CA 1
ATOM 6688 C C . GLU C 1 85 ? -2.520 11.049 52.917 1.00 13.94 85 GLU C C 1
ATOM 6689 O O . GLU C 1 85 ? -2.932 11.595 53.930 1.00 15.03 85 GLU C O 1
ATOM 6695 N N . ASP C 1 86 ? -1.976 11.734 51.913 1.00 12.55 86 ASP C N 1
ATOM 6696 C CA . ASP C 1 86 ? -1.877 13.179 51.976 1.00 13.06 86 ASP C CA 1
ATOM 6697 C C . ASP C 1 86 ? -3.239 13.846 51.909 1.00 11.72 86 ASP C C 1
ATOM 6698 O O . ASP C 1 86 ? -3.375 14.984 52.338 1.00 12.68 86 ASP C O 1
ATOM 6703 N N . VAL C 1 87 ? -4.263 13.149 51.419 1.00 12.38 87 VAL C N 1
ATOM 6704 C CA . VAL C 1 87 ? -5.611 13.706 51.448 1.00 11.97 87 VAL C CA 1
ATOM 6705 C C . VAL C 1 87 ? -6.136 13.745 52.903 1.00 13.44 87 VAL C C 1
ATOM 6706 O O . VAL C 1 87 ? -6.669 14.769 53.349 1.00 12.87 87 VAL C O 1
ATOM 6710 N N . ASP C 1 88 ? -5.927 12.662 53.644 1.00 13.55 88 ASP C N 1
ATOM 6711 C CA . ASP C 1 88 ? -6.172 12.683 55.098 1.00 13.68 88 ASP C CA 1
ATOM 6712 C C . ASP C 1 88 ? -5.381 13.779 55.806 1.00 13.02 88 ASP C C 1
ATOM 6713 O O . ASP C 1 88 ? -5.909 14.478 56.692 1.00 14.70 88 ASP C O 1
ATOM 6718 N N . LYS C 1 89 ? -4.113 13.932 55.434 1.00 12.49 89 LYS C N 1
ATOM 6719 C CA . LYS C 1 89 ? -3.287 14.957 56.068 1.00 13.46 89 LYS C CA 1
ATOM 6720 C C . LYS C 1 89 ? -3.879 16.328 55.772 1.00 12.83 89 LYS C C 1
ATOM 6721 O O . LYS C 1 89 ? -3.946 17.187 56.658 1.00 12.80 89 LYS C O 1
ATOM 6727 N N . ALA C 1 90 ? -4.312 16.553 54.525 1.00 12.55 90 ALA C N 1
ATOM 6728 C CA . ALA C 1 90 ? -4.935 17.834 54.197 1.00 12.03 90 ALA C CA 1
ATOM 6729 C C . ALA C 1 90 ? -6.178 18.102 55.046 1.00 11.84 90 ALA C C 1
ATOM 6730 O O . ALA C 1 90 ? -6.404 19.244 55.524 1.00 13.78 90 ALA C O 1
ATOM 6732 N N . GLU C 1 91 ? -6.985 17.067 55.243 1.00 14.02 91 GLU C N 1
ATOM 6733 C CA . GLU C 1 91 ? -8.210 17.227 56.000 1.00 14.28 91 GLU C CA 1
ATOM 6734 C C . GLU C 1 91 ? -7.890 17.631 57.445 1.00 14.66 91 GLU C C 1
ATOM 6735 O O . GLU C 1 91 ? -8.462 18.581 57.956 1.00 14.87 91 GLU C O 1
ATOM 6741 N N . ALA C 1 92 ? -6.949 16.933 58.080 1.00 13.74 92 ALA C N 1
ATOM 6742 C CA . ALA C 1 92 ? -6.582 17.240 59.469 1.00 14.48 92 ALA C CA 1
ATOM 6743 C C . ALA C 1 92 ? -5.965 18.646 59.582 1.00 13.74 92 ALA C C 1
ATOM 6744 O O . ALA C 1 92 ? -6.201 19.380 60.546 1.00 15.95 92 ALA C O 1
ATOM 6746 N N . TYR C 1 93 ? -5.164 19.012 58.584 1.00 12.22 93 TYR C N 1
ATOM 6747 C CA . TYR C 1 93 ? -4.490 20.323 58.557 1.00 12.22 93 TYR C CA 1
ATOM 6748 C C . TYR C 1 93 ? -5.516 21.460 58.524 1.00 13.27 93 TYR C C 1
ATOM 6749 O O . TYR C 1 93 ? -5.489 22.366 59.369 1.00 14.19 93 TYR C O 1
ATOM 6758 N N . TYR C 1 94 ? -6.432 21.416 57.556 1.00 12.68 94 TYR C N 1
ATOM 6759 C CA . TYR C 1 94 ? -7.449 22.461 57.457 1.00 13.24 94 TYR C CA 1
ATOM 6760 C C . TYR C 1 94 ? -8.483 22.452 58.579 1.00 14.93 94 TYR C C 1
ATOM 6761 O O . TYR C 1 94 ? -8.957 23.508 58.988 1.00 15.37 94 TYR C O 1
ATOM 6770 N N . GLN C 1 95 ? -8.798 21.288 59.117 1.00 14.28 95 GLN C N 1
ATOM 6771 C CA . GLN C 1 95 ? -9.629 21.230 60.317 1.00 15.73 95 GLN C CA 1
ATOM 6772 C C . GLN C 1 95 ? -8.967 21.937 61.500 1.00 16.59 95 GLN C C 1
ATOM 6773 O O . GLN C 1 95 ? -9.628 22.691 62.199 1.00 19.55 95 GLN C O 1
ATOM 6779 N N . GLU C 1 96 ? -7.666 21.742 61.677 1.00 15.70 96 GLU C N 1
ATOM 6780 C CA . GLU C 1 96 ? -6.931 22.458 62.732 1.00 15.39 96 GLU C CA 1
ATOM 6781 C C . GLU C 1 96 ? -6.950 23.981 62.523 1.00 16.18 96 GLU C C 1
ATOM 6782 O O . GLU C 1 96 ? -7.034 24.748 63.486 1.00 18.91 96 GLU C O 1
ATOM 6788 N N . LEU C 1 97 ? -6.899 24.409 61.265 1.00 15.46 97 LEU C N 1
ATOM 6789 C CA . LEU C 1 97 ? -6.970 25.834 60.922 1.00 16.54 97 LEU C CA 1
ATOM 6790 C C . LEU C 1 97 ? -8.364 26.425 61.095 1.00 18.16 97 LEU C C 1
ATOM 6791 O O . LEU C 1 97 ? -8.539 27.634 60.949 1.00 21.99 97 LEU C O 1
ATOM 6796 N N . GLY C 1 98 ? -9.357 25.585 61.379 1.00 17.28 98 GLY C N 1
ATOM 6797 C CA . GLY C 1 98 ? -10.718 26.052 61.599 1.00 18.41 98 GLY C CA 1
ATOM 6798 C C . GLY C 1 98 ? -11.529 26.238 60.332 1.00 18.42 98 GLY C C 1
ATOM 6799 O O . GLY C 1 98 ? -12.569 26.898 60.348 1.00 19.85 98 GLY C O 1
ATOM 6800 N N . CYS C 1 99 ? -11.087 25.614 59.245 1.00 16.10 99 CYS C N 1
ATOM 6801 C CA . CYS C 1 99 ? -11.673 25.866 57.945 1.00 16.02 99 CYS C CA 1
ATOM 6802 C C . CYS C 1 99 ? -12.755 24.854 57.670 1.00 16.74 99 CYS C C 1
ATOM 6803 O O . CYS C 1 99 ? -12.658 23.691 58.092 1.00 18.73 99 CYS C O 1
ATOM 6806 N N . ARG C 1 100 ? -13.760 25.278 56.908 1.00 15.38 100 ARG C N 1
ATOM 6807 C CA . ARG C 1 100 ? -14.765 24.358 56.436 1.00 16.87 100 ARG C CA 1
ATOM 6808 C C . ARG C 1 100 ? -14.147 23.412 55.408 1.00 14.38 100 ARG C C 1
ATOM 6809 O O . ARG C 1 100 ? -13.444 23.848 54.484 1.00 15.33 100 ARG C O 1
ATOM 6817 N N . THR C 1 101 ? -14.448 22.123 55.549 1.00 14.58 101 THR C N 1
ATOM 6818 C CA . THR C 1 101 ? -13.930 21.112 54.627 1.00 16.69 101 THR C CA 1
ATOM 6819 C C . THR C 1 101 ? -15.055 20.196 54.171 1.00 16.59 101 THR C C 1
ATOM 6820 O O . THR C 1 101 ? -16.057 20.032 54.873 1.00 17.93 101 THR C O 1
ATOM 6824 N N . GLU C 1 102 ? -14.888 19.622 52.982 1.00 15.41 102 GLU C N 1
ATOM 6825 C CA . GLU C 1 102 ? -15.780 18.584 52.486 1.00 15.16 102 GLU C CA 1
ATOM 6826 C C . GLU C 1 102 ? -14.966 17.494 51.815 1.00 14.72 102 GLU C C 1
ATOM 6827 O O . GLU C 1 102 ? -14.161 17.766 50.938 1.00 14.31 102 GLU C O 1
ATOM 6833 N N . ARG C 1 103 ? -15.214 16.253 52.201 1.00 16.02 103 ARG C N 1
ATOM 6834 C CA . ARG C 1 103 ? -14.466 15.098 51.720 1.00 16.33 103 ARG C CA 1
ATOM 6835 C C . ARG C 1 103 ? -15.406 14.257 50.874 1.00 16.23 103 ARG C C 1
ATOM 6836 O O . ARG C 1 103 ? -16.507 13.905 51.329 1.00 18.78 103 ARG C O 1
ATOM 6844 N N . ARG C 1 104 ? -14.997 13.938 49.642 1.00 15.42 104 ARG C N 1
ATOM 6845 C CA . ARG C 1 104 ? -15.734 12.993 48.808 1.00 14.76 104 ARG C CA 1
ATOM 6846 C C . ARG C 1 104 ? -14.818 11.859 48.352 1.00 14.79 104 ARG C C 1
ATOM 6847 O O . ARG C 1 104 ? -13.876 12.058 47.577 1.00 14.08 104 ARG C O 1
ATOM 6855 N N . LYS C 1 105 ? -15.091 10.656 48.835 1.00 16.24 105 LYS C N 1
ATOM 6856 C CA . LYS C 1 105 ? -14.241 9.521 48.549 1.00 15.92 105 LYS C CA 1
ATOM 6857 C C . LYS C 1 105 ? -14.218 9.149 47.068 1.00 16.41 105 LYS C C 1
ATOM 6858 O O . LYS C 1 105 ? -13.281 8.498 46.622 1.00 17.35 105 LYS C O 1
ATOM 6864 N N . ASP C 1 106 ? -15.247 9.553 46.325 1.00 15.76 106 ASP C N 1
ATOM 6865 C CA . ASP C 1 106 ? -15.315 9.325 44.884 1.00 18.44 106 ASP C CA 1
ATOM 6866 C C . ASP C 1 106 ? -15.185 10.591 44.058 1.00 16.23 106 ASP C C 1
ATOM 6867 O O . ASP C 1 106 ? -15.464 10.572 42.859 1.00 17.24 106 ASP C O 1
ATOM 6872 N N . GLY C 1 107 ? -14.769 11.686 44.691 1.00 14.55 107 GLY C N 1
ATOM 6873 C CA . GLY C 1 107 ? -14.408 12.910 43.965 1.00 13.73 107 GLY C CA 1
ATOM 6874 C C . GLY C 1 107 ? -15.577 13.855 43.757 1.00 13.44 107 GLY C C 1
ATOM 6875 O O . GLY C 1 107 ? -16.748 13.488 43.949 1.00 16.01 107 GLY C O 1
ATOM 6876 N N . PHE C 1 108 ? -15.228 15.091 43.405 1.00 12.16 108 PHE C N 1
ATOM 6877 C CA . PHE C 1 108 ? -16.173 16.161 43.058 1.00 11.73 108 PHE C CA 1
ATOM 6878 C C . PHE C 1 108 ? -16.451 16.283 41.564 1.00 13.53 108 PHE C C 1
ATOM 6879 O O . PHE C 1 108 ? -17.511 16.774 41.181 1.00 15.58 108 PHE C O 1
ATOM 6887 N N . VAL C 1 109 ? -15.491 15.865 40.751 1.00 12.23 109 VAL C N 1
ATOM 6888 C CA . VAL C 1 109 ? -15.606 15.940 39.293 1.00 11.76 109 VAL C CA 1
ATOM 6889 C C . VAL C 1 109 ? -15.146 14.609 38.729 1.00 11.95 109 VAL C C 1
ATOM 6890 O O . VAL C 1 109 ? -14.400 13.872 39.376 1.00 11.78 109 VAL C O 1
ATOM 6894 N N . LYS C 1 110 ? -15.556 14.321 37.501 1.00 11.08 110 LYS C N 1
ATOM 6895 C CA . LYS C 1 110 ? -15.162 13.069 36.853 1.00 11.74 110 LYS C CA 1
ATOM 6896 C C . LYS C 1 110 ? -13.645 12.976 36.712 1.00 10.27 110 LYS C C 1
ATOM 6897 O O . LYS C 1 110 ? -12.970 13.986 36.506 1.00 11.91 110 LYS C O 1
ATOM 6903 N N . GLY C 1 111 ? -13.103 11.767 36.852 1.00 10.50 111 GLY C N 1
ATOM 6904 C CA . GLY C 1 111 ? -11.692 11.538 36.636 1.00 10.62 111 GLY C CA 1
ATOM 6905 C C . GLY C 1 111 ? -10.809 11.867 37.817 1.00 10.81 111 GLY C C 1
ATOM 6906 O O . GLY C 1 111 ? -9.592 11.747 37.720 1.00 11.60 111 GLY C O 1
ATOM 6907 N N . ILE C 1 112 ? -11.421 12.274 38.935 1.00 10.75 112 ILE C N 1
ATOM 6908 C CA . ILE C 1 112 ? -10.738 12.463 40.202 1.00 10.31 112 ILE C CA 1
ATOM 6909 C C . ILE C 1 112 ? -11.402 11.526 41.200 1.00 11.36 112 ILE C C 1
ATOM 6910 O O . ILE C 1 112 ? -12.633 11.431 41.251 1.00 12.37 112 ILE C O 1
ATOM 6915 N N . GLY C 1 113 ? -10.576 10.847 41.988 1.00 11.14 113 GLY C N 1
ATOM 6916 C CA . GLY C 1 113 ? -11.051 10.008 43.088 1.00 12.04 113 GLY C CA 1
ATOM 6917 C C . GLY C 1 113 ? -11.136 10.762 44.385 1.00 11.52 113 GLY C C 1
ATOM 6918 O O . GLY C 1 113 ? -11.573 11.910 44.425 1.00 12.62 113 GLY C O 1
ATOM 6919 N N . ASP C 1 114 ? -10.737 10.104 45.462 1.00 12.15 114 ASP C N 1
ATOM 6920 C CA . ASP C 1 114 ? -10.828 10.674 46.808 1.00 12.96 114 ASP C CA 1
ATOM 6921 C C . ASP C 1 114 ? -10.245 12.091 46.840 1.00 11.32 114 ASP C C 1
ATOM 6922 O O . ASP C 1 114 ? -9.095 12.303 46.448 1.00 12.68 114 ASP C O 1
ATOM 6927 N N . ALA C 1 115 ? -11.048 13.053 47.294 1.00 11.77 115 ALA C N 1
ATOM 6928 C CA . ALA C 1 115 ? -10.699 14.460 47.193 1.00 10.70 115 ALA C CA 1
ATOM 6929 C C . ALA C 1 115 ? -11.243 15.217 48.387 1.00 12.17 115 ALA C C 1
ATOM 6930 O O . ALA C 1 115 ? -12.328 14.884 48.906 1.00 13.40 115 ALA C O 1
ATOM 6932 N N . LEU C 1 116 ? -10.498 16.240 48.801 1.00 12.19 116 LEU C N 1
ATOM 6933 C CA . LEU C 1 116 ? -10.918 17.136 49.856 1.00 11.81 116 LEU C CA 1
ATOM 6934 C C . LEU C 1 116 ? -10.987 18.539 49.284 1.00 11.61 116 LEU C C 1
ATOM 6935 O O . LEU C 1 116 ? -10.007 19.003 48.695 1.00 12.01 116 LEU C O 1
ATOM 6940 N N . ARG C 1 117 ? -12.135 19.201 49.433 1.00 11.17 117 ARG C N 1
ATOM 6941 C CA . ARG C 1 117 ? -12.241 20.635 49.161 1.00 10.88 117 ARG C CA 1
ATOM 6942 C C . ARG C 1 117 ? -12.366 21.423 50.447 1.00 10.79 117 ARG C C 1
ATOM 6943 O O . ARG C 1 117 ? -12.946 20.941 51.426 1.00 12.77 117 ARG C O 1
ATOM 6951 N N . VAL C 1 118 ? -11.792 22.624 50.459 1.00 11.21 118 VAL C N 1
ATOM 6952 C CA . VAL C 1 118 ? -11.755 23.431 51.680 1.00 12.02 118 VAL C CA 1
ATOM 6953 C C . VAL C 1 118 ? -12.027 24.869 51.293 1.00 12.07 118 VAL C C 1
ATOM 6954 O O . VAL C 1 118 ? -11.671 25.291 50.182 1.00 13.63 118 VAL C O 1
ATOM 6958 N N . GLU C 1 119 ? -12.676 25.607 52.185 1.00 12.31 119 GLU C N 1
ATOM 6959 C CA . GLU C 1 119 ? -12.651 27.050 52.148 1.00 11.75 119 GLU C CA 1
ATOM 6960 C C . GLU C 1 119 ? -11.442 27.490 52.943 1.00 11.96 119 GLU C C 1
ATOM 6961 O O . GLU C 1 119 ? -11.438 27.435 54.180 1.00 14.00 119 GLU C O 1
ATOM 6967 N N . ASP C 1 120 ? -10.379 27.872 52.262 1.00 12.04 120 ASP C N 1
ATOM 6968 C CA . ASP C 1 120 ? -9.095 28.065 52.919 1.00 12.35 120 ASP C CA 1
ATOM 6969 C C . ASP C 1 120 ? -9.110 29.403 53.696 1.00 12.34 120 ASP C C 1
ATOM 6970 O O . ASP C 1 120 ? -10.103 30.151 53.634 1.00 12.23 120 ASP C O 1
ATOM 6975 N N . PRO C 1 121 ? -8.047 29.692 54.469 1.00 12.75 121 PRO C N 1
ATOM 6976 C CA . PRO C 1 121 ? -8.120 30.884 55.331 1.00 12.71 121 PRO C CA 1
ATOM 6977 C C . PRO C 1 121 ? -8.159 32.217 54.595 1.00 13.02 121 PRO C C 1
ATOM 6978 O O . PRO C 1 121 ? -8.509 33.231 55.186 1.00 15.58 121 PRO C O 1
ATOM 6982 N N . LEU C 1 122 ? -7.805 32.199 53.313 1.00 13.14 122 LEU C N 1
ATOM 6983 C CA . LEU C 1 122 ? -7.927 33.372 52.453 1.00 13.07 122 LEU C CA 1
ATOM 6984 C C . LEU C 1 122 ? -9.235 33.422 51.657 1.00 12.78 122 LEU C C 1
ATOM 6985 O O . LEU C 1 122 ? -9.419 34.312 50.831 1.00 13.80 122 LEU C O 1
ATOM 6990 N N . GLY C 1 123 ? -10.136 32.473 51.919 1.00 11.85 123 GLY C N 1
ATOM 6991 C CA . GLY C 1 123 ? -11.432 32.408 51.261 1.00 12.50 123 GLY C CA 1
ATOM 6992 C C . GLY C 1 123 ? -11.448 31.641 49.950 1.00 11.79 123 GLY C C 1
ATOM 6993 O O . GLY C 1 123 ? -12.438 31.709 49.237 1.00 13.02 123 GLY C O 1
ATOM 6994 N N . PHE C 1 124 ? -10.369 30.932 49.602 1.00 11.51 124 PHE C N 1
ATOM 6995 C CA . PHE C 1 124 ? -10.281 30.266 48.291 1.00 10.98 124 PHE C CA 1
ATOM 6996 C C . PHE C 1 124 ? -10.680 28.809 48.383 1.00 10.96 124 PHE C C 1
ATOM 6997 O O . PHE C 1 124 ? -10.353 28.141 49.371 1.00 11.78 124 PHE C O 1
ATOM 7005 N N . PRO C 1 125 ? -11.382 28.304 47.345 1.00 11.15 125 PRO C N 1
ATOM 7006 C CA . PRO C 1 125 ? -11.771 26.901 47.301 1.00 10.68 125 PRO C CA 1
ATOM 7007 C C . PRO C 1 125 ? -10.631 26.058 46.762 1.00 10.90 125 PRO C C 1
ATOM 7008 O O . PRO C 1 125 ? -10.426 25.961 45.567 1.00 14.64 125 PRO C O 1
ATOM 7012 N N . TYR C 1 126 ? -9.844 25.504 47.658 1.00 10.42 126 TYR C N 1
ATOM 7013 C CA . TYR C 1 126 ? -8.776 24.591 47.294 1.00 10.35 126 TYR C CA 1
ATOM 7014 C C . TYR C 1 126 ? -9.296 23.165 47.284 1.00 10.11 126 TYR C C 1
ATOM 7015 O O . TYR C 1 126 ? -10.079 22.782 48.142 1.00 12.03 126 TYR C O 1
ATOM 7024 N N . GLU C 1 127 ? -8.791 22.360 46.350 1.00 9.76 127 GLU C N 1
ATOM 7025 C CA . GLU C 1 127 ? -8.941 20.908 46.372 1.00 10.11 127 GLU C CA 1
ATOM 7026 C C . GLU C 1 127 ? -7.592 20.232 46.487 1.00 9.26 127 GLU C C 1
ATOM 7027 O O . GLU C 1 127 ? -6.611 20.664 45.871 1.00 9.91 127 GLU C O 1
ATOM 7033 N N . PHE C 1 128 ? -7.567 19.135 47.250 1.00 9.77 128 PHE C N 1
ATOM 7034 C CA . PHE C 1 128 ? -6.424 18.236 47.320 1.00 9.11 128 PHE C CA 1
ATOM 7035 C C . PHE C 1 128 ? -6.857 16.828 46.958 1.00 9.60 128 PHE C C 1
ATOM 7036 O O . PHE C 1 128 ? -7.855 16.333 47.480 1.00 10.29 128 PHE C O 1
ATOM 7044 N N . PHE C 1 129 ? -6.133 16.209 46.029 1.00 9.62 129 PHE C N 1
ATOM 7045 C CA . PHE C 1 129 ? -6.434 14.832 45.614 1.00 9.66 129 PHE C CA 1
ATOM 7046 C C . PHE C 1 129 ? -5.151 14.134 45.230 1.00 8.86 129 PHE C C 1
ATOM 7047 O O . PHE C 1 129 ? -4.174 14.795 44.840 1.00 9.85 129 PHE C O 1
ATOM 7055 N N . PHE C 1 130 ? -5.165 12.804 45.320 1.00 9.34 130 PHE C N 1
ATOM 7056 C CA . PHE C 1 130 ? -4.143 11.972 44.701 1.00 9.63 130 PHE C CA 1
ATOM 7057 C C . PHE C 1 130 ? -4.687 11.212 43.491 1.00 9.79 130 PHE C C 1
ATOM 7058 O O . PHE C 1 130 ? -4.141 11.281 42.391 1.00 11.18 130 PHE C O 1
ATOM 7066 N N . GLU C 1 131 ? -5.768 10.473 43.701 1.00 10.04 131 GLU C N 1
ATOM 7067 C CA . GLU C 1 131 ? -6.292 9.530 42.704 1.00 10.94 131 GLU C CA 1
ATOM 7068 C C . GLU C 1 131 ? -6.863 10.283 41.517 1.00 10.73 131 GLU C C 1
ATOM 7069 O O . GLU C 1 131 ? -7.699 11.184 41.667 1.00 10.27 131 GLU C O 1
ATOM 7075 N N . THR C 1 132 ? -6.449 9.880 40.318 1.00 10.01 132 THR C N 1
ATOM 7076 C CA . THR C 1 132 ? -7.000 10.438 39.080 1.00 10.44 132 THR C CA 1
ATOM 7077 C C . THR C 1 132 ? -6.874 9.410 37.966 1.00 9.99 132 THR C C 1
ATOM 7078 O O . THR C 1 132 ? -5.930 8.637 37.916 1.00 12.42 132 THR C O 1
ATOM 7082 N N . THR C 1 133 ? -7.853 9.421 37.076 1.00 10.74 133 THR C N 1
ATOM 7083 C CA . THR C 1 133 ? -7.866 8.523 35.919 1.00 10.71 133 THR C CA 1
ATOM 7084 C C . THR C 1 133 ? -6.816 8.973 34.907 1.00 10.32 133 THR C C 1
ATOM 7085 O O . THR C 1 133 ? -6.857 10.106 34.420 1.00 11.64 133 THR C O 1
ATOM 7089 N N . HIS C 1 134 ? -5.867 8.104 34.616 1.00 9.01 134 HIS C N 1
ATOM 7090 C CA . HIS C 1 134 ? -4.880 8.374 33.581 1.00 9.02 134 HIS C CA 1
ATOM 7091 C C . HIS C 1 134 ? -5.523 8.291 32.218 1.00 9.81 134 HIS C C 1
ATOM 7092 O O . HIS C 1 134 ? -6.362 7.436 31.980 1.00 10.60 134 HIS C O 1
ATOM 7099 N N . VAL C 1 135 ? -5.066 9.156 31.328 1.00 9.02 135 VAL C N 1
ATOM 7100 C CA . VAL C 1 135 ? -5.517 9.209 29.943 1.00 8.50 135 VAL C CA 1
ATOM 7101 C C . VAL C 1 135 ? -4.307 9.179 29.022 1.00 8.73 135 VAL C C 1
ATOM 7102 O O . VAL C 1 135 ? -3.161 9.168 29.474 1.00 10.08 135 VAL C O 1
ATOM 7106 N N . GLU C 1 136 ? -4.561 9.136 27.710 1.00 8.41 136 GLU C N 1
ATOM 7107 C CA . GLU C 1 136 ? -3.467 9.095 26.769 1.00 8.22 136 GLU C CA 1
ATOM 7108 C C . GLU C 1 136 ? -2.647 10.377 26.861 1.00 7.83 136 GLU C C 1
ATOM 7109 O O . GLU C 1 136 ? -3.168 11.464 26.623 1.00 8.21 136 GLU C O 1
ATOM 7115 N N A ARG C 1 137 ? -1.375 10.227 27.182 0.60 7.69 137 ARG C N 1
ATOM 7116 N N B ARG C 1 137 ? -1.369 10.263 27.209 0.40 8.05 137 ARG C N 1
ATOM 7117 C CA A ARG C 1 137 ? -0.476 11.354 27.199 0.60 7.94 137 ARG C CA 1
ATOM 7118 C CA B ARG C 1 137 ? -0.501 11.438 27.241 0.40 8.41 137 ARG C CA 1
ATOM 7119 C C A ARG C 1 137 ? -0.209 11.753 25.748 0.60 7.44 137 ARG C C 1
ATOM 7120 C C B ARG C 1 137 ? -0.108 11.812 25.812 0.40 7.67 137 ARG C C 1
ATOM 7121 O O A ARG C 1 137 ? 0.259 10.928 24.976 0.60 8.10 137 ARG C O 1
ATOM 7122 O O B ARG C 1 137 ? 0.596 11.062 25.144 0.40 8.11 137 ARG C O 1
ATOM 7137 N N . LEU C 1 138 ? -0.544 12.990 25.374 1.00 6.48 138 LEU C N 1
ATOM 7138 C CA . LEU C 1 138 ? -0.483 13.382 23.956 1.00 6.56 138 LEU C CA 1
ATOM 7139 C C . LEU C 1 138 ? 0.823 14.043 23.541 1.00 6.45 138 LEU C C 1
ATOM 7140 O O . LEU C 1 138 ? 0.911 14.637 22.474 1.00 7.13 138 LEU C O 1
ATOM 7145 N N . HIS C 1 139 ? 1.863 13.860 24.336 1.00 6.72 139 HIS C N 1
ATOM 7146 C CA . HIS C 1 139 ? 3.104 14.644 24.183 1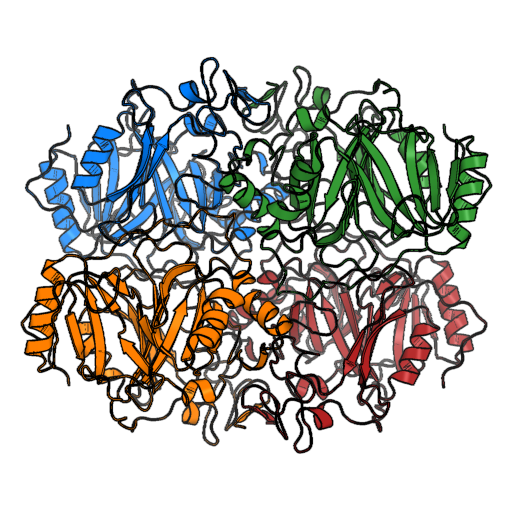.00 6.85 139 HIS C CA 1
ATOM 7147 C C . HIS C 1 139 ? 3.839 14.440 22.865 1.00 6.82 139 HIS C C 1
ATOM 7148 O O . HIS C 1 139 ? 4.600 15.295 22.475 1.00 7.30 139 HIS C O 1
ATOM 7155 N N . MET C 1 140 ? 3.614 13.312 22.203 1.00 6.53 140 MET C N 1
ATOM 7156 C CA . MET C 1 140 ? 4.188 13.069 20.874 1.00 6.46 140 MET C CA 1
ATOM 7157 C C . MET C 1 140 ? 3.152 12.994 19.779 1.00 6.40 140 MET C C 1
ATOM 7158 O O . MET C 1 140 ? 3.461 12.566 18.674 1.00 6.64 140 MET C O 1
ATOM 7163 N N . ARG C 1 141 ? 1.939 13.457 20.066 1.00 6.03 141 ARG C N 1
ATOM 7164 C CA . ARG C 1 141 ? 0.867 13.412 19.075 1.00 6.47 141 ARG C CA 1
ATOM 7165 C C . ARG C 1 141 ? 0.948 14.674 18.207 1.00 5.79 141 ARG C C 1
ATOM 7166 O O . ARG C 1 141 ? 0.060 15.533 18.197 1.00 6.31 141 ARG C O 1
ATOM 7174 N N . TYR C 1 142 ? 2.023 14.765 17.428 1.00 6.28 142 TYR C N 1
ATOM 7175 C CA . TYR C 1 142 ? 2.240 15.939 16.597 1.00 6.29 142 TYR C CA 1
ATOM 7176 C C . TYR C 1 142 ? 1.245 16.088 15.444 1.00 6.98 142 TYR C C 1
ATOM 7177 O O . TYR C 1 142 ? 1.159 17.154 14.843 1.00 7.79 142 TYR C O 1
ATOM 7186 N N . ASP C 1 143 ? 0.491 15.023 15.169 1.00 6.30 143 ASP C N 1
ATOM 7187 C CA . ASP C 1 143 ? -0.652 15.089 14.304 1.00 7.71 143 ASP C CA 1
ATOM 7188 C C . ASP C 1 143 ? -1.815 15.908 14.861 1.00 7.79 143 ASP C C 1
ATOM 7189 O O . ASP C 1 143 ? -2.695 16.286 14.116 1.00 10.35 143 ASP C O 1
ATOM 7194 N N . LEU C 1 144 ? -1.821 16.156 16.168 1.00 7.47 144 LEU C N 1
ATOM 7195 C CA . LEU C 1 144 ? -2.832 16.970 16.841 1.00 9.18 144 LEU C CA 1
ATOM 7196 C C . LEU C 1 144 ? -2.271 18.327 17.271 1.00 10.23 144 LEU C C 1
ATOM 7197 O O . LEU C 1 144 ? -3.008 19.141 17.811 1.00 18.28 144 LEU C O 1
ATOM 7202 N N . TYR C 1 145 ? -0.974 18.557 17.107 1.00 7.70 145 TYR C N 1
ATOM 7203 C CA . TYR C 1 145 ? -0.332 19.738 17.647 1.00 7.80 145 TYR C CA 1
ATOM 7204 C C . TYR C 1 145 ? -0.748 20.998 16.906 1.00 7.50 145 TYR C C 1
ATOM 7205 O O . TYR C 1 145 ? -0.617 21.057 15.677 1.00 8.88 145 TYR C O 1
ATOM 7214 N N A SER C 1 146 ? -1.210 21.989 17.665 0.50 7.09 146 SER C N 1
ATOM 7215 N N B SER C 1 146 ? -1.255 21.999 17.610 0.50 7.36 146 SER C N 1
ATOM 7216 C CA A SER C 1 146 ? -1.586 23.306 17.165 0.50 7.01 146 SER C CA 1
ATOM 7217 C CA B SER C 1 146 ? -1.582 23.261 16.959 0.50 7.97 146 SER C CA 1
ATOM 7218 C C A SER C 1 146 ? -0.390 24.241 17.085 0.50 6.84 146 SER C C 1
ATOM 7219 C C B SER C 1 146 ? -0.421 24.227 17.058 0.50 7.23 146 SER C C 1
ATOM 7220 O O A SER C 1 146 ? 0.533 24.135 17.889 0.50 6.94 146 SER C O 1
ATOM 7221 O O B SER C 1 146 ? 0.439 24.116 17.930 0.50 7.20 146 SER C O 1
ATOM 7226 N N . ALA C 1 147 ? -0.431 25.204 16.156 1.00 6.65 147 ALA C N 1
ATOM 7227 C CA . ALA C 1 147 ? 0.554 26.265 16.141 1.00 6.87 147 ALA C CA 1
ATOM 7228 C C . ALA C 1 147 ? 0.605 27.058 17.454 1.00 6.48 147 ALA C C 1
ATOM 7229 O O . ALA C 1 147 ? 1.613 27.687 17.748 1.00 7.18 147 ALA C O 1
ATOM 7231 N N . GLY C 1 148 ? -0.488 27.062 18.214 1.00 5.93 148 GLY C N 1
ATOM 7232 C CA . GLY C 1 148 ? -0.528 27.672 19.548 1.00 6.29 148 GLY C CA 1
ATOM 7233 C C . GLY C 1 148 ? -0.587 26.723 20.722 1.00 6.38 148 GLY C C 1
ATOM 7234 O O . GLY C 1 148 ? -1.088 27.091 21.792 1.00 7.63 148 GLY C O 1
ATOM 7235 N N . GLU C 1 149 ? -0.098 25.494 20.563 1.00 5.96 149 GLU C N 1
ATOM 7236 C CA . GLU C 1 149 ? -0.409 24.439 21.510 1.00 6.38 149 GLU C CA 1
ATOM 7237 C C . GLU C 1 149 ? -0.056 24.736 22.959 1.00 6.64 149 GLU C C 1
ATOM 7238 O O . GLU C 1 149 ? 1.087 25.092 23.282 1.00 6.64 149 GLU C O 1
ATOM 7244 N N . LEU C 1 150 ? -1.044 24.531 23.824 1.00 6.66 150 LEU C N 1
ATOM 7245 C CA . LEU C 1 150 ? -0.843 24.606 25.274 1.00 6.33 150 LEU C CA 1
ATOM 7246 C C . LEU C 1 150 ? -0.379 23.258 25.807 1.00 6.26 150 LEU C C 1
ATOM 7247 O O . LEU C 1 150 ? -1.074 22.270 25.660 1.00 7.72 150 LEU C O 1
ATOM 7252 N N . VAL C 1 151 ? 0.823 23.216 26.384 1.00 6.64 151 VAL C N 1
ATOM 7253 C CA . VAL C 1 151 ? 1.478 21.953 26.659 1.00 7.21 151 VAL C CA 1
ATOM 7254 C C . VAL C 1 151 ? 1.384 21.482 28.097 1.00 6.65 151 VAL C C 1
ATOM 7255 O O . VAL C 1 151 ? 1.406 20.274 28.322 1.00 6.83 151 VAL C O 1
ATOM 7259 N N A ARG C 1 152 ? 1.287 22.417 29.051 0.50 6.61 152 ARG C N 1
ATOM 7260 N N B ARG C 1 152 ? 1.257 22.419 29.043 0.50 6.70 152 ARG C N 1
ATOM 7261 C CA A ARG C 1 152 ? 1.125 22.095 30.481 0.50 6.84 152 ARG C CA 1
ATOM 7262 C CA B ARG C 1 152 ? 1.114 22.101 30.470 0.50 7.08 152 ARG C CA 1
ATOM 7263 C C A ARG C 1 152 ? 0.242 23.130 31.149 0.50 7.35 152 ARG C C 1
ATOM 7264 C C B ARG C 1 152 ? 0.208 23.125 31.131 0.50 7.41 152 ARG C C 1
ATOM 7265 O O A ARG C 1 152 ? 0.223 24.291 30.738 0.50 7.98 152 ARG C O 1
ATOM 7266 O O B ARG C 1 152 ? 0.116 24.266 30.679 0.50 8.27 152 ARG C O 1
ATOM 7281 N N . LEU C 1 153 ? -0.397 22.736 32.249 1.00 7.76 153 LEU C N 1
ATOM 7282 C CA . LEU C 1 153 ? -0.843 23.698 33.254 1.00 8.11 153 LEU C CA 1
ATOM 7283 C C . LEU C 1 153 ? 0.356 24.153 34.077 1.00 7.76 153 LEU C C 1
ATOM 7284 O O . LEU C 1 153 ? 1.096 23.330 34.603 1.00 9.93 153 LEU C O 1
ATOM 7289 N N . ASP C 1 154 ? 0.545 25.452 34.178 1.00 6.96 154 ASP C N 1
ATOM 7290 C CA . ASP C 1 154 ? 1.683 25.961 34.931 1.00 7.90 154 ASP C CA 1
ATOM 7291 C C . ASP C 1 154 ? 1.360 26.479 36.346 1.00 7.90 154 ASP C C 1
ATOM 7292 O O . ASP C 1 154 ? 2.096 26.147 37.274 1.00 8.30 154 ASP C O 1
ATOM 7297 N N . HIS C 1 155 ? 0.375 27.368 36.511 1.00 7.37 155 HIS C N 1
ATOM 7298 C CA . HIS C 1 155 ? 0.119 27.950 37.823 1.00 7.27 155 HIS C CA 1
ATOM 7299 C C . HIS C 1 155 ? -1.255 28.588 37.893 1.00 7.48 155 HIS C C 1
ATOM 7300 O O . HIS C 1 155 ? -1.933 28.785 36.890 1.00 8.22 155 HIS C O 1
ATOM 7307 N N . PHE C 1 156 ? -1.631 28.933 39.121 1.00 7.94 156 PHE C N 1
ATOM 7308 C CA . PHE C 1 156 ? -2.725 29.826 39.440 1.00 8.20 156 PHE C CA 1
ATOM 7309 C C . PHE C 1 156 ? -2.163 31.140 39.962 1.00 8.00 156 PHE C C 1
ATOM 7310 O O . PHE C 1 156 ? -1.026 31.186 40.431 1.00 8.85 156 PHE C O 1
ATOM 7318 N N . ASN C 1 157 ? -2.972 32.183 39.964 1.00 7.90 157 ASN C N 1
ATOM 7319 C CA . ASN C 1 157 ? -2.628 33.447 40.596 1.00 8.06 157 ASN C CA 1
ATOM 7320 C C . ASN C 1 157 ? -3.888 33.975 41.264 1.00 7.91 157 ASN C C 1
ATOM 7321 O O . ASN C 1 157 ? -4.943 34.063 40.645 1.00 8.78 157 ASN C O 1
ATOM 7326 N N . GLN C 1 158 ? -3.762 34.255 42.565 1.00 8.16 158 GLN C N 1
ATOM 7327 C CA . GLN C 1 158 ? -4.857 34.628 43.455 1.00 8.15 158 GLN C CA 1
ATOM 7328 C C . GLN C 1 158 ? -4.732 36.097 43.882 1.00 8.59 158 GLN C C 1
ATOM 7329 O O . GLN C 1 158 ? -3.637 36.531 44.243 1.00 9.83 158 GLN C O 1
ATOM 7335 N N . VAL C 1 159 ? -5.844 36.842 43.884 1.00 9.12 159 VAL C N 1
ATOM 7336 C CA . VAL C 1 159 ? -5.871 38.197 44.424 1.00 9.16 159 VAL C CA 1
ATOM 7337 C C . VAL C 1 159 ? -6.298 38.130 45.880 1.00 10.11 159 VAL C C 1
ATOM 7338 O O . VAL C 1 159 ? -7.359 37.571 46.197 1.00 10.05 159 VAL C O 1
ATOM 7342 N N . THR C 1 160 ? -5.473 38.688 46.765 1.00 10.55 160 THR C N 1
ATOM 7343 C CA . THR C 1 160 ? -5.749 38.686 48.199 1.00 10.62 160 THR C CA 1
ATOM 7344 C C . THR C 1 160 ? -5.264 40.023 48.790 1.00 11.09 160 THR C C 1
ATOM 7345 O O . THR C 1 160 ? -4.284 40.600 48.318 1.00 12.00 160 THR C O 1
ATOM 7349 N N . PRO C 1 161 ? -5.947 40.517 49.834 1.00 11.87 161 PRO C N 1
ATOM 7350 C CA . PRO C 1 161 ? -5.609 41.889 50.270 1.00 12.15 161 PRO C CA 1
ATOM 7351 C C . PRO C 1 161 ? -4.319 42.050 51.064 1.00 12.70 161 PRO C C 1
ATOM 7352 O O . PRO C 1 161 ? -3.699 43.119 51.000 1.00 13.74 161 PRO C O 1
ATOM 7356 N N . ASP C 1 162 ? -3.928 41.009 51.802 1.00 12.69 162 ASP C N 1
ATOM 7357 C CA . ASP C 1 162 ? -2.776 41.067 52.683 1.00 13.62 162 ASP C CA 1
ATOM 7358 C C . ASP C 1 162 ? -1.797 39.996 52.220 1.00 12.84 162 ASP C C 1
ATOM 7359 O O . ASP C 1 162 ? -1.964 38.794 52.502 1.00 13.16 162 ASP C O 1
ATOM 7364 N N . VAL C 1 163 ? -0.794 40.414 51.451 1.00 12.03 163 VAL C N 1
ATOM 7365 C CA . VAL C 1 163 ? 0.086 39.429 50.829 1.00 11.48 163 VAL C CA 1
ATOM 7366 C C . VAL C 1 163 ? 0.975 38.714 51.870 1.00 11.64 163 VAL C C 1
ATOM 7367 O O . VAL C 1 163 ? 1.062 37.480 51.852 1.00 11.85 163 VAL C O 1
ATOM 7371 N N . PRO C 1 164 ? 1.574 39.453 52.835 1.00 12.58 164 PRO C N 1
ATOM 7372 C CA . PRO C 1 164 ? 2.367 38.728 53.831 1.00 13.26 164 PRO C CA 1
ATOM 7373 C C . PRO C 1 164 ? 1.591 37.669 54.622 1.00 12.63 164 PRO C C 1
ATOM 7374 O O . PRO C 1 164 ? 2.116 36.585 54.906 1.00 13.03 164 PRO C O 1
ATOM 7378 N N . ARG C 1 165 ? 0.342 37.964 54.959 1.00 12.04 165 ARG C N 1
ATOM 7379 C CA . ARG C 1 165 ? -0.478 37.016 55.686 1.00 13.21 165 ARG C CA 1
ATOM 7380 C C . ARG C 1 165 ? -0.669 35.731 54.884 1.00 12.11 165 ARG C C 1
ATOM 7381 O O . ARG C 1 165 ? -0.544 34.614 55.393 1.00 12.86 165 ARG C O 1
ATOM 7389 N N . GLY C 1 166 ? -0.984 35.895 53.606 1.00 11.71 166 GLY C N 1
ATOM 7390 C CA . GLY C 1 166 ? -1.172 34.758 52.714 1.00 11.84 166 GLY C CA 1
ATOM 7391 C C . GLY C 1 166 ? 0.119 34.006 52.439 1.00 11.12 166 GLY C C 1
ATOM 7392 O O . GLY C 1 166 ? 0.134 32.769 52.380 1.00 12.44 166 GLY C O 1
ATOM 7393 N N . ARG C 1 167 ? 1.199 34.755 52.253 1.00 11.10 167 ARG C N 1
ATOM 7394 C CA . ARG C 1 167 ? 2.504 34.159 52.026 1.00 12.30 167 ARG C CA 1
ATOM 7395 C C . ARG C 1 167 ? 2.917 33.218 53.162 1.00 12.32 167 ARG C C 1
ATOM 7396 O O . ARG C 1 167 ? 3.392 32.106 52.896 1.00 11.65 167 ARG C O 1
ATOM 7404 N N . LYS C 1 168 ? 2.759 33.663 54.408 1.00 10.99 168 LYS C N 1
ATOM 7405 C CA . LYS C 1 168 ? 3.189 32.843 55.542 1.00 12.07 168 LYS C CA 1
ATOM 7406 C C . LYS C 1 168 ? 2.374 31.558 55.600 1.00 11.62 168 LYS C C 1
ATOM 7407 O O . LYS C 1 168 ? 2.914 30.479 55.843 1.00 12.73 168 LYS C O 1
ATOM 7413 N N . TYR C 1 169 ? 1.064 31.676 55.368 1.00 10.74 169 TYR C N 1
ATOM 7414 C CA . TYR C 1 169 ? 0.177 30.521 55.332 1.00 11.67 169 TYR C CA 1
ATOM 7415 C C . TYR C 1 169 ? 0.616 29.527 54.247 1.00 10.66 169 TYR C C 1
ATOM 7416 O O . TYR C 1 169 ? 0.681 28.333 54.487 1.00 11.45 169 TYR C O 1
ATOM 7425 N N . LEU C 1 170 ? 0.922 30.009 53.040 1.00 10.59 170 LEU C N 1
ATOM 7426 C CA . LEU C 1 170 ? 1.372 29.117 51.986 1.00 10.20 170 LEU C CA 1
ATOM 7427 C C . LEU C 1 170 ? 2.760 28.537 52.246 1.00 9.91 170 LEU C C 1
ATOM 7428 O O . LEU C 1 170 ? 3.005 27.375 51.894 1.00 10.89 170 LEU C O 1
ATOM 7433 N N . GLU C 1 171 ? 3.637 29.287 52.914 1.00 11.01 171 GLU C N 1
ATOM 7434 C CA . GLU C 1 171 ? 4.944 28.732 53.291 1.00 11.57 171 GLU C CA 1
ATOM 7435 C C . GLU C 1 171 ? 4.788 27.589 54.290 1.00 12.03 171 GLU C C 1
ATOM 7436 O O . GLU C 1 171 ? 5.462 26.550 54.200 1.00 13.58 171 GLU C O 1
ATOM 7442 N N . ASP C 1 172 ? 3.858 27.760 55.224 1.00 12.96 172 ASP C N 1
ATOM 7443 C CA . ASP C 1 172 ? 3.601 26.705 56.205 1.00 13.55 172 ASP C CA 1
ATOM 7444 C C . ASP C 1 172 ? 3.083 25.440 55.520 1.00 13.82 172 ASP C C 1
ATOM 7445 O O . ASP C 1 172 ? 3.412 24.323 55.914 1.00 14.77 172 ASP C O 1
ATOM 7450 N N . LEU C 1 173 ? 2.334 25.645 54.438 1.00 14.23 173 LEU C N 1
ATOM 7451 C CA . LEU C 1 173 ? 1.785 24.575 53.639 1.00 15.55 173 LEU C CA 1
ATOM 7452 C C . LEU C 1 173 ? 2.842 23.913 52.744 1.00 14.79 173 LEU C C 1
ATOM 7453 O O . LEU C 1 173 ? 2.552 22.905 52.091 1.00 19.65 173 LEU C O 1
ATOM 7458 N N . GLY C 1 174 ? 4.042 24.502 52.680 1.00 12.50 174 GLY C N 1
ATOM 7459 C CA . GLY C 1 174 ? 5.181 23.930 51.982 1.00 12.25 174 GLY C CA 1
ATOM 7460 C C . GLY C 1 174 ? 5.614 24.658 50.716 1.00 11.39 174 GLY C C 1
ATOM 7461 O O . GLY C 1 174 ? 6.622 24.286 50.085 1.00 11.15 174 GLY C O 1
ATOM 7462 N N . PHE C 1 175 ? 4.872 25.683 50.329 1.00 10.75 175 PHE C N 1
ATOM 7463 C CA . PHE C 1 175 ? 5.246 26.439 49.126 1.00 11.22 175 PHE C CA 1
ATOM 7464 C C . PHE C 1 175 ? 6.467 27.284 49.468 1.00 12.24 175 PHE C C 1
ATOM 7465 O O . PHE C 1 175 ? 6.599 27.755 50.593 1.00 14.77 175 PHE C O 1
ATOM 7473 N N . ARG C 1 176 ? 7.384 27.430 48.535 1.00 11.67 176 ARG C N 1
ATOM 7474 C CA . ARG C 1 176 ? 8.562 28.243 48.758 1.00 13.12 176 ARG C CA 1
ATOM 7475 C C . ARG C 1 176 ? 8.502 29.480 47.870 1.00 11.34 176 ARG C C 1
ATOM 7476 O O . ARG C 1 176 ? 8.251 29.372 46.655 1.00 11.51 176 ARG C O 1
ATOM 7484 N N . VAL C 1 177 ? 8.724 30.649 48.450 1.00 11.03 177 VAL C N 1
ATOM 7485 C CA . VAL C 1 177 ? 8.736 31.896 47.680 1.00 10.19 177 VAL C CA 1
ATOM 7486 C C . VAL C 1 177 ? 9.974 31.954 46.782 1.00 10.08 177 VAL C C 1
ATOM 7487 O O . VAL C 1 177 ? 11.082 31.685 47.210 1.00 12.48 177 VAL C O 1
ATOM 7491 N N . THR C 1 178 ? 9.746 32.295 45.514 1.00 10.07 178 THR C N 1
ATOM 7492 C CA . THR C 1 178 ? 10.806 32.476 44.535 1.00 10.23 178 THR C CA 1
ATOM 7493 C C . THR C 1 178 ? 11.085 33.954 44.275 1.00 11.34 178 THR C C 1
ATOM 7494 O O . THR C 1 178 ? 12.247 34.368 44.202 1.00 16.00 178 THR C O 1
ATOM 7498 N N . GLU C 1 179 ? 10.034 34.737 44.068 1.00 10.19 179 GLU C N 1
ATOM 7499 C CA . GLU C 1 179 ? 10.155 36.166 43.789 1.00 9.97 179 GLU C CA 1
ATOM 7500 C C . GLU C 1 179 ? 9.049 36.947 44.490 1.00 9.85 179 GLU C C 1
ATOM 7501 O O . GLU C 1 179 ? 7.997 36.399 44.808 1.00 10.29 179 GLU C O 1
ATOM 7507 N N . ASP C 1 180 ? 9.298 38.238 44.696 1.00 9.96 180 ASP C N 1
ATOM 7508 C CA . ASP C 1 180 ? 8.263 39.127 45.216 1.00 10.81 180 ASP C CA 1
ATOM 7509 C C . ASP C 1 180 ? 8.503 40.563 44.780 1.00 10.88 180 ASP C C 1
ATOM 7510 O O . ASP C 1 180 ? 9.547 40.874 44.202 1.00 10.34 180 ASP C O 1
ATOM 7515 N N . ILE C 1 181 ? 7.506 41.409 45.028 1.00 9.66 181 ILE C N 1
ATOM 7516 C CA . ILE C 1 181 ? 7.592 42.826 44.740 1.00 10.11 181 ILE C CA 1
ATOM 7517 C C . ILE C 1 181 ? 7.294 43.573 46.033 1.00 11.06 181 ILE C C 1
ATOM 7518 O O . ILE C 1 181 ? 6.262 43.345 46.641 1.00 10.97 181 ILE C O 1
ATOM 7523 N N . GLN C 1 182 ? 8.192 44.469 46.411 1.00 10.66 182 GLN C N 1
ATOM 7524 C CA . GLN C 1 182 ? 8.071 45.258 47.639 1.00 11.50 182 GLN C CA 1
ATOM 7525 C C . GLN C 1 182 ? 8.450 46.701 47.350 1.00 11.78 182 GLN C C 1
ATOM 7526 O O . GLN C 1 182 ? 8.967 47.032 46.264 1.00 12.83 182 GLN C O 1
ATOM 7532 N N . ASP C 1 183 ? 8.263 47.559 48.347 1.00 13.69 183 ASP C N 1
ATOM 7533 C CA . ASP C 1 183 ? 8.856 48.883 48.293 1.00 14.02 183 ASP C CA 1
ATOM 7534 C C . ASP C 1 183 ? 9.685 49.164 49.543 1.00 15.41 183 ASP C C 1
ATOM 7535 O O . ASP C 1 183 ? 9.734 48.342 50.471 1.00 16.67 183 ASP C O 1
ATOM 7540 N N . ASP C 1 184 ? 10.342 50.323 49.551 1.00 15.77 184 ASP C N 1
ATOM 7541 C CA . ASP C 1 184 ? 11.263 50.671 50.626 1.00 19.42 184 ASP C CA 1
ATOM 7542 C C . ASP C 1 184 ? 10.543 50.932 51.942 1.00 18.41 184 ASP C C 1
ATOM 7543 O O . ASP C 1 184 ? 11.153 50.821 53.012 1.00 25.03 184 ASP C O 1
ATOM 7548 N N . GLU C 1 185 ? 9.248 51.236 51.872 1.00 17.89 185 GLU C N 1
ATOM 7549 C CA . GLU C 1 185 ? 8.415 51.446 53.067 1.00 18.84 185 GLU C CA 1
ATOM 7550 C C . GLU C 1 185 ? 7.968 50.117 53.711 1.00 20.86 185 GLU C C 1
ATOM 7551 O O . GLU C 1 185 ? 7.402 50.116 54.799 1.00 29.45 185 GLU C O 1
ATOM 7557 N N . GLY C 1 186 ? 8.253 48.993 53.061 1.00 18.83 186 GLY C N 1
ATOM 7558 C CA . GLY C 1 186 ? 7.965 47.667 53.616 1.00 21.24 186 GLY C CA 1
ATOM 7559 C C . GLY C 1 186 ? 6.647 47.032 53.172 1.00 18.19 186 GLY C C 1
ATOM 7560 O O . GLY C 1 186 ? 6.236 46.015 53.707 1.00 22.60 186 GLY C O 1
ATOM 7561 N N . THR C 1 187 ? 5.983 47.622 52.189 1.00 15.04 187 THR C N 1
ATOM 7562 C CA . THR C 1 187 ? 4.770 47.026 51.621 1.00 14.29 187 THR C CA 1
ATOM 7563 C C . THR C 1 187 ? 5.166 45.924 50.654 1.00 12.42 187 THR C C 1
ATOM 7564 O O . THR C 1 187 ? 6.082 46.101 49.845 1.00 13.63 187 THR C O 1
ATOM 7568 N N . THR C 1 188 ? 4.454 44.805 50.735 1.00 12.53 188 THR C N 1
ATOM 7569 C CA . THR C 1 188 ? 4.531 43.739 49.729 1.00 12.13 188 THR C CA 1
ATOM 7570 C C . THR C 1 188 ? 3.317 43.809 48.818 1.00 12.32 188 THR C C 1
ATOM 7571 O O . THR C 1 188 ? 2.183 43.880 49.282 1.00 12.49 188 THR C O 1
ATOM 7575 N N . TYR C 1 189 ? 3.576 43.825 47.514 1.00 10.22 189 TYR C N 1
ATOM 7576 C CA . TYR C 1 189 ? 2.551 43.946 46.483 1.00 10.50 189 TYR C CA 1
ATOM 7577 C C . TYR C 1 189 ? 2.182 42.597 45.831 1.00 10.24 189 TYR C C 1
ATOM 7578 O O . TYR C 1 189 ? 1.061 42.441 45.325 1.00 10.75 189 TYR C O 1
ATOM 7587 N N . ALA C 1 190 ? 3.107 41.641 45.830 1.00 9.57 190 ALA C N 1
ATOM 7588 C CA . ALA C 1 190 ? 2.901 40.365 45.150 1.00 8.65 190 ALA C CA 1
ATOM 7589 C C . ALA C 1 190 ? 3.993 39.391 45.577 1.00 8.62 190 ALA C C 1
ATOM 7590 O O . ALA C 1 190 ? 5.102 39.818 45.901 1.00 10.16 190 ALA C O 1
ATOM 7592 N N . ALA C 1 191 ? 3.688 38.088 45.523 1.00 9.22 191 ALA C N 1
ATOM 7593 C CA . ALA C 1 191 ? 4.664 37.035 45.817 1.00 8.77 191 ALA C CA 1
ATOM 7594 C C . ALA C 1 191 ? 4.336 35.823 44.948 1.00 9.24 191 ALA C C 1
ATOM 7595 O O . ALA C 1 191 ? 3.166 35.568 44.633 1.00 11.15 191 ALA C O 1
ATOM 7597 N N . TRP C 1 192 ? 5.386 35.106 44.583 1.00 9.14 192 TRP C N 1
ATOM 7598 C CA . TRP C 1 192 ? 5.313 33.923 43.740 1.00 9.38 192 TRP C CA 1
ATOM 7599 C C . TRP C 1 192 ? 5.846 32.742 44.528 1.00 8.99 192 TRP C C 1
ATOM 7600 O O . TRP C 1 192 ? 6.882 32.851 45.189 1.00 10.31 192 TRP C O 1
ATOM 7611 N N . MET C 1 193 ? 5.164 31.601 44.476 1.00 9.25 193 MET C N 1
ATOM 7612 C CA . MET C 1 193 ? 5.616 30.471 45.305 1.00 10.23 193 MET C CA 1
ATOM 7613 C C . MET C 1 193 ? 5.351 29.117 44.679 1.00 8.78 193 MET C C 1
ATOM 7614 O O . MET C 1 193 ? 4.394 28.959 43.938 1.00 9.15 193 MET C O 1
ATOM 7619 N N . HIS C 1 194 ? 6.212 28.149 44.967 1.00 9.56 194 HIS C N 1
ATOM 7620 C CA . HIS C 1 194 ? 6.208 26.898 44.204 1.00 9.67 194 HIS C CA 1
ATOM 7621 C C . HIS C 1 194 ? 6.305 25.649 45.058 1.00 8.98 194 HIS C C 1
ATOM 7622 O O . HIS C 1 194 ? 6.804 25.683 46.202 1.00 10.36 194 HIS C O 1
ATOM 7629 N N . ARG C 1 195 ? 5.843 24.547 44.476 1.00 9.39 195 ARG C N 1
ATOM 7630 C CA . ARG C 1 195 ? 6.158 23.190 44.908 1.00 9.52 195 ARG C CA 1
ATOM 7631 C C . ARG C 1 195 ? 6.981 22.420 43.859 1.00 10.18 195 ARG C C 1
ATOM 7632 O O . ARG C 1 195 ? 7.980 21.824 44.199 1.00 13.37 195 ARG C O 1
ATOM 7640 N N A LYS C 1 196 ? 6.618 22.518 42.578 0.50 10.04 196 LYS C N 1
ATOM 7641 N N B LYS C 1 196 ? 6.514 22.394 42.616 0.50 9.93 196 LYS C N 1
ATOM 7642 C CA A LYS C 1 196 ? 7.176 21.629 41.536 0.50 10.41 196 LYS C CA 1
ATOM 7643 C CA B LYS C 1 196 ? 7.287 21.780 41.545 0.50 10.61 196 LYS C CA 1
ATOM 7644 C C A LYS C 1 196 ? 8.537 21.977 40.911 0.50 11.91 196 LYS C C 1
ATOM 7645 C C B LYS C 1 196 ? 8.434 22.735 41.245 0.50 11.86 196 LYS C C 1
ATOM 7646 O O A LYS C 1 196 ? 8.992 21.248 40.046 0.50 12.77 196 LYS C O 1
ATOM 7647 O O B LYS C 1 196 ? 8.423 23.889 41.684 0.50 11.96 196 LYS C O 1
ATOM 7658 N N A GLY C 1 197 ? 9.178 23.069 41.294 0.50 11.34 197 GLY C N 1
ATOM 7659 N N B GLY C 1 197 ? 9.439 22.278 40.518 0.50 12.57 197 GLY C N 1
ATOM 7660 C CA A GLY C 1 197 ? 10.540 23.352 40.793 0.50 12.12 197 GLY C 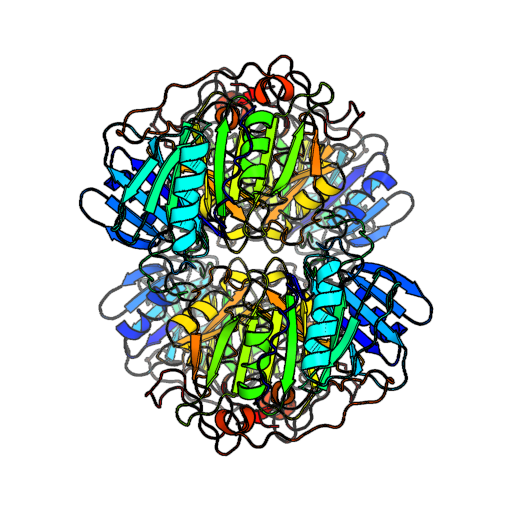CA 1
ATOM 7661 C CA B GLY C 1 197 ? 10.656 23.061 40.414 0.50 12.55 197 GLY C CA 1
ATOM 7662 C C A GLY C 1 197 ? 10.576 24.257 39.553 0.50 10.41 197 GLY C C 1
ATOM 7663 C C B GLY C 1 197 ? 10.595 24.223 39.415 0.50 10.41 197 GLY C C 1
ATOM 7664 O O A GLY C 1 197 ? 11.583 24.361 38.851 0.50 11.61 197 GLY C O 1
ATOM 7665 O O B GLY C 1 197 ? 11.586 24.479 38.739 0.50 11.52 197 GLY C O 1
ATOM 7666 N N . THR C 1 198 ? 9.469 24.950 39.326 1.00 9.42 198 THR C N 1
ATOM 7667 C CA . THR C 1 198 ? 9.380 26.123 38.446 1.00 9.04 198 THR C CA 1
ATOM 7668 C C . THR C 1 198 ? 9.139 27.350 39.320 1.00 8.31 198 THR C C 1
ATOM 7669 O O . THR C 1 198 ? 9.096 27.242 40.556 1.00 9.41 198 THR C O 1
ATOM 7673 N N . VAL C 1 199 ? 8.984 28.522 38.732 1.00 7.94 199 VAL C N 1
ATOM 7674 C CA . VAL C 1 199 ? 8.837 29.740 39.518 1.00 8.58 199 VAL C CA 1
ATOM 7675 C C . VAL C 1 199 ? 7.606 29.715 40.422 1.00 8.35 199 VAL C C 1
ATOM 7676 O O . VAL C 1 199 ? 7.635 30.270 41.528 1.00 9.35 199 VAL C O 1
ATOM 7680 N N . GLN C 1 200 ? 6.535 29.072 39.985 1.00 8.29 200 GLN C N 1
ATOM 7681 C CA . GLN C 1 200 ? 5.287 29.165 40.713 1.00 8.05 200 GLN C CA 1
ATOM 7682 C C . GLN C 1 200 ? 4.382 27.983 40.459 1.00 8.17 200 GLN C C 1
ATOM 7683 O O . GLN C 1 200 ? 4.308 27.472 39.352 1.00 8.71 200 GLN C O 1
ATOM 7689 N N . ASP C 1 201 ? 3.653 27.595 41.501 1.00 8.53 201 ASP C N 1
ATOM 7690 C CA . ASP C 1 201 ? 2.410 26.837 41.365 1.00 8.40 201 ASP C CA 1
ATOM 7691 C C . ASP C 1 201 ? 1.185 27.664 41.713 1.00 8.41 201 ASP C C 1
ATOM 7692 O O . ASP C 1 201 ? 0.111 27.477 41.134 1.00 8.66 201 ASP C O 1
ATOM 7697 N N . THR C 1 202 ? 1.325 28.556 42.692 1.00 8.37 202 THR C N 1
ATOM 7698 C CA . THR C 1 202 ? 0.359 29.620 42.856 1.00 9.03 202 THR C CA 1
ATOM 7699 C C . THR C 1 202 ? 1.105 30.891 43.212 1.00 9.39 202 THR C C 1
ATOM 7700 O O . THR C 1 202 ? 2.340 30.897 43.388 1.00 11.07 202 THR C O 1
ATOM 7704 N N . ALA C 1 203 ? 0.392 31.984 43.222 1.00 10.21 203 ALA C N 1
ATOM 7705 C CA . ALA C 1 203 ? 1.013 33.291 43.367 1.00 10.16 203 ALA C CA 1
ATOM 7706 C C . ALA C 1 203 ? -0.047 34.183 43.938 1.00 9.90 203 ALA C C 1
ATOM 7707 O O . ALA C 1 203 ? -1.239 33.929 43.760 1.00 10.73 203 ALA C O 1
ATOM 7709 N N . LEU C 1 204 ? 0.406 35.212 44.636 1.00 9.80 204 LEU C N 1
ATOM 7710 C CA . LEU C 1 204 ? -0.481 36.171 45.277 1.00 9.74 204 LEU C CA 1
ATOM 7711 C C . LEU C 1 204 ? -0.267 37.552 44.694 1.00 9.89 204 LEU C C 1
ATOM 7712 O O . LEU C 1 204 ? 0.853 38.043 44.638 1.00 11.25 204 LEU C O 1
ATOM 7717 N N . THR C 1 205 ? -1.359 38.162 44.260 1.00 9.87 205 THR C N 1
ATOM 7718 C CA . THR C 1 205 ? -1.368 39.537 43.772 1.00 9.77 205 THR C CA 1
ATOM 7719 C C . THR C 1 205 ? -2.154 40.351 44.789 1.00 10.91 205 THR C C 1
ATOM 7720 O O . THR C 1 205 ? -3.287 39.994 45.113 1.00 11.54 205 THR C O 1
ATOM 7724 N N . GLY C 1 206 ? -1.570 41.437 45.279 1.00 10.54 206 GLY C N 1
ATOM 7725 C CA . GLY C 1 206 ? -2.259 42.274 46.253 1.00 11.77 206 GLY C CA 1
ATOM 7726 C C . GLY C 1 206 ? -3.464 42.950 45.631 1.00 12.52 206 GLY C C 1
ATOM 7727 O O . GLY C 1 206 ? -3.387 43.530 44.544 1.00 16.19 206 GLY C O 1
ATOM 7728 N N . GLY C 1 207 ? -4.602 42.836 46.294 1.00 11.45 207 GLY C N 1
ATOM 7729 C CA . GLY C 1 207 ? -5.807 43.460 45.801 1.00 12.46 207 GLY C CA 1
ATOM 7730 C C . GLY C 1 207 ? -7.022 42.982 46.559 1.00 11.89 207 GLY C C 1
ATOM 7731 O O . GLY C 1 207 ? -6.915 42.195 47.499 1.00 13.18 207 GLY C O 1
ATOM 7732 N N . ASN C 1 208 ? -8.185 43.478 46.172 1.00 13.29 208 ASN C N 1
ATOM 7733 C CA . ASN C 1 208 ? -9.411 43.078 46.833 1.00 12.78 208 ASN C CA 1
ATOM 7734 C C . ASN C 1 208 ? -9.658 41.599 46.545 1.00 12.59 208 ASN C C 1
ATOM 7735 O O . ASN C 1 208 ? -9.551 41.157 45.400 1.00 14.15 208 ASN C O 1
ATOM 7740 N N . GLY C 1 209 ? -9.954 40.815 47.577 1.00 13.01 209 GLY C N 1
ATOM 7741 C CA . GLY C 1 209 ? -10.116 39.368 47.385 1.00 12.35 209 GLY C CA 1
ATOM 7742 C C . GLY C 1 209 ? -10.887 38.695 48.511 1.00 12.20 209 GLY C C 1
ATOM 7743 O O . GLY C 1 209 ? -11.246 39.351 49.523 1.00 15.23 209 GLY C O 1
ATOM 7744 N N . PRO C 1 210 ? -11.166 37.387 48.368 1.00 12.38 210 PRO C N 1
ATOM 7745 C CA . PRO C 1 210 ? -10.594 36.476 47.376 1.00 11.63 210 PRO C CA 1
ATOM 7746 C C . PRO C 1 210 ? -11.176 36.624 45.973 1.00 11.30 210 PRO C C 1
ATOM 7747 O O . PRO C 1 210 ? -12.397 36.607 45.796 1.00 12.58 210 PRO C O 1
ATOM 7751 N N . ARG C 1 211 ? -10.288 36.738 44.991 1.00 10.15 211 ARG C N 1
ATOM 7752 C CA . ARG C 1 211 ? -10.654 36.630 43.587 1.00 11.01 211 ARG C CA 1
ATOM 7753 C C . ARG C 1 211 ? -9.569 35.842 42.889 1.00 10.06 211 ARG C C 1
ATOM 7754 O O . ARG C 1 211 ? -8.429 35.836 43.328 1.00 10.83 211 ARG C O 1
ATOM 7762 N N . LEU C 1 212 ? -9.927 35.173 41.802 1.00 9.47 212 LEU C N 1
ATOM 7763 C CA . LEU C 1 212 ? -8.928 34.460 41.007 1.00 9.85 212 LEU C CA 1
ATOM 7764 C C . LEU C 1 212 ? -8.398 35.391 39.941 1.00 9.05 212 LEU C C 1
ATOM 7765 O O . LEU C 1 212 ? -9.163 35.865 39.086 1.00 10.04 212 LEU C O 1
ATOM 7770 N N . HIS C 1 213 ? -7.101 35.674 39.977 1.00 8.63 213 HIS C N 1
ATOM 7771 C CA . HIS C 1 213 ? -6.511 36.526 38.973 1.00 8.44 213 HIS C CA 1
ATOM 7772 C C . HIS C 1 213 ? -6.401 35.816 37.620 1.00 8.28 213 HIS C C 1
ATOM 7773 O O . HIS C 1 213 ? -6.891 36.319 36.618 1.00 8.62 213 HIS C O 1
ATOM 7780 N N . HIS C 1 214 ? -5.778 34.646 37.594 1.00 7.74 214 HIS C N 1
ATOM 7781 C CA . HIS C 1 214 ? -5.655 33.876 36.353 1.00 7.95 214 HIS C CA 1
ATOM 7782 C C . HIS C 1 214 ? -5.313 32.446 36.583 1.00 7.91 214 HIS C C 1
ATOM 7783 O O . HIS C 1 214 ? -4.858 32.064 37.656 1.00 8.11 214 HIS C O 1
ATOM 7790 N N . VAL C 1 215 ? -5.503 31.671 35.519 1.00 7.76 215 VAL C N 1
ATOM 7791 C CA . VAL C 1 215 ? -4.937 30.356 35.366 1.00 7.80 215 VAL C CA 1
ATOM 7792 C C . VAL C 1 215 ? -3.948 30.437 34.209 1.00 7.33 215 VAL C C 1
ATOM 7793 O O . VAL C 1 215 ? -4.274 31.033 33.170 1.00 7.84 215 VAL C O 1
ATOM 7797 N N . ALA C 1 216 ? -2.771 29.825 34.368 1.00 6.82 216 ALA C N 1
ATOM 7798 C CA . ALA C 1 216 ? -1.694 29.914 33.375 1.00 7.01 216 ALA C CA 1
ATOM 7799 C C . ALA C 1 216 ? -1.376 28.544 32.792 1.00 6.73 216 ALA C C 1
ATOM 7800 O O . ALA C 1 216 ? -1.181 27.563 33.523 1.00 7.98 216 ALA C O 1
ATOM 7802 N N . PHE C 1 217 ? -1.305 28.528 31.462 1.00 6.35 217 PHE C N 1
ATOM 7803 C CA . PHE C 1 217 ? -0.819 27.368 30.686 1.00 6.79 217 PHE C CA 1
ATOM 7804 C C . PHE C 1 217 ? 0.486 27.698 30.002 1.00 7.18 217 PHE C C 1
ATOM 7805 O O . PHE C 1 217 ? 0.695 28.848 29.588 1.00 7.85 217 PHE C O 1
ATOM 7813 N N A SER C 1 218 ? 1.359 26.714 29.837 0.40 7.08 218 SER C N 1
ATOM 7814 N N B SER C 1 218 ? 1.354 26.687 29.864 0.60 7.04 218 SER C N 1
ATOM 7815 C CA A SER C 1 218 ? 2.602 26.967 29.139 0.40 7.15 218 SER C CA 1
ATOM 7816 C CA B SER C 1 218 ? 2.637 26.806 29.169 0.60 7.32 218 SER C CA 1
ATOM 7817 C C A SER C 1 218 ? 2.587 26.429 27.717 0.40 6.43 218 SER C C 1
ATOM 7818 C C B SER C 1 218 ? 2.504 26.493 27.679 0.60 6.47 218 SER C C 1
ATOM 7819 O O A SER C 1 218 ? 1.864 25.487 27.390 0.40 6.16 218 SER C O 1
ATOM 7820 O O B SER C 1 218 ? 1.614 25.755 27.266 0.60 6.66 218 SER C O 1
ATOM 7825 N N . THR C 1 219 ? 3.422 27.051 26.894 1.00 6.09 219 THR C N 1
ATOM 7826 C CA . THR C 1 219 ? 3.736 26.566 25.557 1.00 6.51 219 THR C CA 1
ATOM 7827 C C . THR C 1 219 ? 5.190 26.095 25.527 1.00 6.74 219 THR C C 1
ATOM 7828 O O . THR C 1 219 ? 5.962 26.359 26.440 1.00 7.19 219 THR C O 1
ATOM 7832 N N . HIS C 1 220 ? 5.566 25.420 24.435 1.00 7.00 220 HIS C N 1
ATOM 7833 C CA . HIS C 1 220 ? 6.965 25.068 24.226 1.00 6.76 220 HIS C CA 1
ATOM 7834 C C . HIS C 1 220 ? 7.845 26.287 23.965 1.00 6.80 220 HIS C C 1
ATOM 7835 O O . HIS C 1 220 ? 8.921 26.431 24.535 1.00 7.11 220 HIS C O 1
ATOM 7842 N N . GLU C 1 221 ? 7.403 27.139 23.042 1.00 6.61 221 GLU C N 1
ATOM 7843 C CA . GLU C 1 221 ? 8.243 28.198 22.496 1.00 6.13 221 GLU C CA 1
ATOM 7844 C C . GLU C 1 221 ? 7.487 29.513 22.434 1.00 6.05 221 GLU C C 1
ATOM 7845 O O . GLU C 1 221 ? 6.238 29.578 22.537 1.00 6.67 221 GLU C O 1
ATOM 7851 N N . LYS C 1 222 ? 8.250 30.575 22.282 1.00 6.67 222 LYS C N 1
ATOM 7852 C CA . LYS C 1 222 ? 7.660 31.915 22.257 1.00 7.32 222 LYS C CA 1
ATOM 7853 C C . LYS C 1 222 ? 6.751 32.093 21.037 1.00 7.13 222 LYS C C 1
ATOM 7854 O O . LYS C 1 222 ? 5.700 32.750 21.124 1.00 7.88 222 LYS C O 1
ATOM 7860 N N . HIS C 1 223 ? 7.122 31.494 19.901 1.00 7.02 223 HIS C N 1
ATOM 7861 C CA . HIS C 1 223 ? 6.302 31.639 18.699 1.00 7.09 223 HIS C CA 1
ATOM 7862 C C . HIS C 1 223 ? 4.900 31.064 18.886 1.00 6.95 223 HIS C C 1
ATOM 7863 O O . HIS C 1 223 ? 3.962 31.503 18.215 1.00 7.75 223 HIS C O 1
ATOM 7870 N N . ASN C 1 224 ? 4.745 30.102 19.800 1.00 6.18 224 ASN C N 1
ATOM 7871 C CA . ASN C 1 224 ? 3.420 29.550 20.049 1.00 6.26 224 ASN C CA 1
ATOM 7872 C C . ASN C 1 224 ? 2.487 30.586 20.677 1.00 6.70 224 ASN C C 1
ATOM 7873 O O . ASN C 1 224 ? 1.287 30.625 20.387 1.00 7.62 224 ASN C O 1
ATOM 7878 N N . ILE C 1 225 ? 3.038 31.415 21.563 1.00 6.27 225 ILE C N 1
ATOM 7879 C CA . ILE C 1 225 ? 2.298 32.520 22.157 1.00 6.32 225 ILE C CA 1
ATOM 7880 C C . ILE C 1 225 ? 1.953 33.589 21.124 1.00 6.44 225 ILE C C 1
ATOM 7881 O O . ILE C 1 225 ? 0.832 34.102 21.103 1.00 7.02 225 ILE C O 1
ATOM 7886 N N A ILE C 1 226 ? 2.922 33.936 20.282 0.50 6.05 226 ILE C N 1
ATOM 7887 N N B ILE C 1 226 ? 2.915 33.931 20.274 0.50 6.16 226 ILE C N 1
ATOM 7888 C CA A ILE C 1 226 ? 2.673 34.860 19.178 0.50 6.36 226 ILE C CA 1
ATOM 7889 C CA B ILE C 1 226 ? 2.655 34.870 19.186 0.50 6.59 226 ILE C CA 1
ATOM 7890 C C A ILE C 1 226 ? 1.490 34.373 18.333 0.50 6.03 226 ILE C C 1
ATOM 7891 C C B ILE C 1 226 ? 1.509 34.382 18.294 0.50 6.04 226 ILE C C 1
ATOM 7892 O O A ILE C 1 226 ? 0.579 35.145 18.024 0.50 6.13 226 ILE C O 1
ATOM 7893 O O B ILE C 1 226 ? 0.657 35.170 17.882 0.50 5.98 226 ILE C O 1
ATOM 7902 N N . GLN C 1 227 ? 1.466 33.078 18.024 1.00 5.89 227 GLN C N 1
ATOM 7903 C CA . GLN C 1 227 ? 0.372 32.528 17.215 1.00 5.98 227 GLN C CA 1
ATOM 7904 C C . GLN C 1 227 ? -0.996 32.698 17.838 1.00 5.78 227 GLN C C 1
ATOM 7905 O O . GLN C 1 227 ? -1.967 32.943 17.142 1.00 6.54 227 GLN C O 1
ATOM 7911 N N . ILE C 1 228 ? -1.085 32.582 19.164 1.00 5.63 228 ILE C N 1
ATOM 7912 C CA . ILE C 1 228 ? -2.374 32.777 19.820 1.00 5.70 228 ILE C CA 1
ATOM 7913 C C . ILE C 1 228 ? -2.866 34.200 19.544 1.00 6.07 228 ILE C C 1
ATOM 7914 O O . ILE C 1 228 ? -4.018 34.410 19.216 1.00 6.42 228 ILE C O 1
ATOM 7919 N N . CYS C 1 229 ? -1.964 35.169 19.677 1.00 6.17 229 CYS C N 1
ATOM 7920 C CA . CYS C 1 229 ? -2.308 36.559 19.353 1.00 6.13 229 CYS C CA 1
ATOM 7921 C C . CYS C 1 229 ? -2.752 36.701 17.903 1.00 5.98 229 CYS C C 1
ATOM 7922 O O . CYS C 1 229 ? -3.764 37.357 17.615 1.00 6.18 229 CYS C O 1
ATOM 7925 N N . ASP C 1 230 ? -1.968 36.131 16.994 1.00 5.65 230 ASP C N 1
ATOM 7926 C CA . ASP C 1 230 ? -2.271 36.247 15.566 1.00 5.96 230 ASP C CA 1
ATOM 7927 C C . ASP C 1 230 ? -3.625 35.647 15.241 1.00 5.95 230 ASP C C 1
ATOM 7928 O O . ASP C 1 230 ? -4.403 36.195 14.441 1.00 5.72 230 ASP C O 1
ATOM 7933 N N . LYS C 1 231 ? -3.914 34.505 15.859 1.00 6.07 231 LYS C N 1
ATOM 7934 C CA . LYS C 1 231 ? -5.197 33.821 15.649 1.00 5.85 231 LYS C CA 1
ATOM 7935 C C . LYS C 1 231 ? -6.379 34.648 16.172 1.00 6.35 231 LYS C C 1
ATOM 7936 O O . LYS C 1 231 ? -7.414 34.750 15.541 1.00 6.68 231 LYS C O 1
ATOM 7942 N N . MET C 1 232 ? -6.211 35.237 17.355 1.00 6.30 232 MET C N 1
ATOM 7943 C CA . MET C 1 232 ? -7.240 36.114 17.906 1.00 6.29 232 MET C CA 1
ATOM 7944 C C . MET C 1 232 ? -7.474 37.343 17.022 1.00 6.38 232 MET C C 1
ATOM 7945 O O . MET C 1 232 ? -8.614 37.755 16.838 1.00 7.41 232 MET C O 1
ATOM 7950 N N . GLY C 1 233 ? -6.421 37.869 16.411 1.00 6.12 233 GLY C N 1
ATOM 7951 C CA . GLY C 1 233 ? -6.585 38.904 15.403 1.00 6.22 233 GLY C CA 1
ATOM 7952 C C . GLY C 1 233 ? -7.407 38.428 14.197 1.00 6.25 233 GLY C C 1
ATOM 7953 O O . GLY C 1 233 ? -8.331 39.110 13.742 1.00 6.69 233 GLY C O 1
ATOM 7954 N N . ALA C 1 234 ? -7.078 37.236 13.690 1.00 5.90 234 ALA C N 1
ATOM 7955 C CA . ALA C 1 234 ? -7.784 36.709 12.538 1.00 6.06 234 ALA C CA 1
ATOM 7956 C C . ALA C 1 234 ? -9.255 36.435 12.846 1.00 6.37 234 ALA C C 1
ATOM 7957 O O . ALA C 1 234 ? -10.099 36.565 11.966 1.00 7.69 234 ALA C O 1
ATOM 7959 N N . LEU C 1 235 ? -9.556 36.040 14.073 1.00 6.23 235 LEU C N 1
ATOM 7960 C CA . LEU C 1 235 ? -10.933 35.807 14.538 1.00 6.63 235 LEU C CA 1
ATOM 7961 C C . LEU C 1 235 ? -11.611 37.105 14.955 1.00 6.71 235 LEU C C 1
ATOM 7962 O O . LEU C 1 235 ? -12.763 37.093 15.377 1.00 7.47 235 LEU C O 1
ATOM 7967 N N . ARG C 1 236 ? -10.900 38.227 14.819 1.00 6.88 236 ARG C N 1
ATOM 7968 C CA . ARG C 1 236 ? -11.444 39.545 15.135 1.00 6.92 236 ARG C CA 1
ATOM 7969 C C . ARG C 1 236 ? -11.933 39.596 16.577 1.00 7.02 236 ARG C C 1
ATOM 7970 O O . ARG C 1 236 ? -12.966 40.190 16.885 1.00 7.56 236 ARG C O 1
ATOM 7978 N N . ILE C 1 237 ? -11.131 38.999 17.466 1.00 7.08 237 ILE C N 1
ATOM 7979 C CA . ILE C 1 237 ? -11.356 39.051 18.912 1.00 6.96 237 ILE C CA 1
ATOM 7980 C C . ILE C 1 237 ? -10.112 39.576 19.638 1.00 7.17 237 ILE C C 1
ATOM 7981 O O . ILE C 1 237 ? -9.845 39.208 20.793 1.00 7.62 237 ILE C O 1
ATOM 7986 N N . SER C 1 238 ? -9.413 40.513 18.991 1.00 6.78 238 SER C N 1
ATOM 7987 C CA . SER C 1 238 ? -8.226 41.113 19.614 1.00 6.87 238 SER C CA 1
ATOM 7988 C C . SER C 1 238 ? -8.573 41.893 20.873 1.00 7.32 238 SER C C 1
ATOM 7989 O O . SER C 1 238 ? -7.707 42.142 21.700 1.00 7.13 238 SER C O 1
ATOM 7992 N N . ASP C 1 239 ? -9.844 42.318 20.992 1.00 7.33 239 ASP C N 1
ATOM 7993 C CA . ASP C 1 239 ? -10.304 42.956 22.230 1.00 8.23 239 ASP C CA 1
ATOM 7994 C C . ASP C 1 239 ? -10.259 42.023 23.444 1.00 7.86 239 ASP C C 1
ATOM 7995 O O . ASP C 1 239 ? -10.352 42.474 24.601 1.00 10.29 239 ASP C O 1
ATOM 8000 N N . ARG C 1 240 ? -10.129 40.725 23.190 1.00 7.20 240 ARG C N 1
ATOM 8001 C CA . ARG C 1 240 ? -9.985 39.763 24.287 1.00 7.68 240 ARG C CA 1
ATOM 8002 C C . ARG C 1 240 ? -8.519 39.434 24.593 1.00 7.55 240 ARG C C 1
ATOM 8003 O O . ARG C 1 240 ? -8.243 38.610 25.464 1.00 8.32 240 ARG C O 1
ATOM 8011 N N . ILE C 1 241 ? -7.590 40.080 23.896 1.00 6.95 241 ILE C N 1
ATOM 8012 C CA . ILE C 1 241 ? -6.185 40.120 24.313 1.00 7.20 241 ILE C CA 1
ATOM 8013 C C . ILE C 1 241 ? -6.101 41.261 25.322 1.00 7.89 241 ILE C C 1
ATOM 8014 O O . ILE C 1 241 ? -6.233 42.419 24.952 1.00 8.28 241 ILE C O 1
ATOM 8019 N N . GLU C 1 242 ? -5.907 40.931 26.590 1.00 7.70 242 GLU C N 1
ATOM 8020 C CA . GLU C 1 242 ? -5.896 41.955 27.622 1.00 8.46 242 GLU C CA 1
ATOM 8021 C C . GLU C 1 242 ? -4.555 42.671 27.676 1.00 7.74 242 GLU C C 1
ATOM 8022 O O . GLU C 1 242 ? -4.485 43.894 27.794 1.00 9.38 242 GLU C O 1
ATOM 8028 N N . ARG C 1 243 ? -3.487 41.894 27.672 1.00 8.12 243 ARG C N 1
ATOM 8029 C CA . ARG C 1 243 ? -2.172 42.435 27.963 1.00 8.56 243 ARG C CA 1
ATOM 8030 C C . ARG C 1 243 ? -1.096 41.543 27.404 1.00 7.08 243 ARG C C 1
ATOM 8031 O O . ARG C 1 243 ? -1.114 40.321 27.623 1.00 7.98 243 ARG C O 1
ATOM 8039 N N . GLY C 1 244 ? -0.130 42.152 26.719 1.00 8.52 244 GLY C N 1
ATOM 8040 C CA . GLY C 1 244 ? 0.982 41.396 26.160 1.00 8.11 244 GLY C CA 1
ATOM 8041 C C . GLY C 1 244 ? 0.910 41.336 24.651 1.00 7.62 244 GLY C C 1
ATOM 8042 O O . GLY C 1 244 ? 0.158 42.085 24.024 1.00 9.38 244 GLY C O 1
ATOM 8043 N N . PRO C 1 245 ? 1.707 40.462 24.050 1.00 7.37 245 PRO C N 1
ATOM 8044 C CA . PRO C 1 245 ? 2.670 39.590 24.701 1.00 7.68 245 PRO C CA 1
ATOM 8045 C C . PRO C 1 245 ? 3.873 40.369 25.225 1.00 7.95 245 PRO C C 1
ATOM 8046 O O . PRO C 1 245 ? 4.148 41.498 24.798 1.00 8.06 245 PRO C O 1
ATOM 8050 N N . GLY C 1 246 ? 4.588 39.774 26.173 1.00 7.07 246 GLY C N 1
ATOM 8051 C CA . GLY C 1 246 ? 5.759 40.407 26.737 1.00 7.63 246 GLY C CA 1
ATOM 8052 C C . GLY C 1 246 ? 6.746 39.423 27.307 1.00 7.13 246 GLY C C 1
ATOM 8053 O O . GLY C 1 246 ? 6.534 38.207 27.264 1.00 7.07 246 GLY C O 1
ATOM 8054 N N . ARG C 1 247 ? 7.811 39.970 27.881 1.00 8.34 247 ARG C N 1
ATOM 8055 C CA . ARG C 1 247 ? 8.726 39.235 28.752 1.00 7.89 247 ARG C CA 1
ATOM 8056 C C . ARG C 1 247 ? 8.479 39.750 30.150 1.00 7.93 247 ARG C C 1
ATOM 8057 O O . ARG C 1 247 ? 8.490 40.977 30.371 1.00 8.29 247 ARG C O 1
ATOM 8065 N N . HIS C 1 248 ? 8.240 38.850 31.100 1.00 8.23 248 HIS C N 1
ATOM 8066 C CA . HIS C 1 248 ? 8.138 39.249 32.493 1.00 8.20 248 HIS C CA 1
ATOM 8067 C C . HIS C 1 248 ? 9.526 39.548 33.056 1.00 8.51 248 HIS C C 1
ATOM 8068 O O . HIS C 1 248 ? 10.509 38.897 32.717 1.00 9.81 248 HIS C O 1
ATOM 8075 N N . GLY C 1 249 ? 9.589 40.506 33.973 1.00 8.89 249 GLY C N 1
ATOM 8076 C CA . GLY C 1 249 ? 10.733 40.631 34.869 1.00 9.31 249 GLY C CA 1
ATOM 8077 C C . GLY C 1 249 ? 10.744 39.515 35.895 1.00 9.36 249 GLY C C 1
ATOM 8078 O O . GLY C 1 249 ? 11.531 38.582 35.804 1.00 11.16 249 GLY C O 1
ATOM 8079 N N . VAL C 1 250 ? 9.801 39.586 36.825 1.00 10.24 250 VAL C N 1
ATOM 8080 C CA . VAL C 1 250 ? 9.510 38.497 37.745 1.00 11.19 250 VAL C CA 1
ATOM 8081 C C . VAL C 1 250 ? 9.180 37.246 36.920 1.00 11.92 250 VAL C C 1
ATOM 8082 O O . VAL C 1 250 ? 8.282 37.272 36.075 1.00 13.33 250 VAL C O 1
ATOM 8086 N N . SER C 1 251 ? 9.940 36.201 37.145 1.00 11.24 251 SER C N 1
ATOM 8087 C CA . SER C 1 251 ? 9.818 34.880 36.494 1.00 9.92 251 SER C CA 1
ATOM 8088 C C . SER C 1 251 ? 10.608 34.744 35.213 1.00 9.05 251 SER C C 1
ATOM 8089 O O . SER C 1 251 ? 10.904 33.606 34.843 1.00 9.06 251 SER C O 1
ATOM 8092 N N . ASN C 1 252 ? 10.943 35.851 34.546 1.00 7.96 252 ASN C N 1
ATOM 8093 C CA . ASN C 1 252 ? 11.634 35.815 33.247 1.00 8.23 252 ASN C CA 1
ATOM 8094 C C . ASN C 1 252 ? 10.891 35.092 32.125 1.00 7.39 252 ASN C C 1
ATOM 8095 O O . ASN C 1 252 ? 11.473 34.833 31.079 1.00 8.51 252 ASN C O 1
ATOM 8100 N N . ALA C 1 253 ? 9.608 34.798 32.308 1.00 7.76 253 ALA C N 1
ATOM 8101 C CA . ALA C 1 253 ? 8.850 34.062 31.292 1.00 8.09 253 ALA C CA 1
ATOM 8102 C C . ALA C 1 253 ? 8.292 34.983 30.218 1.00 7.33 253 ALA C C 1
ATOM 8103 O O . ALA C 1 253 ? 7.974 36.159 30.482 1.00 8.58 253 ALA C O 1
ATOM 8105 N N . PHE C 1 254 ? 8.172 34.452 29.009 1.00 7.23 254 PHE C N 1
ATOM 8106 C CA . PHE C 1 254 ? 7.443 35.112 27.940 1.00 7.20 254 PHE C CA 1
ATOM 8107 C C . PHE C 1 254 ? 5.960 34.856 28.206 1.00 6.60 254 PHE C C 1
ATOM 8108 O O . PHE C 1 254 ? 5.589 33.756 28.641 1.00 8.72 254 PHE C O 1
ATOM 8116 N N . TYR C 1 255 ? 5.114 35.870 28.003 1.00 6.98 255 TYR C N 1
ATOM 8117 C CA . TYR C 1 255 ? 3.739 35.814 28.535 1.00 6.55 255 TYR C CA 1
ATOM 8118 C C . TYR C 1 255 ? 2.722 36.509 27.658 1.00 7.08 255 TYR C C 1
ATOM 8119 O O . TYR C 1 255 ? 3.063 37.332 26.810 1.00 7.30 255 TYR C O 1
ATOM 8128 N N . LEU C 1 256 ? 1.455 36.178 27.930 1.00 6.55 256 LEU C N 1
ATOM 8129 C CA . LEU C 1 256 ? 0.292 36.799 27.307 1.00 6.71 256 LEU C CA 1
ATOM 8130 C C . LEU C 1 256 ? -0.885 36.618 28.239 1.00 7.02 256 LEU C C 1
ATOM 8131 O O . LEU C 1 256 ? -1.035 35.521 28.800 1.00 7.65 256 LEU C O 1
ATOM 8136 N N . TYR C 1 257 ? -1.747 37.645 28.341 1.00 6.72 257 TYR C N 1
ATOM 8137 C CA . TYR C 1 257 ? -3.019 37.495 29.062 1.00 6.88 257 TYR C CA 1
ATOM 8138 C C . TYR C 1 257 ? -4.210 37.730 28.158 1.00 7.10 257 TYR C C 1
ATOM 8139 O O . TYR C 1 257 ? -4.270 38.757 27.464 1.00 7.68 257 TYR C O 1
ATOM 8148 N N . ILE C 1 258 ? -5.124 36.755 28.168 1.00 7.17 258 ILE C N 1
ATOM 8149 C CA . ILE C 1 258 ? -6.333 36.810 27.385 1.00 7.09 258 ILE C CA 1
ATOM 8150 C C . ILE C 1 258 ? -7.549 36.581 28.270 1.00 7.60 258 ILE C C 1
ATOM 8151 O O . ILE C 1 258 ? -7.419 36.103 29.398 1.00 8.17 258 ILE C O 1
ATOM 8156 N N . LEU C 1 259 ? -8.723 36.921 27.750 1.00 8.21 259 LEU C N 1
ATOM 8157 C CA . LEU C 1 259 ? -9.964 36.837 28.517 1.00 8.68 259 LEU C CA 1
ATOM 8158 C C . LEU C 1 259 ? -10.935 35.872 27.857 1.00 8.62 259 LEU C C 1
ATOM 8159 O O . LEU C 1 259 ? -11.207 35.998 26.665 1.00 10.46 259 LEU C O 1
ATOM 8164 N N . ASP C 1 260 ? -11.484 34.939 28.641 1.00 8.56 260 ASP C N 1
ATOM 8165 C CA . ASP C 1 260 ? -12.475 33.985 28.137 1.00 9.25 260 ASP C CA 1
ATOM 8166 C C . ASP C 1 260 ? -13.852 34.669 28.079 1.00 9.62 260 ASP C C 1
ATOM 8167 O O . ASP C 1 260 ? -13.986 35.830 28.446 1.00 10.20 260 ASP C O 1
ATOM 8172 N N . PRO C 1 261 ? -14.881 33.966 27.597 1.00 9.97 261 PRO C N 1
ATOM 8173 C CA . PRO C 1 261 ? -16.188 34.634 27.425 1.00 10.88 261 PRO C CA 1
ATOM 8174 C C . PRO C 1 261 ? -16.842 35.200 28.687 1.00 10.51 261 PRO C C 1
ATOM 8175 O O . PRO C 1 261 ? -17.671 36.118 28.588 1.00 14.98 261 PRO C O 1
ATOM 8179 N N . ASP C 1 262 ? -16.499 34.657 29.847 1.00 10.12 262 ASP C N 1
ATOM 8180 C CA . ASP C 1 262 ? -16.943 35.162 31.145 1.00 11.22 262 ASP C CA 1
ATOM 8181 C C . ASP C 1 262 ? -15.932 36.088 31.824 1.00 11.49 262 ASP C C 1
ATOM 8182 O O . ASP C 1 262 ? -16.059 36.395 33.008 1.00 12.92 262 ASP C O 1
ATOM 8187 N N . ASN C 1 263 ? -14.938 36.537 31.072 1.00 10.19 263 ASN C N 1
ATOM 8188 C CA . ASN C 1 263 ? -13.851 37.345 31.586 1.00 11.75 263 ASN C CA 1
ATOM 8189 C C . ASN C 1 263 ? -12.923 36.674 32.580 1.00 10.83 263 ASN C C 1
ATOM 8190 O O . ASN C 1 263 ? -12.163 37.368 33.295 1.00 13.71 263 ASN C O 1
ATOM 8195 N N . HIS C 1 264 ? -12.910 35.347 32.602 1.00 9.65 264 HIS C N 1
ATOM 8196 C CA . HIS C 1 264 ? -11.858 34.661 33.336 1.00 9.47 264 HIS C CA 1
ATOM 8197 C C . HIS C 1 264 ? -10.571 34.881 32.563 1.00 9.00 264 HIS C C 1
ATOM 8198 O O . HIS C 1 264 ? -10.543 34.723 31.330 1.00 9.77 264 HIS C O 1
ATOM 8205 N N . ARG C 1 265 ? -9.519 35.280 33.260 1.00 8.88 265 ARG C N 1
ATOM 8206 C CA . ARG C 1 265 ? -8.225 35.588 32.638 1.00 8.30 265 ARG C CA 1
ATOM 8207 C C . ARG C 1 265 ? -7.348 34.342 32.554 1.00 8.05 265 ARG C C 1
ATOM 8208 O O . ARG C 1 265 ? -7.164 33.613 33.536 1.00 8.61 265 ARG C O 1
ATOM 8216 N N . ILE C 1 266 ? -6.813 34.124 31.359 1.00 6.98 266 ILE C N 1
ATOM 8217 C CA . ILE C 1 266 ? -5.901 33.030 31.104 1.00 7.48 266 ILE C CA 1
ATOM 8218 C C . ILE C 1 266 ? -4.549 33.614 30.719 1.00 7.50 266 ILE C C 1
ATOM 8219 O O . ILE C 1 266 ? -4.466 34.468 29.837 1.00 7.64 266 ILE C O 1
ATOM 8224 N N . GLU C 1 267 ? -3.488 33.167 31.395 1.00 6.79 267 GLU C N 1
ATOM 8225 C CA . GLU C 1 267 ? -2.115 33.510 30.993 1.00 6.61 267 GLU C CA 1
ATOM 8226 C C . GLU C 1 267 ? -1.538 32.376 30.164 1.00 6.74 267 GLU C C 1
ATOM 8227 O O . GLU C 1 267 ? -1.732 31.184 30.467 1.00 7.33 267 GLU C O 1
ATOM 8233 N N . ILE C 1 268 ? -0.818 32.759 29.109 1.00 6.21 268 ILE C N 1
ATOM 8234 C CA . ILE C 1 268 ? 0.010 31.804 28.366 1.00 6.21 268 ILE C CA 1
ATOM 8235 C C . ILE C 1 268 ? 1.464 32.172 28.650 1.00 6.51 268 ILE C C 1
ATOM 8236 O O . ILE C 1 268 ? 1.788 33.350 28.733 1.00 8.08 268 ILE C O 1
ATOM 8241 N N . TYR C 1 269 ? 2.314 31.176 28.886 1.00 6.88 269 TYR C N 1
ATOM 8242 C CA . TYR C 1 269 ? 3.552 31.356 29.602 1.00 7.35 269 TYR C CA 1
ATOM 8243 C C . TYR C 1 269 ? 4.612 30.405 29.082 1.00 7.29 269 TYR C C 1
ATOM 8244 O O . TYR C 1 269 ? 4.341 29.257 28.818 1.00 8.19 269 TYR C O 1
ATOM 8253 N N . THR C 1 270 ? 5.864 30.844 29.010 1.00 6.48 270 THR C N 1
ATOM 8254 C CA . THR C 1 270 ? 6.928 29.884 28.710 1.00 6.55 270 THR C CA 1
ATOM 8255 C C . THR C 1 270 ? 8.277 30.358 29.204 1.00 6.98 270 THR C C 1
ATOM 8256 O O . THR C 1 270 ? 8.542 31.558 29.239 1.00 7.39 270 THR C O 1
ATOM 8260 N N . GLN C 1 271 ? 9.118 29.392 29.556 1.00 7.14 271 GLN C N 1
ATOM 8261 C CA . GLN C 1 271 ? 10.565 29.577 29.699 1.00 8.01 271 GLN C CA 1
ATOM 8262 C C . GLN C 1 271 ? 10.978 30.377 30.912 1.00 8.94 271 GLN C C 1
ATOM 8263 O O . GLN C 1 271 ? 11.881 31.198 30.858 1.00 10.03 271 GLN C O 1
ATOM 8269 N N . ASP C 1 272 ? 10.341 30.077 32.031 1.00 9.04 272 ASP C N 1
ATOM 8270 C CA . ASP C 1 272 ? 10.915 30.410 33.333 1.00 8.85 272 ASP C CA 1
ATOM 8271 C C . ASP C 1 272 ? 12.041 29.438 33.695 1.00 9.62 272 ASP C C 1
ATOM 8272 O O . ASP C 1 272 ? 12.445 28.647 32.865 1.00 11.22 272 ASP C O 1
ATOM 8277 N N . TYR C 1 273 ? 12.522 29.483 34.929 1.00 9.22 273 TYR C N 1
ATOM 8278 C CA . TYR C 1 273 ? 13.758 28.824 35.321 1.00 9.10 273 TYR C CA 1
ATOM 8279 C C . TYR C 1 273 ? 13.534 27.819 36.463 1.00 9.24 273 TYR C C 1
ATOM 8280 O O . TYR C 1 273 ? 12.460 27.774 37.078 1.00 9.69 273 TYR C O 1
ATOM 8289 N N . TYR C 1 274 ? 14.566 27.016 36.715 1.00 9.14 274 TYR C N 1
ATOM 8290 C CA . TYR C 1 274 ? 14.520 25.934 37.699 1.00 9.63 274 TYR C CA 1
ATOM 8291 C C . TYR C 1 274 ? 14.696 26.477 39.111 1.00 9.87 274 TYR C C 1
ATOM 8292 O O . TYR C 1 274 ? 15.654 27.223 39.394 1.00 10.45 274 TYR C O 1
ATOM 8301 N N . THR C 1 275 ? 13.804 26.047 40.009 1.00 9.75 275 THR C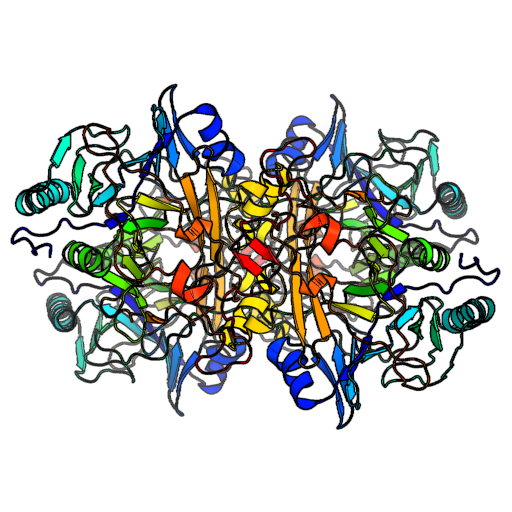 N 1
ATOM 8302 C CA . THR C 1 275 ? 13.802 26.518 41.384 1.00 10.01 275 THR C CA 1
ATOM 8303 C C . THR C 1 275 ? 13.889 25.413 42.415 1.00 10.07 275 THR C C 1
ATOM 8304 O O . THR C 1 275 ? 13.696 25.665 43.607 1.00 11.90 275 THR C O 1
ATOM 8308 N N . GLY C 1 276 ? 14.187 24.185 41.997 1.00 9.74 276 GLY C N 1
ATOM 8309 C CA . GLY C 1 276 ? 14.051 23.047 42.882 1.00 11.51 276 GLY C CA 1
ATOM 8310 C C . GLY C 1 276 ? 15.100 22.906 43.955 1.00 12.39 276 GLY C C 1
ATOM 8311 O O . GLY C 1 276 ? 14.927 22.078 44.862 1.00 15.04 276 GLY C O 1
ATOM 8312 N N . ASP C 1 277 ? 16.200 23.658 43.891 1.00 11.18 277 ASP C N 1
ATOM 8313 C CA . ASP C 1 277 ? 17.190 23.560 44.975 1.00 11.23 277 ASP C CA 1
ATOM 8314 C C . ASP C 1 277 ? 16.646 24.312 46.187 1.00 11.81 277 ASP C C 1
ATOM 8315 O O . ASP C 1 277 ? 15.984 25.329 46.048 1.00 12.27 277 ASP C O 1
ATOM 8320 N N . PRO C 1 278 ? 16.913 23.809 47.404 1.00 12.44 278 PRO C N 1
ATOM 8321 C CA . PRO C 1 278 ? 16.245 24.369 48.571 1.00 13.21 278 PRO C CA 1
ATOM 8322 C C . PRO C 1 278 ? 16.714 25.766 48.937 1.00 13.13 278 PRO C C 1
ATOM 8323 O O . PRO C 1 278 ? 15.992 26.485 49.634 1.00 18.15 278 PRO C O 1
ATOM 8327 N N . ASP C 1 279 ? 17.899 26.145 48.466 1.00 12.78 279 ASP C N 1
ATOM 8328 C CA . ASP C 1 279 ? 18.441 27.482 48.682 1.00 12.91 279 ASP C CA 1
ATOM 8329 C C . ASP C 1 279 ? 18.384 28.320 47.402 1.00 13.04 279 ASP C C 1
ATOM 8330 O O . ASP C 1 279 ? 19.132 29.278 47.226 1.00 13.44 279 ASP C O 1
ATOM 8335 N N . ASN C 1 280 ? 17.454 27.969 46.517 1.00 11.11 280 ASN C N 1
ATOM 8336 C CA . ASN C 1 280 ? 17.166 28.759 45.331 1.00 11.09 280 ASN C CA 1
ATOM 8337 C C . ASN C 1 280 ? 17.101 30.231 45.715 1.00 11.97 280 ASN C C 1
ATOM 8338 O O . ASN C 1 280 ? 16.340 30.581 46.615 1.00 12.78 280 ASN C O 1
ATOM 8343 N N . PRO C 1 281 ? 17.882 31.098 45.032 1.00 12.32 281 PRO C N 1
ATOM 8344 C CA . PRO C 1 281 ? 17.905 32.494 45.469 1.00 13.18 281 PRO C CA 1
ATOM 8345 C C . PRO C 1 281 ? 16.572 33.202 45.237 1.00 12.89 281 PRO C C 1
ATOM 8346 O O . PRO C 1 281 ? 16.027 33.148 44.137 1.00 14.68 281 PRO C O 1
ATOM 8350 N N A THR C 1 282 ? 16.079 33.888 46.260 0.50 12.24 282 THR C N 1
ATOM 8351 N N B THR C 1 282 ? 16.030 33.824 46.274 0.50 11.95 282 THR C N 1
ATOM 8352 C CA A THR C 1 282 ? 14.826 34.634 46.195 0.50 12.53 282 THR C CA 1
ATOM 8353 C CA B THR C 1 282 ? 14.862 34.665 46.100 0.50 12.05 282 THR C CA 1
ATOM 8354 C C A THR C 1 282 ? 15.073 36.062 45.683 0.50 13.30 282 THR C C 1
ATOM 8355 C C B THR C 1 282 ? 15.264 35.927 45.360 0.50 12.67 282 THR C C 1
ATOM 8356 O O A THR C 1 282 ? 15.935 36.754 46.221 0.50 15.63 282 THR C O 1
ATOM 8357 O O B THR C 1 282 ? 16.434 36.328 45.328 0.50 10.84 282 THR C O 1
ATOM 8364 N N . ILE C 1 283 ? 14.288 36.510 44.692 1.00 11.76 283 ILE C N 1
ATOM 8365 C CA . ILE C 1 283 ? 14.496 37.794 44.025 1.00 12.61 283 ILE C CA 1
ATOM 8366 C C . ILE C 1 283 ? 13.395 38.738 44.462 1.00 11.94 283 ILE C C 1
ATOM 8367 O O . ILE C 1 283 ? 12.195 38.421 44.336 1.00 13.00 283 ILE C O 1
ATOM 8372 N N . THR C 1 284 ? 13.793 39.907 44.952 1.00 11.75 284 THR C N 1
ATOM 8373 C CA . THR C 1 284 ? 12.847 40.962 45.302 1.00 12.02 284 THR C CA 1
ATOM 8374 C C . THR C 1 284 ? 13.022 42.159 44.366 1.00 12.25 284 THR C C 1
ATOM 8375 O O . THR C 1 284 ? 14.128 42.669 44.195 1.00 13.69 284 THR C O 1
ATOM 8379 N N . TRP C 1 285 ? 11.917 42.582 43.769 1.00 10.42 285 TRP C N 1
ATOM 8380 C CA . TRP C 1 285 ? 11.880 43.720 42.879 1.00 10.22 285 TRP C CA 1
ATOM 8381 C C . TRP C 1 285 ? 11.246 44.894 43.586 1.00 11.46 285 TRP C C 1
ATOM 8382 O O . TRP C 1 285 ? 10.336 44.712 44.374 1.00 11.15 285 TRP C O 1
ATOM 8393 N N . ASN C 1 286 ? 11.730 46.090 43.298 1.00 11.00 286 ASN C N 1
ATOM 8394 C CA . ASN C 1 286 ? 11.067 47.303 43.750 1.00 10.97 286 ASN C CA 1
ATOM 8395 C C . ASN C 1 286 ? 9.819 47.571 42.939 1.00 10.69 286 ASN C C 1
ATOM 8396 O O . ASN C 1 286 ? 9.849 47.492 41.700 1.00 9.77 286 ASN C O 1
ATOM 8401 N N . VAL C 1 287 ? 8.747 47.989 43.610 1.00 9.68 287 VAL C N 1
ATOM 8402 C CA . VAL C 1 287 ? 7.479 48.233 42.916 1.00 10.29 287 VAL C CA 1
ATOM 8403 C C . VAL C 1 287 ? 7.558 49.315 41.841 1.00 10.08 287 VAL C C 1
ATOM 8404 O O . VAL C 1 287 ? 6.764 49.308 40.893 1.00 10.71 287 VAL C O 1
ATOM 8408 N N . HIS C 1 288 ? 8.498 50.254 41.976 1.00 10.20 288 HIS C N 1
ATOM 8409 C CA . HIS C 1 288 ? 8.646 51.333 41.000 1.00 10.34 288 HIS C CA 1
ATOM 8410 C C . HIS C 1 288 ? 9.528 50.990 39.827 1.00 9.77 288 HIS C C 1
ATOM 8411 O O . HIS C 1 288 ? 9.683 51.816 38.947 1.00 11.19 288 HIS C O 1
ATOM 8418 N N . ASP C 1 289 ? 10.076 49.766 39.796 1.00 9.12 289 ASP C N 1
ATOM 8419 C CA . ASP C 1 289 ? 10.920 49.348 38.694 1.00 9.40 289 ASP C CA 1
ATOM 8420 C C . ASP C 1 289 ? 10.035 49.022 37.493 1.00 9.20 289 ASP C C 1
ATOM 8421 O O . ASP C 1 289 ? 9.295 48.046 37.511 1.00 9.59 289 ASP C O 1
ATOM 8426 N N . ASN C 1 290 ? 10.118 49.836 36.445 1.00 8.84 290 ASN C N 1
ATOM 8427 C CA . ASN C 1 290 ? 9.267 49.634 35.276 1.00 8.91 290 ASN C CA 1
ATOM 8428 C C . ASN C 1 290 ? 9.624 48.418 34.418 1.00 8.89 290 ASN C C 1
ATOM 8429 O O . ASN C 1 290 ? 8.957 48.179 33.415 1.00 8.43 290 ASN C O 1
ATOM 8434 N N . GLN C 1 291 ? 10.673 47.680 34.780 1.00 8.70 291 GLN C N 1
ATOM 8435 C CA . GLN C 1 291 ? 10.968 46.432 34.109 1.00 8.35 291 GLN C CA 1
ATOM 8436 C C . GLN C 1 291 ? 10.542 45.199 34.905 1.00 8.54 291 GLN C C 1
ATOM 8437 O O . GLN C 1 291 ? 10.809 44.084 34.478 1.00 9.12 291 GLN C O 1
ATOM 8443 N N . ARG C 1 292 ? 9.873 45.373 36.043 1.00 8.63 292 ARG C N 1
ATOM 8444 C CA . ARG C 1 292 ? 9.561 44.228 36.920 1.00 8.97 292 ARG C CA 1
ATOM 8445 C C . ARG C 1 292 ? 8.450 43.324 36.371 1.00 8.93 292 ARG C C 1
ATOM 8446 O O . ARG C 1 292 ? 8.488 42.121 36.605 1.00 10.49 292 ARG C O 1
ATOM 8454 N N . ARG C 1 293 ? 7.437 43.907 35.727 1.00 9.34 293 ARG C N 1
ATOM 8455 C CA . ARG C 1 293 ? 6.282 43.144 35.258 1.00 9.32 293 ARG C CA 1
ATOM 8456 C C . ARG C 1 293 ? 6.378 42.874 33.771 1.00 8.21 293 ARG C C 1
ATOM 8457 O O . ARG C 1 293 ? 6.162 41.741 33.332 1.00 9.37 293 ARG C O 1
ATOM 8465 N N . ASP C 1 294 ? 6.724 43.919 33.023 1.00 7.61 294 ASP C N 1
ATOM 8466 C CA . ASP C 1 294 ? 7.133 43.786 31.632 1.00 7.35 294 ASP C CA 1
ATOM 8467 C C . ASP C 1 294 ? 8.560 44.298 31.530 1.00 6.96 294 ASP C C 1
ATOM 8468 O O . ASP C 1 294 ? 8.841 45.484 31.770 1.00 8.64 294 ASP C O 1
ATOM 8473 N N . TRP C 1 295 ? 9.461 43.385 31.213 1.00 7.30 295 TRP C N 1
ATOM 8474 C CA . TRP C 1 295 ? 10.891 43.648 31.139 1.00 7.61 295 TRP C CA 1
ATOM 8475 C C . TRP C 1 295 ? 11.267 44.696 30.101 1.00 8.43 295 TRP C C 1
ATOM 8476 O O . TRP C 1 295 ? 12.311 45.345 30.226 1.00 8.96 295 TRP C O 1
ATOM 8487 N N . TRP C 1 296 ? 10.398 44.869 29.096 1.00 7.74 296 TRP C N 1
ATOM 8488 C CA . TRP C 1 296 ? 10.610 45.812 28.013 1.00 7.38 296 TRP C CA 1
ATOM 8489 C C . TRP C 1 296 ? 10.023 47.177 28.337 1.00 7.88 296 TRP C C 1
ATOM 8490 O O . TRP C 1 296 ? 10.119 48.124 27.529 1.00 8.38 296 TRP C O 1
ATOM 8501 N N . GLY C 1 297 ? 9.456 47.283 29.538 1.00 7.56 297 GLY C N 1
ATOM 8502 C CA . GLY C 1 297 ? 8.916 48.533 30.029 1.00 8.10 297 GLY C CA 1
ATOM 8503 C C . GLY C 1 297 ? 7.535 48.859 29.510 1.00 8.47 297 GLY C C 1
ATOM 8504 O O . GLY C 1 297 ? 7.047 49.976 29.735 1.00 9.60 297 GLY C O 1
ATOM 8505 N N . ASN C 1 298 ? 6.912 47.954 28.761 1.00 8.46 298 ASN C N 1
ATOM 8506 C CA . ASN C 1 298 ? 5.553 48.231 28.317 1.00 9.05 298 ASN C CA 1
ATOM 8507 C C . ASN C 1 298 ? 4.614 48.404 29.509 1.00 8.82 298 ASN C C 1
ATOM 8508 O O . ASN C 1 298 ? 4.796 47.767 30.555 1.00 9.52 298 ASN C O 1
ATOM 8513 N N . PRO C 1 299 ? 3.608 49.282 29.365 1.00 8.93 299 PRO C N 1
ATOM 8514 C CA . PRO C 1 299 ? 2.787 49.597 30.521 1.00 9.78 299 PRO C CA 1
ATOM 8515 C C . PRO C 1 299 ? 1.868 48.449 30.889 1.00 10.15 299 PRO C C 1
ATOM 8516 O O . PRO C 1 299 ? 1.423 47.694 30.025 1.00 10.49 299 PRO C O 1
ATOM 8520 N N . VAL C 1 300 ? 1.592 48.320 32.179 1.00 9.71 300 VAL C N 1
ATOM 8521 C CA . VAL C 1 300 ? 0.648 47.315 32.674 1.00 9.66 300 VAL C CA 1
ATOM 8522 C C . VAL C 1 300 ? -0.758 47.876 32.547 1.00 11.12 300 VAL C C 1
ATOM 8523 O O . VAL C 1 300 ? -1.083 48.891 33.133 1.00 13.02 300 VAL C O 1
ATOM 8527 N N A VAL C 1 301 ? -1.573 47.180 31.757 0.50 11.77 301 VAL C N 1
ATOM 8528 N N B VAL C 1 301 ? -1.586 47.194 31.761 0.50 11.71 301 VAL C N 1
ATOM 8529 C CA A VAL C 1 301 ? -2.971 47.518 31.504 0.50 12.72 301 VAL C CA 1
ATOM 8530 C CA B VAL C 1 301 ? -2.932 47.666 31.494 0.50 12.25 301 VAL C CA 1
ATOM 8531 C C A VAL C 1 301 ? -3.753 47.655 32.825 0.50 12.06 301 VAL C C 1
ATOM 8532 C C B VAL C 1 301 ? -3.728 47.695 32.797 0.50 11.89 301 VAL C C 1
ATOM 8533 O O A VAL C 1 301 ? -3.655 46.786 33.690 0.50 12.19 301 VAL C O 1
ATOM 8534 O O B VAL C 1 301 ? -3.622 46.785 33.619 0.50 12.16 301 VAL C O 1
ATOM 8541 N N . PRO C 1 302 ? -4.512 48.758 33.007 1.00 12.83 302 PRO C N 1
ATOM 8542 C CA . PRO C 1 302 ? -5.123 48.953 34.335 1.00 12.66 302 PRO C CA 1
ATOM 8543 C C . PRO C 1 302 ? -6.080 47.839 34.777 1.00 11.50 302 PRO C C 1
ATOM 8544 O O . PRO C 1 302 ? -6.140 47.492 35.961 1.00 11.46 302 PRO C O 1
ATOM 8548 N N . SER C 1 303 ? -6.755 47.220 33.823 1.00 11.35 303 SER C N 1
ATOM 8549 C CA . SER C 1 303 ? -7.679 46.146 34.153 1.00 11.19 303 SER C CA 1
ATOM 8550 C C . SER C 1 303 ? -6.938 44.971 34.776 1.00 11.25 303 SER C C 1
ATOM 8551 O O . SER C 1 303 ? -7.534 44.168 35.485 1.00 11.42 303 SER C O 1
ATOM 8554 N N . TRP C 1 304 ? -5.642 44.842 34.466 1.00 11.23 304 TRP C N 1
ATOM 8555 C CA . TRP C 1 304 ? -4.831 43.781 35.051 1.00 11.61 304 TRP C CA 1
ATOM 8556 C C . TRP C 1 304 ? -4.778 43.911 36.582 1.00 10.73 304 TRP C C 1
ATOM 8557 O O . TRP C 1 304 ? -4.739 42.935 37.328 1.00 11.35 304 TRP C O 1
ATOM 8568 N N . TYR C 1 305 ? -4.730 45.140 37.044 1.00 10.81 305 TYR C N 1
ATOM 8569 C CA . TYR C 1 305 ? -4.712 45.408 38.469 1.00 12.24 305 TYR C CA 1
ATOM 8570 C C . TYR C 1 305 ? -6.076 45.392 39.114 1.00 13.63 305 TYR C C 1
ATOM 8571 O O . TYR C 1 305 ? -6.143 45.251 40.332 1.00 19.95 305 TYR C O 1
ATOM 8580 N N . THR C 1 306 ? -7.149 45.639 38.361 1.00 12.47 306 THR C N 1
ATOM 8581 C CA . THR C 1 306 ? -8.467 45.869 38.970 1.00 13.18 306 THR C CA 1
ATOM 8582 C C . THR C 1 306 ? -9.469 44.720 38.805 1.00 12.54 306 THR C C 1
ATOM 8583 O O . THR C 1 306 ? -10.317 44.526 39.652 1.00 13.80 306 THR C O 1
ATOM 8587 N N . GLU C 1 307 ? -9.351 43.950 37.733 1.00 11.34 307 GLU C N 1
ATOM 8588 C CA . GLU C 1 307 ? -10.325 42.927 37.403 1.00 10.50 307 GLU C CA 1
ATOM 8589 C C . GLU C 1 307 ? -9.799 41.529 37.716 1.00 10.37 307 GLU C C 1
ATOM 8590 O O . GLU C 1 307 ? -8.606 41.215 37.509 1.00 10.66 307 GLU C O 1
ATOM 8596 N N . ALA C 1 308 ? -10.693 40.691 38.218 1.00 9.69 308 ALA C N 1
ATOM 8597 C CA . ALA C 1 308 ? -10.390 39.300 38.555 1.00 9.76 308 ALA C CA 1
ATOM 8598 C C . ALA C 1 308 ? -11.707 38.579 38.788 1.00 10.58 308 ALA C C 1
ATOM 8599 O O . ALA C 1 308 ? -12.763 39.225 38.933 1.00 13.56 308 ALA C O 1
ATOM 8601 N N . SER C 1 309 ? -11.654 37.254 38.802 1.00 10.28 309 SER C N 1
ATOM 8602 C CA . SER C 1 309 ? -12.853 36.441 38.893 1.00 10.40 309 SER C CA 1
ATOM 8603 C C . SER C 1 309 ? -13.319 36.236 40.315 1.00 10.59 309 SER C C 1
ATOM 8604 O O . SER C 1 309 ? -12.531 36.026 41.222 1.00 10.30 309 SER C O 1
ATOM 8607 N N . LYS C 1 310 ? -14.625 36.190 40.474 1.00 10.80 310 LYS C N 1
ATOM 8608 C CA . LYS C 1 310 ? -15.238 35.761 41.720 1.00 11.20 310 LYS C CA 1
ATOM 8609 C C . LYS C 1 310 ? -14.802 34.334 42.061 1.00 11.51 310 LYS C C 1
ATOM 8610 O O . LYS C 1 310 ? -14.471 33.562 41.161 1.00 10.27 310 LYS C O 1
ATOM 8616 N N . VAL C 1 311 ? -14.834 33.980 43.351 1.00 11.16 311 VAL C N 1
ATOM 8617 C CA . VAL C 1 311 ? -14.664 32.592 43.765 1.00 11.35 311 VAL C CA 1
ATOM 8618 C C . VAL C 1 311 ? -15.871 32.138 44.598 1.00 11.32 311 VAL C C 1
ATOM 8619 O O . VAL C 1 311 ? -16.511 32.944 45.269 1.00 12.08 311 VAL C O 1
ATOM 8623 N N . LEU C 1 312 ? -16.141 30.844 44.567 1.00 11.11 312 LEU C N 1
ATOM 8624 C CA . LEU C 1 312 ? -17.275 30.280 45.276 1.00 11.00 312 LEU C CA 1
ATOM 8625 C C . LEU C 1 312 ? -16.847 29.647 46.590 1.00 11.90 312 LEU C C 1
ATOM 8626 O O . LEU C 1 312 ? -15.738 29.110 46.706 1.00 12.67 312 LEU C O 1
ATOM 8631 N N . ASP C 1 313 ? -17.751 29.674 47.557 1.00 12.80 313 ASP C N 1
ATOM 8632 C CA . ASP C 1 313 ? -17.655 28.826 48.738 1.00 14.99 313 ASP C CA 1
ATOM 8633 C C . ASP C 1 313 ? -18.156 27.402 48.427 1.00 14.13 313 ASP C C 1
ATOM 8634 O O . ASP C 1 313 ? -18.532 27.113 47.293 1.00 16.00 313 ASP C O 1
ATOM 8639 N N . LEU C 1 314 ? -18.167 26.513 49.418 1.00 14.78 314 LEU C N 1
ATOM 8640 C CA . LEU C 1 314 ? -18.516 25.115 49.182 1.00 16.69 314 LEU C CA 1
ATOM 8641 C C . LEU C 1 314 ? -20.004 24.874 48.947 1.00 17.98 314 LEU C C 1
ATOM 8642 O O . LEU C 1 314 ? -20.394 23.792 48.516 1.00 22.39 314 LEU C O 1
ATOM 8647 N N . ASP C 1 315 ? -20.826 25.884 49.203 1.00 17.55 315 ASP C N 1
ATOM 8648 C CA . ASP C 1 315 ? -22.239 25.843 48.829 1.00 19.48 315 ASP C CA 1
ATOM 8649 C C . ASP C 1 315 ? -22.526 26.406 47.454 1.00 18.07 315 ASP C C 1
ATOM 8650 O O . ASP C 1 315 ? -23.689 26.438 47.045 1.00 20.86 315 ASP C O 1
ATOM 8655 N N . GLY C 1 316 ? -21.496 26.882 46.752 1.00 17.63 316 GLY C N 1
ATOM 8656 C CA . GLY C 1 316 ? -21.697 27.437 45.427 1.00 19.09 316 GLY C CA 1
ATOM 8657 C C . GLY C 1 316 ? -22.079 28.905 45.396 1.00 17.44 316 GLY C C 1
ATOM 8658 O O . GLY C 1 316 ? -22.454 29.418 44.351 1.00 18.61 316 GLY C O 1
ATOM 8659 N N . ASN C 1 317 ? -21.959 29.586 46.535 1.00 16.37 317 ASN C N 1
ATOM 8660 C CA . ASN C 1 317 ? -22.213 31.018 46.619 1.00 17.31 317 ASN C CA 1
ATOM 8661 C C . ASN C 1 317 ? -20.926 31.830 46.546 1.00 16.06 317 ASN C C 1
ATOM 8662 O O . ASN C 1 317 ? -19.892 31.400 47.018 1.00 15.59 317 ASN C O 1
ATOM 8667 N N . VAL C 1 318 ? -20.996 33.022 45.962 1.00 15.62 318 VAL C N 1
ATOM 8668 C CA . VAL C 1 318 ? -19.817 33.865 45.807 1.00 15.54 318 VAL C CA 1
ATOM 8669 C C . VAL C 1 318 ? -19.298 34.313 47.182 1.00 15.61 318 VAL C C 1
ATOM 8670 O O . VAL C 1 318 ? -20.070 34.723 48.056 1.00 16.47 318 VAL C O 1
ATOM 8674 N N . GLN C 1 319 ? -17.987 34.225 47.360 1.00 14.67 319 GLN C N 1
ATOM 8675 C CA . GLN C 1 319 ? -17.324 34.705 48.553 1.00 15.25 319 GLN C CA 1
ATOM 8676 C C . GLN C 1 319 ? -17.308 36.230 48.584 1.00 15.47 319 GLN C C 1
ATOM 8677 O O . GLN C 1 319 ? -16.987 36.899 47.590 1.00 15.61 319 GLN C O 1
ATOM 8683 N N . GLU C 1 320 ? -17.634 36.771 49.748 1.00 18.18 320 GLU C N 1
ATOM 8684 C CA . GLU C 1 320 ? -17.490 38.204 49.999 1.00 20.31 320 GLU C CA 1
ATOM 8685 C C . GLU C 1 320 ? -16.043 38.693 49.762 1.00 19.26 320 GLU C C 1
ATOM 8686 O O . GLU C 1 320 ? -15.072 38.006 50.094 1.00 18.72 320 GLU C O 1
ATOM 8692 N N . ILE C 1 321 ? -15.918 39.867 49.149 1.00 19.91 321 ILE C N 1
ATOM 8693 C CA . ILE C 1 321 ? -14.629 40.411 48.752 1.00 19.84 321 ILE C CA 1
ATOM 8694 C C . ILE C 1 321 ? -14.217 41.442 49.796 1.00 19.50 321 ILE C C 1
ATOM 8695 O O . ILE C 1 321 ? -15.000 42.332 50.148 1.00 21.99 321 ILE C O 1
ATOM 8700 N N . ILE C 1 322 ? -12.985 41.299 50.286 1.00 17.25 322 ILE C N 1
ATOM 8701 C CA . ILE C 1 322 ? -12.405 42.178 51.298 1.00 16.68 322 ILE C CA 1
ATOM 8702 C C . ILE C 1 322 ? -11.426 43.122 50.614 1.00 16.36 322 ILE C C 1
ATOM 8703 O O . ILE C 1 322 ? -10.579 42.685 49.839 1.00 16.45 322 ILE C O 1
ATOM 8708 N N . GLU C 1 323 ? -11.554 44.417 50.895 1.00 16.76 323 GLU C N 1
ATOM 8709 C CA . GLU C 1 323 ? -10.742 45.419 50.212 1.00 17.53 323 GLU C CA 1
ATOM 8710 C C . GLU C 1 323 ? -9.343 45.443 50.770 1.00 19.03 323 GLU C C 1
ATOM 8711 O O . GLU C 1 323 ? -9.154 45.340 51.979 1.00 22.03 323 GLU C O 1
ATOM 8717 N N . ARG C 1 324 ? -8.375 45.599 49.871 1.00 15.88 324 ARG C N 1
ATOM 8718 C CA . ARG C 1 324 ? -6.988 45.855 50.250 1.00 14.75 324 ARG C CA 1
ATOM 8719 C C . ARG C 1 324 ? -6.864 47.233 50.882 1.00 17.12 324 ARG C C 1
ATOM 8720 O O . ARG C 1 324 ? -7.363 48.218 50.353 1.00 17.09 324 ARG C O 1
ATOM 8728 N N . THR C 1 325 ? -6.202 47.286 52.028 1.00 15.97 325 THR C N 1
ATOM 8729 C CA . THR C 1 325 ? -5.849 48.560 52.655 1.00 15.64 325 THR C CA 1
ATOM 8730 C C . THR C 1 325 ? -4.388 49.002 52.466 1.00 14.77 325 THR C C 1
ATOM 8731 O O . THR C 1 325 ? -4.085 50.209 52.554 1.00 17.18 325 THR C O 1
ATOM 8735 N N . ASP C 1 326 ? -3.493 48.053 52.204 1.00 13.35 326 ASP C N 1
ATOM 8736 C CA . ASP C 1 326 ? -2.121 48.384 51.830 1.00 15.27 326 ASP C CA 1
ATOM 8737 C C . ASP C 1 326 ? -2.129 49.160 50.514 1.00 14.34 326 ASP C C 1
ATOM 8738 O O . ASP C 1 326 ? -3.128 49.170 49.775 1.00 14.72 326 ASP C O 1
ATOM 8743 N N . ASP C 1 327 ? -1.015 49.821 50.222 1.00 15.36 327 ASP C N 1
ATOM 8744 C CA . ASP C 1 327 ? -0.903 50.623 49.011 1.00 13.89 327 ASP C CA 1
ATOM 8745 C C . ASP C 1 327 ? -1.183 49.782 47.757 1.00 14.26 327 ASP C C 1
ATOM 8746 O O . ASP C 1 327 ? -0.876 48.568 47.696 1.00 14.58 327 ASP C O 1
ATOM 8751 N N . SER C 1 328 ? -1.777 50.447 46.772 1.00 13.72 328 SER C N 1
ATOM 8752 C CA . SER C 1 328 ? -2.153 49.828 45.501 1.00 13.34 328 SER C CA 1
ATOM 8753 C C . SER C 1 328 ? -0.997 49.924 44.515 1.00 11.98 328 SER C C 1
ATOM 8754 O O . SER C 1 328 ? -0.470 51.014 44.265 1.00 12.91 328 SER C O 1
ATOM 8757 N N . GLU C 1 329 ? -0.605 48.788 43.940 1.00 11.43 329 GLU C N 1
ATOM 8758 C CA . GLU C 1 329 ? 0.447 48.790 42.936 1.00 11.46 329 GLU C CA 1
ATOM 8759 C C . GLU C 1 329 ? 0.091 49.693 41.754 1.00 11.05 329 GLU C C 1
ATOM 8760 O O . GLU C 1 329 ? 0.929 50.431 41.252 1.00 11.51 329 GLU C O 1
ATOM 8766 N N . LEU C 1 330 ? -1.158 49.636 41.307 1.00 11.41 330 LEU C N 1
ATOM 8767 C CA . LEU C 1 330 ? -1.607 50.556 40.264 1.00 11.42 330 LEU C CA 1
ATOM 8768 C C . LEU C 1 330 ? -1.348 52.004 40.667 1.00 11.33 330 LEU C C 1
ATOM 8769 O O . LEU C 1 330 ? -0.719 52.769 39.946 1.00 13.22 330 LEU C O 1
ATOM 8774 N N . GLU C 1 331 ? -1.836 52.382 41.835 1.00 12.82 331 GLU C N 1
ATOM 8775 C CA . GLU C 1 331 ? -1.758 53.803 42.230 1.00 13.65 331 GLU C CA 1
ATOM 8776 C C . GLU C 1 331 ? -0.321 54.298 42.378 1.00 12.91 331 GLU C C 1
ATOM 8777 O O . GLU C 1 331 ? 0.000 55.411 41.928 1.00 14.33 331 GLU C O 1
ATOM 8783 N N . VAL C 1 332 ? 0.549 53.457 42.946 1.00 12.32 332 VAL C N 1
ATOM 8784 C CA . VAL C 1 332 ? 1.925 53.894 43.213 1.00 12.33 332 VAL C CA 1
ATOM 8785 C C . VAL C 1 332 ? 2.836 53.892 41.991 1.00 12.43 332 VAL C C 1
ATOM 8786 O O . VAL C 1 332 ? 3.920 54.463 42.030 1.00 13.26 332 VAL C O 1
ATOM 8790 N N . THR C 1 333 ? 2.389 53.271 40.901 1.00 11.77 333 THR C N 1
ATOM 8791 C CA . THR C 1 333 ? 3.212 53.156 39.712 1.00 12.33 333 THR C CA 1
ATOM 8792 C C . THR C 1 333 ? 2.658 53.943 38.521 1.00 12.15 333 THR C C 1
ATOM 8793 O O . THR C 1 333 ? 3.436 54.587 37.826 1.00 13.20 333 THR C O 1
ATOM 8797 N N . ILE C 1 334 ? 1.345 53.860 38.249 1.00 12.82 334 ILE C N 1
ATOM 8798 C CA . ILE C 1 334 ? 0.770 54.452 37.034 1.00 13.00 334 ILE C CA 1
ATOM 8799 C C . ILE C 1 334 ? -0.398 55.419 37.300 1.00 14.59 334 ILE C C 1
ATOM 8800 O O . ILE C 1 334 ? -0.904 56.023 36.365 1.00 16.40 334 ILE C O 1
ATOM 8805 N N . GLY C 1 335 ? -0.801 55.560 38.555 1.00 14.94 335 GLY C N 1
ATOM 8806 C CA . GLY C 1 335 ? -1.814 56.519 38.943 1.00 15.96 335 GLY C CA 1
ATOM 8807 C C . GLY C 1 335 ? -1.268 57.929 39.018 1.00 17.31 335 GLY C C 1
ATOM 8808 O O . GLY C 1 335 ? -0.062 58.180 38.823 1.00 17.30 335 GLY C O 1
ATOM 8809 N N . ALA C 1 336 ? -2.167 58.856 39.314 1.00 19.64 336 ALA C N 1
ATOM 8810 C CA . ALA C 1 336 ? -1.843 60.274 39.287 1.00 20.18 336 ALA C CA 1
ATOM 8811 C C . ALA C 1 336 ? -0.709 60.650 40.232 1.00 19.80 336 ALA C C 1
ATOM 8812 O O . ALA C 1 336 ? 0.012 61.603 39.948 1.00 21.34 336 ALA C O 1
ATOM 8814 N N . ASP C 1 337 ? -0.574 59.942 41.361 1.00 20.62 337 ASP C N 1
ATOM 8815 C CA . ASP C 1 337 ? 0.501 60.217 42.320 1.00 20.90 337 ASP C CA 1
ATOM 8816 C C . ASP C 1 337 ? 1.599 59.138 42.333 1.00 18.53 337 ASP C C 1
ATOM 8817 O O . ASP C 1 337 ? 2.430 59.083 43.243 1.00 23.10 337 ASP C O 1
ATOM 8822 N N . GLY C 1 338 ? 1.606 58.305 41.301 1.00 16.63 338 GLY C N 1
ATOM 8823 C CA . GLY C 1 338 ? 2.574 57.208 41.189 1.00 16.19 338 GLY C CA 1
ATOM 8824 C C . GLY C 1 338 ? 3.804 57.577 40.391 1.00 14.89 338 GLY C C 1
ATOM 8825 O O . GLY C 1 338 ? 3.897 58.679 39.811 1.00 15.43 338 GLY C O 1
ATOM 8826 N N . PHE C 1 339 ? 4.763 56.654 40.340 1.00 13.41 339 PHE C N 1
ATOM 8827 C CA . PHE C 1 339 ? 5.884 56.810 39.425 1.00 13.42 339 PHE C CA 1
ATOM 8828 C C . PHE C 1 339 ? 6.530 55.470 39.161 1.00 11.80 339 PHE C C 1
ATOM 8829 O O . PHE C 1 339 ? 6.375 54.530 39.935 1.00 12.25 339 PHE C O 1
ATOM 8837 N N . SER C 1 340 ? 7.258 55.406 38.058 1.00 12.83 340 SER C N 1
ATOM 8838 C CA . SER C 1 340 ? 8.156 54.283 37.822 1.00 12.45 340 SER C CA 1
ATOM 8839 C C . SER C 1 340 ? 9.451 54.758 37.161 1.00 12.31 340 SER C C 1
ATOM 8840 O O . SER C 1 340 ? 9.507 55.881 36.639 1.00 12.09 340 SER C O 1
ATOM 8843 N N . PHE C 1 341 ? 10.480 53.905 37.198 1.00 10.77 341 PHE C N 1
ATOM 8844 C CA . PHE C 1 341 ? 11.803 54.235 36.664 1.00 11.43 341 PHE C CA 1
ATOM 8845 C C . PHE C 1 341 ? 12.273 53.140 35.713 1.00 10.70 341 PHE C C 1
ATOM 8846 O O . PHE C 1 341 ? 11.866 51.972 35.824 1.00 11.40 341 PHE C O 1
ATOM 8854 N N . THR C 1 342 ? 13.141 53.519 34.784 1.00 11.71 342 THR C N 1
ATOM 8855 C CA . THR C 1 342 ? 13.871 52.545 33.982 1.00 10.87 342 THR C CA 1
ATOM 8856 C C . THR C 1 342 ? 15.183 52.187 34.680 1.00 11.95 342 THR C C 1
ATOM 8857 O O . THR C 1 342 ? 15.522 51.005 34.781 1.00 11.45 342 THR C O 1
ATOM 8861 N N . ARG C 1 343 ? 15.909 53.209 35.141 1.00 12.18 343 ARG C N 1
ATOM 8862 C CA . ARG C 1 343 ? 17.150 53.040 35.908 1.00 12.54 343 ARG C CA 1
ATOM 8863 C C . ARG C 1 343 ? 16.947 53.728 37.245 1.00 14.07 343 ARG C C 1
ATOM 8864 O O . ARG C 1 343 ? 16.555 54.917 37.284 1.00 13.77 343 ARG C O 1
ATOM 8872 N N . ALA C 1 344 ? 17.217 53.013 38.329 1.00 14.53 344 ALA C N 1
ATOM 8873 C CA . ALA C 1 344 ? 16.964 53.562 39.654 1.00 16.42 344 ALA C CA 1
ATOM 8874 C C . ALA C 1 344 ? 17.786 54.849 39.830 1.00 18.31 344 ALA C C 1
ATOM 8875 O O . ALA C 1 344 ? 18.971 54.901 39.467 1.00 18.92 344 ALA C O 1
ATOM 8877 N N . GLY C 1 345 ? 17.125 55.897 40.307 1.00 19.07 345 GLY C N 1
ATOM 8878 C CA . GLY C 1 345 ? 17.767 57.180 40.537 1.00 21.54 345 GLY C CA 1
ATOM 8879 C C . GLY C 1 345 ? 17.907 58.096 39.335 1.00 21.70 345 GLY C C 1
ATOM 8880 O O . GLY C 1 345 ? 18.396 59.214 39.485 1.00 26.46 345 GLY C O 1
ATOM 8881 N N . ASP C 1 346 ? 17.503 57.630 38.150 1.00 18.57 346 ASP C N 1
ATOM 8882 C CA . ASP C 1 346 ? 17.607 58.421 36.915 1.00 16.18 346 ASP C CA 1
ATOM 8883 C C . ASP C 1 346 ? 16.215 58.932 36.547 1.00 17.54 346 ASP C C 1
ATOM 8884 O O . ASP C 1 346 ? 15.297 58.152 36.320 1.00 17.49 346 ASP C O 1
ATOM 8889 N N . GLU C 1 347 ? 16.067 60.257 36.512 1.00 17.85 347 GLU C N 1
ATOM 8890 C CA . GLU C 1 347 ? 14.828 60.874 36.050 1.00 18.87 347 GLU C CA 1
ATOM 8891 C C . GLU C 1 347 ? 14.595 60.656 34.553 1.00 18.15 347 GLU C C 1
ATOM 8892 O O . GLU C 1 347 ? 13.452 60.611 34.102 1.00 18.77 347 GLU C O 1
ATOM 8898 N N . ASP C 1 348 ? 15.671 60.502 33.788 1.00 18.55 348 ASP C N 1
ATOM 8899 C CA . ASP C 1 348 ? 15.543 60.138 32.387 1.00 18.27 348 ASP C CA 1
ATOM 8900 C C . ASP C 1 348 ? 15.033 58.714 32.299 1.00 16.64 348 ASP C C 1
ATOM 8901 O O . ASP C 1 348 ? 15.599 57.829 32.916 1.00 16.17 348 ASP C O 1
ATOM 8906 N N . GLY C 1 349 ? 13.945 58.506 31.562 1.00 15.79 349 GLY C N 1
ATOM 8907 C CA . GLY C 1 349 ? 13.289 57.212 31.529 1.00 14.70 349 GLY C CA 1
ATOM 8908 C C . GLY C 1 349 ? 12.411 56.896 32.731 1.00 12.83 349 GLY C C 1
ATOM 8909 O O . GLY C 1 349 ? 12.016 55.743 32.915 1.00 13.52 349 GLY C O 1
ATOM 8910 N N A SER C 1 350 ? 12.121 57.899 33.565 0.60 13.53 350 SER C N 1
ATOM 8911 N N B SER C 1 350 ? 12.092 57.905 33.537 0.40 13.49 350 SER C N 1
ATOM 8912 C CA A SER C 1 350 ? 11.126 57.763 34.631 0.60 13.93 350 SER C CA 1
ATOM 8913 C CA B SER C 1 350 ? 11.106 57.750 34.593 0.40 13.74 350 SER C CA 1
ATOM 8914 C C A SER C 1 350 ? 9.790 58.354 34.175 0.60 13.94 3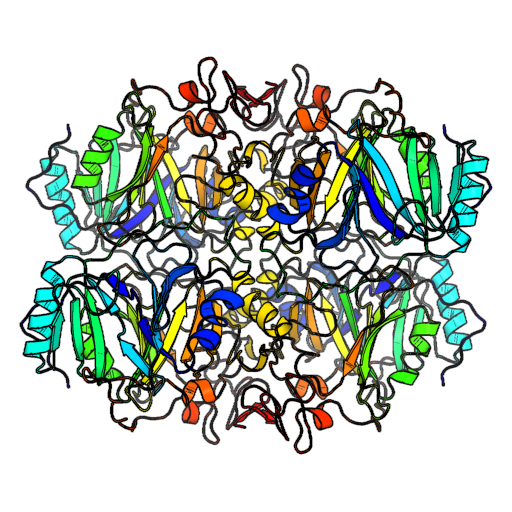50 SER C C 1
ATOM 8915 C C B SER C 1 350 ? 9.781 58.360 34.169 0.40 13.90 350 SER C C 1
ATOM 8916 O O A SER C 1 350 ? 9.732 59.180 33.256 0.60 16.26 350 SER C O 1
ATOM 8917 O O B SER C 1 350 ? 9.721 59.207 33.272 0.40 16.05 350 SER C O 1
ATOM 8922 N N . TYR C 1 351 ? 8.721 57.902 34.820 1.00 13.11 351 TYR C N 1
ATOM 8923 C CA . TYR C 1 351 ? 7.350 58.260 34.463 1.00 13.55 351 TYR C CA 1
ATOM 8924 C C . TYR C 1 351 ? 6.673 58.694 35.748 1.00 13.69 351 TYR C C 1
ATOM 8925 O O . TYR C 1 351 ? 6.756 57.986 36.759 1.00 15.25 351 TYR C O 1
ATOM 8934 N N . HIS C 1 352 ? 6.060 59.877 35.744 1.00 14.53 352 HIS C N 1
ATOM 8935 C CA . HIS C 1 352 ? 5.435 60.403 36.948 1.00 14.77 352 HIS C CA 1
ATOM 8936 C C . HIS C 1 352 ? 3.982 60.750 36.645 1.00 14.82 352 HIS C C 1
ATOM 8937 O O . HIS C 1 352 ? 3.707 61.535 35.731 1.00 18.81 352 HIS C O 1
ATOM 8944 N N . GLY C 1 353 ? 3.067 60.148 37.399 1.00 15.85 353 GLY C N 1
ATOM 8945 C CA . GLY C 1 353 ? 1.636 60.398 37.225 1.00 15.66 353 GLY C CA 1
ATOM 8946 C C . GLY C 1 353 ? 1.067 59.880 35.922 1.00 15.02 353 GLY C C 1
ATOM 8947 O O . GLY C 1 353 ? 0.018 60.341 35.478 1.00 20.73 353 GLY C O 1
ATOM 8948 N N . GLN C 1 354 ? 1.749 58.904 35.326 1.00 15.17 354 GLN C N 1
ATOM 8949 C CA . GLN C 1 354 ? 1.288 58.271 34.118 1.00 14.57 354 GLN C CA 1
ATOM 8950 C C . GLN C 1 354 ? 2.067 57.000 33.890 1.00 13.04 354 GLN C C 1
ATOM 8951 O O . GLN C 1 354 ? 2.983 56.692 34.632 1.00 14.24 354 GLN C O 1
ATOM 8957 N N . ALA C 1 355 ? 1.662 56.242 32.890 1.00 13.14 355 ALA C N 1
ATOM 8958 C CA . ALA C 1 355 ? 2.344 54.996 32.557 1.00 12.74 355 ALA C CA 1
ATOM 8959 C C . ALA C 1 355 ? 3.512 55.277 31.615 1.00 12.51 355 ALA C C 1
ATOM 8960 O O . ALA C 1 355 ? 3.766 56.425 31.215 1.00 14.66 355 ALA C O 1
ATOM 8962 N N . SER C 1 356 ? 4.221 54.211 31.266 1.00 11.56 356 SER C N 1
ATOM 8963 C CA . SER C 1 356 ? 5.264 54.276 30.267 1.00 11.97 356 SER C CA 1
ATOM 8964 C C . SER C 1 356 ? 4.707 54.426 28.851 1.00 10.70 356 SER C C 1
ATOM 8965 O O . SER C 1 356 ? 3.502 54.291 28.605 1.00 12.20 356 SER C O 1
ATOM 8968 N N . LYS C 1 357 ? 5.617 54.699 27.922 1.00 11.73 357 LYS C N 1
ATOM 8969 C CA . LYS C 1 357 ? 5.386 54.694 26.473 1.00 12.45 357 LYS C CA 1
ATOM 8970 C C . LYS C 1 357 ? 4.369 55.741 26.016 1.00 13.98 357 LYS C C 1
ATOM 8971 O O . LYS C 1 357 ? 3.809 55.637 24.921 1.00 17.84 357 LYS C O 1
ATOM 8977 N N . GLY C 1 358 ? 4.172 56.781 26.812 1.00 13.43 358 GLY C N 1
ATOM 8978 C CA . GLY C 1 358 ? 3.321 57.914 26.410 1.00 13.53 358 GLY C CA 1
ATOM 8979 C C . GLY C 1 358 ? 1.853 57.834 26.801 1.00 14.43 358 GLY C C 1
ATOM 8980 O O . GLY C 1 358 ? 1.056 58.655 26.350 1.00 14.70 358 GLY C O 1
ATOM 8981 N N . PHE C 1 359 ? 1.495 56.866 27.648 1.00 12.57 359 PHE C N 1
ATOM 8982 C CA . PHE C 1 359 ? 0.103 56.640 28.027 1.00 12.71 359 PHE C CA 1
ATOM 8983 C C . PHE C 1 359 ? -0.213 57.053 29.479 1.00 14.18 359 PHE C C 1
ATOM 8984 O O . PHE C 1 359 ? 0.651 57.058 30.341 1.00 16.56 359 PHE C O 1
ATOM 8992 N N . LYS C 1 360 ? -1.476 57.405 29.705 1.00 16.78 360 LYS C N 1
ATOM 8993 C CA . LYS C 1 360 ? -2.073 57.643 31.008 1.00 19.46 360 LYS C CA 1
ATOM 8994 C C . LYS C 1 360 ? -3.216 56.655 31.179 1.00 19.30 360 LYS C C 1
ATOM 8995 O O . LYS C 1 360 ? -3.650 56.033 30.201 1.00 19.42 360 LYS C O 1
ATOM 9001 N N . LEU C 1 361 ? -3.730 56.557 32.404 1.00 20.80 361 LEU C N 1
ATOM 9002 C CA . LEU C 1 361 ? -4.895 55.712 32.714 1.00 22.07 361 LEU C CA 1
ATOM 9003 C C . LEU C 1 361 ? -6.131 56.225 31.984 1.00 21.77 361 LEU C C 1
ATOM 9004 O O . LEU C 1 361 ? -6.421 57.427 32.056 1.00 22.00 361 LEU C O 1
ATOM 9009 N N . GLY C 1 362 ? -6.865 55.337 31.300 1.00 21.01 362 GLY C N 1
ATOM 9010 C CA . GLY C 1 362 ? -8.143 55.693 30.675 1.00 21.37 362 GLY C CA 1
ATOM 9011 C C . GLY C 1 362 ? -9.275 55.953 31.650 1.00 29.45 362 GLY C C 1
ATOM 9012 O O . GLY C 1 362 ? -9.135 55.735 32.857 1.00 30.73 362 GLY C O 1
ATOM 9013 N N . GLU D 1 4 ? 24.182 -9.070 41.666 1.00 35.68 4 GLU D N 1
ATOM 9014 C CA . GLU D 1 4 ? 23.176 -8.059 42.099 1.00 37.25 4 GLU D CA 1
ATOM 9015 C C . GLU D 1 4 ? 23.735 -7.164 43.212 1.00 34.00 4 GLU D C 1
ATOM 9016 O O . GLU D 1 4 ? 24.554 -7.591 44.022 1.00 33.09 4 GLU D O 1
ATOM 9022 N N . ILE D 1 5 ? 23.289 -5.915 43.224 1.00 28.30 5 ILE D N 1
ATOM 9023 C CA . ILE D 1 5 ? 23.736 -4.935 44.214 1.00 26.88 5 ILE D CA 1
ATOM 9024 C C . ILE D 1 5 ? 22.652 -4.813 45.278 1.00 26.20 5 ILE D C 1
ATOM 9025 O O . ILE D 1 5 ? 21.539 -4.398 44.978 1.00 26.15 5 ILE D O 1
ATOM 9030 N N . PRO D 1 6 ? 22.962 -5.194 46.531 1.00 27.01 6 PRO D N 1
ATOM 9031 C CA . PRO D 1 6 ? 21.901 -5.209 47.539 1.00 27.17 6 PRO D CA 1
ATOM 9032 C C . PRO D 1 6 ? 21.440 -3.803 47.922 1.00 23.57 6 PRO D C 1
ATOM 9033 O O . PRO D 1 6 ? 22.197 -2.837 47.777 1.00 27.02 6 PRO D O 1
ATOM 9037 N N . LYS D 1 7 ? 20.196 -3.696 48.371 1.00 22.99 7 LYS D N 1
ATOM 9038 C CA . LYS D 1 7 ? 19.670 -2.436 48.893 1.00 21.55 7 LYS D CA 1
ATOM 9039 C C . LYS D 1 7 ? 20.180 -2.264 50.317 1.00 22.68 7 LYS D C 1
ATOM 9040 O O . LYS D 1 7 ? 19.912 -3.110 51.174 1.00 24.02 7 LYS D O 1
ATOM 9046 N N . PRO D 1 8 ? 20.919 -1.184 50.582 1.00 22.18 8 PRO D N 1
ATOM 9047 C CA . PRO D 1 8 ? 21.427 -0.989 51.945 1.00 21.90 8 PRO D CA 1
ATOM 9048 C C . PRO D 1 8 ? 20.309 -0.787 52.955 1.00 22.21 8 PRO D C 1
ATOM 9049 O O . PRO D 1 8 ? 19.203 -0.388 52.587 1.00 22.35 8 PRO D O 1
ATOM 9053 N N . VAL D 1 9 ? 20.589 -1.089 54.216 1.00 23.05 9 VAL D N 1
ATOM 9054 C CA . VAL D 1 9 ? 19.715 -0.702 55.312 1.00 23.42 9 VAL D CA 1
ATOM 9055 C C . VAL D 1 9 ? 19.724 0.819 55.515 1.00 21.85 9 VAL D C 1
ATOM 9056 O O . VAL D 1 9 ? 18.686 1.431 55.790 1.00 23.78 9 VAL D O 1
ATOM 9060 N N . ALA D 1 10 ? 20.902 1.419 55.358 1.00 20.52 10 ALA D N 1
ATOM 9061 C CA . ALA D 1 10 ? 21.099 2.862 55.525 1.00 19.93 10 ALA D CA 1
ATOM 9062 C C . ALA D 1 10 ? 20.299 3.619 54.482 1.00 18.99 10 ALA D C 1
ATOM 9063 O O . ALA D 1 10 ? 20.243 3.172 53.344 1.00 21.44 10 ALA D O 1
ATOM 9065 N N . PRO D 1 11 ? 19.693 4.766 54.860 1.00 21.95 11 PRO D N 1
ATOM 9066 C CA . PRO D 1 11 ? 18.856 5.534 53.934 1.00 20.62 11 PRO D CA 1
ATOM 9067 C C . PRO D 1 11 ? 19.686 6.140 52.822 1.00 18.57 11 PRO D C 1
ATOM 9068 O O . PRO D 1 11 ? 20.823 6.542 53.058 1.00 19.99 11 PRO D O 1
ATOM 9072 N N . ALA D 1 12 ? 19.128 6.194 51.616 1.00 18.82 12 ALA D N 1
ATOM 9073 C CA . ALA D 1 12 ? 19.799 6.861 50.528 1.00 17.40 12 ALA D CA 1
ATOM 9074 C C . ALA D 1 12 ? 19.890 8.364 50.795 1.00 16.43 12 ALA D C 1
ATOM 9075 O O . ALA D 1 12 ? 18.985 8.956 51.391 1.00 18.28 12 ALA D O 1
ATOM 9077 N N . PRO D 1 13 ? 20.975 8.994 50.330 1.00 16.21 13 PRO D N 1
ATOM 9078 C CA . PRO D 1 13 ? 20.962 10.457 50.354 1.00 16.31 13 PRO D CA 1
ATOM 9079 C C . PRO D 1 13 ? 19.854 10.972 49.451 1.00 16.11 13 PRO D C 1
ATOM 9080 O O . PRO D 1 13 ? 19.561 10.343 48.422 1.00 16.80 13 PRO D O 1
ATOM 9084 N N . ASP D 1 14 ? 19.257 12.100 49.837 1.00 15.68 14 ASP D N 1
ATOM 9085 C CA . ASP D 1 14 ? 18.231 12.772 49.051 1.00 15.14 14 ASP D CA 1
ATOM 9086 C C . ASP D 1 14 ? 18.907 13.589 47.961 1.00 14.59 14 ASP D C 1
ATOM 9087 O O . ASP D 1 14 ? 19.437 14.681 48.214 1.00 14.81 14 ASP D O 1
ATOM 9092 N N . ILE D 1 15 ? 18.854 13.059 46.743 1.00 12.67 15 ILE D N 1
ATOM 9093 C CA . ILE D 1 15 ? 19.527 13.693 45.609 1.00 12.44 15 ILE D CA 1
ATOM 9094 C C . ILE D 1 15 ? 18.556 14.658 44.922 1.00 11.32 15 ILE D C 1
ATOM 9095 O O . ILE D 1 15 ? 17.427 14.295 44.599 1.00 12.68 15 ILE D O 1
ATOM 9100 N N . LEU D 1 16 ? 18.994 15.900 44.732 1.00 10.73 16 LEU D N 1
ATOM 9101 C CA . LEU D 1 16 ? 18.195 16.900 44.024 1.00 10.64 16 LEU D CA 1
ATOM 9102 C C . LEU D 1 16 ? 18.234 16.740 42.495 1.00 10.10 16 LEU D C 1
ATOM 9103 O O . LEU D 1 16 ? 17.193 16.793 41.824 1.00 11.53 16 LEU D O 1
ATOM 9108 N N . ARG D 1 17 ? 19.443 16.632 41.957 1.00 9.80 17 ARG D N 1
ATOM 9109 C CA . ARG D 1 17 ? 19.676 16.754 40.519 1.00 9.40 17 ARG D CA 1
ATOM 9110 C C . ARG D 1 17 ? 21.142 16.482 40.225 1.00 9.46 17 ARG D C 1
ATOM 9111 O O . ARG D 1 17 ? 22.003 16.609 41.100 1.00 11.14 17 ARG D O 1
ATOM 9119 N N . CYS D 1 18 ? 21.426 16.198 38.957 1.00 9.95 18 CYS D N 1
ATOM 9120 C CA . CYS D 1 18 ? 22.768 16.364 38.461 1.00 10.71 18 CYS D CA 1
ATOM 9121 C C . CYS D 1 18 ? 23.195 17.828 38.595 1.00 9.86 18 CYS D C 1
ATOM 9122 O O . CYS D 1 18 ? 22.379 18.736 38.441 1.00 10.98 18 CYS D O 1
ATOM 9125 N N . ALA D 1 19 ? 24.466 18.055 38.902 1.00 10.03 19 ALA D N 1
ATOM 9126 C CA . ALA D 1 19 ? 24.938 19.404 39.179 1.00 10.57 19 ALA D CA 1
ATOM 9127 C C . ALA D 1 19 ? 26.172 19.837 38.386 1.00 10.41 19 ALA D C 1
ATOM 9128 O O . ALA D 1 19 ? 26.213 20.960 37.886 1.00 10.81 19 ALA D O 1
ATOM 9130 N N . TYR D 1 20 ? 27.184 18.984 38.297 1.00 10.11 20 TYR D N 1
ATOM 9131 C CA . TYR D 1 20 ? 28.328 19.278 37.447 1.00 10.55 20 TYR D CA 1
ATOM 9132 C C . TYR D 1 20 ? 29.096 18.023 37.084 1.00 11.11 20 TYR D C 1
ATOM 9133 O O . TYR D 1 20 ? 28.990 17.012 37.793 1.00 10.85 20 TYR D O 1
ATOM 9142 N N . ALA D 1 21 ? 29.895 18.107 36.011 1.00 10.59 21 ALA D N 1
ATOM 9143 C CA . ALA D 1 21 ? 30.876 17.064 35.712 1.00 10.71 21 ALA D CA 1
ATOM 9144 C C . ALA D 1 21 ? 32.253 17.672 35.734 1.00 11.71 21 ALA D C 1
ATOM 9145 O O . ALA D 1 21 ? 32.416 18.839 35.353 1.00 11.24 21 ALA D O 1
ATOM 9147 N N . GLU D 1 22 ? 33.229 16.900 36.207 1.00 11.08 22 GLU D N 1
ATOM 9148 C CA . GLU D 1 22 ? 34.643 17.230 36.042 1.00 11.67 22 GLU D CA 1
ATOM 9149 C C . GLU D 1 22 ? 35.257 16.307 35.000 1.00 10.88 22 GLU D C 1
ATOM 9150 O O . GLU D 1 22 ? 35.272 15.073 35.174 1.00 12.98 22 GLU D O 1
ATOM 9156 N N . LEU D 1 23 ? 35.705 16.932 33.899 1.00 10.65 23 LEU D N 1
ATOM 9157 C CA . LEU D 1 23 ? 36.343 16.249 32.780 1.00 11.42 23 LEU D CA 1
ATOM 9158 C C . LEU D 1 23 ? 37.824 16.562 32.748 1.00 11.64 23 LEU D C 1
ATOM 9159 O O . LEU D 1 23 ? 38.217 17.717 32.812 1.00 13.98 23 LEU D O 1
ATOM 9164 N N . VAL D 1 24 ? 38.634 15.516 32.647 1.00 12.52 24 VAL D N 1
ATOM 9165 C CA . VAL D 1 24 ? 40.058 15.703 32.381 1.00 12.93 24 VAL D CA 1
ATOM 9166 C C . VAL D 1 24 ? 40.245 15.923 30.882 1.00 12.77 24 VAL D C 1
ATOM 9167 O O . VAL D 1 24 ? 39.699 15.175 30.083 1.00 13.56 24 VAL D O 1
ATOM 9171 N N . VAL D 1 25 ? 40.991 16.975 30.545 1.00 12.40 25 VAL D N 1
ATOM 9172 C CA . VAL D 1 25 ? 41.264 17.360 29.168 1.00 12.47 25 VAL D CA 1
ATOM 9173 C C . VAL D 1 25 ? 42.785 17.468 28.975 1.00 12.75 25 VAL D C 1
ATOM 9174 O O . VAL D 1 25 ? 43.526 17.715 29.943 1.00 15.13 25 VAL D O 1
ATOM 9178 N N . THR D 1 26 ? 43.262 17.245 27.753 1.00 14.14 26 THR D N 1
ATOM 9179 C CA . THR D 1 26 ? 44.709 17.173 27.527 1.00 15.03 26 THR D CA 1
ATOM 9180 C C . THR D 1 26 ? 45.336 18.535 27.161 1.00 16.68 26 THR D C 1
ATOM 9181 O O . THR D 1 26 ? 46.504 18.781 27.465 1.00 20.93 26 THR D O 1
ATOM 9185 N N . ASP D 1 27 ? 44.573 19.407 26.508 1.00 16.67 27 ASP D N 1
ATOM 9186 C CA . ASP D 1 27 ? 45.041 20.736 26.088 1.00 17.10 27 ASP D CA 1
ATOM 9187 C C . ASP D 1 27 ? 43.986 21.738 26.545 1.00 17.17 27 ASP D C 1
ATOM 9188 O O . ASP D 1 27 ? 42.924 21.868 25.941 1.00 16.09 27 ASP D O 1
ATOM 9193 N N . LEU D 1 28 ? 44.281 22.416 27.646 1.00 16.30 28 LEU D N 1
ATOM 9194 C CA . LEU D 1 28 ? 43.303 23.255 28.306 1.00 15.72 28 LEU D CA 1
ATOM 9195 C C . LEU D 1 28 ? 42.850 24.412 27.410 1.00 15.62 28 LEU D C 1
ATOM 9196 O O . LEU D 1 28 ? 41.664 24.756 27.369 1.00 16.14 28 LEU D O 1
ATOM 9201 N N . ALA D 1 29 ? 43.784 24.978 26.650 1.00 15.74 29 ALA D N 1
ATOM 9202 C CA . ALA D 1 29 ? 43.459 26.086 25.764 1.00 16.41 29 ALA D CA 1
ATOM 9203 C C . ALA D 1 29 ? 42.535 25.673 24.624 1.00 16.19 29 ALA D C 1
ATOM 9204 O O . ALA D 1 29 ? 41.606 26.415 24.279 1.00 15.35 29 ALA D O 1
ATOM 9206 N N . LYS D 1 30 ? 42.774 24.494 24.046 1.00 14.99 30 LYS D N 1
ATOM 9207 C CA . LYS D 1 30 ? 41.903 24.005 22.984 1.00 14.79 30 LYS D CA 1
ATOM 9208 C C . LYS D 1 30 ? 40.514 23.703 23.541 1.00 13.16 30 LYS D C 1
ATOM 9209 O O . LYS D 1 30 ? 39.501 24.001 22.905 1.00 13.50 30 LYS D O 1
ATOM 9215 N N . SER D 1 31 ? 40.460 23.129 24.742 1.00 12.69 31 SER D N 1
ATOM 9216 C CA . SER D 1 31 ? 39.176 22.851 25.391 1.00 12.74 31 SER D CA 1
ATOM 9217 C C . SER D 1 31 ? 38.436 24.150 25.717 1.00 12.29 31 SER D C 1
ATOM 9218 O O . SER D 1 31 ? 37.221 24.246 25.522 1.00 13.07 31 SER D O 1
ATOM 9221 N N . ARG D 1 32 ? 39.163 25.161 26.196 1.00 13.21 32 ARG D N 1
ATOM 9222 C CA . ARG D 1 32 ? 38.576 26.479 26.432 1.00 14.43 32 ARG D CA 1
ATOM 9223 C C . ARG D 1 32 ? 37.955 27.053 25.160 1.00 14.01 32 ARG D C 1
ATOM 9224 O O . ARG D 1 32 ? 36.832 27.583 25.190 1.00 15.01 32 ARG D O 1
ATOM 9232 N N A ASN D 1 33 ? 38.666 26.932 24.043 0.60 14.48 33 ASN D N 1
ATOM 9233 N N B ASN D 1 33 ? 38.665 26.932 24.042 0.40 14.24 33 ASN D N 1
ATOM 9234 C CA A ASN D 1 33 ? 38.141 27.417 22.777 0.60 15.94 33 ASN D CA 1
ATOM 9235 C CA B ASN D 1 33 ? 38.151 27.411 22.766 0.40 15.06 33 ASN D CA 1
ATOM 9236 C C A ASN D 1 33 ? 36.784 26.775 22.498 0.60 14.19 33 ASN D C 1
ATOM 9237 C C B ASN D 1 33 ? 36.812 26.762 22.420 0.40 13.59 33 ASN D C 1
ATOM 9238 O O A ASN D 1 33 ? 35.812 27.465 22.186 0.60 14.83 33 ASN D O 1
ATOM 9239 O O B ASN D 1 33 ? 35.890 27.430 21.953 0.40 14.09 33 ASN D O 1
ATOM 9248 N N . PHE D 1 34 ? 36.710 25.458 22.650 1.00 12.54 34 PHE D N 1
ATOM 9249 C CA . PHE D 1 34 ? 35.459 24.745 22.416 1.00 10.71 34 PHE D CA 1
ATOM 9250 C C . PHE D 1 34 ? 34.321 25.190 23.343 1.00 11.20 34 PHE D C 1
ATOM 9251 O O . PHE D 1 34 ? 33.238 25.560 22.886 1.00 11.08 34 PHE D O 1
ATOM 9259 N N . TYR D 1 35 ? 34.550 25.135 24.650 1.00 10.26 35 TYR D N 1
ATOM 9260 C CA . TYR D 1 35 ? 33.448 25.298 25.583 1.00 9.81 35 TYR D CA 1
ATOM 9261 C C . TYR D 1 35 ? 33.070 26.760 25.787 1.00 10.61 35 TYR D C 1
ATOM 9262 O O . TYR D 1 35 ? 31.908 27.065 26.063 1.00 11.09 35 TYR D O 1
ATOM 9271 N N . VAL D 1 36 ? 34.056 27.652 25.687 1.00 12.19 36 VAL D N 1
ATOM 9272 C CA . VAL D 1 36 ? 33.806 29.083 25.903 1.00 11.76 36 VAL D CA 1
ATOM 9273 C C . VAL D 1 36 ? 33.557 29.751 24.553 1.00 12.03 36 VAL D C 1
ATOM 9274 O O . VAL D 1 36 ? 32.496 30.356 24.350 1.00 14.49 36 VAL D O 1
ATOM 9278 N N . ASP D 1 37 ? 34.509 29.665 23.625 1.00 12.47 37 ASP D N 1
ATOM 9279 C CA . ASP D 1 37 ? 34.349 30.392 22.358 1.00 14.41 37 ASP D CA 1
ATOM 9280 C C . ASP D 1 37 ? 33.321 29.787 21.409 1.00 13.59 37 ASP D C 1
ATOM 9281 O O . ASP D 1 37 ? 32.502 30.520 20.864 1.00 18.25 37 ASP D O 1
ATOM 9286 N N . VAL D 1 38 ? 33.294 28.462 21.264 1.00 11.14 38 VAL D N 1
ATOM 9287 C CA . VAL D 1 38 ? 32.289 27.855 20.396 1.00 11.11 38 VAL D CA 1
ATOM 9288 C C . VAL D 1 38 ? 30.923 27.818 21.111 1.00 10.59 38 VAL D C 1
ATOM 9289 O O . VAL D 1 38 ? 29.930 28.310 20.563 1.00 10.75 38 VAL D O 1
ATOM 9293 N N . LEU D 1 39 ? 30.870 27.230 22.307 1.00 10.21 39 LEU D N 1
ATOM 9294 C CA . LEU D 1 39 ? 29.595 26.933 22.946 1.00 10.26 39 LEU D CA 1
ATOM 9295 C C . LEU D 1 39 ? 29.093 28.025 23.876 1.00 9.46 39 LEU D C 1
ATOM 9296 O O . LEU D 1 39 ? 27.943 27.981 24.267 1.00 9.77 39 LEU D O 1
ATOM 9301 N N . GLY D 1 40 ? 29.933 28.987 24.243 1.00 9.42 40 GLY D N 1
ATOM 9302 C CA . GLY D 1 40 ? 29.463 30.137 24.992 1.00 9.81 40 GLY D CA 1
ATOM 9303 C C . GLY D 1 40 ? 29.195 29.919 26.471 1.00 9.49 40 GLY D C 1
ATOM 9304 O O . GLY D 1 40 ? 28.508 30.740 27.091 1.00 10.78 40 GLY D O 1
ATOM 9305 N N . LEU D 1 41 ? 29.703 28.837 27.064 1.00 9.42 41 LEU D N 1
ATOM 9306 C CA . LEU D 1 41 ? 29.568 28.709 28.517 1.00 9.25 41 LEU D CA 1
ATOM 9307 C C . LEU D 1 41 ? 30.308 29.850 29.254 1.00 10.20 41 LEU D C 1
ATOM 9308 O O . LEU D 1 41 ? 31.216 30.482 28.719 1.00 10.93 41 LEU D O 1
ATOM 9313 N N . HIS D 1 42 ? 29.880 30.103 30.487 1.00 10.52 42 HIS D N 1
ATOM 9314 C CA . HIS D 1 42 ? 30.307 31.265 31.252 1.00 10.70 42 HIS D CA 1
ATOM 9315 C C . HIS D 1 42 ? 31.344 30.870 32.268 1.00 10.99 42 HIS D C 1
ATOM 9316 O O . HIS D 1 42 ? 31.151 29.909 33.012 1.00 11.30 42 HIS D O 1
ATOM 9323 N N . VAL D 1 43 ? 32.441 31.629 32.314 1.00 12.51 43 VAL D N 1
ATOM 9324 C CA . VAL D 1 43 ? 33.565 31.299 33.169 1.00 12.55 43 VAL D CA 1
ATOM 9325 C C . VAL D 1 43 ? 33.270 31.760 34.595 1.00 12.15 43 VAL D C 1
ATOM 9326 O O . VAL D 1 43 ? 33.006 32.940 34.844 1.00 14.27 43 VAL D O 1
ATOM 9330 N N . SER D 1 44 ? 33.288 30.814 35.531 1.00 12.01 44 SER D N 1
ATOM 9331 C CA . SER D 1 44 ? 33.186 31.115 36.957 1.00 12.96 44 SER D CA 1
ATOM 9332 C C . SER D 1 44 ? 34.557 31.282 37.611 1.00 14.81 44 SER D C 1
ATOM 9333 O O . SER D 1 44 ? 34.705 31.995 38.596 1.00 16.29 44 SER D O 1
ATOM 9336 N N . TYR D 1 45 ? 35.539 30.554 37.088 1.00 13.61 45 TYR D N 1
ATOM 9337 C CA . TYR D 1 45 ? 36.916 30.680 37.553 1.00 14.77 45 TYR D CA 1
ATOM 9338 C C . TYR D 1 45 ? 37.808 30.009 36.525 1.00 13.87 45 TYR D C 1
ATOM 9339 O O . TYR D 1 45 ? 37.396 29.037 35.886 1.00 14.30 45 TYR D O 1
ATOM 9348 N N . GLU D 1 46 ? 39.029 30.509 36.364 1.00 16.52 46 GLU D N 1
ATOM 9349 C CA . GLU D 1 46 ? 40.007 29.771 35.580 1.00 16.90 46 GLU D CA 1
ATOM 9350 C C . GLU D 1 46 ? 41.422 30.090 35.984 1.00 18.61 46 GLU D C 1
ATOM 9351 O O . GLU D 1 46 ? 41.698 31.153 36.541 1.00 22.00 46 GLU D O 1
ATOM 9357 N N . ASP D 1 47 ? 42.297 29.131 35.715 1.00 19.04 47 ASP D N 1
ATOM 9358 C CA . ASP D 1 47 ? 43.737 29.322 35.865 1.00 21.32 47 ASP D CA 1
ATOM 9359 C C . ASP D 1 47 ? 44.451 28.435 34.832 1.00 21.03 47 ASP D C 1
ATOM 9360 O O . ASP D 1 47 ? 43.814 27.988 33.879 1.00 20.00 47 ASP D O 1
ATOM 9365 N N A GLU D 1 48 ? 45.756 28.199 34.991 0.50 21.20 48 GLU D N 1
ATOM 9366 N N B GLU D 1 48 ? 45.754 28.225 35.037 0.50 21.16 48 GLU D N 1
ATOM 9367 C CA A GLU D 1 48 ? 46.515 27.419 34.006 0.50 23.01 48 GLU D CA 1
ATOM 9368 C CA B GLU D 1 48 ? 46.606 27.434 34.158 0.50 22.71 48 GLU D CA 1
ATOM 9369 C C A GLU D 1 48 ? 46.195 25.918 34.040 0.50 21.33 48 GLU D C 1
ATOM 9370 C C B GLU D 1 48 ? 46.214 25.947 34.070 0.50 21.44 48 GLU D C 1
ATOM 9371 O O A GLU D 1 48 ? 46.613 25.175 33.144 0.50 22.21 48 GLU D O 1
ATOM 9372 O O B GLU D 1 48 ? 46.594 25.253 33.122 0.50 22.66 48 GLU D O 1
ATOM 9383 N N . ASN D 1 49 ? 45.463 25.479 35.065 1.00 20.24 49 ASN D N 1
ATOM 9384 C CA . ASN D 1 49 ? 45.172 24.059 35.287 1.00 20.51 49 ASN D CA 1
ATOM 9385 C C . ASN D 1 49 ? 43.714 23.660 35.097 1.00 17.67 49 ASN D C 1
ATOM 9386 O O . ASN D 1 49 ? 43.427 22.521 34.748 1.00 18.04 49 ASN D O 1
ATOM 9391 N N . GLN D 1 50 ? 42.807 24.588 35.402 1.00 15.63 50 GLN D N 1
ATOM 9392 C CA . GLN D 1 50 ? 41.371 24.314 35.384 1.00 15.43 50 GLN D CA 1
ATOM 9393 C C . GLN D 1 50 ? 40.578 25.469 34.802 1.00 14.47 50 GLN D C 1
ATOM 9394 O O . GLN D 1 50 ? 40.948 26.643 34.961 1.00 15.83 50 GLN D O 1
ATOM 9400 N N . ILE D 1 51 ? 39.447 25.129 34.181 1.00 13.63 51 ILE D N 1
ATOM 9401 C CA . ILE D 1 51 ? 38.423 26.113 33.812 1.00 12.35 51 ILE D CA 1
ATOM 9402 C C . ILE D 1 51 ? 37.098 25.637 34.419 1.00 11.90 51 ILE D C 1
ATOM 9403 O O . ILE D 1 51 ? 36.711 24.480 34.242 1.00 12.90 51 ILE D O 1
ATOM 9408 N N . TYR D 1 52 ? 36.415 26.536 35.121 1.00 11.22 52 TYR D N 1
ATOM 9409 C CA . TYR D 1 52 ? 35.131 26.271 35.741 1.00 11.89 52 TYR D CA 1
ATOM 9410 C C . TYR D 1 52 ? 34.081 27.057 34.965 1.00 12.09 52 TYR D C 1
ATOM 9411 O O . TYR D 1 52 ? 34.195 28.279 34.819 1.00 11.63 52 TYR D O 1
ATOM 9420 N N . LEU D 1 53 ? 33.046 26.349 34.508 1.00 10.46 53 LEU D N 1
ATOM 9421 C CA . LEU D 1 53 ? 32.065 26.886 33.574 1.00 10.26 53 LEU D CA 1
ATOM 9422 C C . LEU D 1 53 ? 30.666 26.666 34.099 1.00 10.38 53 LEU D C 1
ATOM 9423 O O . LEU D 1 53 ? 30.390 25.642 34.721 1.00 10.43 53 LEU D O 1
ATOM 9428 N N . ARG D 1 54 ? 29.769 27.603 33.800 1.00 9.39 54 ARG D N 1
ATOM 9429 C CA . ARG D 1 54 ? 28.361 27.441 34.128 1.00 9.16 54 ARG D CA 1
ATOM 9430 C C . ARG D 1 54 ? 27.453 27.862 32.997 1.00 8.83 54 ARG D C 1
ATOM 9431 O O . ARG D 1 54 ? 27.828 28.655 32.137 1.00 9.25 54 ARG D O 1
ATOM 9439 N N . SER D 1 55 ? 26.238 27.314 33.037 1.00 8.89 55 SER D N 1
ATOM 9440 C CA . SER D 1 55 ? 25.206 27.666 32.076 1.00 8.62 55 SER D CA 1
ATOM 9441 C C . SER D 1 55 ? 24.499 28.977 32.445 1.00 9.43 55 SER D C 1
ATOM 9442 O O . SER D 1 55 ? 24.689 29.519 33.533 1.00 8.92 55 SER D O 1
ATOM 9445 N N . PHE D 1 56 ? 23.682 29.466 31.512 1.00 8.26 56 PHE D N 1
ATOM 9446 C CA . PHE D 1 56 ? 23.063 30.800 31.613 1.00 8.12 56 PHE D CA 1
ATOM 9447 C C . PHE D 1 56 ? 22.198 30.973 32.863 1.00 8.45 56 PHE D C 1
ATOM 9448 O O . PHE D 1 56 ? 22.128 32.068 33.409 1.00 9.93 56 PHE D O 1
ATOM 9456 N N . GLU D 1 57 ? 21.466 29.933 33.261 1.00 8.53 57 GLU D N 1
ATOM 9457 C CA . GLU D 1 57 ? 20.507 30.084 34.351 1.00 9.38 57 GLU D CA 1
ATOM 9458 C C . GLU D 1 57 ? 20.987 29.532 35.689 1.00 9.98 57 GLU D C 1
ATOM 9459 O O . GLU D 1 57 ? 20.217 29.473 36.652 1.00 11.02 57 GLU D O 1
ATOM 9465 N N . GLU D 1 58 ? 22.251 29.132 35.759 1.00 9.33 58 GLU D N 1
ATOM 9466 C CA . GLU D 1 58 ? 22.752 28.500 36.962 1.00 9.52 58 GLU D CA 1
ATOM 9467 C C . GLU D 1 58 ? 23.127 29.506 38.047 1.00 9.69 58 GLU D C 1
ATOM 9468 O O . GLU D 1 58 ? 23.629 30.574 37.755 1.00 10.43 58 GLU D O 1
ATOM 9474 N N . PHE D 1 59 ? 22.880 29.143 39.305 1.00 9.87 59 PHE D N 1
ATOM 9475 C CA . PHE D 1 59 ? 23.339 29.951 40.452 1.00 10.55 59 PHE D CA 1
ATOM 9476 C C . PHE D 1 59 ? 24.382 29.264 41.312 1.00 10.43 59 PHE D C 1
ATOM 9477 O O . PHE D 1 59 ? 25.062 29.956 42.068 1.00 10.76 59 PHE D O 1
ATOM 9485 N N . ILE D 1 60 ? 24.522 27.934 41.228 1.00 10.58 60 ILE D N 1
ATOM 9486 C CA . ILE D 1 60 ? 25.661 27.285 41.901 1.00 10.64 60 ILE D CA 1
ATOM 9487 C C . ILE D 1 60 ? 26.946 27.589 41.115 1.00 10.35 60 ILE D C 1
ATOM 9488 O O . ILE D 1 60 ? 26.917 28.110 40.005 1.00 11.10 60 ILE D O 1
ATOM 9493 N N . HIS D 1 61 ? 28.092 27.270 41.696 1.00 10.84 61 HIS D N 1
ATOM 9494 C CA . HIS D 1 61 ? 29.349 27.833 41.182 1.00 11.05 61 HIS D CA 1
ATOM 9495 C C . HIS D 1 61 ? 29.640 27.415 39.732 1.00 10.90 61 HIS D C 1
ATOM 9496 O O . HIS D 1 61 ? 30.149 28.209 38.939 1.00 11.96 61 HIS D O 1
ATOM 9503 N N . HIS D 1 62 ? 29.341 26.161 39.400 1.00 10.18 62 HIS D N 1
ATOM 9504 C CA . HIS D 1 62 ? 29.664 25.653 38.085 1.00 10.08 62 HIS D CA 1
ATOM 9505 C C . HIS D 1 62 ? 28.823 24.434 37.747 1.00 9.68 62 HIS D C 1
ATOM 9506 O O . HIS D 1 62 ? 28.275 23.769 38.612 1.00 10.92 62 HIS D O 1
ATOM 9513 N N . ASN D 1 63 ? 28.715 24.188 36.439 1.00 9.03 63 ASN D N 1
ATOM 9514 C CA . ASN D 1 63 ? 28.196 22.947 35.873 1.00 9.91 63 ASN D CA 1
ATOM 9515 C C . ASN D 1 63 ? 29.245 22.057 35.187 1.00 10.29 63 ASN D C 1
ATOM 9516 O O . ASN D 1 63 ? 28.950 20.908 34.847 1.00 10.25 63 ASN D O 1
ATOM 9521 N N . LEU D 1 64 ? 30.454 22.570 34.993 1.00 10.12 64 LEU D N 1
ATOM 9522 C CA . LEU D 1 64 ? 31.479 21.827 34.296 1.00 10.13 64 LEU D CA 1
ATOM 9523 C C . LEU D 1 64 ? 32.826 22.336 34.763 1.00 10.75 64 LEU D C 1
ATOM 9524 O O . LEU D 1 64 ? 33.048 23.551 34.825 1.00 12.00 64 LEU D O 1
ATOM 9529 N N . VAL D 1 65 ? 33.713 21.399 35.106 1.00 11.40 65 VAL D N 1
ATOM 9530 C CA . VAL D 1 65 ? 35.101 21.704 35.438 1.00 12.35 65 VAL D CA 1
ATOM 9531 C C . VAL D 1 65 ? 35.978 20.960 34.433 1.00 11.78 65 VAL D C 1
ATOM 9532 O O . VAL D 1 65 ? 35.843 19.740 34.247 1.00 12.73 65 VAL D O 1
ATOM 9536 N N . LEU D 1 66 ? 36.834 21.710 33.748 1.00 11.57 66 LEU D N 1
ATOM 9537 C CA . LEU D 1 66 ? 37.820 21.138 32.863 1.00 13.38 66 LEU D CA 1
ATOM 953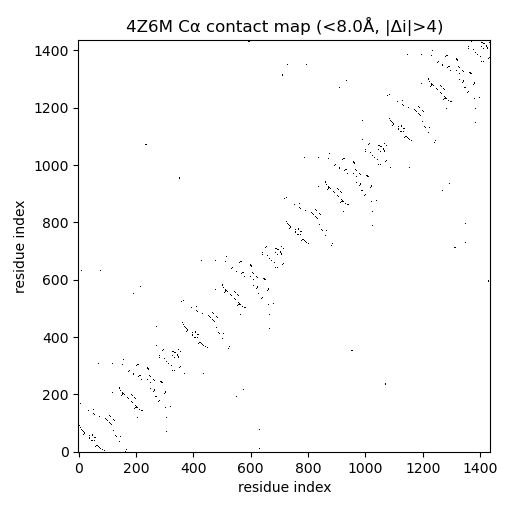8 C C . LEU D 1 66 ? 39.134 21.165 33.607 1.00 13.15 66 LEU D C 1
ATOM 9539 O O . LEU D 1 66 ? 39.580 22.235 34.026 1.00 14.00 66 LEU D O 1
ATOM 9544 N N . THR D 1 67 ? 39.747 19.991 33.759 1.00 13.36 67 THR D N 1
ATOM 9545 C CA . THR D 1 67 ? 40.976 19.835 34.525 1.00 13.77 67 THR D CA 1
ATOM 9546 C C . THR D 1 67 ? 42.043 19.279 33.615 1.00 13.87 67 THR D C 1
ATOM 9547 O O . THR D 1 67 ? 41.855 18.228 33.025 1.00 14.17 67 THR D O 1
ATOM 9551 N N . LYS D 1 68 ? 43.163 19.993 33.480 1.00 15.46 68 LYS D N 1
ATOM 9552 C CA . LYS D 1 68 ? 44.267 19.479 32.674 1.00 15.61 68 LYS D CA 1
ATOM 9553 C C . LYS D 1 68 ? 44.812 18.187 33.282 1.00 15.91 68 LYS D C 1
ATOM 9554 O O . LYS D 1 68 ? 45.054 18.108 34.495 1.00 17.86 68 LYS D O 1
ATOM 9560 N N . GLY D 1 69 ? 45.031 17.190 32.433 1.00 14.92 69 GLY D N 1
ATOM 9561 C CA . GLY D 1 69 ? 45.654 15.948 32.866 1.00 16.47 69 GLY D CA 1
ATOM 9562 C C . GLY D 1 69 ? 46.171 15.161 31.686 1.00 17.93 69 GLY D C 1
ATOM 9563 O O . GLY D 1 69 ? 45.971 15.545 30.536 1.00 17.38 69 GLY D O 1
ATOM 9564 N N . PRO D 1 70 ? 46.848 14.038 31.971 1.00 18.84 70 PRO D N 1
ATOM 9565 C CA . PRO D 1 70 ? 47.539 13.310 30.924 1.00 19.50 70 PRO D CA 1
ATOM 9566 C C . PRO D 1 70 ? 46.625 12.468 30.056 1.00 18.15 70 PRO D C 1
ATOM 9567 O O . PRO D 1 70 ? 46.961 12.235 28.901 1.00 20.02 70 PRO D O 1
ATOM 9571 N N . VAL D 1 71 ? 45.498 12.010 30.602 1.00 17.98 71 VAL D N 1
ATOM 9572 C CA . VAL D 1 71 ? 44.603 11.134 29.870 1.00 16.68 71 VAL D CA 1
ATOM 9573 C C . VAL D 1 71 ? 43.195 11.683 30.005 1.00 15.83 71 VAL D C 1
ATOM 9574 O O . VAL D 1 71 ? 42.675 11.806 31.116 1.00 16.45 71 VAL D O 1
ATOM 9578 N N . ALA D 1 72 ? 42.575 12.007 28.874 1.00 14.47 72 ALA D N 1
ATOM 9579 C CA . ALA D 1 72 ? 41.230 12.546 28.895 1.00 13.53 72 ALA D CA 1
ATOM 9580 C C . ALA D 1 72 ? 40.271 11.500 29.439 1.00 13.75 72 ALA D C 1
ATOM 9581 O O . ALA D 1 72 ? 40.307 10.343 29.024 1.00 15.49 72 ALA D O 1
ATOM 9583 N N . ALA D 1 73 ? 39.409 11.913 30.361 1.00 13.08 73 ALA D N 1
ATOM 9584 C CA . ALA D 1 73 ? 38.528 10.997 31.087 1.00 13.92 73 ALA D CA 1
ATOM 9585 C C . ALA D 1 73 ? 37.560 11.770 31.944 1.00 12.63 73 ALA D C 1
ATOM 9586 O O . ALA D 1 73 ? 37.796 12.929 32.277 1.00 15.16 73 ALA D O 1
ATOM 9588 N N . LEU D 1 74 ? 36.481 11.104 32.321 1.00 12.03 74 LEU D N 1
ATOM 9589 C CA . LEU D 1 74 ? 35.619 11.609 33.391 1.00 12.42 74 LEU D CA 1
ATOM 9590 C C . LEU D 1 74 ? 36.286 11.439 34.747 1.00 12.87 74 LEU D C 1
ATOM 9591 O O . LEU D 1 74 ? 36.652 10.336 35.107 1.00 14.14 74 LEU D O 1
ATOM 9596 N N . LYS D 1 75 ? 36.431 12.538 35.481 1.00 13.75 75 LYS D N 1
ATOM 9597 C CA . LYS D 1 75 ? 36.985 12.476 36.844 1.00 14.08 75 LYS D CA 1
ATOM 9598 C C . LYS D 1 75 ? 35.896 12.375 37.912 1.00 13.07 75 LYS D C 1
ATOM 9599 O O . LYS D 1 75 ? 36.095 11.711 38.941 1.00 15.25 75 LYS D O 1
ATOM 9605 N N . ALA D 1 76 ? 34.755 13.046 37.712 1.00 13.42 76 ALA D N 1
ATOM 9606 C CA . ALA D 1 76 ? 33.637 12.932 38.651 1.00 13.26 76 ALA D CA 1
ATOM 9607 C C . ALA D 1 76 ? 32.352 13.401 38.007 1.00 12.59 76 ALA D C 1
ATOM 9608 O O . ALA D 1 76 ? 32.352 14.411 37.294 1.00 13.19 76 ALA D O 1
ATOM 9610 N N A MET D 1 77 ? 31.265 12.697 38.272 0.50 12.28 77 MET D N 1
ATOM 9611 N N B MET D 1 77 ? 31.277 12.646 38.240 0.50 12.58 77 MET D N 1
ATOM 9612 C CA A MET D 1 77 ? 29.943 13.210 37.949 0.50 11.53 77 MET D CA 1
ATOM 9613 C CA B MET D 1 77 ? 29.890 13.075 37.988 0.50 12.03 77 MET D CA 1
ATOM 9614 C C A MET D 1 77 ? 29.220 13.469 39.250 0.50 10.82 77 MET D C 1
ATOM 9615 C C B MET D 1 77 ? 29.298 13.478 39.319 0.50 11.08 77 MET D C 1
ATOM 9616 O O A MET D 1 77 ? 29.028 12.556 40.074 0.50 12.60 77 MET D O 1
ATOM 9617 O O B MET D 1 77 ? 29.256 12.649 40.248 0.50 11.63 77 MET D O 1
ATOM 9626 N N . ALA D 1 78 ? 28.871 14.737 39.451 1.00 11.46 78 ALA D N 1
ATOM 9627 C CA . ALA D 1 78 ? 28.428 15.246 40.748 1.00 11.24 78 ALA D CA 1
ATOM 9628 C C . ALA D 1 78 ? 26.929 15.524 40.774 1.00 10.74 78 ALA D C 1
ATOM 9629 O O . ALA D 1 78 ? 26.384 16.136 39.843 1.00 11.99 78 ALA D O 1
ATOM 9631 N N . PHE D 1 79 ? 26.301 15.064 41.861 1.00 10.81 79 PHE D N 1
ATOM 9632 C CA . PHE D 1 79 ? 24.896 15.287 42.147 1.00 10.78 79 PHE D CA 1
ATOM 9633 C C . PHE D 1 79 ? 24.816 16.160 43.386 1.00 11.97 79 PHE D C 1
ATOM 9634 O O . PHE D 1 79 ? 25.484 15.901 44.404 1.00 13.30 79 PHE D O 1
ATOM 9642 N N . ARG D 1 80 ? 23.985 17.182 43.339 1.00 10.92 80 ARG D N 1
ATOM 9643 C CA . ARG D 1 80 ? 23.691 17.926 44.569 1.00 11.30 80 ARG D CA 1
ATOM 9644 C C . ARG D 1 80 ? 22.634 17.239 45.402 1.00 12.11 80 ARG D C 1
ATOM 9645 O O . ARG D 1 80 ? 21.650 16.748 44.860 1.00 13.08 80 ARG D O 1
ATOM 9653 N N . VAL D 1 81 ? 22.864 17.202 46.726 1.00 11.97 81 VAL D N 1
ATOM 9654 C CA . VAL D 1 81 ? 21.912 16.626 47.677 1.00 12.96 81 VAL D CA 1
ATOM 9655 C C . VAL D 1 81 ? 21.205 17.732 48.477 1.00 13.32 81 VAL D C 1
ATOM 9656 O O . VAL D 1 81 ? 21.613 18.895 48.435 1.00 14.80 81 VAL D O 1
ATOM 9660 N N . ARG D 1 82 ? 20.112 17.371 49.160 1.00 13.21 82 ARG D N 1
ATOM 9661 C CA . ARG D 1 82 ? 19.167 18.360 49.653 1.00 14.29 82 ARG D CA 1
ATOM 9662 C C . ARG D 1 82 ? 19.733 19.139 50.848 1.00 14.15 82 ARG D C 1
ATOM 9663 O O . ARG D 1 82 ? 19.455 20.327 50.988 1.00 16.32 82 ARG D O 1
ATOM 9671 N N . THR D 1 83 ? 20.509 18.469 51.706 1.00 15.06 83 THR D N 1
ATOM 9672 C CA . THR D 1 83 ? 20.984 19.055 52.965 1.00 15.33 83 THR D CA 1
ATOM 9673 C C . THR D 1 83 ? 22.420 18.626 53.216 1.00 16.81 83 THR D C 1
ATOM 9674 O O . THR D 1 83 ? 22.878 17.610 52.672 1.00 15.93 83 THR D O 1
ATOM 9678 N N . PRO D 1 84 ? 23.127 19.354 54.098 1.00 17.15 84 PRO D N 1
ATOM 9679 C CA . PRO D 1 84 ? 24.471 18.950 54.495 1.00 18.69 84 PRO D CA 1
ATOM 9680 C C . PRO D 1 84 ? 24.527 17.518 55.027 1.00 18.36 84 PRO D C 1
ATOM 9681 O O . PRO D 1 84 ? 25.472 16.784 54.748 1.00 20.39 84 PRO D O 1
ATOM 9685 N N . GLU D 1 85 ? 23.491 17.133 55.767 1.00 18.87 85 GLU D N 1
ATOM 9686 C CA . GLU D 1 85 ? 23.401 15.815 56.376 1.00 20.66 85 GLU D CA 1
ATOM 9687 C C . GLU D 1 85 ? 23.317 14.695 55.327 1.00 20.15 85 GLU D C 1
ATOM 9688 O O . GLU D 1 85 ? 23.706 13.549 55.594 1.00 20.20 85 GLU D O 1
ATOM 9694 N N . ASP D 1 86 ? 22.836 15.020 54.127 1.00 17.02 86 ASP D N 1
ATOM 9695 C CA . ASP D 1 86 ? 22.752 14.029 53.058 1.00 16.08 86 ASP D CA 1
ATOM 9696 C C . ASP D 1 86 ? 24.124 13.584 52.563 1.00 16.07 86 ASP D C 1
ATOM 9697 O O . ASP D 1 86 ? 24.240 12.524 51.992 1.00 17.42 86 ASP D O 1
ATOM 9702 N N . VAL D 1 87 ? 25.169 14.375 52.807 1.00 15.60 87 VAL D N 1
ATOM 9703 C CA . VAL D 1 87 ? 26.531 13.954 52.470 1.00 16.51 87 VAL D CA 1
ATOM 9704 C C . VAL D 1 87 ? 26.950 12.828 53.424 1.00 18.11 87 VAL D C 1
ATOM 9705 O O . VAL D 1 87 ? 27.508 11.819 52.992 1.00 18.38 87 VAL D O 1
ATOM 9709 N N . ASP D 1 88 ? 26.627 12.973 54.709 1.00 18.98 88 ASP D N 1
ATOM 9710 C CA . ASP D 1 88 ? 26.846 11.876 55.654 1.00 19.76 88 ASP D CA 1
ATOM 9711 C C . ASP D 1 88 ? 26.064 10.641 55.261 1.00 19.11 88 ASP D C 1
ATOM 9712 O O . ASP D 1 88 ? 26.593 9.530 55.330 1.00 20.97 88 ASP D O 1
ATOM 9717 N N . LYS D 1 89 ? 24.810 10.829 54.859 1.00 18.00 89 LYS D N 1
ATOM 9718 C CA . LYS D 1 89 ? 23.993 9.706 54.419 1.00 17.82 89 LYS D CA 1
ATOM 9719 C C . LYS D 1 89 ? 24.618 8.997 53.214 1.00 16.51 89 LYS D C 1
ATOM 9720 O O . LYS D 1 89 ? 24.634 7.758 53.168 1.00 18.65 89 LYS D O 1
ATOM 9726 N N . ALA D 1 90 ? 25.115 9.772 52.243 1.00 17.63 90 ALA D N 1
ATOM 9727 C CA . ALA D 1 90 ? 25.815 9.197 51.099 1.00 17.82 90 ALA D CA 1
ATOM 9728 C C . ALA D 1 90 ? 27.016 8.363 51.525 1.00 17.94 90 ALA D C 1
ATOM 9729 O O . ALA D 1 90 ? 27.238 7.263 50.999 1.00 17.81 90 ALA D O 1
ATOM 9731 N N . GLU D 1 91 ? 27.788 8.873 52.483 1.00 16.91 91 GLU D N 1
ATOM 9732 C CA . GLU D 1 91 ? 28.974 8.153 52.935 1.00 17.55 91 GLU D CA 1
ATOM 9733 C C . GLU D 1 91 ? 28.593 6.819 53.591 1.00 18.86 91 GLU D C 1
ATOM 9734 O O . GLU D 1 91 ? 29.160 5.788 53.253 1.00 20.10 91 GLU D O 1
ATOM 9740 N N . ALA D 1 92 ? 27.602 6.834 54.482 1.00 18.19 92 ALA D N 1
ATOM 9741 C CA . ALA D 1 92 ? 27.146 5.605 55.148 1.00 19.83 92 ALA D CA 1
ATOM 9742 C C . ALA D 1 92 ? 26.569 4.599 54.135 1.00 19.83 92 ALA D C 1
ATOM 9743 O O . ALA D 1 92 ? 26.796 3.403 54.245 1.00 20.63 92 ALA D O 1
ATOM 9745 N N . TYR D 1 93 ? 25.845 5.102 53.135 1.00 17.71 93 TYR D N 1
ATOM 9746 C CA . TYR D 1 93 ? 25.223 4.263 52.104 1.00 17.53 93 TYR D CA 1
ATOM 9747 C C . TYR D 1 93 ? 26.272 3.523 51.281 1.00 18.25 93 TYR D C 1
ATOM 9748 O O . TYR D 1 93 ? 26.203 2.301 51.145 1.00 19.86 93 TYR D O 1
ATOM 9757 N N . TYR D 1 94 ? 27.247 4.254 50.744 1.00 17.61 94 TYR D N 1
ATOM 9758 C CA . TYR D 1 94 ? 28.294 3.643 49.926 1.00 19.21 94 TYR D CA 1
ATOM 9759 C C . TYR D 1 94 ? 29.290 2.819 50.732 1.00 19.16 94 TYR D C 1
ATOM 9760 O O . TYR D 1 94 ? 29.853 1.860 50.209 1.00 20.85 94 TYR D O 1
ATOM 9769 N N . GLN D 1 95 ? 29.491 3.163 52.005 1.00 19.16 95 GLN D N 1
ATOM 9770 C CA . GLN D 1 95 ? 30.250 2.290 52.888 1.00 20.73 95 GLN D CA 1
ATOM 9771 C C . GLN D 1 95 ? 29.557 0.952 53.062 1.00 20.97 95 GLN D C 1
ATOM 9772 O O . GLN D 1 95 ? 30.219 -0.089 53.006 1.00 23.60 95 GLN D O 1
ATOM 9778 N N . GLU D 1 96 ? 28.238 0.964 53.256 1.00 20.50 96 GLU D N 1
ATOM 9779 C CA . GLU D 1 96 ? 27.505 -0.296 53.406 1.00 20.52 96 GLU D CA 1
ATOM 9780 C C . GLU D 1 96 ? 27.542 -1.123 52.118 1.00 21.98 96 GLU D C 1
ATOM 9781 O O . GLU D 1 96 ? 27.601 -2.353 52.180 1.00 25.41 96 GLU D O 1
ATOM 9787 N N . LEU D 1 97 ? 27.532 -0.459 50.963 1.00 21.98 97 LEU D N 1
ATOM 9788 C CA . LEU D 1 97 ? 27.699 -1.134 49.666 1.00 22.76 97 LEU D CA 1
ATOM 9789 C C . LEU D 1 97 ? 29.101 -1.703 49.460 1.00 24.03 97 LEU D C 1
ATOM 9790 O O . LEU D 1 97 ? 29.334 -2.449 48.507 1.00 27.56 97 LEU D O 1
ATOM 9795 N N . GLY D 1 98 ? 30.027 -1.347 50.339 1.00 23.55 98 GLY D N 1
ATOM 9796 C CA . GLY D 1 98 ? 31.394 -1.834 50.266 1.00 24.88 98 GLY D CA 1
ATOM 9797 C C . GLY D 1 98 ? 32.234 -1.065 49.271 1.00 22.93 98 GLY D C 1
ATOM 9798 O O . GLY D 1 98 ? 33.250 -1.566 48.810 1.00 27.03 98 GLY D O 1
ATOM 9799 N N . CYS D 1 99 ? 31.817 0.159 48.944 1.00 20.84 99 CYS D N 1
ATOM 9800 C CA . CYS D 1 99 ? 32.519 0.960 47.952 1.00 20.31 99 CYS D CA 1
ATOM 9801 C C . CYS D 1 99 ? 33.594 1.816 48.583 1.00 20.62 99 CYS D C 1
ATOM 9802 O O . CYS D 1 99 ? 33.481 2.233 49.741 1.00 23.44 99 CYS D O 1
ATOM 9805 N N . ARG D 1 100 ? 34.638 2.082 47.810 1.00 18.45 100 ARG D N 1
ATOM 9806 C CA . ARG D 1 100 ? 35.641 3.046 48.207 1.00 20.00 100 ARG D CA 1
ATOM 9807 C C . ARG D 1 100 ? 35.084 4.482 48.211 1.00 18.04 100 ARG D C 1
ATOM 9808 O O . ARG D 1 100 ? 34.449 4.905 47.242 1.00 20.82 100 ARG D O 1
ATOM 9816 N N . THR D 1 101 ? 35.299 5.181 49.330 1.00 19.72 101 THR D N 1
ATOM 9817 C CA . THR D 1 101 ? 34.859 6.566 49.473 1.00 19.30 101 THR D CA 1
ATOM 9818 C C . THR D 1 101 ? 36.011 7.477 49.896 1.00 19.80 101 THR D C 1
ATOM 9819 O O . THR D 1 101 ? 36.998 7.032 50.495 1.00 23.42 101 THR D O 1
ATOM 9823 N N . GLU D 1 102 ? 35.845 8.761 49.562 1.00 18.60 102 GLU D N 1
ATOM 9824 C CA . GLU D 1 102 ? 36.774 9.793 49.997 1.00 18.91 102 GLU D CA 1
ATOM 9825 C C . GLU D 1 102 ? 35.967 11.058 50.308 1.00 19.02 102 GLU D C 1
ATOM 9826 O O . GLU D 1 102 ? 35.179 11.507 49.495 1.00 18.73 102 GLU D O 1
ATOM 9832 N N . ARG D 1 103 ? 36.192 11.618 51.494 1.00 20.44 103 ARG D N 1
ATOM 9833 C CA . ARG D 1 103 ? 35.407 12.730 52.026 1.00 18.84 103 ARG D CA 1
ATOM 9834 C C . ARG D 1 103 ? 36.372 13.911 52.182 1.00 20.32 103 ARG D C 1
ATOM 9835 O O . ARG D 1 103 ? 37.446 13.776 52.786 1.00 22.79 103 ARG D O 1
ATOM 9843 N N . ARG D 1 104 ? 35.991 15.061 51.625 1.00 20.19 104 ARG D N 1
ATOM 9844 C CA . ARG D 1 104 ? 36.774 16.283 51.775 1.00 18.15 104 ARG D CA 1
ATOM 9845 C C . ARG D 1 104 ? 35.861 17.391 52.282 1.00 19.87 104 ARG D C 1
ATOM 9846 O O . ARG D 1 104 ? 34.960 17.846 51.574 1.00 20.16 104 ARG D O 1
ATOM 9854 N N . LYS D 1 105 ? 36.103 17.819 53.518 1.00 20.27 105 LYS D N 1
ATOM 9855 C CA . LYS D 1 105 ? 35.268 18.828 54.155 1.00 22.58 105 LYS D CA 1
ATOM 9856 C C . LYS D 1 105 ? 35.292 20.156 53.411 1.00 21.17 105 LYS D C 1
ATOM 9857 O O . LYS D 1 105 ? 34.325 20.917 53.479 1.00 24.76 105 LYS D O 1
ATOM 9863 N N . ASP D 1 106 ? 36.383 20.441 52.703 1.00 20.64 106 ASP D N 1
ATOM 9864 C CA . ASP D 1 106 ? 36.468 21.675 51.930 1.00 23.77 106 ASP D CA 1
ATOM 9865 C C . ASP D 1 106 ? 36.445 21.446 50.428 1.00 23.12 106 ASP D C 1
ATOM 9866 O O . ASP D 1 106 ? 36.804 22.346 49.671 1.00 21.90 106 ASP D O 1
ATOM 9871 N N . GLY D 1 107 ? 36.005 20.257 50.000 1.00 20.03 107 GLY D N 1
ATOM 9872 C CA . GLY D 1 107 ? 35.697 19.999 48.596 1.00 18.40 107 GLY D CA 1
ATOM 9873 C C . GLY D 1 107 ? 36.871 19.482 47.786 1.00 17.01 107 GLY D C 1
ATOM 9874 O O . GLY D 1 107 ? 38.025 19.598 48.204 1.00 20.46 107 GLY D O 1
ATOM 9875 N N . PHE D 1 108 ? 36.564 18.926 46.608 1.00 15.14 108 PHE D N 1
ATOM 9876 C CA . PHE D 1 108 ? 37.579 18.448 45.666 1.00 16.11 108 PHE D CA 1
ATOM 9877 C C . PHE D 1 108 ? 37.920 19.478 44.600 1.00 15.43 108 PHE D C 1
ATOM 9878 O O . PHE D 1 108 ? 39.007 19.433 44.016 1.00 18.43 108 PHE D O 1
ATOM 9886 N N . VAL D 1 109 ? 36.981 20.390 44.346 1.00 14.96 109 VAL D N 1
ATOM 9887 C CA . VAL D 1 109 ? 37.131 21.429 43.326 1.00 14.65 109 VAL D CA 1
ATOM 9888 C C . VAL D 1 109 ? 36.674 22.758 43.925 1.00 15.59 109 VAL D C 1
ATOM 9889 O O . VAL D 1 109 ? 35.913 22.792 44.904 1.00 16.05 109 VAL D O 1
ATOM 9893 N N . LYS D 1 110 ? 37.129 23.862 43.333 1.00 13.83 110 LYS D N 1
ATOM 9894 C CA . LYS D 1 110 ? 36.748 25.174 43.821 1.00 15.88 110 LYS D CA 1
ATOM 9895 C C . LYS D 1 110 ? 35.247 25.376 43.716 1.00 15.14 110 LYS D C 1
ATOM 9896 O O . LYS D 1 110 ? 34.597 24.860 42.811 1.00 15.61 110 LYS D O 1
ATOM 9902 N N . GLY D 1 111 ? 34.698 26.086 44.690 1.00 14.95 111 GLY D N 1
ATOM 9903 C CA . GLY D 1 111 ? 33.284 26.447 44.668 1.00 14.85 111 GLY D CA 1
ATOM 9904 C C . GLY D 1 111 ? 32.364 25.364 45.172 1.00 13.88 111 GLY D C 1
ATOM 9905 O O . GLY D 1 111 ? 31.149 25.539 45.146 1.00 15.45 111 GLY D O 1
ATOM 9906 N N . ILE D 1 112 ? 32.937 24.253 45.645 1.00 14.28 112 ILE D N 1
ATOM 9907 C CA . ILE D 1 112 ? 32.183 23.203 46.332 1.00 14.68 112 ILE D CA 1
ATOM 9908 C C . ILE D 1 112 ? 32.787 23.045 47.721 1.00 15.86 112 ILE D C 1
ATOM 9909 O O . ILE D 1 112 ? 34.012 23.059 47.873 1.00 17.76 112 ILE D O 1
ATOM 9914 N N . GLY D 1 113 ? 31.915 22.878 48.713 1.00 15.66 113 GLY D N 1
ATOM 9915 C CA . GLY D 1 113 ? 32.321 22.602 50.078 1.00 16.51 113 GLY D CA 1
ATOM 9916 C C . GLY D 1 113 ? 32.333 21.116 50.376 1.00 17.33 113 GLY D C 1
ATOM 9917 O O . GLY D 1 113 ? 32.800 20.315 49.572 1.00 17.70 113 GLY D O 1
ATOM 9918 N N . ASP D 1 114 ? 31.864 20.747 51.566 1.00 15.97 114 ASP D N 1
ATOM 9919 C CA . ASP D 1 114 ? 31.913 19.356 52.008 1.00 16.59 114 ASP D CA 1
ATOM 9920 C C . ASP D 1 114 ? 31.357 18.417 50.940 1.00 16.37 114 ASP D C 1
ATOM 9921 O O . ASP D 1 114 ? 30.237 18.602 50.461 1.00 17.75 114 ASP D O 1
ATOM 9926 N N . ALA D 1 115 ? 32.182 17.448 50.539 1.00 15.62 115 ALA D N 1
ATOM 9927 C CA . ALA D 1 115 ? 31.879 16.587 49.409 1.00 14.70 115 ALA D CA 1
ATOM 9928 C C . ALA D 1 115 ? 32.387 15.179 49.656 1.00 16.13 115 ALA D C 1
ATOM 9929 O O . ALA D 1 115 ? 33.460 14.974 50.252 1.00 17.41 115 ALA D O 1
ATOM 9931 N N . LEU D 1 116 ? 31.626 14.227 49.135 1.00 15.63 116 LEU D N 1
ATOM 9932 C CA . LEU D 1 116 ? 31.999 12.837 49.141 1.00 16.23 116 LEU D CA 1
ATOM 9933 C C . LEU D 1 116 ? 32.166 12.367 47.705 1.00 15.68 116 LEU D C 1
ATOM 9934 O O . LEU D 1 116 ? 31.246 12.536 46.907 1.00 16.26 116 LEU D O 1
ATOM 9939 N N . ARG D 1 117 ? 33.303 11.747 47.394 1.00 14.87 117 ARG D N 1
ATOM 9940 C CA . ARG D 1 117 ? 33.458 11.020 46.140 1.00 13.81 117 ARG D CA 1
ATOM 9941 C C . ARG D 1 117 ? 33.533 9.528 46.405 1.00 15.35 117 ARG D C 1
ATOM 9942 O O . ARG D 1 117 ? 34.064 9.079 47.438 1.00 18.21 117 ARG D O 1
ATOM 9950 N N . VAL D 1 118 ? 32.951 8.761 45.482 1.00 14.98 118 VAL D N 1
ATOM 9951 C CA . VAL D 1 118 ? 32.875 7.304 45.630 1.00 14.13 118 VAL D CA 1
ATOM 9952 C C . VAL D 1 118 ? 33.235 6.663 44.282 1.00 15.80 118 VAL D C 1
ATOM 9953 O O . VAL D 1 118 ? 32.963 7.232 43.216 1.00 16.30 118 VAL D O 1
ATOM 9957 N N . GLU D 1 119 ? 33.859 5.482 44.339 1.00 16.38 119 GLU D N 1
ATOM 9958 C CA . GLU D 1 119 ? 33.866 4.553 43.213 1.00 16.46 119 GLU D CA 1
ATOM 9959 C C . GLU D 1 119 ? 32.635 3.667 43.363 1.00 16.81 119 GLU D C 1
ATOM 9960 O O . GLU D 1 119 ? 32.612 2.756 44.208 1.00 18.61 119 GLU D O 1
ATOM 9966 N N . ASP D 1 120 ? 31.597 3.954 42.576 1.00 14.99 120 ASP D N 1
ATOM 9967 C CA . ASP D 1 120 ? 30.307 3.325 42.809 1.00 16.23 120 ASP D CA 1
ATOM 9968 C C . ASP D 1 120 ? 30.307 1.861 42.309 1.00 15.56 120 ASP D C 1
ATOM 9969 O O . ASP D 1 120 ? 31.296 1.394 41.706 1.00 15.54 120 ASP D O 1
ATOM 9974 N N . PRO D 1 121 ? 29.226 1.116 42.574 1.00 16.90 121 PRO D N 1
ATOM 9975 C CA . PRO D 1 121 ? 29.248 -0.318 42.213 1.00 16.78 121 PRO D CA 1
ATOM 9976 C C . PRO D 1 121 ? 29.393 -0.598 40.717 1.00 18.13 121 PRO D C 1
ATOM 9977 O O . PRO D 1 121 ? 29.720 -1.721 40.337 1.00 19.56 121 PRO D O 1
ATOM 9981 N N . LEU D 1 122 ? 29.135 0.410 39.884 1.00 16.40 122 LEU D N 1
ATOM 9982 C CA . LEU D 1 122 ? 29.288 0.269 38.434 1.00 16.06 122 LEU D CA 1
ATOM 9983 C C . LEU D 1 122 ? 30.625 0.837 37.954 1.00 15.17 122 LEU D C 1
ATOM 9984 O O . LEU D 1 122 ? 30.904 0.863 36.756 1.00 15.98 122 LEU D O 1
ATOM 9989 N N . GLY D 1 123 ? 31.481 1.221 38.896 1.00 14.62 123 GLY D N 1
ATOM 9990 C CA . GLY D 1 123 ? 32.808 1.714 38.573 1.00 14.61 123 GLY D CA 1
ATOM 9991 C C . GLY D 1 123 ? 32.896 3.199 38.252 1.00 13.21 123 GLY D C 1
ATOM 9992 O O . GLY D 1 123 ? 33.943 3.671 37.823 1.00 16.01 123 GLY D O 1
ATOM 9993 N N . PHE D 1 124 ? 31.816 3.939 38.482 1.00 13.85 124 PHE D N 1
ATOM 9994 C CA . PHE D 1 124 ? 31.789 5.372 38.162 1.00 13.08 124 PHE D CA 1
ATOM 9995 C C . PHE D 1 124 ? 32.151 6.248 39.357 1.00 13.33 124 PHE D C 1
ATOM 9996 O O . PHE D 1 124 ? 31.765 5.955 40.496 1.00 14.68 124 PHE D O 1
ATOM 10004 N N . PRO D 1 125 ? 32.875 7.344 39.087 1.00 13.65 125 PRO D N 1
ATOM 10005 C CA . PRO D 1 125 ? 33.213 8.301 40.129 1.00 13.83 125 PRO D CA 1
ATOM 10006 C C . PRO D 1 125 ? 32.079 9.297 40.347 1.00 14.05 125 PRO D C 1
ATOM 10007 O O . PRO D 1 125 ? 31.902 10.221 39.560 1.00 17.71 125 PRO D O 1
ATOM 10011 N N . TYR D 1 126 ? 31.275 9.038 41.370 1.00 13.66 126 TYR D N 1
ATOM 10012 C CA . TYR D 1 126 ? 30.179 9.896 41.746 1.00 12.88 126 TYR D CA 1
ATOM 10013 C C . TYR D 1 126 ? 30.667 10.835 42.831 1.00 13.88 126 TYR D C 1
ATOM 10014 O O . TYR D 1 126 ? 31.411 10.424 43.738 1.00 15.87 126 TYR D O 1
ATOM 10023 N N . GLU D 1 127 ? 30.224 12.093 42.767 1.00 13.16 127 GLU D N 1
ATOM 10024 C CA . GLU D 1 127 ? 30.313 13.012 43.888 1.00 13.00 127 GLU D CA 1
ATOM 10025 C C . GLU D 1 127 ? 28.938 13.403 44.415 1.00 12.98 127 GLU D C 1
ATOM 10026 O O . GLU D 1 127 ? 27.999 13.587 43.636 1.00 13.51 127 GLU D O 1
ATOM 10032 N N . PHE D 1 128 ? 28.856 13.534 45.746 1.00 13.92 128 PHE D N 1
ATOM 10033 C CA . PHE D 1 128 ? 27.688 14.092 46.415 1.00 12.65 128 PHE D CA 1
ATOM 10034 C C . PHE D 1 128 ? 28.115 15.269 47.260 1.00 14.14 128 PHE D C 1
ATOM 10035 O O . PHE D 1 128 ? 29.099 15.170 47.999 1.00 14.19 128 PHE D O 1
ATOM 10043 N N . PHE D 1 129 ? 27.392 16.378 47.118 1.00 12.56 129 PHE D N 1
ATOM 10044 C CA . PHE D 1 129 ? 27.684 17.596 47.881 1.00 13.35 129 PHE D CA 1
ATOM 10045 C C . PHE D 1 129 ? 26.390 18.384 48.095 1.00 12.62 129 PHE D C 1
ATOM 10046 O O . PHE D 1 129 ? 25.435 18.239 47.326 1.00 13.55 129 PHE D O 1
ATOM 10054 N N . PHE D 1 130 ? 26.379 19.223 49.131 1.00 13.55 130 PHE D N 1
ATOM 10055 C CA . PHE D 1 130 ? 25.365 20.257 49.290 1.00 13.16 130 PHE D CA 1
ATOM 10056 C C . PHE D 1 130 ? 25.972 21.640 49.088 1.00 13.78 130 PHE D C 1
ATOM 10057 O O . PHE D 1 130 ? 25.476 22.414 48.294 1.00 15.15 130 PHE D O 1
ATOM 10065 N N . GLU D 1 131 ? 27.027 21.945 49.836 1.00 14.12 131 GLU D N 1
ATOM 10066 C CA . GLU D 1 131 ? 27.593 23.297 49.903 1.00 14.74 131 GLU D CA 1
ATOM 10067 C C . GLU D 1 131 ? 28.251 23.688 48.600 1.00 13.39 131 GLU D C 1
ATOM 10068 O O . GLU D 1 131 ? 29.105 22.961 48.077 1.00 14.79 131 GLU D O 1
ATOM 10074 N N . THR D 1 132 ? 27.869 24.855 48.090 1.00 12.99 132 THR D N 1
ATOM 10075 C CA . THR D 1 132 ? 28.478 25.427 46.892 1.00 14.42 132 THR D CA 1
ATOM 10076 C C . THR D 1 132 ? 28.385 26.943 46.945 1.00 13.94 132 THR D C 1
ATOM 10077 O O . THR D 1 132 ? 27.408 27.508 47.442 1.00 16.43 132 THR D O 1
ATOM 10081 N N . THR D 1 133 ? 29.423 27.597 46.429 1.00 13.80 133 THR D N 1
ATOM 10082 C CA . THR D 1 133 ? 29.468 29.048 46.353 1.00 14.37 133 THR D CA 1
ATOM 10083 C C . THR D 1 133 ? 28.478 29.530 45.313 1.00 12.85 133 THR D C 1
ATOM 10084 O O . THR D 1 133 ? 28.573 29.177 44.131 1.00 14.35 133 THR D O 1
ATOM 10088 N N . HIS D 1 134 ? 27.512 30.336 45.742 1.00 12.94 134 HIS D N 1
ATOM 10089 C CA . HIS D 1 134 ? 26.586 30.934 44.803 1.00 12.68 134 HIS D CA 1
ATOM 10090 C C . HIS D 1 134 ? 27.283 32.027 43.997 1.00 12.26 134 HIS D C 1
ATOM 10091 O O . HIS D 1 134 ? 28.168 32.759 44.509 1.00 14.89 134 HIS D O 1
ATOM 10098 N N . VAL D 1 135 ? 26.863 32.150 42.746 1.00 11.12 135 VAL D N 1
ATOM 10099 C CA . VAL D 1 135 ? 27.379 33.147 41.821 1.00 10.77 135 VAL D CA 1
ATOM 10100 C C . VAL D 1 135 ? 26.215 33.928 41.208 1.00 12.10 135 VAL D C 1
ATOM 10101 O O . VAL D 1 135 ? 25.046 33.587 41.432 1.00 12.83 135 VAL D O 1
ATOM 10105 N N . GLU D 1 136 ? 26.529 34.945 40.417 1.00 12.02 136 GLU D N 1
ATOM 10106 C CA . GLU D 1 136 ? 25.488 35.697 39.731 1.00 11.59 136 GLU D CA 1
ATOM 10107 C C . GLU D 1 136 ? 24.701 34.804 38.781 1.00 10.69 136 GLU D C 1
ATOM 10108 O O . GLU D 1 136 ? 25.256 34.235 37.853 1.00 10.92 136 GLU D O 1
ATOM 10114 N N . ARG D 1 137 ? 23.402 34.674 39.032 1.00 11.06 137 ARG D N 1
ATOM 10115 C CA . ARG D 1 137 ? 22.551 33.921 38.146 1.00 9.92 137 ARG D CA 1
ATOM 10116 C C . ARG D 1 137 ? 22.341 34.768 36.887 1.00 9.95 137 ARG D C 1
ATOM 10117 O O . ARG D 1 137 ? 21.794 35.879 36.965 1.00 11.57 137 ARG D O 1
ATOM 10125 N N . LEU D 1 138 ? 22.782 34.265 35.741 1.00 8.75 138 LEU D N 1
ATOM 10126 C CA . LEU D 1 138 ? 22.793 35.074 34.506 1.00 9.19 138 LEU D CA 1
ATOM 10127 C C . LEU D 1 138 ? 21.512 35.010 33.678 1.00 8.67 138 LEU D C 1
ATOM 10128 O O . LEU D 1 138 ? 21.495 35.429 32.524 1.00 8.92 138 LEU D O 1
ATOM 10133 N N . HIS D 1 139 ? 20.430 34.526 34.272 1.00 8.24 139 HIS D N 1
ATO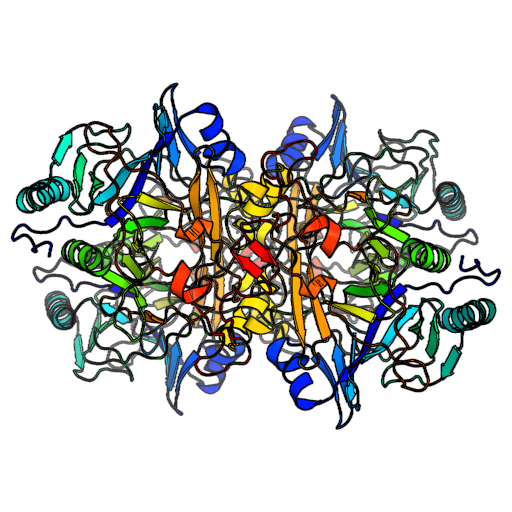M 10134 C CA . HIS D 1 139 ? 19.226 34.170 33.506 1.00 8.76 139 HIS D CA 1
ATOM 10135 C C . HIS D 1 139 ? 18.535 35.295 32.784 1.00 8.34 139 HIS D C 1
ATOM 10136 O O . HIS D 1 139 ? 17.775 35.034 31.840 1.00 8.68 139 HIS D O 1
ATOM 10143 N N . MET D 1 140 ? 18.794 36.540 33.207 1.00 8.48 140 MET D N 1
ATOM 10144 C CA . MET D 1 140 ? 18.249 37.709 32.496 1.00 9.01 140 MET D CA 1
ATOM 10145 C C . MET D 1 140 ? 19.334 38.574 31.876 1.00 9.03 140 MET D C 1
ATOM 10146 O O . MET D 1 140 ? 19.080 39.724 31.492 1.00 9.14 140 MET D O 1
ATOM 10151 N N . ARG D 1 141 ? 20.553 38.036 31.776 1.00 8.04 141 ARG D N 1
ATOM 10152 C CA . ARG D 1 141 ? 21.658 38.778 31.183 1.00 8.79 141 ARG D CA 1
ATOM 10153 C C . ARG D 1 141 ? 21.664 38.611 29.669 1.00 8.12 141 ARG D C 1
ATOM 10154 O O . ARG D 1 141 ? 22.562 38.032 29.060 1.00 8.66 141 ARG D O 1
ATOM 10162 N N . TYR D 1 142 ? 20.622 39.155 29.062 1.00 8.00 142 TYR D N 1
ATOM 10163 C CA . TYR D 1 142 ? 20.444 39.041 27.632 1.00 8.14 142 TYR D CA 1
ATOM 10164 C C . TYR D 1 142 ? 21.487 39.805 26.832 1.00 8.54 142 TYR D C 1
ATOM 10165 O O . TYR D 1 142 ? 21.621 39.588 25.634 1.00 10.08 142 TYR D O 1
ATOM 10174 N N . ASP D 1 143 ? 22.229 40.691 27.494 1.00 9.20 143 ASP D N 1
ATOM 10175 C CA . ASP D 1 143 ? 23.423 41.292 26.918 1.00 10.09 143 ASP D CA 1
ATOM 10176 C C . ASP D 1 143 ? 24.566 40.293 26.680 1.00 10.73 143 ASP D C 1
ATOM 10177 O O . ASP D 1 143 ? 25.472 40.576 25.882 1.00 13.44 143 ASP D O 1
ATOM 10182 N N . LEU D 1 144 ? 24.502 39.139 27.348 1.00 10.11 144 LEU D N 1
ATOM 10183 C CA . LEU D 1 144 ? 25.481 38.063 27.182 1.00 10.91 144 LEU D CA 1
ATOM 10184 C C . LEU D 1 144 ? 24.913 36.894 26.351 1.00 11.18 144 LEU D C 1
ATOM 10185 O O . LEU D 1 144 ? 25.657 36.000 25.950 1.00 19.00 144 LEU D O 1
ATOM 10190 N N . TYR D 1 145 ? 23.612 36.863 26.098 1.00 9.86 145 TYR D N 1
ATOM 10191 C CA . TYR D 1 145 ? 22.966 35.690 25.527 1.00 10.11 145 TYR D CA 1
ATOM 10192 C C . TYR D 1 145 ? 23.418 35.442 24.104 1.00 10.30 145 TYR D C 1
ATOM 10193 O O . TYR D 1 145 ? 23.344 36.331 23.251 1.00 11.55 145 TYR D O 1
ATOM 10202 N N A SER D 1 146 ? 23.926 34.242 23.841 0.40 9.69 146 SER D N 1
ATOM 10203 N N B SER D 1 146 ? 23.873 34.211 23.879 0.60 9.38 146 SER D N 1
ATOM 10204 C CA A SER D 1 146 ? 24.318 33.870 22.489 0.40 9.68 146 SER D CA 1
ATOM 10205 C CA B SER D 1 146 ? 24.310 33.712 22.584 0.60 9.38 146 SER D CA 1
ATOM 10206 C C A SER D 1 146 ? 23.167 33.183 21.780 0.40 9.00 146 SER D C 1
ATOM 10207 C C B SER D 1 146 ? 23.126 33.167 21.786 0.60 8.91 146 SER D C 1
ATOM 10208 O O A SER D 1 146 ? 22.265 32.607 22.399 0.40 8.91 146 SER D O 1
ATOM 10209 O O B SER D 1 146 ? 22.146 32.660 22.353 0.60 8.86 146 SER D O 1
ATOM 10214 N N . ALA D 1 147 ? 23.233 33.228 20.457 1.00 8.59 147 ALA D N 1
ATOM 10215 C CA . ALA D 1 147 ? 22.256 32.583 19.603 1.00 7.99 147 ALA D CA 1
ATOM 10216 C C . ALA D 1 147 ? 22.165 31.065 19.846 1.00 7.72 147 ALA D C 1
ATOM 10217 O O . ALA D 1 147 ? 21.160 30.451 19.533 1.00 8.61 147 ALA D O 1
ATOM 10219 N N . GLY D 1 148 ? 23.206 30.475 20.435 1.00 7.80 148 GLY D N 1
ATOM 10220 C CA . GLY D 1 148 ? 23.191 29.069 20.821 1.00 7.55 148 GLY D CA 1
ATOM 10221 C C . GLY D 1 148 ? 23.216 28.820 22.310 1.00 7.81 148 GLY D C 1
ATOM 10222 O O . GLY D 1 148 ? 23.675 27.764 22.755 1.00 8.61 148 GLY D O 1
ATOM 10223 N N . GLU D 1 149 ? 22.673 29.749 23.099 1.00 7.90 149 GLU D N 1
ATOM 10224 C CA . GLU D 1 149 ? 22.919 29.733 24.553 1.00 7.78 149 GLU D CA 1
ATOM 10225 C C . GLU D 1 149 ? 22.530 28.422 25.251 1.00 7.61 149 GLU D C 1
ATOM 10226 O O . GLU D 1 149 ? 21.405 27.937 25.128 1.00 8.40 149 GLU D O 1
ATOM 10232 N N . LEU D 1 150 ? 23.479 27.899 26.018 1.00 7.81 150 LEU D N 1
ATOM 10233 C CA . LEU D 1 150 ? 23.241 26.743 26.891 1.00 7.64 150 LEU D CA 1
ATOM 10234 C C . LEU D 1 150 ? 22.749 27.227 28.256 1.00 7.49 150 LEU D C 1
ATOM 10235 O O . LEU D 1 150 ? 23.452 27.966 28.964 1.00 8.84 150 LEU D O 1
ATOM 10240 N N . VAL D 1 151 ? 21.526 26.841 28.616 1.00 8.08 151 VAL D N 1
ATOM 10241 C CA . VAL D 1 151 ? 20.819 27.473 29.735 1.00 7.89 151 VAL D CA 1
ATOM 10242 C C . VAL D 1 151 ? 20.836 26.684 31.024 1.00 8.13 151 VAL D C 1
ATOM 10243 O O . VAL D 1 151 ? 20.767 27.295 32.087 1.00 8.95 151 VAL D O 1
ATOM 10247 N N A ARG D 1 152 ? 20.937 25.351 30.937 0.50 7.46 152 ARG D N 1
ATOM 10248 N N B ARG D 1 152 ? 20.932 25.351 30.943 0.50 7.41 152 ARG D N 1
ATOM 10249 C CA A ARG D 1 152 ? 20.978 24.471 32.118 0.50 7.99 152 ARG D CA 1
ATOM 10250 C CA B ARG D 1 152 ? 20.978 24.487 32.136 0.50 7.89 152 ARG D CA 1
ATOM 10251 C C A ARG D 1 152 ? 21.875 23.273 31.828 0.50 7.87 152 ARG D C 1
ATOM 10252 C C B ARG D 1 152 ? 21.817 23.246 31.844 0.50 7.69 152 ARG D C 1
ATOM 10253 O O A ARG D 1 152 ? 22.054 22.899 30.666 0.50 9.14 152 ARG D O 1
ATOM 10254 O O B ARG D 1 152 ? 21.886 22.803 30.698 0.50 8.84 152 ARG D O 1
ATOM 10269 N N . LEU D 1 153 ? 22.418 22.666 32.881 1.00 8.09 153 LEU D N 1
ATOM 10270 C CA . LEU D 1 153 ? 22.856 21.283 32.828 1.00 8.26 153 LEU D CA 1
ATOM 10271 C C . LEU D 1 153 ? 21.648 20.380 32.966 1.00 8.22 153 LEU D C 1
ATOM 10272 O O . LEU D 1 153 ? 20.880 20.529 33.907 1.00 10.87 153 LEU D O 1
ATOM 10277 N N . ASP D 1 154 ? 21.464 19.446 32.037 1.00 8.13 154 ASP D N 1
ATOM 10278 C CA . ASP D 1 154 ? 20.296 18.578 32.092 1.00 8.57 154 ASP D CA 1
ATOM 10279 C C . ASP D 1 154 ? 20.571 17.162 32.639 1.00 9.11 154 ASP D C 1
ATOM 10280 O O . ASP D 1 154 ? 19.781 16.677 33.463 1.00 9.57 154 ASP D O 1
ATOM 10285 N N . HIS D 1 155 ? 21.619 16.471 32.159 1.00 7.61 155 HIS D N 1
ATOM 10286 C CA . HIS D 1 155 ? 21.824 15.065 32.540 1.00 7.90 155 HIS D CA 1
ATOM 10287 C C . HIS D 1 155 ? 23.190 14.552 32.175 1.00 8.28 155 HIS D C 1
ATOM 10288 O O . HIS D 1 155 ? 23.914 15.171 31.405 1.00 8.65 155 HIS D O 1
ATOM 10295 N N . PHE D 1 156 ? 23.494 13.381 32.729 1.00 8.44 156 PHE D N 1
ATOM 10296 C CA . PHE D 1 156 ? 24.617 12.559 32.318 1.00 8.97 156 PHE D CA 1
ATOM 10297 C C . PHE D 1 156 ? 24.086 11.298 31.640 1.00 8.44 156 PHE D C 1
ATOM 10298 O O . PHE D 1 156 ? 22.922 10.918 31.820 1.00 9.41 156 PHE D O 1
ATOM 10306 N N . ASN D 1 157 ? 24.937 10.620 30.881 1.00 8.59 157 ASN D N 1
ATOM 10307 C CA . ASN D 1 157 ? 24.586 9.303 30.348 1.00 8.65 157 ASN D CA 1
ATOM 10308 C C . ASN D 1 157 ? 25.822 8.422 30.444 1.00 8.82 157 ASN D C 1
ATOM 10309 O O . ASN D 1 157 ? 26.918 8.828 30.028 1.00 9.69 157 ASN D O 1
ATOM 10314 N N . GLN D 1 158 ? 25.634 7.240 31.027 1.00 9.59 158 GLN D N 1
ATOM 10315 C CA . GLN D 1 158 ? 26.713 6.318 31.391 1.00 9.61 158 GLN D CA 1
ATOM 10316 C C . GLN D 1 158 ? 26.609 5.042 30.586 1.00 9.91 158 GLN D C 1
ATOM 10317 O O . GLN D 1 158 ? 25.513 4.496 30.447 1.00 10.18 158 GLN D O 1
ATOM 10323 N N . VAL D 1 159 ? 27.741 4.563 30.081 1.00 10.32 159 VAL D N 1
ATOM 10324 C CA . VAL D 1 159 ? 27.797 3.244 29.429 1.00 10.52 159 VAL D CA 1
ATOM 10325 C C . VAL D 1 159 ? 28.156 2.173 30.450 1.00 11.44 159 VAL D C 1
ATOM 10326 O O . VAL D 1 159 ? 29.172 2.281 31.142 1.00 12.75 159 VAL D O 1
ATOM 10330 N N . THR D 1 160 ? 27.324 1.143 30.535 1.00 12.15 160 THR D N 1
ATOM 10331 C CA . THR D 1 160 ? 27.542 0.065 31.509 1.00 12.22 160 THR D CA 1
ATOM 10332 C C . THR D 1 160 ? 27.052 -1.244 30.898 1.00 12.56 160 THR D C 1
ATOM 10333 O O . THR D 1 160 ? 26.111 -1.237 30.108 1.00 12.28 160 THR D O 1
ATOM 10337 N N . PRO D 1 161 ? 27.700 -2.382 31.212 1.00 13.05 161 PRO D N 1
ATOM 10338 C CA . PRO D 1 161 ? 27.386 -3.590 30.423 1.00 14.04 161 PRO D CA 1
ATOM 10339 C C . PRO D 1 161 ? 26.064 -4.286 30.747 1.00 13.53 161 PRO D C 1
ATOM 10340 O O . PRO D 1 161 ? 25.505 -4.940 29.868 1.00 14.32 161 PRO D O 1
ATOM 10344 N N . ASP D 1 162 ? 25.590 -4.158 31.989 1.00 14.31 162 ASP D N 1
ATOM 10345 C CA . ASP D 1 162 ? 24.398 -4.854 32.483 1.00 14.34 162 ASP D CA 1
ATOM 10346 C C . ASP D 1 162 ? 23.414 -3.760 32.930 1.00 15.07 162 ASP D C 1
ATOM 10347 O O . ASP D 1 162 ? 23.545 -3.187 34.011 1.00 14.78 162 ASP D O 1
ATOM 10352 N N . VAL D 1 163 ? 22.450 -3.426 32.072 1.00 14.52 163 VAL D N 1
ATOM 10353 C CA . VAL D 1 163 ? 21.561 -2.303 32.368 1.00 13.83 163 VAL D CA 1
ATOM 10354 C C . VAL D 1 163 ? 20.616 -2.589 33.549 1.00 13.41 163 VAL D C 1
ATOM 10355 O O . VAL D 1 163 ? 20.477 -1.753 34.423 1.00 12.78 163 VAL D O 1
ATOM 10359 N N . PRO D 1 164 ? 19.976 -3.766 33.596 1.00 13.89 164 PRO D N 1
ATOM 10360 C CA . PRO D 1 164 ? 19.123 -4.055 34.770 1.00 14.14 164 PRO D CA 1
ATOM 10361 C C . PRO D 1 164 ? 19.858 -3.974 36.118 1.00 14.68 164 PRO D C 1
ATOM 10362 O O . PRO D 1 164 ? 19.301 -3.486 37.104 1.00 16.43 164 PRO D O 1
ATOM 10366 N N . ARG D 1 165 ? 21.106 -4.414 36.160 1.00 15.06 165 ARG D N 1
ATOM 10367 C CA . ARG D 1 165 ? 21.853 -4.382 37.406 1.00 15.95 165 ARG D CA 1
ATOM 10368 C C . ARG D 1 165 ? 22.054 -2.925 37.828 1.00 16.19 165 ARG D C 1
ATOM 10369 O O . ARG D 1 165 ? 21.867 -2.564 38.983 1.00 16.15 165 ARG D O 1
ATOM 10377 N N . GLY D 1 166 ? 22.428 -2.089 36.869 1.00 14.93 166 GLY D N 1
ATOM 10378 C CA . GLY D 1 166 ? 22.603 -0.683 37.136 1.00 14.00 166 GLY D CA 1
ATOM 10379 C C . GLY D 1 166 ? 21.319 0.035 37.484 1.00 13.20 166 GLY D C 1
ATOM 10380 O O . GLY D 1 166 ? 21.301 0.893 38.371 1.00 14.41 166 GLY D O 1
ATOM 10381 N N . ARG D 1 167 ? 20.246 -0.294 36.765 1.00 12.50 167 ARG D N 1
ATOM 10382 C CA . ARG D 1 167 ? 18.929 0.300 37.000 1.00 14.19 167 ARG D CA 1
ATOM 10383 C C . ARG D 1 167 ? 18.463 0.036 38.442 1.00 14.11 167 ARG D C 1
ATOM 10384 O O . ARG D 1 167 ? 17.983 0.936 39.112 1.00 14.28 167 ARG D O 1
ATOM 10392 N N . LYS D 1 168 ? 18.598 -1.203 38.905 1.00 15.10 168 LYS D N 1
ATOM 10393 C CA . LYS D 1 168 ? 18.113 -1.558 40.236 1.00 15.04 168 LYS D CA 1
ATOM 10394 C C . LYS D 1 168 ? 18.859 -0.745 41.305 1.00 14.56 168 LYS D C 1
ATOM 10395 O O . LYS D 1 168 ? 18.259 -0.205 42.237 1.00 15.59 168 LYS D O 1
ATOM 10401 N N . TYR D 1 169 ? 20.172 -0.661 41.145 1.00 13.97 169 TYR D N 1
ATOM 10402 C CA . TYR D 1 169 ? 21.034 0.140 42.013 1.00 14.83 169 TYR D CA 1
ATOM 10403 C C . TYR D 1 169 ? 20.627 1.615 42.037 1.00 14.00 169 TYR D C 1
ATOM 10404 O O . TYR D 1 169 ? 20.500 2.232 43.099 1.00 14.86 169 TYR D O 1
ATOM 10413 N N . LEU D 1 170 ? 20.386 2.186 40.862 1.00 13.95 170 LEU D N 1
ATOM 10414 C CA . LEU D 1 170 ? 19.963 3.583 40.812 1.00 13.66 170 LEU D CA 1
ATOM 10415 C C . LEU D 1 170 ? 18.570 3.787 41.404 1.00 13.95 170 LEU D C 1
ATOM 10416 O O . LEU D 1 170 ? 18.312 4.821 42.023 1.00 13.95 170 LEU D O 1
ATOM 10421 N N . GLU D 1 171 ? 17.681 2.808 41.241 1.00 14.99 171 GLU D N 1
ATOM 10422 C CA . GLU D 1 171 ? 16.353 2.892 41.849 1.00 15.25 171 GLU D CA 1
ATOM 10423 C C . GLU D 1 171 ? 16.449 2.893 43.375 1.00 15.64 171 GLU D C 1
ATOM 10424 O O . GLU D 1 171 ? 15.737 3.653 44.042 1.00 17.08 171 GLU D O 1
ATOM 10430 N N . ASP D 1 172 ? 17.330 2.062 43.922 1.00 15.20 172 ASP D N 1
ATOM 10431 C CA . ASP D 1 172 ? 17.503 2.026 45.374 1.00 16.03 172 ASP D CA 1
ATOM 10432 C C . ASP D 1 172 ? 18.060 3.362 45.865 1.00 16.88 172 ASP D C 1
ATOM 10433 O O . ASP D 1 172 ? 17.748 3.800 46.967 1.00 18.41 172 ASP D O 1
ATOM 10438 N N A LEU D 1 173 ? 18.868 4.000 45.025 0.50 16.07 173 LEU D N 1
ATOM 10439 N N B LEU D 1 173 ? 18.890 4.001 45.036 0.50 16.40 173 LEU D N 1
ATOM 10440 C CA A LEU D 1 173 ? 19.430 5.308 45.308 0.50 15.87 173 LEU D CA 1
ATOM 10441 C CA B LEU D 1 173 ? 19.411 5.342 45.313 0.50 16.67 173 LEU D CA 1
ATOM 10442 C C A LEU D 1 173 ? 18.428 6.454 45.108 0.50 15.28 173 LEU D C 1
ATOM 10443 C C B LEU D 1 173 ? 18.354 6.425 45.271 0.50 15.26 173 LEU D C 1
ATOM 10444 O O A LEU D 1 173 ? 18.768 7.617 45.336 0.50 17.99 173 LEU D O 1
ATOM 10445 O O B LEU D 1 173 ? 18.581 7.525 45.769 0.50 18.60 173 LEU D O 1
ATOM 10454 N N . GLY D 1 174 ? 17.215 6.131 44.653 1.00 15.07 174 GLY D N 1
ATOM 10455 C CA . GLY D 1 174 ? 16.084 7.073 44.611 1.00 15.26 174 GLY D CA 1
ATOM 10456 C C . GLY D 1 174 ? 15.716 7.580 43.223 1.00 14.91 174 GLY D C 1
ATOM 10457 O O . GLY D 1 174 ? 14.715 8.286 43.082 1.00 15.30 174 GLY D O 1
ATOM 10458 N N . PHE D 1 175 ? 16.488 7.209 42.200 1.00 13.81 175 PHE D N 1
ATOM 10459 C CA . PHE D 1 175 ? 16.154 7.601 40.834 1.00 13.67 175 PHE D CA 1
ATOM 10460 C C . PHE D 1 175 ? 14.935 6.810 40.392 1.00 14.17 175 PHE D C 1
ATOM 10461 O O . PHE D 1 175 ? 14.792 5.624 40.732 1.00 17.58 175 PHE D O 1
ATOM 10469 N N . ARG D 1 176 ? 14.075 7.440 39.596 1.00 13.35 176 ARG D N 1
ATOM 10470 C CA . ARG D 1 176 ? 12.923 6.737 39.053 1.00 14.17 176 ARG D CA 1
ATOM 10471 C C . ARG D 1 176 ? 13.050 6.611 37.547 1.00 12.39 176 ARG D C 1
ATOM 10472 O O . ARG D 1 176 ? 13.334 7.591 36.840 1.00 11.45 176 ARG D O 1
ATOM 10480 N N . VAL D 1 177 ? 12.800 5.418 37.051 1.00 10.94 177 VAL D N 1
ATOM 10481 C CA . VAL D 1 177 ? 12.815 5.184 35.630 1.00 10.76 177 VAL D CA 1
ATOM 10482 C C . VAL D 1 177 ? 11.629 5.844 34.948 1.00 9.95 177 VAL D C 1
ATOM 10483 O O . VAL D 1 177 ? 10.489 5.741 35.391 1.00 11.92 177 VAL D O 1
ATOM 10487 N N . THR D 1 178 ? 11.941 6.518 33.849 1.00 9.04 178 THR D N 1
ATOM 10488 C CA . THR D 1 178 ? 10.958 7.152 32.992 1.00 9.34 178 THR D CA 1
ATOM 10489 C C . THR D 1 178 ? 10.723 6.394 31.698 1.00 10.57 178 THR D C 1
ATOM 10490 O O . THR D 1 178 ? 9.583 6.167 31.324 1.00 15.37 178 THR D O 1
ATOM 10494 N N . GLU D 1 179 ? 11.790 6.064 31.004 1.00 9.41 179 GLU D N 1
ATOM 10495 C CA . GLU D 1 179 ? 11.726 5.357 29.724 1.00 9.09 179 GLU D CA 1
ATOM 10496 C C . GLU D 1 179 ? 12.818 4.307 29.654 1.00 8.98 179 GLU D C 1
ATOM 10497 O O . GLU D 1 179 ? 13.830 4.410 30.354 1.00 9.15 179 GLU D O 1
ATOM 10503 N N . ASP D 1 180 ? 12.623 3.316 28.790 1.00 9.12 180 ASP D N 1
ATOM 10504 C CA . ASP D 1 180 ? 13.653 2.336 28.516 1.00 9.27 180 ASP D CA 1
ATOM 10505 C C . ASP D 1 180 ? 13.475 1.716 27.125 1.00 8.32 180 ASP D C 1
ATOM 10506 O O . ASP D 1 180 ? 12.460 1.917 26.469 1.00 8.77 180 ASP D O 1
ATOM 10511 N N . ILE D 1 181 ? 14.492 0.980 26.700 1.00 7.97 181 ILE D N 1
ATOM 10512 C CA . ILE D 1 181 ? 14.476 0.253 25.430 1.00 8.08 181 ILE D CA 1
ATOM 10513 C C . ILE D 1 181 ? 14.748 -1.214 25.738 1.00 8.47 181 ILE D C 1
ATOM 10514 O O . ILE D 1 181 ? 15.751 -1.527 26.381 1.00 9.69 181 ILE D O 1
ATOM 10519 N N . GLN D 1 182 ? 13.855 -2.087 25.256 1.00 8.20 182 GLN D N 1
ATOM 10520 C CA . GLN D 1 182 ? 13.950 -3.541 25.457 1.00 9.72 182 GLN D CA 1
ATOM 10521 C C . GLN D 1 182 ? 13.642 -4.226 24.153 1.00 9.14 182 GLN D C 1
ATOM 10522 O O . GLN D 1 182 ? 13.178 -3.601 23.207 1.00 9.87 182 GLN D O 1
ATOM 10528 N N . ASP D 1 183 ? 13.839 -5.538 24.117 1.00 9.62 183 ASP D N 1
ATOM 10529 C CA . ASP D 1 183 ? 13.290 -6.344 23.039 1.00 11.00 183 ASP D CA 1
ATOM 10530 C C . ASP D 1 183 ? 12.304 -7.386 23.554 1.00 11.61 183 ASP D C 1
ATOM 10531 O O . ASP D 1 183 ? 12.035 -7.487 24.762 1.00 13.16 183 ASP D O 1
ATOM 10536 N N . ASP D 1 184 ? 11.726 -8.135 22.632 1.00 10.45 184 ASP D N 1
ATOM 10537 C CA . ASP D 1 184 ? 10.650 -9.061 22.979 1.00 10.97 184 ASP D CA 1
ATOM 10538 C C . ASP D 1 184 ? 11.147 -10.290 23.751 1.00 11.98 184 ASP D C 1
ATOM 10539 O O . ASP D 1 184 ? 10.341 -11.000 24.356 1.00 12.68 184 ASP D O 1
ATOM 10544 N N A GLU D 1 185 ? 12.446 -10.565 23.739 0.50 12.64 185 GLU D N 1
ATOM 10545 N N B GLU D 1 185 ? 12.464 -10.524 23.662 0.50 11.86 185 GLU D N 1
ATOM 10546 C CA A GLU D 1 185 ? 12.966 -11.718 24.464 0.50 14.91 185 GLU D CA 1
ATOM 10547 C CA B GLU D 1 185 ? 13.157 -11.646 24.290 0.50 14.91 185 GLU D CA 1
ATOM 10548 C C A GLU D 1 185 ? 13.759 -11.257 25.678 0.50 14.55 185 GLU D C 1
ATOM 10549 C C B GLU D 1 185 ? 13.705 -11.278 25.682 0.50 14.43 185 GLU D C 1
ATOM 10550 O O A GLU D 1 185 ? 14.665 -11.941 26.160 0.50 16.31 185 GLU D O 1
ATOM 10551 O O B GLU D 1 185 ? 14.435 -12.067 26.286 0.50 16.46 185 GLU D O 1
ATOM 10562 N N . GLY D 1 186 ? 13.392 -10.078 26.177 1.00 14.99 186 GLY D N 1
ATOM 10563 C CA . GLY D 1 186 ? 13.672 -9.704 27.558 1.00 16.67 186 GLY D CA 1
ATOM 10564 C C . GLY D 1 186 ? 15.006 -9.004 27.821 1.00 17.34 186 GLY D C 1
ATOM 10565 O O . GLY D 1 186 ? 15.373 -8.818 28.972 1.00 20.80 186 GLY D O 1
ATOM 10566 N N . THR D 1 187 ? 15.730 -8.622 26.766 1.00 13.33 187 THR D N 1
ATOM 10567 C CA . THR D 1 187 ? 16.978 -7.859 26.884 1.00 13.37 187 THR D CA 1
ATOM 10568 C C . THR D 1 187 ? 16.674 -6.376 27.019 1.00 12.83 187 THR D C 1
ATOM 10569 O O . THR D 1 187 ? 15.781 -5.850 26.342 1.00 12.53 187 THR D O 1
ATOM 10573 N N . THR D 1 188 ? 17.421 -5.726 27.906 1.00 12.22 188 THR D N 1
ATOM 10574 C CA . THR D 1 188 ? 17.345 -4.276 28.108 1.00 11.37 188 THR D CA 1
ATOM 10575 C C . THR D 1 188 ? 18.584 -3.620 27.537 1.00 10.84 188 THR D C 1
ATOM 10576 O O . THR D 1 188 ? 19.708 -4.037 27.829 1.00 11.21 188 THR D O 1
ATOM 10580 N N . TYR D 1 189 ? 18.358 -2.596 26.696 1.00 9.26 189 TYR D N 1
ATOM 10581 C CA . TYR D 1 189 ? 19.440 -1.888 26.008 1.00 9.58 189 TYR D CA 1
ATOM 10582 C C . TYR D 1 189 ? 19.802 -0.524 26.615 1.00 9.12 189 TYR D C 1
ATOM 10583 O O . TYR D 1 189 ? 20.939 -0.049 26.449 1.00 10.04 189 TYR D O 1
ATOM 10592 N N . ALA D 1 190 ? 18.855 0.094 27.306 1.00 8.98 190 ALA D N 1
ATOM 10593 C CA . ALA D 1 190 ? 19.030 1.443 27.810 1.00 9.33 190 ALA D CA 1
ATOM 10594 C C . ALA D 1 190 ? 17.890 1.762 28.759 1.00 8.85 190 ALA D C 1
ATOM 10595 O O . ALA D 1 190 ? 16.785 1.239 28.606 1.00 9.93 190 ALA D O 1
ATOM 10597 N N . ALA D 1 191 ? 18.180 2.611 29.746 1.00 9.45 191 ALA D N 1
ATOM 10598 C CA . ALA D 1 191 ? 17.177 3.105 30.676 1.00 9.22 191 ALA D CA 1
ATOM 10599 C C . ALA D 1 191 ? 17.514 4.554 31.039 1.00 9.35 191 ALA D C 1
ATOM 10600 O O . ALA D 1 191 ? 18.684 4.949 31.030 1.00 11.39 191 ALA D O 1
ATOM 10602 N N . TRP D 1 192 ? 16.459 5.323 31.310 1.00 8.57 192 TRP D N 1
ATOM 10603 C CA . TRP D 1 192 ? 16.536 6.737 31.667 1.00 9.63 192 TRP D CA 1
ATOM 10604 C C . TRP D 1 192 ? 15.910 6.928 33.043 1.00 9.42 192 TRP D C 1
ATOM 10605 O O . TRP D 1 192 ? 14.850 6.369 33.321 1.00 10.56 192 TRP D O 1
ATOM 10616 N N . MET D 1 193 ? 16.516 7.746 33.891 1.00 9.56 193 MET D N 1
ATOM 10617 C CA . MET D 1 193 ? 16.011 7.861 35.263 1.00 10.56 193 MET D CA 1
ATOM 10618 C C . MET D 1 193 ? 16.324 9.212 35.877 1.00 9.42 193 MET D C 1
ATOM 10619 O O . MET D 1 193 ? 17.332 9.836 35.557 1.00 10.08 193 MET D O 1
ATOM 10624 N N . HIS D 1 194 ? 15.443 9.652 36.766 1.00 10.65 194 HIS D N 1
ATOM 10625 C CA . HIS D 1 194 ? 15.409 11.040 37.205 1.00 10.31 194 HIS D CA 1
ATOM 10626 C C . HIS D 1 194 ? 15.230 11.184 38.707 1.00 9.97 194 HIS D C 1
ATOM 10627 O O . HIS D 1 194 ? 14.704 10.297 39.402 1.00 10.76 194 HIS D O 1
ATOM 10634 N N . ARG D 1 195 ? 15.720 12.321 39.173 1.00 10.43 195 ARG D N 1
ATOM 10635 C CA . ARG D 1 195 ? 15.344 12.891 40.464 1.00 11.25 195 ARG D CA 1
ATOM 10636 C C . ARG D 1 195 ? 14.562 14.201 40.327 1.00 11.43 195 ARG D C 1
ATOM 10637 O O . ARG D 1 195 ? 13.538 14.357 40.963 1.00 13.82 195 ARG D O 1
ATOM 10645 N N A LYS D 1 196 ? 14.963 15.099 39.423 0.50 10.68 196 LYS D N 1
ATOM 10646 N N B LYS D 1 196 ? 15.096 15.147 39.569 0.50 10.66 196 LYS D N 1
ATOM 10647 C CA A LYS D 1 196 ? 14.449 16.485 39.408 0.50 11.23 196 LYS D CA 1
ATOM 10648 C CA B LYS D 1 196 ? 14.362 16.358 39.298 0.50 11.30 196 LYS D CA 1
ATOM 10649 C C A LYS D 1 196 ? 13.140 16.805 38.648 0.50 12.13 196 LYS D C 1
ATOM 10650 C C B LYS D 1 196 ? 13.283 15.970 38.296 0.50 12.79 196 LYS D C 1
ATOM 10651 O O A LYS D 1 196 ? 12.742 17.964 38.589 0.50 12.11 196 LYS D O 1
ATOM 10652 O O B LYS D 1 196 ? 13.340 14.896 37.704 0.50 12.44 196 LYS D O 1
ATOM 10663 N N A GLY D 1 197 ? 12.474 15.822 38.064 0.50 11.92 197 GLY D N 1
ATOM 10664 N N B GLY D 1 197 ? 12.276 16.805 38.126 0.50 13.37 197 GLY D N 1
ATOM 10665 C CA A GLY D 1 197 ? 11.154 16.078 37.451 0.50 12.20 197 GLY D CA 1
ATOM 10666 C CA B GLY D 1 197 ? 11.090 16.352 37.428 0.50 12.38 197 GLY D CA 1
ATOM 10667 C C A GLY D 1 197 ? 11.195 16.360 35.947 0.50 10.40 197 GLY D C 1
ATOM 10668 C C B GLY D 1 197 ? 11.195 16.444 35.913 0.50 10.54 197 GLY D C 1
ATOM 10669 O O A GLY D 1 197 ? 10.210 16.827 35.360 0.50 10.65 197 GLY D O 1
ATOM 10670 O O B GLY D 1 197 ? 10.237 16.868 35.279 0.50 11.11 197 GLY D O 1
ATOM 10671 N N . THR D 1 198 ? 12.332 16.041 35.338 1.00 9.35 198 THR D N 1
ATOM 10672 C CA . THR D 1 198 ? 12.493 15.940 33.900 1.00 8.49 198 THR D CA 1
ATOM 10673 C C . THR D 1 198 ? 12.719 14.476 33.570 1.00 7.91 198 THR D C 1
ATOM 10674 O O . THR D 1 198 ? 12.719 13.621 34.439 1.00 9.03 198 THR D O 1
ATOM 10678 N N . VAL D 1 199 ? 12.933 14.161 32.300 1.00 7.28 199 VAL D N 1
ATOM 10679 C CA . VAL D 1 199 ? 13.045 12.743 31.913 1.00 7.81 199 VAL D CA 1
ATOM 10680 C C . VAL D 1 199 ? 14.246 12.036 32.570 1.00 8.12 199 VAL D C 1
ATOM 10681 O O . VAL D 1 199 ? 14.209 10.831 32.870 1.00 8.78 199 VAL D O 1
ATOM 10685 N N . GLN D 1 200 ? 15.322 12.773 32.808 1.00 7.95 200 GLN D N 1
ATOM 10686 C CA . GLN D 1 200 ? 16.549 12.135 33.261 1.00 8.99 200 GLN D CA 1
ATOM 10687 C C . GLN D 1 200 ? 17.448 13.091 34.022 1.00 8.71 200 GLN D C 1
ATOM 10688 O O . GLN D 1 200 ? 17.535 14.284 33.722 1.00 9.20 200 GLN D O 1
ATOM 10694 N N . ASP D 1 201 ? 18.121 12.549 35.034 1.00 8.99 201 ASP D N 1
ATOM 10695 C CA . ASP D 1 201 ? 19.336 13.137 35.596 1.00 9.00 201 ASP D CA 1
ATOM 10696 C C . ASP D 1 201 ? 20.566 12.313 35.236 1.00 8.15 201 ASP D C 1
ATOM 10697 O O . ASP D 1 201 ? 21.646 12.851 35.081 1.00 9.29 201 ASP D O 1
ATOM 10702 N N . THR D 1 202 ? 20.410 10.992 35.184 1.00 9.41 202 THR D N 1
ATOM 10703 C CA . THR D 1 202 ? 21.405 10.142 34.546 1.00 10.39 202 THR D CA 1
ATOM 10704 C C . THR D 1 202 ? 20.662 9.081 33.771 1.00 10.84 202 THR D C 1
ATOM 10705 O O . THR D 1 202 ? 19.424 8.970 33.848 1.00 12.41 202 THR D O 1
ATOM 10709 N N . ALA D 1 203 ? 21.398 8.345 32.975 1.00 10.22 203 ALA D N 1
ATOM 10710 C CA . ALA D 1 203 ? 20.808 7.396 32.048 1.00 10.40 203 ALA D CA 1
ATOM 10711 C C . ALA D 1 203 ? 21.866 6.348 31.803 1.00 9.25 203 ALA D C 1
ATOM 10712 O O . ALA D 1 203 ? 23.081 6.628 31.924 1.00 11.07 203 ALA D O 1
ATOM 10714 N N . LEU D 1 204 ? 21.400 5.152 31.471 1.00 9.95 204 LEU D N 1
ATOM 10715 C CA . LEU D 1 204 ? 22.271 4.015 31.234 1.00 10.68 204 LEU D CA 1
ATOM 10716 C C . LEU D 1 204 ? 22.146 3.574 29.792 1.00 10.16 204 LEU D C 1
ATOM 10717 O O . LEU D 1 204 ? 21.036 3.347 29.311 1.00 10.48 204 LEU D O 1
ATOM 10722 N N . THR D 1 205 ? 23.291 3.460 29.125 1.00 9.70 205 THR D N 1
ATOM 10723 C CA . THR D 1 205 ? 23.364 2.930 27.774 1.00 10.15 205 THR D CA 1
ATOM 10724 C C . THR D 1 205 ? 24.123 1.614 27.841 1.00 10.88 205 THR D C 1
ATOM 10725 O O . THR D 1 205 ? 25.223 1.564 28.336 1.00 11.74 205 THR D O 1
ATOM 10729 N N . GLY D 1 206 ? 23.529 0.534 27.358 1.00 11.17 206 GLY D N 1
ATOM 10730 C CA . GLY D 1 206 ? 24.224 -0.743 27.370 1.00 12.58 206 GLY D CA 1
ATOM 10731 C C . GLY D 1 206 ? 25.478 -0.723 26.517 1.00 12.17 206 GLY D C 1
ATOM 10732 O O . GLY D 1 206 ? 25.464 -0.359 25.331 1.00 15.44 206 GLY D O 1
ATOM 10733 N N . GLY D 1 207 ? 26.581 -1.169 27.099 1.00 13.15 207 GLY D N 1
ATOM 10734 C CA . GLY D 1 207 ? 27.823 -1.263 26.362 1.00 11.95 207 GLY D CA 1
ATOM 10735 C C . GLY D 1 207 ? 28.974 -1.573 27.289 1.00 12.96 207 GLY D C 1
ATOM 10736 O O . GLY D 1 207 ? 28.790 -1.707 28.494 1.00 13.12 207 GLY D O 1
ATOM 10737 N N . ASN D 1 208 ? 30.170 -1.654 26.734 1.00 13.01 208 ASN D N 1
ATOM 10738 C CA . ASN D 1 208 ? 31.353 -1.926 27.542 1.00 14.26 208 ASN D CA 1
ATOM 10739 C C . ASN D 1 208 ? 31.573 -0.751 28.485 1.00 13.69 208 ASN D C 1
ATOM 10740 O O . ASN D 1 208 ? 31.521 0.410 28.065 1.00 14.42 208 ASN D O 1
ATOM 10745 N N . GLY D 1 209 ? 31.783 -1.019 29.765 1.00 14.41 209 GLY D N 1
ATOM 10746 C CA . GLY D 1 209 ? 31.946 0.077 30.703 1.00 14.51 209 GLY D CA 1
ATOM 10747 C C . GLY D 1 209 ? 32.695 -0.314 31.955 1.00 14.26 209 GLY D C 1
ATOM 10748 O O . GLY D 1 209 ? 33.089 -1.486 32.119 1.00 16.62 209 GLY D O 1
ATOM 10749 N N . PRO D 1 210 ? 32.891 0.657 32.866 1.00 14.07 210 PRO D N 1
ATOM 10750 C CA . PRO D 1 210 ? 32.299 2.008 32.876 1.00 13.48 210 PRO D CA 1
ATOM 10751 C C . PRO D 1 210 ? 32.945 2.956 31.876 1.00 12.47 210 PRO D C 1
ATOM 10752 O O . PRO D 1 210 ? 34.156 3.085 31.846 1.00 13.34 210 PRO D O 1
ATOM 10756 N N . ARG D 1 211 ? 32.118 3.644 31.097 1.00 11.55 211 ARG D N 1
ATOM 10757 C CA . ARG D 1 211 ? 32.536 4.783 30.280 1.00 11.47 211 ARG D CA 1
ATOM 10758 C C . ARG D 1 211 ? 31.442 5.834 30.364 1.00 10.51 211 ARG D C 1
ATOM 10759 O O . ARG D 1 211 ? 30.279 5.507 30.636 1.00 10.80 211 ARG D O 1
ATOM 10767 N N . LEU D 1 212 ? 31.816 7.101 30.181 1.00 10.49 212 LEU D N 1
ATOM 10768 C CA . LEU D 1 212 ? 30.857 8.200 30.162 1.00 9.80 212 LEU D CA 1
ATOM 10769 C C . LEU D 1 212 ? 30.422 8.421 28.725 1.00 9.53 212 LEU D C 1
ATOM 10770 O O . LEU D 1 212 ? 31.231 8.728 27.849 1.00 10.66 212 LEU D O 1
ATOM 10775 N N . HIS D 1 213 ? 29.129 8.256 28.474 1.00 9.06 213 HIS D N 1
ATOM 10776 C CA . HIS D 1 213 ? 28.621 8.473 27.128 1.00 8.67 213 HIS D CA 1
ATOM 10777 C C . HIS D 1 213 ? 28.590 9.962 26.786 1.00 8.55 213 HIS D C 1
ATOM 10778 O O . HIS D 1 213 ? 29.140 10.402 25.760 1.00 9.26 213 HIS D O 1
ATOM 10785 N N . HIS D 1 214 ? 27.887 10.725 27.612 1.00 8.43 214 HIS D N 1
ATOM 10786 C CA . HIS D 1 214 ? 27.810 12.168 27.399 1.00 8.74 214 HIS D CA 1
ATOM 10787 C C . HIS D 1 214 ? 27.394 12.953 28.612 1.00 8.64 214 HIS D C 1
ATOM 10788 O O . HIS D 1 214 ? 26.895 12.394 29.593 1.00 8.85 214 HIS D O 1
ATOM 10795 N N . VAL D 1 215 ? 27.636 14.271 28.514 1.00 8.73 215 VAL D N 1
ATOM 10796 C CA . VAL D 1 215 ? 27.033 15.269 29.389 1.00 8.55 215 VAL D CA 1
ATOM 10797 C C . VAL D 1 215 ? 26.095 16.120 28.517 1.00 8.21 215 VAL D C 1
ATOM 10798 O O . VAL D 1 215 ? 26.472 16.498 27.401 1.00 8.58 215 VAL D O 1
ATOM 10802 N N . ALA D 1 216 ? 24.892 16.409 29.018 1.00 7.33 216 ALA D N 1
ATOM 10803 C CA . ALA D 1 216 ? 23.871 17.130 28.256 1.00 7.59 216 ALA D CA 1
ATOM 10804 C C . ALA D 1 216 ? 23.551 18.481 28.878 1.00 7.41 216 ALA D C 1
ATOM 10805 O O . ALA D 1 216 ? 23.285 18.569 30.067 1.00 8.41 216 ALA D O 1
ATOM 10807 N N . PHE D 1 217 ? 23.516 19.505 28.033 1.00 7.07 217 PHE D N 1
ATOM 10808 C CA . PHE D 1 217 ? 23.047 20.847 28.385 1.00 7.95 217 PHE D CA 1
ATOM 10809 C C . PHE D 1 217 ? 21.776 21.177 27.606 1.00 7.53 217 PHE D C 1
ATOM 10810 O O . PHE D 1 217 ? 21.624 20.751 26.463 1.00 8.48 217 PHE D O 1
ATOM 10818 N N A SER D 1 218 ? 20.907 21.975 28.225 0.70 7.33 218 SER D N 1
ATOM 10819 N N B SER D 1 218 ? 20.902 21.978 28.195 0.30 7.61 218 SER D N 1
ATOM 10820 C CA A SER D 1 218 ? 19.662 22.436 27.639 0.70 7.96 218 SER D CA 1
ATOM 10821 C CA B SER D 1 218 ? 19.689 22.359 27.510 0.30 7.83 218 SER D CA 1
ATOM 10822 C C A SER D 1 218 ? 19.842 23.759 26.911 0.70 7.57 218 SER D C 1
ATOM 10823 C C B SER D 1 218 ? 19.717 23.788 27.008 0.30 7.46 218 SER D C 1
ATOM 10824 O O A SER D 1 218 ? 20.737 24.541 27.243 0.70 7.88 218 SER D O 1
ATOM 10825 O O B SER D 1 218 ? 20.383 24.659 27.573 0.30 7.80 218 SER D O 1
ATOM 10830 N N . THR D 1 219 ? 18.955 24.007 25.941 1.00 7.21 219 THR D N 1
ATOM 10831 C CA . THR D 1 219 ? 18.692 25.344 25.405 1.00 6.76 219 THR D CA 1
ATOM 10832 C C . THR D 1 219 ? 17.230 25.698 25.673 1.00 6.81 219 THR D C 1
ATOM 10833 O O . THR D 1 219 ? 16.430 24.852 26.049 1.00 7.73 219 THR D O 1
ATOM 10837 N N . HIS D 1 220 ? 16.886 26.963 25.446 1.00 7.00 220 HIS D N 1
ATOM 10838 C CA . HIS D 1 220 ? 15.484 27.362 25.534 1.00 7.09 220 HIS D CA 1
ATOM 10839 C C . HIS D 1 220 ? 14.664 26.764 24.389 1.00 6.70 220 HIS D C 1
ATOM 10840 O O . HIS D 1 220 ? 13.564 26.241 24.603 1.00 7.12 220 HIS D O 1
ATOM 10847 N N . GLU D 1 221 ? 15.168 26.926 23.170 1.00 6.79 221 GLU D N 1
ATOM 10848 C CA . GLU D 1 221 ? 14.379 26.648 21.956 1.00 6.94 221 GLU D CA 1
ATOM 10849 C C . GLU D 1 221 ? 15.173 25.800 20.977 1.00 6.00 221 GLU D C 1
ATOM 10850 O O . GLU D 1 221 ? 16.407 25.665 21.047 1.00 6.92 221 GLU D O 1
ATOM 10856 N N . LYS D 1 222 ? 14.446 25.226 20.044 1.00 6.41 222 LYS D N 1
ATOM 10857 C CA . LYS D 1 222 ? 15.049 24.363 19.037 1.00 7.17 222 LYS D CA 1
ATOM 10858 C C . LYS D 1 222 ? 16.006 25.148 18.128 1.00 7.37 222 LYS D C 1
ATOM 10859 O O . LYS D 1 222 ? 17.064 24.648 17.751 1.00 7.47 222 LYS D O 1
ATOM 10865 N N . HIS D 1 223 ? 15.675 26.409 17.835 1.00 7.08 223 HIS D N 1
ATOM 10866 C CA . HIS D 1 223 ? 16.536 27.212 16.961 1.00 7.62 223 HIS D CA 1
ATOM 10867 C C . HIS D 1 223 ? 17.928 27.408 17.568 1.00 7.44 223 HIS D C 1
ATOM 10868 O O . HIS D 1 223 ? 18.904 27.604 16.848 1.00 7.72 223 HIS D O 1
ATOM 10875 N N . ASN D 1 224 ? 18.032 27.366 18.893 1.00 6.79 224 ASN D N 1
ATOM 10876 C CA . ASN D 1 224 ? 19.322 27.541 19.533 1.00 6.96 224 ASN D CA 1
ATOM 10877 C C . ASN D 1 224 ? 20.251 26.364 19.236 1.00 6.97 224 ASN D C 1
ATOM 10878 O O . ASN D 1 224 ? 21.458 26.522 19.039 1.00 7.74 224 ASN D O 1
ATOM 10883 N N . ILE D 1 225 ? 19.661 25.179 19.140 1.00 6.51 225 ILE D N 1
ATOM 10884 C CA . ILE D 1 225 ? 20.407 23.986 18.767 1.00 7.08 225 ILE D CA 1
ATOM 10885 C C . ILE D 1 225 ? 20.837 24.054 17.290 1.00 6.72 225 ILE D C 1
ATOM 10886 O O . ILE D 1 225 ? 21.966 23.738 16.941 1.00 7.44 225 ILE D O 1
ATOM 10891 N N A ILE D 1 226 ? 19.922 24.483 16.427 0.50 5.98 226 ILE D N 1
ATOM 10892 N N B ILE D 1 226 ? 19.924 24.480 16.424 0.50 5.98 226 ILE D N 1
ATOM 10893 C CA A ILE D 1 226 ? 20.233 24.704 15.012 0.50 6.18 226 ILE D CA 1
ATOM 10894 C CA B ILE D 1 226 ? 20.253 24.684 15.015 0.50 6.26 226 ILE D CA 1
ATOM 10895 C C A ILE D 1 226 ? 21.416 25.649 14.859 0.50 6.46 226 ILE D C 1
ATOM 10896 C C B ILE D 1 226 ? 21.440 25.628 14.885 0.50 6.39 226 ILE D C 1
ATOM 10897 O O A ILE D 1 226 ? 22.304 25.413 14.043 0.50 6.62 226 ILE D O 1
ATOM 10898 O O B ILE D 1 226 ? 22.361 25.366 14.117 0.50 6.52 226 ILE D O 1
ATOM 10907 N N . GLN D 1 227 ? 21.432 26.725 15.645 1.00 5.87 227 GLN D N 1
ATOM 10908 C CA . GLN D 1 227 ? 22.531 27.678 15.588 1.00 6.19 227 GLN D CA 1
ATOM 10909 C C . GLN D 1 227 ? 23.869 27.069 15.935 1.00 6.31 227 GLN D C 1
ATOM 10910 O O . GLN D 1 227 ? 24.873 27.446 15.337 1.00 6.75 227 GLN D O 1
ATOM 10916 N N . ILE D 1 228 ? 23.901 26.158 16.908 1.00 6.13 228 ILE D N 1
ATOM 10917 C CA . ILE D 1 228 ? 25.176 25.505 17.236 1.00 6.48 228 ILE D CA 1
ATOM 10918 C C . ILE D 1 228 ? 25.730 24.787 16.009 1.00 6.78 228 ILE D C 1
ATOM 10919 O O . ILE D 1 228 ? 26.905 24.900 15.659 1.00 6.91 228 ILE D O 1
ATOM 10924 N N . CYS D 1 229 ? 24.862 24.053 15.320 1.00 6.46 229 CYS D N 1
ATOM 10925 C CA . CYS D 1 229 ? 25.243 23.390 14.081 1.00 7.03 229 CYS D CA 1
ATOM 10926 C C . CYS D 1 229 ? 25.736 24.382 13.041 1.00 6.05 229 CYS D C 1
ATOM 10927 O O . CYS D 1 229 ? 26.788 24.186 12.407 1.00 6.66 229 CYS D O 1
ATOM 10930 N N . ASP D 1 230 ? 24.978 25.468 12.875 1.00 6.03 230 ASP D N 1
ATOM 10931 C CA . ASP D 1 230 ? 25.339 26.493 11.881 1.00 5.99 230 ASP D CA 1
ATOM 10932 C C . ASP D 1 230 ? 26.706 27.112 12.176 1.00 5.75 230 ASP D C 1
ATOM 10933 O O . ASP D 1 230 ? 27.524 27.332 11.275 1.00 6.49 230 ASP D O 1
ATOM 10938 N N . LYS D 1 231 ? 26.961 27.373 13.455 1.00 6.30 231 LYS D N 1
ATOM 10939 C CA . LYS D 1 231 ? 28.220 27.981 13.883 1.00 6.65 231 LYS D CA 1
ATOM 10940 C C . LYS D 1 231 ? 29.369 27.033 13.649 1.00 7.06 231 LYS D C 1
ATOM 10941 O O . LYS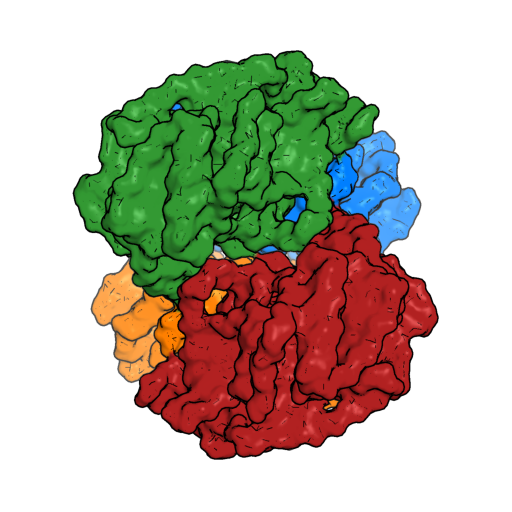 D 1 231 ? 30.445 27.434 13.202 1.00 7.69 231 LYS D O 1
ATOM 10947 N N . MET D 1 232 ? 29.155 25.760 13.963 1.00 6.57 232 MET D N 1
ATOM 10948 C CA . MET D 1 232 ? 30.198 24.770 13.713 1.00 6.85 232 MET D CA 1
ATOM 10949 C C . MET D 1 232 ? 30.514 24.641 12.217 1.00 6.45 232 MET D C 1
ATOM 10950 O O . MET D 1 232 ? 31.676 24.490 11.839 1.00 7.44 232 MET D O 1
ATOM 10955 N N . GLY D 1 233 ? 29.501 24.732 11.363 1.00 6.28 233 GLY D N 1
ATOM 10956 C CA . GLY D 1 233 ? 29.758 24.799 9.926 1.00 7.08 233 GLY D CA 1
ATOM 10957 C C . GLY D 1 233 ? 30.585 26.031 9.558 1.00 6.56 233 GLY D C 1
ATOM 10958 O O . GLY D 1 233 ? 31.547 25.950 8.808 1.00 7.10 233 GLY D O 1
ATOM 10959 N N . ALA D 1 234 ? 30.239 27.185 10.110 1.00 6.85 234 ALA D N 1
ATOM 10960 C CA . ALA D 1 234 ? 31.003 28.410 9.824 1.00 7.26 234 ALA D CA 1
ATOM 10961 C C . ALA D 1 234 ? 32.450 28.353 10.298 1.00 7.47 234 ALA D C 1
ATOM 10962 O O . ALA D 1 234 ? 33.323 28.901 9.638 1.00 8.80 234 ALA D O 1
ATOM 10964 N N . LEU D 1 235 ? 32.674 27.692 11.427 1.00 7.56 235 LEU D N 1
ATOM 10965 C CA . LEU D 1 235 ? 34.017 27.500 11.969 1.00 7.88 235 LEU D CA 1
ATOM 10966 C C . LEU D 1 235 ? 34.731 26.325 11.282 1.00 8.00 235 LEU D C 1
ATOM 10967 O O . LEU D 1 235 ? 35.884 26.030 11.593 1.00 8.92 235 LEU D O 1
ATOM 10972 N N . ARG D 1 236 ? 34.067 25.684 10.322 1.00 7.35 236 ARG D N 1
ATOM 10973 C CA . ARG D 1 236 ? 34.632 24.579 9.556 1.00 7.53 236 ARG D CA 1
ATOM 10974 C C . ARG D 1 236 ? 35.054 23.433 10.461 1.00 7.69 236 ARG D C 1
ATOM 10975 O O . ARG D 1 236 ? 36.083 22.814 10.257 1.00 9.41 236 ARG D O 1
ATOM 10983 N N . ILE D 1 237 ? 34.218 23.156 11.455 1.00 7.81 237 ILE D N 1
ATOM 10984 C CA . ILE D 1 237 ? 34.421 22.032 12.379 1.00 8.51 237 ILE D CA 1
ATOM 10985 C C . ILE D 1 237 ? 33.154 21.152 12.377 1.00 7.42 237 ILE D C 1
ATOM 10986 O O . ILE D 1 237 ? 32.806 20.525 13.387 1.00 7.93 237 ILE D O 1
ATOM 10991 N N . SER D 1 238 ? 32.491 21.053 11.225 1.00 7.03 238 SER D N 1
ATOM 10992 C CA . SER D 1 238 ? 31.295 20.203 11.127 1.00 7.06 238 SER D CA 1
ATOM 10993 C C . SER D 1 238 ? 31.619 18.718 11.336 1.00 7.71 238 SER D C 1
ATOM 10994 O O . SER D 1 238 ? 30.727 17.924 11.628 1.00 7.34 238 SER D O 1
ATOM 10997 N N . ASP D 1 239 ? 32.885 18.333 11.180 1.00 8.03 239 ASP D N 1
ATOM 10998 C CA . ASP D 1 239 ? 33.313 16.976 11.520 1.00 8.29 239 ASP D CA 1
ATOM 10999 C C . ASP D 1 239 ? 33.197 16.670 13.003 1.00 8.66 239 ASP D C 1
ATOM 11000 O O . ASP D 1 239 ? 33.249 15.496 13.386 1.00 10.05 239 ASP D O 1
ATOM 11005 N N . ARG D 1 240 ? 33.055 17.709 13.827 1.00 7.80 240 ARG D N 1
ATOM 11006 C CA . ARG D 1 240 ? 32.833 17.530 15.259 1.00 8.56 240 ARG D CA 1
ATOM 11007 C C . ARG D 1 240 ? 31.352 17.504 15.636 1.00 7.90 240 ARG D C 1
ATOM 11008 O O . ARG D 1 240 ? 31.013 17.353 16.806 1.00 8.20 240 ARG D O 1
ATOM 11016 N N . ILE D 1 241 ? 30.473 17.606 14.654 1.00 7.22 241 ILE D N 1
ATOM 11017 C CA . ILE D 1 241 ? 29.042 17.290 14.838 1.00 7.17 241 ILE D CA 1
ATOM 11018 C C . ILE D 1 241 ? 28.943 15.782 14.611 1.00 7.28 241 ILE D C 1
ATOM 11019 O O . ILE D 1 241 ? 29.140 15.306 13.493 1.00 8.59 241 ILE D O 1
ATOM 11024 N N . GLU D 1 242 ? 28.691 15.040 15.683 1.00 7.27 242 GLU D N 1
ATOM 11025 C CA . GLU D 1 242 ? 28.642 13.591 15.586 1.00 7.79 242 GLU D CA 1
ATOM 11026 C C . GLU D 1 242 ? 27.322 13.075 15.018 1.00 7.47 242 GLU D C 1
ATOM 11027 O O . GLU D 1 242 ? 27.295 12.163 14.168 1.00 8.23 242 GLU D O 1
ATOM 11033 N N . ARG D 1 243 ? 26.228 13.609 15.530 1.00 7.37 243 ARG D N 1
ATOM 11034 C CA . ARG D 1 243 ? 24.913 13.040 15.259 1.00 7.61 243 ARG D CA 1
ATOM 11035 C C . ARG D 1 243 ? 23.848 14.079 15.514 1.00 7.55 243 ARG D C 1
ATOM 11036 O O . ARG D 1 243 ? 23.826 14.692 16.573 1.00 7.81 243 ARG D O 1
ATOM 11044 N N . GLY D 1 244 ? 22.952 14.234 14.544 1.00 7.95 244 GLY D N 1
ATOM 11045 C CA . GLY D 1 244 ? 21.825 15.125 14.697 1.00 6.88 244 GLY D CA 1
ATOM 11046 C C . GLY D 1 244 ? 21.943 16.310 13.761 1.00 6.77 244 GLY D C 1
ATOM 11047 O O . GLY D 1 244 ? 22.716 16.293 12.801 1.00 8.33 244 GLY D O 1
ATOM 11048 N N . PRO D 1 245 ? 21.142 17.355 14.009 1.00 6.66 245 PRO D N 1
ATOM 11049 C CA . PRO D 1 245 ? 20.154 17.472 15.064 1.00 6.34 245 PRO D CA 1
ATOM 11050 C C . PRO D 1 245 ? 18.950 16.587 14.781 1.00 5.90 245 PRO D C 1
ATOM 11051 O O . PRO D 1 245 ? 18.716 16.177 13.625 1.00 6.86 245 PRO D O 1
ATOM 11055 N N . GLY D 1 246 ? 18.187 16.294 15.819 1.00 6.25 246 GLY D N 1
ATOM 11056 C CA . GLY D 1 246 ? 16.998 15.481 15.665 1.00 5.92 246 GLY D CA 1
ATOM 11057 C C . GLY D 1 246 ? 15.976 15.689 16.738 1.00 5.99 246 GLY D C 1
ATOM 11058 O O . GLY D 1 246 ? 16.146 16.514 17.616 1.00 6.21 246 GLY D O 1
ATOM 11059 N N . ARG D 1 247 ? 14.903 14.915 16.641 1.00 6.81 247 ARG D N 1
ATOM 11060 C CA . ARG D 1 247 ? 13.926 14.734 17.718 1.00 6.55 247 ARG D CA 1
ATOM 11061 C C . ARG D 1 247 ? 14.125 13.337 18.244 1.00 6.11 247 ARG D C 1
ATOM 11062 O O . ARG D 1 247 ? 14.125 12.391 17.471 1.00 6.79 247 ARG D O 1
ATOM 11070 N N . HIS D 1 248 ? 14.269 13.215 19.563 1.00 6.24 248 HIS D N 1
ATOM 11071 C CA . HIS D 1 248 ? 14.328 11.905 20.149 1.00 6.76 248 HIS D CA 1
ATOM 11072 C C . HIS D 1 248 ? 12.930 11.291 20.196 1.00 7.12 248 HIS D C 1
ATOM 11073 O O . HIS D 1 248 ? 11.930 11.972 20.390 1.00 8.92 248 HIS D O 1
ATOM 11080 N N . GLY D 1 249 ? 12.870 9.970 20.103 1.00 6.87 249 GLY D N 1
ATOM 11081 C CA . GLY D 1 249 ? 11.672 9.253 20.526 1.00 7.69 249 GLY D CA 1
ATOM 11082 C C . GLY D 1 249 ? 11.599 9.200 22.034 1.00 8.30 249 GLY D C 1
ATOM 11083 O O . GLY D 1 249 ? 10.794 9.889 22.661 1.00 9.05 249 GLY D O 1
ATOM 11084 N N . VAL D 1 250 ? 12.494 8.408 22.613 1.00 8.31 250 VAL D N 1
ATOM 11085 C CA . VAL D 1 250 ? 12.693 8.410 24.060 1.00 8.86 250 VAL D CA 1
ATOM 11086 C C . VAL D 1 250 ? 13.030 9.845 24.492 1.00 9.33 250 VAL D C 1
ATOM 11087 O O . VAL D 1 250 ? 13.995 10.419 24.000 1.00 11.81 250 VAL D O 1
ATOM 11091 N N . SER D 1 251 ? 12.249 10.375 25.422 1.00 9.90 251 SER D N 1
ATOM 11092 C CA . SER D 1 251 ? 12.359 11.721 25.999 1.00 8.82 251 SER D CA 1
ATOM 11093 C C . SER D 1 251 ? 11.626 12.815 25.245 1.00 7.96 251 SER D C 1
ATOM 11094 O O . SER D 1 251 ? 11.302 13.830 25.850 1.00 8.08 251 SER D O 1
ATOM 11097 N N . ASN D 1 252 ? 11.380 12.609 23.935 1.00 6.96 252 ASN D N 1
ATOM 11098 C CA . ASN D 1 252 ? 10.715 13.604 23.078 1.00 7.33 252 ASN D CA 1
ATOM 11099 C C . ASN D 1 252 ? 11.487 14.904 22.928 1.00 7.11 252 ASN D C 1
ATOM 11100 O O . ASN D 1 252 ? 10.938 15.851 22.425 1.00 8.17 252 ASN D O 1
ATOM 11105 N N . ALA D 1 253 ? 12.762 14.933 23.332 1.00 6.99 253 ALA D N 1
ATOM 11106 C CA . ALA D 1 253 ? 13.550 16.168 23.281 1.00 6.80 253 ALA D CA 1
ATOM 11107 C C . ALA D 1 253 ? 14.154 16.370 21.893 1.00 6.55 253 ALA D C 1
ATOM 11108 O O . ALA D 1 253 ? 14.528 15.402 21.201 1.00 7.88 253 ALA D O 1
ATOM 11110 N N . PHE D 1 254 ? 14.320 17.632 21.523 1.00 6.40 254 PHE D N 1
ATOM 11111 C CA . PHE D 1 254 ? 15.130 17.986 20.366 1.00 6.24 254 PHE D CA 1
ATOM 11112 C C . PHE D 1 254 ? 16.600 17.956 20.811 1.00 6.38 254 PHE D C 1
ATOM 11113 O O . PHE D 1 254 ? 16.919 18.332 21.940 1.00 8.37 254 PHE D O 1
ATOM 11121 N N . TYR D 1 255 ? 17.480 17.461 19.958 1.00 5.65 255 TYR D N 1
ATOM 11122 C CA . TYR D 1 255 ? 18.824 17.075 20.391 1.00 6.19 255 TYR D CA 1
ATOM 11123 C C . TYR D 1 255 ? 19.894 17.302 19.338 1.00 5.73 255 TYR D C 1
ATOM 11124 O O . TYR D 1 255 ? 19.623 17.387 18.129 1.00 6.31 255 TYR D O 1
ATOM 11133 N N . LEU D 1 256 ? 21.133 17.280 19.816 1.00 6.37 256 LEU D N 1
ATOM 11134 C CA . LEU D 1 256 ? 22.334 17.294 18.970 1.00 6.53 256 LEU D CA 1
ATOM 11135 C C . LEU D 1 256 ? 23.473 16.707 19.779 1.00 6.85 256 LEU D C 1
ATOM 11136 O O . LEU D 1 256 ? 23.537 16.947 20.986 1.00 7.46 256 LEU D O 1
ATOM 11141 N N . TYR D 1 257 ? 24.350 15.922 19.136 1.00 6.66 257 TYR D N 1
ATOM 11142 C CA . TYR D 1 257 ? 25.580 15.443 19.778 1.00 7.17 257 TYR D CA 1
ATOM 11143 C C . TYR D 1 257 ? 26.819 15.951 19.055 1.00 6.54 257 TYR D C 1
ATOM 11144 O O . TYR D 1 257 ? 26.940 15.827 17.831 1.00 7.36 257 TYR D O 1
ATOM 11153 N N . ILE D 1 258 ? 27.720 16.522 19.835 1.00 7.29 258 ILE D N 1
ATOM 11154 C CA . ILE D 1 258 ? 28.960 17.099 19.330 1.00 7.17 258 ILE D CA 1
ATOM 11155 C C . ILE D 1 258 ? 30.124 16.557 20.170 1.00 7.67 258 ILE D C 1
ATOM 11156 O O . ILE D 1 258 ? 29.929 16.009 21.261 1.00 8.41 258 ILE D O 1
ATOM 11161 N N . LEU D 1 259 ? 31.334 16.699 19.641 1.00 8.49 259 LEU D N 1
ATOM 11162 C CA . LEU D 1 259 ? 32.542 16.122 20.242 1.00 9.18 259 LEU D CA 1
ATOM 11163 C C . LEU D 1 259 ? 33.533 17.233 20.576 1.00 9.77 259 LEU D C 1
ATOM 11164 O O . LEU D 1 259 ? 33.890 18.021 19.716 1.00 10.63 259 LEU D O 1
ATOM 11169 N N . ASP D 1 260 ? 33.964 17.274 21.833 1.00 9.37 260 ASP D N 1
ATOM 11170 C CA . ASP D 1 260 ? 34.989 18.217 22.257 1.00 9.78 260 ASP D CA 1
ATOM 11171 C C . ASP D 1 260 ? 36.380 17.769 21.769 1.00 11.06 260 ASP D C 1
ATOM 11172 O O . ASP D 1 260 ? 36.515 16.694 21.157 1.00 11.23 260 ASP D O 1
ATOM 11177 N N . PRO D 1 261 ? 37.418 18.581 22.035 1.00 10.82 261 PRO D N 1
ATOM 11178 C CA . PRO D 1 261 ? 38.737 18.268 21.474 1.00 11.40 261 PRO D CA 1
ATOM 11179 C C . PRO D 1 261 ? 39.354 16.943 21.926 1.00 12.58 261 PRO D C 1
ATOM 11180 O O . PRO D 1 261 ? 40.207 16.397 21.223 1.00 15.19 261 PRO D O 1
ATOM 11184 N N . ASP D 1 262 ? 38.924 16.432 23.078 1.00 11.85 262 ASP D N 1
ATOM 11185 C CA . ASP D 1 262 ? 39.337 15.116 23.549 1.00 12.54 262 ASP D CA 1
ATOM 11186 C C . ASP D 1 262 ? 38.327 14.017 23.245 1.00 12.97 262 ASP D C 1
ATOM 11187 O O . ASP D 1 262 ? 38.404 12.926 23.816 1.00 13.48 262 ASP D O 1
ATOM 11192 N N A ASN D 1 263 ? 37.384 14.314 22.354 0.50 12.11 263 ASN D N 1
ATOM 11193 N N B ASN D 1 263 ? 37.393 14.306 22.341 0.50 12.17 263 ASN D N 1
ATOM 11194 C CA A ASN D 1 263 ? 36.302 13.395 22.006 0.50 12.40 263 ASN D CA 1
ATOM 11195 C CA B ASN D 1 263 ? 36.291 13.399 22.014 0.50 12.56 263 ASN D CA 1
ATOM 11196 C C A ASN D 1 263 ? 35.249 13.158 23.084 0.50 11.82 263 ASN D C 1
ATOM 11197 C C B ASN D 1 263 ? 35.336 13.071 23.161 0.50 11.98 263 ASN D C 1
ATOM 11198 O O A ASN D 1 263 ? 34.395 12.288 22.909 0.50 13.15 263 ASN D O 1
ATOM 11199 O O B ASN D 1 263 ? 34.657 12.043 23.128 0.50 12.83 263 ASN D O 1
ATOM 11208 N N . HIS D 1 264 ? 35.254 13.940 24.165 1.00 10.91 264 HIS D N 1
ATOM 11209 C CA . HIS D 1 264 ? 34.150 13.860 25.106 1.00 10.66 264 HIS D CA 1
ATOM 11210 C C . HIS D 1 264 ? 32.895 14.327 24.360 1.00 10.40 264 HIS D C 1
ATOM 11211 O O . HIS D 1 264 ? 32.906 15.375 23.694 1.00 11.15 264 HIS D O 1
ATOM 11218 N N . ARG D 1 265 ? 31.805 13.582 24.522 1.00 9.08 265 ARG D N 1
ATOM 11219 C CA . ARG D 1 265 ? 30.572 13.870 23.811 1.00 9.32 265 ARG D CA 1
ATOM 11220 C C . ARG D 1 265 ? 29.684 14.750 24.657 1.00 8.55 265 ARG D C 1
ATOM 11221 O O . ARG D 1 265 ? 29.421 14.464 25.836 1.00 9.28 265 ARG D O 1
ATOM 11229 N N . ILE D 1 266 ? 29.177 15.787 24.009 1.00 7.92 266 ILE D N 1
ATOM 11230 C CA . ILE D 1 266 ? 28.248 16.723 24.621 1.00 7.94 266 ILE D CA 1
ATOM 11231 C C . ILE D 1 266 ? 26.940 16.664 23.847 1.00 7.19 266 ILE D C 1
ATOM 11232 O O . ILE D 1 266 ? 26.936 16.733 22.608 1.00 8.05 266 ILE D O 1
ATOM 11237 N N . GLU D 1 267 ? 25.837 16.490 24.568 1.00 7.24 267 GLU D N 1
ATOM 11238 C CA . GLU D 1 267 ? 24.486 16.571 23.976 1.00 7.07 267 GLU D CA 1
ATOM 11239 C C . GLU D 1 267 ? 23.929 17.949 24.270 1.00 7.21 267 GLU D C 1
ATOM 11240 O O . GLU D 1 267 ? 24.055 18.438 25.392 1.00 7.44 267 GLU D O 1
ATOM 11246 N N . ILE D 1 268 ? 23.261 18.526 23.284 1.00 6.74 268 ILE D N 1
ATOM 11247 C CA . ILE D 1 268 ? 22.431 19.693 23.479 1.00 7.02 268 ILE D CA 1
ATOM 11248 C C . ILE D 1 268 ? 20.987 19.227 23.339 1.00 6.52 268 ILE D C 1
ATOM 11249 O O . ILE D 1 268 ? 20.690 18.402 22.480 1.00 7.67 268 ILE D O 1
ATOM 11254 N N . TYR D 1 269 ? 20.110 19.756 24.185 1.00 6.98 269 TYR D N 1
ATOM 11255 C CA . TYR D 1 269 ? 18.813 19.118 24.455 1.00 7.14 269 TYR D CA 1
ATOM 11256 C C . TYR D 1 269 ? 17.768 20.150 24.788 1.00 7.65 269 TYR D C 1
ATOM 11257 O O . TYR D 1 269 ? 18.068 21.121 25.464 1.00 8.68 269 TYR D O 1
ATOM 11266 N N . THR D 1 270 ? 16.525 19.937 24.368 1.00 7.19 270 THR D N 1
ATOM 11267 C CA . THR D 1 270 ? 15.456 20.819 24.831 1.00 7.34 270 THR D CA 1
ATOM 11268 C C . THR D 1 270 ? 14.094 20.166 24.730 1.00 6.79 270 THR D C 1
ATOM 11269 O O . THR D 1 270 ? 13.851 19.350 23.829 1.00 7.23 270 THR D O 1
ATOM 11273 N N . GLN D 1 271 ? 13.213 20.547 25.658 1.00 7.14 271 GLN D N 1
ATOM 11274 C CA . GLN D 1 271 ? 11.764 20.347 25.528 1.00 7.14 271 GLN D CA 1
ATOM 11275 C C . GLN D 1 271 ? 11.334 18.896 25.684 1.00 8.22 271 GLN D C 1
ATOM 11276 O O . GLN D 1 271 ? 10.427 18.426 25.019 1.00 8.78 271 GLN D O 1
ATOM 11282 N N . ASP D 1 272 ? 11.923 18.238 26.675 1.00 8.05 272 ASP D N 1
ATOM 11283 C CA . ASP D 1 272 ? 11.297 17.046 27.246 1.00 8.05 272 ASP D CA 1
ATOM 11284 C C . ASP D 1 272 ? 10.139 17.436 28.181 1.00 8.64 272 ASP D C 1
ATOM 11285 O O . ASP D 1 272 ? 9.724 18.608 28.206 1.00 9.94 272 ASP D O 1
ATOM 11290 N N . TYR D 1 273 ? 9.580 16.462 28.896 1.00 8.07 273 TYR D N 1
ATOM 11291 C CA . TYR D 1 273 ? 8.312 16.620 29.591 1.00 8.81 273 TYR D CA 1
ATOM 11292 C C . TYR D 1 273 ? 8.468 16.427 31.114 1.00 8.05 273 TYR D C 1
ATOM 11293 O O . TYR D 1 273 ? 9.509 15.990 31.596 1.00 8.88 273 TYR D O 1
ATOM 11302 N N . TYR D 1 274 ? 7.421 16.783 31.851 1.00 8.04 274 TYR D N 1
ATOM 11303 C CA . TYR D 1 274 ? 7.412 16.738 33.312 1.00 8.39 274 TYR D CA 1
ATOM 11304 C C . TYR D 1 274 ? 7.175 15.304 33.804 1.00 8.63 274 TYR D C 1
ATOM 11305 O O . TYR D 1 274 ? 6.205 14.636 33.412 1.00 9.26 274 TYR D O 1
ATOM 11314 N N . THR D 1 275 ? 8.000 14.898 34.761 1.00 8.20 275 THR D N 1
ATOM 11315 C CA . THR D 1 275 ? 7.952 13.548 35.303 1.00 8.70 275 THR D CA 1
ATOM 11316 C C . THR D 1 275 ? 7.800 13.508 36.822 1.00 9.55 275 THR D C 1
ATOM 11317 O O . THR D 1 275 ? 7.929 12.438 37.424 1.00 11.69 275 THR D O 1
ATOM 11321 N N . GLY D 1 276 ? 7.512 14.650 37.438 1.00 9.43 276 GLY D N 1
ATOM 11322 C CA . GLY D 1 276 ? 7.548 14.750 38.900 1.00 10.52 276 GLY D CA 1
ATOM 11323 C C . GLY D 1 276 ? 6.449 14.030 39.645 1.00 10.79 276 GLY D C 1
ATOM 11324 O O . GLY D 1 276 ? 6.583 13.836 40.855 1.00 13.08 276 GLY D O 1
ATOM 11325 N N . ASP D 1 277 ? 5.365 13.618 39.000 1.00 10.43 277 ASP D N 1
ATOM 11326 C CA . ASP D 1 277 ? 4.327 12.880 39.736 1.00 9.76 277 ASP D CA 1
ATOM 11327 C C . ASP D 1 277 ? 4.826 11.445 39.981 1.00 9.72 277 ASP D C 1
ATOM 11328 O O . ASP D 1 277 ? 5.508 10.859 39.139 1.00 10.14 277 ASP D O 1
ATOM 11333 N N . PRO D 1 278 ? 4.512 10.872 41.155 1.00 10.36 278 PRO D N 1
ATOM 11334 C CA . PRO D 1 278 ? 5.118 9.579 41.519 1.00 10.37 278 PRO D CA 1
ATOM 11335 C C . PRO D 1 278 ? 4.636 8.396 40.679 1.00 10.57 278 PRO D C 1
ATOM 11336 O O . PRO D 1 278 ? 5.335 7.374 40.589 1.00 14.55 278 PRO D O 1
ATOM 11340 N N . ASP D 1 279 ? 3.474 8.550 40.058 1.00 10.14 279 ASP D N 1
ATOM 11341 C CA . ASP D 1 279 ? 2.928 7.555 39.134 1.00 10.48 279 ASP D CA 1
ATOM 11342 C C . ASP D 1 279 ? 3.101 7.957 37.662 1.00 9.69 279 ASP D C 1
ATOM 11343 O O . ASP D 1 279 ? 2.388 7.473 36.786 1.00 10.89 279 ASP D O 1
ATOM 11348 N N . ASN D 1 280 ? 4.071 8.822 37.397 1.00 9.39 280 ASN D N 1
ATOM 11349 C CA . ASN D 1 280 ? 4.426 9.193 36.032 1.00 9.06 280 ASN D CA 1
ATOM 11350 C C . ASN D 1 280 ? 4.495 7.933 35.159 1.00 10.27 280 ASN D C 1
ATOM 11351 O O . ASN D 1 280 ? 5.208 6.984 35.498 1.00 10.45 280 ASN D O 1
ATOM 11356 N N . PRO D 1 281 ? 3.778 7.920 34.018 1.00 10.75 281 PRO D N 1
ATOM 11357 C CA . PRO D 1 281 ? 3.781 6.683 33.231 1.00 11.28 281 PRO D CA 1
ATOM 11358 C C . PRO D 1 281 ? 5.143 6.403 32.604 1.00 11.98 281 PRO D C 1
ATOM 11359 O O . PRO D 1 281 ? 5.751 7.278 31.994 1.00 12.09 281 PRO D O 1
ATOM 11363 N N . THR D 1 282 ? 5.610 5.176 32.774 1.00 11.78 282 THR D N 1
ATOM 11364 C CA . THR D 1 282 ? 6.835 4.747 32.141 1.00 12.23 282 THR D CA 1
ATOM 11365 C C . THR D 1 282 ? 6.530 4.385 30.686 1.00 12.49 282 THR D C 1
ATOM 11366 O O . THR D 1 282 ? 5.395 4.041 30.310 1.00 15.36 282 THR D O 1
ATOM 11370 N N . ILE D 1 283 ? 7.545 4.506 29.859 1.00 10.23 283 ILE D N 1
ATOM 11371 C CA . ILE D 1 283 ? 7.420 4.198 28.444 1.00 10.09 283 ILE D CA 1
ATOM 11372 C C . ILE D 1 283 ? 8.548 3.238 28.059 1.00 8.88 283 ILE D C 1
ATOM 11373 O O . ILE D 1 283 ? 9.719 3.533 28.294 1.00 10.91 283 ILE D O 1
ATOM 11378 N N . THR D 1 284 ? 8.176 2.107 27.454 1.00 9.86 284 THR D N 1
ATOM 11379 C CA . THR D 1 284 ? 9.141 1.159 26.944 1.00 9.42 284 THR D CA 1
ATOM 11380 C C . THR D 1 284 ? 9.030 1.095 25.427 1.00 9.58 284 THR D C 1
ATOM 11381 O O . THR D 1 284 ? 7.944 0.909 24.886 1.00 11.25 284 THR D O 1
ATOM 11385 N N . TRP D 1 285 ? 10.180 1.233 24.778 1.00 8.07 285 TRP D N 1
ATOM 11386 C CA . TRP D 1 285 ? 10.274 1.154 23.336 1.00 8.28 285 TRP D CA 1
ATOM 11387 C C . TRP D 1 285 ? 10.927 -0.159 22.941 1.00 7.82 285 TRP D C 1
ATOM 11388 O O . TRP D 1 285 ? 11.812 -0.645 23.642 1.00 9.94 285 TRP D O 1
ATOM 11399 N N . ASN D 1 286 ? 10.533 -0.696 21.796 1.00 7.83 286 ASN D N 1
ATOM 11400 C CA . ASN D 1 286 ? 11.203 -1.860 21.250 1.00 7.85 286 ASN D CA 1
ATOM 11401 C C . ASN D 1 286 ? 12.481 -1.445 20.548 1.00 7.69 286 ASN D C 1
ATOM 11402 O O . ASN D 1 286 ? 12.505 -0.440 19.832 1.00 7.69 286 ASN D O 1
ATOM 11407 N N . VAL D 1 287 ? 13.527 -2.236 20.717 1.00 7.60 287 VAL D N 1
ATOM 11408 C CA . VAL D 1 287 ? 14.824 -1.897 20.150 1.00 8.04 287 VAL D CA 1
ATOM 11409 C C . VAL D 1 287 ? 14.822 -1.767 18.627 1.00 7.78 287 VAL D C 1
ATOM 11410 O O . VAL D 1 287 ? 15.660 -1.050 18.080 1.00 8.45 287 VAL D O 1
ATOM 11414 N N . HIS D 1 288 ? 13.905 -2.453 17.953 1.00 7.05 288 HIS D N 1
ATOM 11415 C CA . HIS D 1 288 ? 13.866 -2.409 16.490 1.00 7.68 288 HIS D CA 1
ATOM 11416 C C . HIS D 1 288 ? 13.022 -1.265 15.952 1.00 7.59 288 HIS D C 1
ATOM 11417 O O . HIS D 1 288 ? 12.916 -1.105 14.750 1.00 8.33 288 HIS D O 1
ATOM 11424 N N . ASP D 1 289 ? 12.412 -0.493 16.835 1.00 7.17 289 ASP D N 1
ATOM 11425 C CA . ASP D 1 289 ? 11.599 0.659 16.439 1.00 6.73 289 ASP D CA 1
ATOM 11426 C C . ASP D 1 289 ? 12.511 1.782 15.972 1.00 6.44 289 ASP D C 1
ATOM 11427 O O . ASP D 1 289 ? 13.222 2.391 16.766 1.00 7.07 289 ASP D O 1
ATOM 11432 N N . ASN D 1 290 ? 12.494 2.046 14.664 1.00 5.96 290 ASN D N 1
ATOM 11433 C CA . ASN D 1 290 ? 13.383 3.042 14.081 1.00 6.04 290 ASN D CA 1
ATOM 11434 C C . ASN D 1 290 ? 13.005 4.485 14.394 1.00 6.51 290 ASN D C 1
ATOM 11435 O O . ASN D 1 290 ? 13.721 5.396 13.957 1.00 7.10 290 ASN D O 1
ATOM 11440 N N . GLN D 1 291 ? 11.944 4.707 15.166 1.00 5.87 291 GLN D N 1
ATOM 11441 C CA . GLN D 1 291 ? 11.653 6.053 15.671 1.00 6.15 291 GLN D CA 1
ATOM 11442 C C . GLN D 1 291 ? 12.012 6.239 17.151 1.00 6.10 291 GLN D C 1
ATOM 11443 O O . GLN D 1 291 ? 11.720 7.290 17.721 1.00 6.99 291 GLN D O 1
ATOM 11449 N N . ARG D 1 292 ? 12.658 5.248 17.773 1.00 6.67 292 ARG D N 1
ATOM 11450 C CA . ARG D 1 292 ? 12.884 5.331 19.219 1.00 6.47 292 ARG D CA 1
ATOM 11451 C C . ARG D 1 292 ? 14.000 6.294 19.629 1.00 7.06 292 ARG D C 1
ATOM 11452 O O . ARG D 1 292 ? 13.932 6.911 20.691 1.00 8.34 292 ARG D O 1
ATOM 11460 N N . ARG D 1 293 ? 15.050 6.383 18.821 1.00 6.69 293 ARG D N 1
ATOM 11461 C CA . ARG D 1 293 ? 16.214 7.223 19.131 1.00 7.40 293 ARG D CA 1
ATOM 11462 C C . ARG D 1 293 ? 16.170 8.533 18.349 1.00 7.31 293 ARG D C 1
ATOM 11463 O O . ARG D 1 293 ? 16.384 9.612 18.908 1.00 8.49 293 ARG D O 1
ATOM 11471 N N . ASP D 1 294 ? 15.871 8.440 17.061 1.00 6.38 294 ASP D N 1
ATOM 11472 C CA . ASP D 1 294 ? 15.526 9.583 16.235 1.00 6.10 294 ASP D CA 1
ATOM 11473 C C . ASP D 1 294 ? 14.112 9.342 15.718 1.00 5.95 294 ASP D C 1
ATOM 11474 O O . ASP D 1 294 ? 13.849 8.401 14.960 1.00 6.09 294 ASP D O 1
ATOM 11479 N N . TRP D 1 295 ? 13.197 10.206 16.149 1.00 5.60 295 TRP D N 1
ATOM 11480 C CA . TRP D 1 295 ? 11.773 10.099 15.842 1.00 5.43 295 TRP D CA 1
ATOM 11481 C C . TRP D 1 295 ? 11.468 10.184 14.344 1.00 5.69 295 TRP D C 1
ATOM 11482 O O . TRP D 1 295 ? 10.442 9.706 13.881 1.00 6.03 295 TRP D O 1
ATOM 11493 N N . TRP D 1 296 ? 12.370 10.844 13.624 1.00 5.06 296 TRP D N 1
ATOM 11494 C CA . TRP D 1 296 ? 12.239 11.037 12.178 1.00 5.41 296 TRP D CA 1
ATOM 11495 C C . TRP D 1 296 ? 12.846 9.893 11.396 1.00 5.70 296 TRP D C 1
ATOM 11496 O O . TRP D 1 296 ? 12.839 9.902 10.155 1.00 6.60 296 TRP D O 1
ATOM 11507 N N . GLY D 1 297 ? 13.361 8.906 12.121 1.00 6.05 297 GLY D N 1
ATOM 11508 C CA . GLY D 1 297 ? 13.926 7.730 11.505 1.00 6.69 297 GLY D CA 1
ATOM 11509 C C . GLY D 1 297 ? 15.339 7.892 10.997 1.00 6.52 297 GLY D C 1
ATOM 11510 O O . GLY D 1 297 ? 15.856 6.982 10.346 1.00 7.12 297 GLY D O 1
ATOM 11511 N N . ASN D 1 298 ? 15.987 9.028 11.251 1.00 6.34 298 ASN D N 1
ATOM 11512 C CA . ASN D 1 298 ? 17.370 9.165 10.786 1.00 6.38 298 ASN D CA 1
ATOM 11513 C C . ASN D 1 298 ? 18.274 8.144 11.479 1.00 6.84 298 ASN D C 1
ATOM 11514 O O . ASN D 1 298 ? 18.015 7.750 12.615 1.00 6.87 298 ASN D O 1
ATOM 11519 N N . PRO D 1 299 ? 19.309 7.664 10.771 1.00 6.93 299 PRO D N 1
ATOM 11520 C CA . PRO D 1 299 ? 20.125 6.568 11.288 1.00 7.63 299 PRO D CA 1
ATOM 11521 C C . PRO D 1 299 ? 20.967 7.015 12.467 1.00 7.85 299 PRO D C 1
ATOM 11522 O O . PRO D 1 299 ? 21.440 8.139 12.498 1.00 7.93 299 PRO D O 1
ATOM 11526 N N . VAL D 1 300 ? 21.139 6.131 13.443 1.00 8.31 300 VAL D N 1
ATOM 11527 C CA . VAL D 1 300 ? 22.036 6.415 14.549 1.00 8.19 300 VAL D CA 1
ATOM 11528 C C . VAL D 1 300 ? 23.467 6.117 14.095 1.00 8.37 300 VAL D C 1
ATOM 11529 O O . VAL D 1 300 ? 23.791 5.004 13.694 1.00 9.74 300 VAL D O 1
ATOM 11533 N N . VAL D 1 301 ? 24.313 7.137 14.148 1.00 8.88 301 VAL D N 1
ATOM 11534 C CA . VAL D 1 301 ? 25.680 7.026 13.663 1.00 9.68 301 VAL D CA 1
ATOM 11535 C C . VAL D 1 301 ? 26.419 5.962 14.496 1.00 8.92 301 VAL D C 1
ATOM 11536 O O . VAL D 1 301 ? 26.249 5.883 15.714 1.00 9.71 301 VAL D O 1
ATOM 11540 N N . PRO D 1 302 ? 27.208 5.104 13.861 1.00 10.03 302 PRO D N 1
ATOM 11541 C CA . PRO D 1 302 ? 27.743 3.961 14.620 1.00 10.76 302 PRO D CA 1
ATOM 11542 C C . PRO D 1 302 ? 28.641 4.337 15.803 1.00 10.31 302 PRO D C 1
ATOM 11543 O O . PRO D 1 302 ? 28.650 3.631 16.826 1.00 10.16 302 PRO D O 1
ATOM 11547 N N . SER D 1 303 ? 29.378 5.442 15.681 1.00 10.42 303 SER D N 1
ATOM 11548 C CA . SER D 1 303 ? 30.236 5.873 16.786 1.00 9.59 303 SER D CA 1
ATOM 11549 C C . SER D 1 303 ? 29.436 6.176 18.046 1.00 9.17 303 SER D C 1
ATOM 11550 O O . SER D 1 303 ? 29.975 6.127 19.139 1.00 9.77 303 SER D O 1
ATOM 11553 N N . TRP D 1 304 ? 28.159 6.492 17.903 1.00 9.65 304 TRP D N 1
ATOM 11554 C CA . TRP D 1 304 ? 27.308 6.746 19.056 1.00 9.38 304 TRP D CA 1
ATOM 11555 C C . TRP D 1 304 ? 27.194 5.500 19.904 1.00 10.46 304 TRP D C 1
ATOM 11556 O O . TRP D 1 304 ? 27.096 5.577 21.130 1.00 11.29 304 TRP D O 1
ATOM 11567 N N . TYR D 1 305 ? 27.190 4.345 19.263 1.00 10.45 305 TYR D N 1
ATOM 11568 C CA . TYR D 1 305 ? 27.118 3.091 19.987 1.00 11.07 305 TYR D CA 1
ATOM 11569 C C . TYR D 1 305 ? 28.459 2.562 20.463 1.00 13.20 305 TYR D C 1
ATOM 11570 O O . TYR D 1 305 ? 28.501 1.716 21.363 1.00 20.20 305 TYR D O 1
ATOM 11579 N N . THR D 1 306 ? 29.546 2.980 19.832 1.00 11.34 306 THR D N 1
ATOM 11580 C CA . THR D 1 306 ? 30.846 2.350 20.102 1.00 12.27 306 THR D CA 1
ATOM 11581 C C . THR D 1 306 ? 31.808 3.201 20.924 1.00 11.63 306 THR D C 1
ATOM 11582 O O . THR D 1 306 ? 32.669 2.647 21.627 1.00 13.62 306 THR D O 1
ATOM 11586 N N . GLU D 1 307 ? 31.684 4.530 20.841 1.00 10.15 307 GLU D N 1
ATOM 11587 C CA . GLU D 1 307 ? 32.686 5.435 21.445 1.00 10.08 307 GLU D CA 1
ATOM 11588 C C . GLU D 1 307 ? 32.110 6.104 22.685 1.00 9.79 307 GLU D C 1
ATOM 11589 O O . GLU D 1 307 ? 30.943 6.516 22.701 1.00 10.75 307 GLU D O 1
ATOM 11595 N N . ALA D 1 308 ? 32.932 6.201 23.721 1.00 11.43 308 ALA D N 1
ATOM 11596 C CA . ALA D 1 308 ? 32.557 6.865 24.969 1.00 10.66 308 ALA D CA 1
ATOM 11597 C C . ALA D 1 308 ? 33.832 7.139 25.742 1.00 11.22 308 ALA D C 1
ATOM 11598 O O . ALA D 1 308 ? 34.858 6.539 25.458 1.00 14.88 308 ALA D O 1
ATOM 11600 N N . SER D 1 309 ? 33.768 8.024 26.719 1.00 10.67 309 SER D N 1
ATOM 11601 C CA . SER D 1 309 ? 34.979 8.453 27.450 1.00 11.81 309 SER D CA 1
ATOM 11602 C C . SER D 1 309 ? 35.364 7.505 28.573 1.00 11.88 309 SER D C 1
ATOM 11603 O O . SER D 1 309 ? 34.516 6.948 29.248 1.00 12.36 309 SER D O 1
ATOM 11606 N N . LYS D 1 310 ? 36.672 7.396 28.792 1.00 12.88 310 LYS D N 1
ATOM 11607 C CA . LYS D 1 310 ? 37.213 6.698 29.936 1.00 13.58 310 LYS D CA 1
ATOM 11608 C C . LYS D 1 310 ? 36.715 7.362 31.219 1.00 12.33 310 LYS D C 1
ATOM 11609 O O . LYS D 1 310 ? 36.359 8.555 31.206 1.00 12.56 310 LYS D O 1
ATOM 11615 N N . VAL D 1 311 ? 36.679 6.605 32.321 1.00 14.12 311 VAL D N 1
ATOM 11616 C CA . VAL D 1 311 ? 36.423 7.199 33.627 1.00 13.91 311 VAL D CA 1
ATOM 11617 C C . VAL D 1 311 ? 37.558 6.841 34.568 1.00 15.03 311 VAL D C 1
ATOM 11618 O O . VAL D 1 311 ? 38.233 5.812 34.396 1.00 15.38 311 VAL D O 1
ATOM 11622 N N . LEU D 1 312 ? 37.765 7.703 35.556 1.00 14.67 312 LEU D N 1
ATOM 11623 C CA . LEU D 1 312 ? 38.860 7.542 36.488 1.00 14.88 312 LEU D CA 1
ATOM 11624 C C . LEU D 1 312 ? 38.376 6.995 37.808 1.00 15.52 312 LEU D C 1
ATOM 11625 O O . LEU D 1 312 ? 37.248 7.255 38.228 1.00 15.69 312 LEU D O 1
ATOM 11630 N N . ASP D 1 313 ? 39.260 6.260 38.477 1.00 15.25 313 ASP D N 1
ATOM 11631 C CA . ASP D 1 313 ? 39.080 5.911 39.890 1.00 17.65 313 ASP D CA 1
ATOM 11632 C C . ASP D 1 313 ? 39.546 7.062 40.796 1.00 18.43 313 ASP D C 1
ATOM 11633 O O . ASP D 1 313 ? 39.963 8.105 40.289 1.00 18.73 313 ASP D O 1
ATOM 11638 N N . LEU D 1 314 ? 39.470 6.896 42.121 1.00 18.51 314 LEU D N 1
ATOM 11639 C CA . LEU D 1 314 ? 39.789 7.998 43.028 1.00 20.18 314 LEU D CA 1
ATOM 11640 C C . LEU D 1 314 ? 41.285 8.293 43.097 1.00 20.61 314 LEU D C 1
ATOM 11641 O O . LEU D 1 314 ? 41.671 9.322 43.632 1.00 26.32 314 LEU D O 1
ATOM 11646 N N . ASP D 1 315 ? 42.120 7.411 42.537 1.00 20.41 315 ASP D N 1
ATOM 11647 C CA . ASP D 1 315 ? 43.549 7.679 42.382 1.00 23.55 315 ASP D CA 1
ATOM 11648 C C . ASP D 1 315 ? 43.926 8.309 41.051 1.00 20.70 315 ASP D C 1
ATOM 11649 O O . ASP D 1 315 ? 45.116 8.548 40.782 1.00 25.17 315 ASP D O 1
ATOM 11654 N N . GLY D 1 316 ? 42.931 8.555 40.210 1.00 20.37 316 GLY D N 1
ATOM 11655 C CA . GLY D 1 316 ? 43.147 9.195 38.929 1.00 20.87 316 GLY D CA 1
ATOM 11656 C C . GLY D 1 316 ? 43.621 8.270 37.833 1.00 20.71 316 GLY D C 1
ATOM 11657 O O . GLY D 1 316 ? 44.107 8.737 36.796 1.00 22.84 316 GLY D O 1
ATOM 11658 N N . ASN D 1 317 ? 43.479 6.964 38.048 1.00 19.89 317 ASN D N 1
ATOM 11659 C CA . ASN D 1 317 ? 43.812 5.978 37.037 1.00 21.22 317 ASN D CA 1
ATOM 11660 C C . ASN D 1 317 ? 42.568 5.519 36.329 1.00 18.82 317 ASN D C 1
ATOM 11661 O O . ASN D 1 317 ? 41.490 5.517 36.908 1.00 18.50 317 ASN D O 1
ATOM 11666 N N . VAL D 1 318 ? 42.711 5.136 35.070 1.00 18.07 318 VAL D N 1
ATOM 11667 C CA . VAL D 1 318 ? 41.561 4.752 34.264 1.00 17.28 318 VAL D CA 1
ATOM 11668 C C . VAL D 1 318 ? 40.981 3.434 34.787 1.00 17.85 318 VAL D C 1
ATOM 11669 O O . VAL D 1 318 ? 41.732 2.505 35.085 1.00 20.42 318 VAL D O 1
ATOM 11673 N N . GLN D 1 319 ? 39.651 3.378 34.910 1.00 17.50 319 GLN D N 1
ATOM 11674 C CA . GLN D 1 319 ? 38.936 2.149 35.266 1.00 18.30 319 GLN D CA 1
ATOM 11675 C C . GLN D 1 319 ? 38.951 1.133 34.142 1.00 17.60 319 GLN D C 1
ATOM 11676 O O . GLN D 1 319 ? 38.673 1.463 32.984 1.00 18.40 319 GLN D O 1
ATOM 11682 N N . GLU D 1 320 ? 39.238 -0.107 34.516 1.00 19.90 320 GLU D N 1
ATOM 11683 C CA . GLU D 1 320 ? 39.171 -1.245 33.619 1.00 21.81 320 GLU D CA 1
ATOM 11684 C C . GLU D 1 320 ? 37.777 -1.337 33.029 1.00 20.85 320 GLU D C 1
ATOM 11685 O O . GLU D 1 320 ? 36.795 -1.120 33.735 1.00 19.62 320 GLU D O 1
ATOM 11691 N N . ILE D 1 321 ? 37.716 -1.648 31.735 1.00 20.68 321 ILE D N 1
ATOM 11692 C CA . ILE D 1 321 ? 36.473 -1.864 31.015 1.00 23.26 321 ILE D CA 1
ATOM 11693 C C . ILE D 1 321 ? 36.026 -3.317 31.158 1.00 21.45 321 ILE D C 1
ATOM 11694 O O . ILE D 1 321 ? 36.830 -4.246 30.978 1.00 27.52 321 ILE D O 1
ATOM 11699 N N A ILE D 1 322 ? 34.746 -3.502 31.462 0.50 20.92 322 ILE D N 1
ATOM 11700 N N B ILE D 1 322 ? 34.753 -3.507 31.491 0.50 20.68 322 ILE D N 1
ATOM 11701 C CA A ILE D 1 322 ? 34.104 -4.801 31.442 0.50 20.00 322 ILE D CA 1
ATOM 11702 C CA B ILE D 1 322 ? 34.109 -4.806 31.445 0.50 19.74 322 ILE D CA 1
ATOM 11703 C C A ILE D 1 322 ? 33.151 -4.901 30.256 0.50 20.15 322 ILE D C 1
ATOM 11704 C C B ILE D 1 322 ? 33.177 -4.888 30.241 0.50 19.90 322 ILE D C 1
ATOM 11705 O O A ILE D 1 322 ? 32.332 -4.005 30.028 0.50 19.73 322 ILE D O 1
ATOM 11706 O O B ILE D 1 322 ? 32.399 -3.963 29.982 0.50 19.34 322 ILE D O 1
ATOM 11715 N N . GLU D 1 323 ? 33.262 -5.994 29.504 1.00 19.68 323 GLU D N 1
ATOM 11716 C CA . GLU D 1 323 ? 32.551 -6.121 28.225 1.00 20.13 323 GLU D CA 1
ATOM 11717 C C . GLU D 1 323 ? 31.092 -6.509 28.453 1.00 18.71 323 GLU D C 1
ATOM 11718 O O . GLU D 1 323 ? 30.769 -7.346 29.294 1.00 22.27 323 GLU D O 1
ATOM 11724 N N . ARG D 1 324 ? 30.209 -5.884 27.691 1.00 18.04 324 ARG D N 1
ATOM 11725 C CA . ARG D 1 324 ? 28.808 -6.314 27.624 1.00 17.84 324 ARG D CA 1
ATOM 11726 C C . ARG D 1 324 ? 28.698 -7.696 26.974 1.00 17.69 324 ARG D C 1
ATOM 11727 O O . ARG D 1 324 ? 29.275 -7.921 25.927 1.00 19.99 324 ARG D O 1
ATOM 11735 N N . THR D 1 325 ? 27.908 -8.579 27.582 1.00 18.61 325 THR D N 1
ATOM 11736 C CA . THR D 1 325 ? 27.567 -9.879 26.999 1.00 18.89 325 THR D CA 1
ATOM 11737 C C . THR D 1 325 ? 26.135 -9.970 26.459 1.00 17.97 325 THR D C 1
ATOM 11738 O O . THR D 1 325 ? 25.850 -10.821 25.606 1.00 20.31 325 THR D O 1
ATOM 11742 N N . ASP D 1 326 ? 25.245 -9.112 26.949 1.00 15.91 326 ASP D N 1
ATOM 11743 C CA . ASP D 1 326 ? 23.897 -8.979 26.396 1.00 17.52 326 ASP D CA 1
ATOM 11744 C C . ASP D 1 326 ? 23.991 -8.467 24.960 1.00 15.35 326 ASP D C 1
ATOM 11745 O O . ASP D 1 326 ? 25.028 -7.939 24.537 1.00 15.50 326 ASP D O 1
ATOM 11750 N N . ASP D 1 327 ? 22.905 -8.603 24.209 1.00 13.49 327 ASP D N 1
ATOM 11751 C CA . ASP D 1 327 ? 22.905 -8.206 22.797 1.00 13.76 327 ASP D CA 1
ATOM 11752 C C . ASP D 1 327 ? 23.273 -6.732 22.610 1.00 11.96 327 ASP D C 1
ATOM 11753 O O . ASP D 1 327 ? 22.991 -5.889 23.463 1.00 12.95 327 ASP D O 1
ATOM 11758 N N . SER D 1 328 ? 23.900 -6.458 21.480 1.00 12.59 328 SER D N 1
ATOM 11759 C CA . SER D 1 328 ? 24.325 -5.111 21.101 1.00 12.65 328 SER D CA 1
ATOM 11760 C C . SER D 1 328 ? 23.240 -4.380 20.338 1.00 11.52 328 SER D C 1
ATOM 11761 O O . SER D 1 328 ? 22.777 -4.850 19.307 1.00 11.62 328 SER D O 1
ATOM 11764 N N . GLU D 1 329 ? 22.888 -3.192 20.818 1.00 10.24 329 GLU D N 1
ATOM 11765 C CA . GLU D 1 329 ? 21.883 -2.376 20.116 1.00 9.76 329 GLU D CA 1
ATOM 11766 C C . GLU D 1 329 ? 22.313 -2.065 18.677 1.00 8.71 329 GLU D C 1
ATOM 11767 O O . GLU D 1 329 ? 21.505 -2.172 17.756 1.00 9.25 329 GLU D O 1
ATOM 11773 N N . LEU D 1 330 ? 23.583 -1.727 18.470 1.00 9.94 330 LEU D N 1
ATOM 11774 C CA . LEU D 1 330 ? 24.094 -1.520 17.122 1.00 9.63 330 LEU D CA 1
ATOM 11775 C C . LEU D 1 330 ? 23.826 -2.759 16.276 1.00 9.66 330 LEU D C 1
ATOM 11776 O O . LEU D 1 330 ? 23.256 -2.673 15.189 1.00 10.42 330 LEU D O 1
ATOM 11781 N N . GLU D 1 331 ? 24.266 -3.926 16.766 1.00 10.64 331 GLU D N 1
ATOM 11782 C CA . GLU D 1 331 ? 24.211 -5.120 15.932 1.00 11.51 331 GLU D CA 1
ATOM 11783 C C . GLU D 1 331 ? 22.776 -5.498 15.579 1.00 10.95 331 GLU D C 1
ATOM 11784 O O . GLU D 1 331 ? 22.484 -5.888 14.442 1.00 12.55 331 GLU D O 1
ATOM 11790 N N . VAL D 1 332 ? 21.870 -5.388 16.536 1.00 10.30 332 VAL D N 1
ATOM 11791 C CA . VAL D 1 332 ? 20.513 -5.880 16.294 1.00 10.76 332 VAL D CA 1
ATOM 11792 C C . VAL D 1 332 ? 19.670 -4.910 15.469 1.00 10.07 332 VAL D C 1
ATOM 11793 O O . VAL D 1 332 ? 18.595 -5.290 15.025 1.00 10.76 332 VAL D O 1
ATOM 11797 N N . THR D 1 333 ? 20.155 -3.677 15.276 1.00 10.25 333 THR D N 1
ATOM 11798 C CA . THR D 1 333 ? 19.399 -2.675 14.527 1.00 9.46 333 THR D CA 1
ATOM 11799 C C . THR D 1 333 ? 20.004 -2.273 13.185 1.00 9.36 333 THR D C 1
ATOM 11800 O O . THR D 1 333 ? 19.275 -2.149 12.205 1.00 10.45 333 THR D O 1
ATOM 11804 N N . ILE D 1 334 ? 21.320 -2.055 13.147 1.00 9.50 334 ILE D N 1
ATOM 11805 C CA . ILE D 1 334 ? 21.973 -1.534 11.949 1.00 10.06 334 ILE D CA 1
ATOM 11806 C C . ILE D 1 334 ? 23.162 -2.366 11.452 1.00 11.56 334 ILE D C 1
ATOM 11807 O O . ILE D 1 334 ? 23.740 -2.054 10.397 1.00 12.93 334 ILE D O 1
ATOM 11812 N N . GLY D 1 335 ? 23.511 -3.430 12.172 1.00 10.74 335 GLY D N 1
ATOM 11813 C CA . GLY D 1 335 ? 24.532 -4.366 11.716 1.00 13.63 335 GLY D CA 1
ATOM 11814 C C . GLY D 1 335 ? 24.028 -5.288 10.619 1.00 15.06 335 GLY D C 1
ATOM 11815 O O . GLY D 1 335 ? 22.856 -5.282 10.249 1.00 15.79 335 GLY D O 1
ATOM 11816 N N . ALA D 1 336 ? 24.913 -6.148 10.143 1.00 15.90 336 ALA D N 1
ATOM 11817 C CA . ALA D 1 336 ? 24.609 -6.993 8.987 1.00 17.34 336 ALA D CA 1
ATOM 11818 C C . ALA D 1 336 ? 23.417 -7.937 9.237 1.00 16.43 336 ALA D C 1
ATOM 11819 O O . ALA D 1 336 ? 22.715 -8.302 8.298 1.00 18.62 336 ALA D O 1
ATOM 11821 N N . ASP D 1 337 ? 23.180 -8.315 10.497 1.00 15.04 337 ASP D N 1
ATOM 11822 C CA . ASP D 1 337 ? 22.030 -9.155 10.855 1.00 16.04 337 ASP D CA 1
ATOM 11823 C C . ASP D 1 337 ? 20.961 -8.431 11.632 1.00 15.54 337 ASP D C 1
ATOM 11824 O O . ASP D 1 337 ? 20.068 -9.052 12.203 1.00 19.01 337 ASP D O 1
ATOM 11829 N N . GLY D 1 338 ? 21.049 -7.113 11.619 1.00 14.80 338 GLY D N 1
ATOM 11830 C CA . GLY D 1 338 ? 20.097 -6.278 12.332 1.00 13.27 338 GLY D CA 1
ATOM 11831 C C . GLY D 1 338 ? 18.890 -5.943 11.494 1.00 11.85 338 GLY D C 1
ATOM 11832 O O . GLY D 1 338 ? 18.859 -6.187 10.287 1.00 14.61 338 GLY D O 1
ATOM 11833 N N . PHE D 1 339 ? 17.879 -5.394 12.143 1.00 10.40 339 PHE D N 1
ATOM 11834 C CA . PHE D 1 339 ? 16.794 -4.788 11.429 1.00 10.53 339 PHE D CA 1
ATOM 11835 C C . PHE D 1 339 ? 16.132 -3.713 12.263 1.00 9.55 339 PHE D C 1
ATOM 11836 O O . PHE D 1 339 ? 16.236 -3.697 13.490 1.00 8.88 339 PHE D O 1
ATOM 11844 N N . SER D 1 340 ? 15.423 -2.828 11.578 1.00 8.70 340 SER D N 1
ATOM 11845 C CA . SER D 1 340 ? 14.532 -1.886 12.245 1.00 8.41 340 SER D CA 1
ATOM 11846 C C . SER D 1 340 ? 13.279 -1.699 11.387 1.00 7.48 340 SER D C 1
ATOM 11847 O O . SER D 1 340 ? 13.261 -1.992 10.184 1.00 9.44 340 SER D O 1
ATOM 11850 N N . PHE D 1 341 ? 12.232 -1.187 12.011 1.00 7.83 341 PHE D N 1
ATOM 11851 C CA . PHE D 1 341 ? 10.955 -0.931 11.359 1.00 7.96 341 PHE D CA 1
ATOM 11852 C C . PHE D 1 341 ? 10.493 0.489 11.578 1.00 8.18 341 PHE D C 1
ATOM 11853 O O . PHE D 1 341 ? 10.880 1.152 12.550 1.00 8.01 341 PHE D O 1
ATOM 11861 N N . THR D 1 342 ? 9.656 0.948 10.645 1.00 7.49 342 THR D N 1
ATOM 11862 C CA . THR D 1 342 ? 8.918 2.189 10.847 1.00 7.15 342 THR D CA 1
ATOM 11863 C C . THR D 1 342 ? 7.578 1.913 11.520 1.00 8.06 342 THR D C 1
ATOM 11864 O O . THR D 1 342 ? 7.185 2.617 12.449 1.00 8.51 342 THR D O 1
ATOM 11868 N N . ARG D 1 343 ? 6.877 0.894 11.023 1.00 8.49 343 ARG D N 1
ATOM 11869 C CA . ARG D 1 343 ? 5.614 0.419 11.599 1.00 8.97 343 ARG D CA 1
ATOM 11870 C C . ARG D 1 343 ? 5.811 -1.028 11.969 1.00 9.52 343 ARG D C 1
ATOM 11871 O O . ARG D 1 343 ? 6.225 -1.816 11.122 1.00 9.99 343 ARG D O 1
ATOM 11879 N N . ALA D 1 344 ? 5.515 -1.361 13.219 1.00 11.04 344 ALA D N 1
ATOM 11880 C CA . ALA D 1 344 ? 5.716 -2.718 13.689 1.00 12.22 344 ALA D CA 1
ATOM 11881 C C . ALA D 1 344 ? 4.951 -3.700 12.801 1.00 12.60 344 ALA D C 1
ATOM 11882 O O . ALA D 1 344 ? 3.761 -3.512 12.524 1.00 15.03 344 ALA D O 1
ATOM 11884 N N . GLY D 1 345 ? 5.649 -4.734 12.351 1.00 13.40 345 GLY D N 1
ATOM 11885 C CA . GLY D 1 345 ? 5.061 -5.749 11.506 1.00 15.72 345 GLY D CA 1
ATOM 11886 C C . GLY D 1 345 ? 5.006 -5.454 10.021 1.00 13.69 345 GLY D C 1
ATOM 11887 O O . GLY D 1 345 ? 4.598 -6.319 9.250 1.00 18.38 345 GLY D O 1
ATOM 11888 N N . ASP D 1 346 ? 5.402 -4.240 9.610 1.00 12.94 346 ASP D N 1
ATOM 11889 C CA . ASP D 1 346 ? 5.321 -3.837 8.202 1.00 12.42 346 ASP D CA 1
ATOM 11890 C C . ASP D 1 346 ? 6.703 -3.931 7.576 1.00 12.73 346 ASP D C 1
ATOM 11891 O O . ASP D 1 346 ? 7.659 -3.320 8.065 1.00 13.12 346 ASP D O 1
ATOM 11896 N N A GLU D 1 347 ? 6.801 -4.703 6.490 0.40 13.29 347 GLU D N 1
ATOM 11897 N N B GLU D 1 347 ? 6.812 -4.688 6.483 0.60 13.28 347 GLU D N 1
ATOM 11898 C CA A GLU D 1 347 ? 8.032 -4.777 5.703 0.40 14.31 347 GLU D CA 1
ATOM 11899 C CA B GLU D 1 347 ? 8.071 -4.744 5.740 0.60 14.16 347 GLU D CA 1
ATOM 11900 C C A GLU D 1 347 ? 8.337 -3.449 5.007 0.40 12.54 347 GLU D C 1
ATOM 11901 C C B GLU D 1 347 ? 8.346 -3.433 5.000 0.60 12.11 347 GLU D C 1
ATOM 11902 O O A GLU D 1 347 ? 9.504 -3.089 4.824 0.40 13.01 347 GLU D O 1
ATOM 11903 O O B GLU D 1 347 ? 9.506 -3.065 4.779 0.60 12.35 347 GLU D O 1
ATOM 11914 N N . ASP D 1 348 ? 7.292 -2.733 4.601 1.00 12.53 348 ASP D N 1
ATOM 11915 C CA . ASP D 1 348 ? 7.468 -1.426 3.949 1.00 12.89 348 ASP D CA 1
ATOM 11916 C C . ASP D 1 348 ? 8.015 -0.470 5.001 1.00 11.47 348 ASP D C 1
ATOM 11917 O O . ASP D 1 348 ? 7.456 -0.381 6.093 1.00 11.23 348 ASP D O 1
ATOM 11922 N N . GLY D 1 349 ? 9.120 0.204 4.696 1.00 10.30 349 GLY D N 1
ATOM 11923 C CA . GLY D 1 349 ? 9.743 1.087 5.672 1.00 10.16 349 GLY D CA 1
ATOM 11924 C C . GLY D 1 349 ? 10.566 0.371 6.730 1.00 9.08 349 GLY D C 1
ATOM 11925 O O . GLY D 1 349 ? 10.919 0.961 7.766 1.00 9.50 349 GLY D O 1
ATOM 11926 N N A SER D 1 350 ? 10.886 -0.895 6.476 0.50 9.18 350 SER D N 1
ATOM 11927 N N B SER D 1 350 ? 10.861 -0.909 6.494 0.50 9.60 350 SER D N 1
ATOM 11928 C CA A SER D 1 350 ? 11.821 -1.619 7.326 0.50 9.19 350 SER D CA 1
ATOM 11929 C CA B SER D 1 350 ? 11.804 -1.642 7.338 0.50 10.05 350 SER D CA 1
ATOM 11930 C C A SER D 1 350 ? 13.175 -1.689 6.652 0.50 9.49 350 SER D C 1
ATOM 11931 C C B SER D 1 350 ? 13.168 -1.668 6.663 0.50 9.79 350 SER D C 1
ATOM 11932 O O A SER D 1 350 ? 13.294 -1.571 5.422 0.50 10.99 350 SER D O 1
ATOM 11933 O O B SER D 1 350 ? 13.288 -1.480 5.441 0.50 11.46 350 SER D O 1
ATOM 11938 N N . TYR D 1 351 ? 14.186 -1.911 7.476 1.00 8.94 351 TYR D N 1
ATOM 11939 C CA . TYR D 1 351 ? 15.576 -1.924 7.049 1.00 9.75 351 TYR D CA 1
ATOM 11940 C C . TYR D 1 351 ? 16.202 -3.191 7.572 1.00 11.04 351 TYR D C 1
ATOM 11941 O O . TYR D 1 351 ? 16.050 -3.485 8.739 1.00 11.84 351 TYR D O 1
ATOM 11950 N N . HIS D 1 352 ? 16.858 -3.956 6.697 1.00 11.33 352 HIS D N 1
ATOM 11951 C CA . HIS D 1 352 ? 17.455 -5.246 7.072 1.00 12.33 352 HIS D CA 1
ATOM 11952 C C . HIS D 1 352 ? 18.926 -5.232 6.683 1.00 12.44 352 HIS D C 1
ATOM 11953 O O . HIS D 1 352 ? 19.263 -5.056 5.513 1.00 15.96 352 HIS D O 1
ATOM 11960 N N . GLY D 1 353 ? 19.803 -5.402 7.666 1.00 11.65 353 GLY D N 1
ATOM 11961 C CA . GLY D 1 353 ? 21.239 -5.489 7.406 1.00 13.04 353 GLY D CA 1
ATOM 11962 C C . GLY D 1 353 ? 21.891 -4.157 7.092 1.00 12.95 353 GLY D C 1
ATOM 11963 O O . GLY D 1 353 ? 23.034 -4.105 6.643 1.00 16.40 353 GLY D O 1
ATOM 11964 N N . GLN D 1 354 ? 21.172 -3.069 7.353 1.00 12.78 354 GLN D N 1
ATOM 11965 C CA . GLN D 1 354 ? 21.725 -1.740 7.177 1.00 12.53 354 GLN D CA 1
ATOM 11966 C C . GLN D 1 354 ? 20.888 -0.758 7.940 1.00 11.22 354 GLN D C 1
ATOM 11967 O O . GLN D 1 354 ? 19.872 -1.128 8.555 1.00 11.69 354 GLN D O 1
ATOM 11973 N N . ALA D 1 355 ? 21.311 0.496 7.894 1.00 11.01 355 ALA D N 1
ATOM 11974 C CA . ALA D 1 355 ? 20.595 1.553 8.590 1.00 10.44 355 ALA D CA 1
ATOM 11975 C C . ALA D 1 355 ? 19.488 2.108 7.706 1.00 10.25 355 ALA D C 1
ATOM 11976 O O . ALA D 1 355 ? 19.307 1.696 6.561 1.00 11.33 355 ALA D O 1
ATOM 11978 N N . SER D 1 356 ? 18.732 3.037 8.255 1.00 8.87 356 SER D N 1
ATOM 11979 C CA . SER D 1 356 ? 17.737 3.775 7.510 1.00 9.08 356 SER D CA 1
ATOM 11980 C C . SER D 1 356 ? 18.384 4.722 6.507 1.00 9.38 356 SER D C 1
ATOM 11981 O O . SER D 1 356 ? 19.587 4.992 6.547 1.00 10.18 356 SER D O 1
ATOM 11984 N N . LYS D 1 357 ? 17.546 5.203 5.605 1.00 9.98 357 LYS D N 1
ATOM 11985 C CA . LYS D 1 357 ? 17.847 6.314 4.707 1.00 10.78 357 LYS D CA 1
ATOM 11986 C C . LYS D 1 357 ? 18.893 5.962 3.639 1.00 12.30 357 LYS D C 1
ATOM 11987 O O . LYS D 1 357 ? 19.451 6.852 3.008 1.00 17.38 357 LYS D O 1
ATOM 11993 N N . GLY D 1 358 ? 19.151 4.671 3.432 1.00 10.66 358 GLY D N 1
ATOM 11994 C CA . GLY D 1 358 ? 20.016 4.225 2.349 1.00 11.57 358 GLY D CA 1
ATOM 11995 C C . GLY D 1 358 ? 21.464 3.961 2.728 1.00 10.56 358 GLY D C 1
ATOM 11996 O O . GLY D 1 358 ? 22.270 3.700 1.832 1.00 12.41 358 GLY D O 1
ATOM 11997 N N . PHE D 1 359 ? 21.798 3.995 4.020 1.00 10.46 359 PHE D N 1
ATOM 11998 C CA . PHE D 1 359 ? 23.169 3.813 4.470 1.00 11.09 359 PHE D CA 1
ATOM 11999 C C . PHE D 1 359 ? 23.403 2.459 5.126 1.00 11.74 359 PHE D C 1
ATOM 12000 O O . PHE D 1 359 ? 22.521 1.915 5.778 1.00 13.69 359 PHE D O 1
ATOM 12008 N N . LYS D 1 360 ? 24.612 1.946 4.969 1.00 14.13 360 LYS D N 1
ATOM 12009 C CA . LYS D 1 360 ? 25.110 0.884 5.833 1.00 14.73 360 LYS D CA 1
ATOM 12010 C C . LYS D 1 360 ? 26.298 1.367 6.658 1.00 13.75 360 LYS D C 1
ATOM 12011 O O . LYS D 1 360 ? 26.729 2.525 6.521 1.00 14.09 360 LYS D O 1
ATOM 12017 N N . LEU D 1 361 ? 26.805 0.486 7.526 1.00 16.40 361 LEU D N 1
ATOM 12018 C CA . LEU D 1 361 ? 27.914 0.845 8.422 1.00 17.21 361 LEU D CA 1
ATOM 12019 C C . LEU D 1 361 ? 29.155 1.053 7.558 1.00 16.61 361 LEU D C 1
ATOM 12020 O O . LEU D 1 361 ? 29.433 0.245 6.665 1.00 17.76 361 LEU D O 1
ATOM 12025 N N . GLY D 1 362 ? 29.887 2.136 7.822 1.00 15.42 362 GLY D N 1
ATOM 12026 C CA . GLY D 1 362 ? 31.168 2.396 7.185 1.00 17.80 362 GLY D CA 1
ATOM 12027 C C . GLY D 1 362 ? 32.330 1.697 7.844 1.00 21.58 362 GLY D C 1
ATOM 12028 O O . GLY D 1 362 ? 32.109 0.896 8.769 1.00 24.25 362 GLY D O 1
#

B-factor: mean 13.98, std 8.34, range [4.76, 74.2]

Nearest PDB structures (foldseek):
  4ghc-assembly1_A  TM=1.002E+00  e=4.181E-82  Brevibacterium fuscum
  4z6m-assembly1_A  TM=1.002E+00  e=6.707E-82  Brevibacterium fuscum
  3ecj-assembly1_B  TM=1.003E+00  e=2.769E-81  Brevibacterium fuscum
  4z6q-assembly1_B  TM=1.003E+00  e=2.769E-81  Brevibacterium fuscum
  4z6o-assembly1_B  TM=1.003E+00  e=4.188E-81  Brevibacterium fuscum

CATH classification: 3.10.180.10 (+2 more: 3.10.180.10, 4.10.1270.10)

Organism: NCBI:txid47914

Radius of gyration: 32.58 Å; Cα contacts (8 Å, |Δi|>4): 4193; chains: 4; bounding box: 73×85×98 Å